Protein AF-0000000071593826 (afdb_homodimer)

Radius of gyration: 27.42 Å; Cα contacts (8 Å, |Δi|>4): 2070; chains: 2; bounding box: 69×74×79 Å

Nearest PDB structures (foldseek):
  1ogp-assembly3_E  TM=9.277E-01  e=3.379E-43  Arabidopsis thaliana
  2bpb-assembly1_A  TM=8.883E-01  e=8.482E-35  Ancylobacter novellus
  2c9x-assembly1_A  TM=8.687E-01  e=3.261E-35  Ancylobacter novellus
  2ca3-assembly1_A  TM=8.851E-01  e=1.124E-34  Ancylobacter novellus
  2bih-assembly1_A-2  TM=8.888E-01  e=3.099E-33  Ogataea angusta

Sequence (810 aa):
MHKTPEVYALLESYRVGNLHDDDVVDHSDEEMWVREPLRDRRLVVKTARPFNAEIPPKLQIQHLDTPNELFYVRQHMPVPELDPATHRVKVSVGGHDPRTFSLQQLDQFPRVTLRAALMCAGNRRSEMNKVKPVKGLDWAGGAISNATWTGVRLRDVLLQCGVDPTDTKGKHVILQGADIDATGVNFSTSIPLATALSEERTVLLVTHMNGAPLPPDHGAPLRAVVPGAPAVRSVKWLESITVSELESPSHWHQKDYRAFNPSKTWETADFSTAPPVYSLPVTSAICDPGEGEQVKVKNGHVEVKGYAYSGGGAKIMRVDISADRGATWVEAQHLISDDAPPNTHYGWTLWTARVPVGKGQSEMELWAKATDSNFNTQPEKFDDIWNIRGILSNAYHKIKIKLQHMHKTPEVYALLESYRVGNLHDDDVVDHSDEEMWVREPLRDRRLVVKTARPFNAEIPPKLQIQHLDTPNELFYVRQHMPVPELDPATHRVKVSVGGHDPRTFSLQQLDQFPRVTLRAALMCAGNRRSEMNKVKPVKGLDWAGGAISNATWTGVRLRDVLLQCGVDPTDTKGKHVILQGADIDATGVNFSTSIPLATALSEERTVLLVTHMNGAPLPPDHGAPLRAVVPGAPAVRSVKWLESITVSELESPSHWHQKDYRAFNPSKTWETADFSTAPPVYSLPVTSAICDPGEGEQVKVKNGHVEVKGYAYSGGGAKIMRVDISADRGATWVEAQHLISDDAPPNTHYGWTLWTARVPVGKGQSEMELWAKATDSNFNTQPEKFDDIWNIRGILSNAYHKIKIKLQH

InterPro domains:
  IPR000572 Oxidoreductase, molybdopterin-binding domain [PF00174] (76-252)
  IPR005066 Moybdenum cofactor oxidoreductase, dimerisation [PF03404] (277-402)

Secondary structure (DSSP, 8-state):
----HHHHHHHHHHHTS---TTS---GGGGGGGTTPPP--TTSEEEETTTTEEE--HHHHTS-SS--GGGS-EE-SSPPP---TTT-EEEEE-TTS--EEEETTGGGGSPEEEEEEEEE-TTTTHHHHHTTS---S----S-SEEEEEEEEEEHHHHHHHTT--TT--TT-EEEEEEEEE-TTSPEEEEEEEHHHHH-TTT--EEEEEETTEEPPGGGTTT-EEE-TTS-GGGS-SSEEEEEEESS---SHHHHSSSB---TT--TTT--GGGSPB--S---EEEEEESPTT-EEE-BTTEEEEEEEEE-TTSPPEEEEEEESSTTSS-EE-SEEE---PPTT---S-EEEEEEEE--TT--EEEEEEEEEETT--B--S-STTT--TT--S--SPEEEEEEEE-/----HHHHHHHHHHHTS---TTS---GGGGGGGTTPPP--TTSEEEETTTTEEE--HHHHTS-SS--GGGS-EE-SSPPP---TTT-EEEEE-TTS--EEEETTGGGGSPEEEEEEEEE-TTTTHHHHHTTS---S----S-SEEEEEEEEEEHHHHHHHTT--TT--TT-EEEEEEEEE-TTSPEEEEEEEHHHHH-TTT--EEEEEETTEEPPGGGTTT-EEE-TTSBGGGS-SSEEEEEEESS---SHHHHSSSB---TT--TTT--GGGSPB--S---EEEEEESPTT-EEE-BTTEEEEEEEEE-TTSPPEEEEEEESSTTSS-EE-SEEE---PPTT---S-EEEEEEEE--TT--EEEEEEEEEETT--B--S-STTT--TT--S--SPEEEEEEEE-

Foldseek 3Di:
DDPDPVVVVVVLLCVLDPDDPPPDPPVVLVVQAPPADDADPQWAFQDVVVTWTFAALVQQQPDLARDQRRQTFDDSFHQDDDDLQPAKEWEAEPPADIDIDRQVRQVVADKDKDKFKAAALQACLLQLCVVPHAGHGNHRNGRMGMWMFMAHFLLVVCVVRPDDLVPQPLKKKKWWAPGADPVRHTDIWIDGPNQSNDPQQGKGFTQDINRHGRDSSAAPRTWIDGFQFHNSNTGHRTHYIYIGSDIDPDCCHQVHQFADFLPDDPVRDDSNPTDHTGGAAKAKEWSPPDFAAEFEDDPQKGKIKIKIFGSQQWAWDWKWKDFPLPPDTFTFDDKDADDDDGRRRRGMIITMHIGGHDDPDFKTKMWMWIATPVRDIAAAGSNRRRDRNSGNPGHIYIHMYTYDD/DDPDPVVVVVVLLCVLDPDDPPPDPPVVQVVQAVPADDADPQWAFQDVVVTWTFAALVQQQPDLARDQRRQTFDDSFHQDDDDLVPAKEWEAEPPADIDIDRQVRQVVADKDKDKFKAAALQACLLQLCVVPHAGHGNHRRGRMGMWMFMAHFLLVVCVVRPDDLVPQPLKKKKWWAPGADPVRHTDIWIDGPNQSNDPQQGKGFTQDINRHGRDSSAAPRTWIDGFQFHNSNTGHRTHYIYIGSDIDPDCCHQVHQFADFLPDDPVRDDSNPTDHTGGAAKAKEWSPPDFAAEFEDDPQKGKIKIKIFGSQQWAWDWKWKDFPLPPDTFTFDDKDADDDDGRRRRGMIITMHIGGHDDPDFKTKMWMWIATPVRDIAAAGSSRRRDRNSGNPGHIYIHMYTYDD

Structure (mmCIF, N/CA/C/O backbone):
data_AF-0000000071593826-model_v1
#
loop_
_entity.id
_entity.type
_entity.pdbx_description
1 polymer 'Sulfite oxidase'
#
loop_
_atom_site.group_PDB
_atom_site.id
_atom_site.type_symbol
_atom_site.label_atom_id
_atom_site.label_alt_id
_atom_site.label_comp_id
_atom_site.label_asym_id
_atom_site.label_entity_id
_atom_site.label_seq_id
_atom_site.pdbx_PDB_ins_code
_atom_site.Cartn_x
_atom_site.Cartn_y
_atom_site.Cartn_z
_atom_site.occupancy
_atom_site.B_iso_or_equiv
_atom_site.auth_seq_id
_atom_site.auth_comp_id
_atom_site.auth_asym_id
_atom_site.auth_atom_id
_atom_site.pdbx_PDB_model_num
ATOM 1 N N . MET A 1 1 ? -2.711 21.188 42.5 1 27.64 1 MET A N 1
ATOM 2 C CA . MET A 1 1 ? -2.598 20.266 41.375 1 27.64 1 MET A CA 1
ATOM 3 C C . MET A 1 1 ? -1.303 20.516 40.594 1 27.64 1 MET A C 1
ATOM 5 O O . MET A 1 1 ? -1.053 21.625 40.125 1 27.64 1 MET A O 1
ATOM 9 N N . HIS A 1 2 ? -0.272 19.812 40.812 1 36.56 2 HIS A N 1
ATOM 10 C CA . HIS A 1 2 ? 1.106 20.016 40.375 1 36.56 2 HIS A CA 1
ATOM 11 C C . HIS A 1 2 ? 1.228 19.969 38.844 1 36.56 2 HIS A C 1
ATOM 13 O O . HIS A 1 2 ? 0.743 19.031 38.219 1 36.56 2 HIS A O 1
ATOM 19 N N . LYS A 1 3 ? 1.416 21.109 38.156 1 44.38 3 LYS A N 1
ATOM 20 C CA . LYS A 1 3 ? 1.709 21.453 36.781 1 44.38 3 LYS A CA 1
ATOM 21 C C . LYS A 1 3 ? 2.924 20.688 36.25 1 44.38 3 LYS A C 1
ATOM 23 O O . LYS A 1 3 ? 4.051 21.188 36.312 1 44.38 3 LYS A O 1
ATOM 28 N N . THR A 1 4 ? 2.85 19.344 36.312 1 45.25 4 THR A N 1
ATOM 29 C CA . THR A 1 4 ? 3.959 18.547 35.812 1 45.25 4 THR A CA 1
ATOM 30 C C . THR A 1 4 ? 3.92 18.5 34.281 1 45.25 4 THR A C 1
ATOM 32 O O . THR A 1 4 ? 2.855 18.656 33.656 1 45.25 4 THR A O 1
ATOM 35 N N . PRO A 1 5 ? 5.047 18.406 33.625 1 48.97 5 PRO A N 1
ATOM 36 C CA . PRO A 1 5 ? 5.141 18.297 32.156 1 48.97 5 PRO A CA 1
ATOM 37 C C . PRO A 1 5 ? 4.172 17.266 31.594 1 48.97 5 PRO A C 1
ATOM 39 O O . PRO A 1 5 ? 3.646 17.469 30.484 1 48.97 5 PRO A O 1
ATOM 42 N N . GLU A 1 6 ? 3.861 16.344 32.406 1 48.22 6 GLU A N 1
ATOM 43 C CA . GLU A 1 6 ? 2.932 15.305 31.969 1 48.22 6 GLU A CA 1
ATOM 44 C C . GLU A 1 6 ? 1.5 15.828 31.922 1 48.22 6 GLU A C 1
ATOM 46 O O . GLU A 1 6 ? 0.757 15.523 30.984 1 48.22 6 GLU A O 1
ATOM 51 N N . VAL A 1 7 ? 1.13 16.578 32.875 1 47.16 7 VAL A N 1
ATOM 52 C CA . VAL A 1 7 ? -0.217 17.125 32.969 1 47.16 7 VAL A CA 1
ATOM 53 C C . VAL A 1 7 ? -0.437 18.125 31.828 1 47.16 7 VAL A C 1
ATOM 55 O O . VAL A 1 7 ? -1.491 18.125 31.188 1 47.16 7 VAL A O 1
ATOM 58 N N . TYR A 1 8 ? 0.593 18.906 31.531 1 46.66 8 TYR A N 1
ATOM 59 C CA . TYR A 1 8 ? 0.468 19.875 30.438 1 46.66 8 TYR A CA 1
ATOM 60 C C . TYR A 1 8 ? 0.395 19.172 29.094 1 46.66 8 TYR A C 1
ATOM 62 O O . TYR A 1 8 ? -0.389 19.562 28.219 1 46.66 8 TYR A O 1
ATOM 70 N N . ALA A 1 9 ? 1.169 18.172 28.984 1 48.53 9 ALA A N 1
ATOM 71 C CA . ALA A 1 9 ? 1.104 17.406 27.75 1 48.53 9 ALA A CA 1
ATOM 72 C C . ALA A 1 9 ? -0.256 16.734 27.594 1 48.53 9 ALA A C 1
ATOM 74 O O . ALA A 1 9 ? -0.83 16.734 26.5 1 48.53 9 ALA A O 1
ATOM 75 N N . LEU A 1 10 ? -0.674 16.219 28.766 1 47.41 10 LEU A N 1
ATOM 76 C CA . LEU A 1 10 ? -2.02 15.664 28.828 1 47.41 10 LEU A CA 1
ATOM 77 C C . LEU A 1 10 ? -3.068 16.734 28.562 1 47.41 10 LEU A C 1
ATOM 79 O O . LEU A 1 10 ? -4.02 16.5 27.812 1 47.41 10 LEU A O 1
ATOM 83 N N . LEU A 1 11 ? -2.84 17.828 29.109 1 47.69 11 LEU A N 1
ATOM 84 C CA . LEU A 1 11 ? -3.77 18.938 28.922 1 47.69 11 LEU A CA 1
ATOM 85 C C . LEU A 1 11 ? -3.732 19.438 27.484 1 47.69 11 LEU A C 1
ATOM 87 O O . LEU A 1 11 ? -4.77 19.781 26.906 1 47.69 11 LEU A O 1
ATOM 91 N N . GLU A 1 12 ? -2.555 19.469 27.016 1 47.66 12 GLU A N 1
ATOM 92 C CA . GLU A 1 12 ? -2.406 19.859 25.625 1 47.66 12 GLU A CA 1
ATOM 93 C C . GLU A 1 12 ? -3.033 18.828 24.688 1 47.66 12 GLU A C 1
ATOM 95 O O . GLU A 1 12 ? -3.645 19.172 23.672 1 47.66 12 GLU A O 1
ATOM 100 N N . SER A 1 13 ? -2.818 17.578 25.047 1 48.09 13 SER A N 1
ATOM 101 C CA . SER A 1 13 ? -3.49 16.531 24.281 1 48.09 13 SER A CA 1
ATOM 102 C C . SER A 1 13 ? -5.004 16.625 24.422 1 48.09 13 SER A C 1
ATOM 104 O O . SER A 1 13 ? -5.746 16.281 23.5 1 48.09 13 SER A O 1
ATOM 106 N N . TYR A 1 14 ? -5.434 17 25.625 1 45.16 14 TYR A N 1
ATOM 107 C CA . TYR A 1 14 ? -6.848 17.25 25.906 1 45.16 14 TYR A CA 1
ATOM 108 C C . TYR A 1 14 ? -7.293 18.594 25.344 1 45.16 14 TYR A C 1
ATOM 110 O O . TYR A 1 14 ? -8.477 18.797 25.062 1 45.16 14 TYR A O 1
ATOM 118 N N . ARG A 1 15 ? -6.469 19.562 25.406 1 44.41 15 ARG A N 1
ATOM 119 C CA . ARG A 1 15 ? -6.828 20.875 24.875 1 44.41 15 ARG A CA 1
ATOM 120 C C . ARG A 1 15 ? -7.301 20.766 23.438 1 44.41 15 ARG A C 1
ATOM 122 O O . ARG A 1 15 ? -8.086 21.594 22.969 1 44.41 15 ARG A O 1
ATOM 129 N N . VAL A 1 16 ? -6.793 19.875 22.766 1 43.28 16 VAL A N 1
ATOM 130 C CA . VAL A 1 16 ? -7.289 19.719 21.391 1 43.28 16 VAL A CA 1
ATOM 131 C C . VAL A 1 16 ? -8.75 19.281 21.422 1 43.28 16 VAL A C 1
ATOM 133 O O . VAL A 1 16 ? -9.406 19.203 20.375 1 43.28 16 VAL A O 1
ATOM 136 N N . GLY A 1 17 ? -9.305 18.656 22.594 1 38.84 17 GLY A N 1
ATOM 137 C CA . GLY A 1 17 ? -10.734 18.422 22.719 1 38.84 17 GLY A CA 1
ATOM 138 C C . GLY A 1 17 ? -11.516 19.656 23.125 1 38.84 17 GLY A C 1
ATOM 139 O O . GLY A 1 17 ? -10.961 20.75 23.203 1 38.84 17 GLY A O 1
ATOM 140 N N . ASN A 1 18 ? -12.914 19.453 23.688 1 36.88 18 ASN A N 1
ATOM 141 C CA . ASN A 1 18 ? -13.969 20.438 23.953 1 36.88 18 ASN A CA 1
ATOM 142 C C . ASN A 1 18 ? -13.625 21.312 25.141 1 36.88 18 ASN A C 1
ATOM 144 O O . ASN A 1 18 ? -14.281 21.25 26.188 1 36.88 18 ASN A O 1
ATOM 148 N N . LEU A 1 19 ? -12.43 21.516 25.562 1 34.94 19 LEU A N 1
ATOM 149 C CA . LEU A 1 19 ? -12.445 22.422 26.703 1 34.94 19 LEU A CA 1
ATOM 150 C C . LEU A 1 19 ? -13.031 23.781 26.312 1 34.94 19 LEU A C 1
ATOM 152 O O . LEU A 1 19 ? -12.758 24.281 25.219 1 34.94 19 LEU A O 1
ATOM 156 N N . HIS A 1 20 ? -14.195 24.172 26.938 1 35.19 20 HIS A N 1
ATOM 157 C CA . HIS A 1 20 ? -14.805 25.5 26.891 1 35.19 20 HIS A CA 1
ATOM 158 C C . HIS A 1 20 ? -13.766 26.594 27.141 1 35.19 20 HIS A C 1
ATOM 160 O O . HIS A 1 20 ? -12.797 26.375 27.875 1 35.19 20 HIS A O 1
ATOM 166 N N . ASP A 1 21 ? -13.695 27.609 26.391 1 35.59 21 ASP A N 1
ATOM 167 C CA . ASP A 1 21 ? -12.883 28.812 26.359 1 35.59 21 ASP A CA 1
ATOM 168 C C . ASP A 1 21 ? -12.617 29.328 27.766 1 35.59 21 ASP A C 1
ATOM 170 O O . ASP A 1 21 ? -11.633 30.047 28 1 35.59 21 ASP A O 1
ATOM 174 N N . ASP A 1 22 ? -13.609 29.25 28.703 1 34.66 22 ASP A N 1
ATOM 175 C CA . ASP A 1 22 ? -13.57 30.094 29.891 1 34.66 22 ASP A CA 1
ATOM 176 C C . ASP A 1 22 ? -12.508 29.594 30.875 1 34.66 22 ASP A C 1
ATOM 178 O O . ASP A 1 22 ? -12.336 30.172 31.953 1 34.66 22 ASP A O 1
ATOM 182 N N . ASP A 1 23 ? -12.07 28.406 30.781 1 36.03 23 ASP A N 1
ATOM 183 C CA . ASP A 1 23 ? -11.328 28.047 32 1 36.03 23 ASP A CA 1
ATOM 184 C C . ASP A 1 23 ? -9.992 28.781 32.062 1 36.03 23 ASP A C 1
ATOM 186 O O . ASP A 1 23 ? -9.742 29.547 33 1 36.03 23 ASP A O 1
ATOM 190 N N . VAL A 1 24 ? -8.68 28.266 32.094 1 40.28 24 VAL A N 1
ATOM 191 C CA . VAL A 1 24 ? -7.473 28.812 32.719 1 40.28 24 VAL A CA 1
ATOM 192 C C . VAL A 1 24 ? -6.789 29.781 31.766 1 40.28 24 VAL A C 1
ATOM 194 O O . VAL A 1 24 ? -6.23 29.375 30.75 1 40.28 24 VAL A O 1
ATOM 197 N N . VAL A 1 25 ? -7.109 31.031 31.75 1 38.94 25 VAL A N 1
ATOM 198 C CA . VAL A 1 25 ? -6.402 32.156 31.172 1 38.94 25 VAL A CA 1
ATOM 199 C C . VAL A 1 25 ? -5.012 32.281 31.781 1 38.94 25 VAL A C 1
ATOM 201 O O . VAL A 1 25 ? -4.867 32.781 32.906 1 38.94 25 VAL A O 1
ATOM 204 N N . ASP A 1 26 ? -4.113 31.344 31.906 1 37.09 26 ASP A N 1
ATOM 205 C CA . ASP A 1 26 ? -2.748 31.672 32.312 1 37.09 26 ASP A CA 1
ATOM 206 C C . ASP A 1 26 ? -2.086 32.594 31.297 1 37.09 26 ASP A C 1
ATOM 208 O O . ASP A 1 26 ? -1.925 32.219 30.125 1 37.09 26 ASP A O 1
ATOM 212 N N . HIS A 1 27 ? -1.942 33.844 31.484 1 42 27 HIS A N 1
ATOM 213 C CA . HIS A 1 27 ? -1.427 35.031 30.797 1 42 27 HIS A CA 1
ATOM 214 C C . HIS A 1 27 ? 0.001 34.812 30.312 1 42 27 HIS A C 1
ATOM 216 O O . HIS A 1 27 ? 0.508 35.562 29.484 1 42 27 HIS A O 1
ATOM 222 N N . SER A 1 28 ? 0.882 34.188 31.109 1 45.25 28 SER A N 1
ATOM 223 C CA . SER A 1 28 ? 2.293 34 30.781 1 45.25 28 SER A CA 1
ATOM 224 C C . SER A 1 28 ? 2.463 33.344 29.422 1 45.25 28 SER A C 1
ATOM 226 O O . SER A 1 28 ? 3.449 33.594 28.734 1 45.25 28 SER A O 1
ATOM 228 N N . ASP A 1 29 ? 1.481 32.562 28.953 1 56.28 29 ASP A N 1
ATOM 229 C CA . ASP A 1 29 ? 1.394 31.75 27.75 1 56.28 29 ASP A CA 1
ATOM 230 C C . ASP A 1 29 ? 1.094 32.594 26.516 1 56.28 29 ASP A C 1
ATOM 232 O O . ASP A 1 29 ? 1.36 32.188 25.391 1 56.28 29 ASP A O 1
ATOM 236 N N . GLU A 1 30 ? 0.788 33.844 26.781 1 64.31 30 GLU A N 1
ATOM 237 C CA . GLU A 1 30 ? 0.382 34.719 25.688 1 64.31 30 GLU A CA 1
ATOM 238 C C . GLU A 1 30 ? 1.595 35.219 24.906 1 64.31 30 GLU A C 1
ATOM 240 O O . GLU A 1 30 ? 1.521 35.438 23.703 1 64.31 30 GLU A O 1
ATOM 245 N N . GLU A 1 31 ? 2.764 35.344 25.688 1 71.62 31 GLU A N 1
ATOM 246 C CA . GLU A 1 31 ? 3.957 35.906 25.062 1 71.62 31 GLU A CA 1
ATOM 247 C C . GLU A 1 31 ? 4.488 35 23.953 1 71.62 31 GLU A C 1
ATOM 249 O O . GLU A 1 31 ? 5.027 35.469 22.953 1 71.62 31 GLU A O 1
ATOM 254 N N . MET A 1 32 ? 4.258 33.781 24.125 1 77.38 32 MET A N 1
ATOM 255 C CA . MET A 1 32 ? 4.777 32.812 23.172 1 77.38 32 MET A CA 1
ATOM 256 C C . MET A 1 32 ? 4.035 32.938 21.844 1 77.38 32 MET A C 1
ATOM 258 O O . MET A 1 32 ? 4.559 32.531 20.797 1 77.38 32 MET A O 1
ATOM 262 N N . TRP A 1 33 ? 2.891 33.562 21.812 1 84.44 33 TRP A N 1
ATOM 263 C CA . TRP A 1 33 ? 2.021 33.5 20.641 1 84.44 33 TRP A CA 1
ATOM 264 C C . TRP A 1 33 ? 1.952 34.844 19.953 1 84.44 33 TRP A C 1
ATOM 266 O O . TRP A 1 33 ? 1.236 35.031 18.953 1 84.44 33 TRP A O 1
ATOM 276 N N . VAL A 1 34 ? 2.674 35.75 20.422 1 78.56 34 VAL A N 1
ATOM 277 C CA . VAL A 1 34 ? 2.559 37.156 19.984 1 78.56 34 VAL A CA 1
ATOM 278 C C . VAL A 1 34 ? 3.111 37.312 18.578 1 78.56 34 VAL A C 1
ATOM 280 O O . VAL A 1 34 ? 2.641 38.125 17.797 1 78.56 34 VAL A O 1
ATOM 283 N N . ARG A 1 35 ? 3.963 36.469 18.188 1 83.25 35 ARG A N 1
ATOM 284 C CA . ARG A 1 35 ? 4.672 36.656 16.922 1 83.25 35 ARG A CA 1
ATOM 285 C C . ARG A 1 35 ? 4.188 35.688 15.859 1 83.25 35 ARG A C 1
ATOM 287 O O . ARG A 1 35 ? 4.914 35.375 14.914 1 83.25 35 ARG A O 1
ATOM 294 N N . GLU A 1 36 ? 3.035 35.281 16.031 1 91.56 36 GLU A N 1
ATOM 295 C CA . GLU A 1 36 ? 2.477 34.375 15.039 1 91.56 36 GLU A CA 1
ATOM 296 C C . GLU A 1 36 ? 2.334 35.031 13.68 1 91.56 36 GLU A C 1
ATOM 298 O O . GLU A 1 36 ? 1.987 36.219 13.586 1 91.56 36 GLU A O 1
ATOM 303 N N . PRO A 1 37 ? 2.615 34.312 12.625 1 93.12 37 PRO A N 1
ATOM 304 C CA . PRO A 1 37 ? 2.484 34.906 11.289 1 93.12 37 PRO A CA 1
ATOM 305 C C . PRO A 1 37 ? 1.031 35.156 10.898 1 93.12 37 PRO A C 1
ATOM 307 O O . PRO A 1 37 ? 0.118 34.562 11.469 1 93.12 37 PRO A O 1
ATOM 310 N N . LEU A 1 38 ? 0.91 36.062 9.938 1 91.81 38 LEU A N 1
ATOM 311 C CA . LEU A 1 38 ? -0.406 36.281 9.336 1 91.81 38 LEU A CA 1
ATOM 312 C C . LEU A 1 38 ? -0.771 35.125 8.414 1 91.81 38 LEU A C 1
ATOM 314 O O . LEU A 1 38 ? 0.082 34.625 7.684 1 91.81 38 LEU A O 1
ATOM 318 N N . ARG A 1 39 ? -1.989 34.75 8.531 1 95.69 39 ARG A N 1
ATOM 319 C CA . ARG A 1 39 ? -2.459 33.656 7.719 1 95.69 39 ARG A CA 1
ATOM 320 C C . ARG A 1 39 ? -3.59 34.062 6.793 1 95.69 39 ARG A C 1
ATOM 322 O O . ARG A 1 39 ? -4.277 35.062 7.059 1 95.69 39 ARG A O 1
ATOM 329 N N . ASP A 1 40 ? -3.688 33.312 5.691 1 97.06 40 ASP A N 1
ATOM 330 C CA . ASP A 1 40 ? -4.738 33.594 4.711 1 97.06 40 ASP A CA 1
ATOM 331 C C . ASP A 1 40 ? -6.121 33.406 5.332 1 97.06 40 ASP A C 1
ATOM 333 O O . ASP A 1 40 ? -6.402 32.375 5.953 1 97.06 40 ASP A O 1
ATOM 337 N N . ARG A 1 41 ? -7.023 34.281 5.137 1 97.06 41 ARG A N 1
ATOM 338 C CA . ARG A 1 41 ? -8.344 34.281 5.758 1 97.06 41 ARG A CA 1
ATOM 339 C C . ARG A 1 41 ? -9.234 33.188 5.164 1 97.06 41 ARG A C 1
ATOM 341 O O . ARG A 1 41 ? -10.273 32.844 5.734 1 97.06 41 ARG A O 1
ATOM 348 N N . ARG A 1 42 ? -8.891 32.688 4.066 1 97.25 42 ARG A N 1
ATOM 349 C CA . ARG A 1 42 ? -9.703 31.672 3.412 1 97.25 42 ARG A CA 1
ATOM 350 C C . ARG A 1 42 ? -9.57 30.328 4.125 1 97.25 42 ARG A C 1
ATOM 352 O O . ARG A 1 42 ? -10.391 29.438 3.934 1 97.25 42 ARG A O 1
ATOM 359 N N . LEU A 1 43 ? -8.508 30.109 4.898 1 98.62 43 LEU A N 1
ATOM 360 C CA . LEU A 1 43 ? -8.312 28.859 5.621 1 98.62 43 LEU A CA 1
ATOM 361 C C . LEU A 1 43 ? -9.398 28.672 6.676 1 98.62 43 LEU A C 1
ATOM 363 O O . LEU A 1 43 ? -9.875 29.641 7.266 1 98.62 43 LEU A O 1
ATOM 367 N N . VAL A 1 44 ? -9.797 27.453 6.844 1 98.38 44 VAL A N 1
ATOM 368 C CA . VAL A 1 44 ? -10.781 27.125 7.867 1 98.38 44 VAL A CA 1
ATOM 369 C C . VAL A 1 44 ? -10.078 26.797 9.188 1 98.38 44 VAL A C 1
ATOM 371 O O . VAL A 1 44 ? -9.492 25.734 9.344 1 98.38 44 VAL A O 1
ATOM 374 N N . VAL A 1 45 ? -10.227 27.688 10.18 1 98 45 VAL A N 1
ATOM 375 C CA . VAL A 1 45 ? -9.484 27.594 11.43 1 98 45 VAL A CA 1
ATOM 376 C C . VAL A 1 45 ? -10.109 26.516 12.32 1 98 45 VAL A C 1
ATOM 378 O O . VAL A 1 45 ? -11.32 26.5 12.531 1 98 45 VAL A O 1
ATOM 381 N N . LYS A 1 46 ? -9.297 25.625 12.758 1 97.62 46 LYS A N 1
ATOM 382 C CA . LYS A 1 46 ? -9.711 24.609 13.719 1 97.62 46 LYS A CA 1
ATOM 383 C C . LYS A 1 46 ? -9.344 25.016 15.141 1 97.62 46 LYS A C 1
ATOM 385 O O . LYS A 1 46 ? -10.125 24.797 16.078 1 97.62 46 LYS A O 1
ATOM 390 N N . THR A 1 47 ? -8.086 25.562 15.305 1 96 47 THR A N 1
ATOM 391 C CA . THR A 1 47 ? -7.637 26.141 16.562 1 96 47 THR A CA 1
ATOM 392 C C . THR A 1 47 ? -6.777 27.375 16.297 1 96 47 THR A C 1
ATOM 394 O O . THR A 1 47 ? -6.035 27.422 15.312 1 96 47 THR A O 1
ATOM 397 N N . ALA A 1 48 ? -6.84 28.281 17.25 1 92.38 48 ALA A N 1
ATOM 398 C CA . ALA A 1 48 ? -6.074 29.516 17.094 1 92.38 48 ALA A CA 1
ATOM 399 C C . ALA A 1 48 ? -4.699 29.391 17.75 1 92.38 48 ALA A C 1
ATOM 401 O O . ALA A 1 48 ? -3.729 30 17.281 1 92.38 48 ALA A O 1
ATOM 402 N N . ARG A 1 49 ? -4.707 28.703 18.922 1 90.5 49 ARG A N 1
ATOM 403 C CA . ARG A 1 49 ? -3.469 28.484 19.656 1 90.5 49 ARG A CA 1
ATOM 404 C C . ARG A 1 49 ? -3.367 27.047 20.141 1 90.5 49 ARG A C 1
ATOM 406 O O . ARG A 1 49 ? -4.082 26.641 21.062 1 90.5 49 ARG A O 1
ATOM 413 N N . PRO A 1 50 ? -2.469 26.297 19.641 1 94.38 50 PRO A N 1
ATOM 414 C CA . PRO A 1 50 ? -1.672 26.531 18.422 1 94.38 50 PRO A CA 1
ATOM 415 C C . PRO A 1 50 ? -2.531 26.703 17.172 1 94.38 50 PRO A C 1
ATOM 417 O O . PRO A 1 50 ? -3.672 26.234 17.141 1 94.38 50 PRO A O 1
ATOM 420 N N . PHE A 1 51 ? -1.97 27.391 16.219 1 95.62 51 PHE A N 1
ATOM 421 C CA . PHE A 1 51 ? -2.756 27.656 15.016 1 95.62 51 PHE A CA 1
ATOM 422 C C . PHE A 1 51 ? -2.863 26.422 14.141 1 95.62 51 PHE A C 1
ATOM 424 O O . PHE A 1 51 ? -1.848 25.844 13.742 1 95.62 51 PHE A O 1
ATOM 431 N N . ASN A 1 52 ? -4.027 25.984 13.875 1 98.31 52 ASN A N 1
ATOM 432 C CA . ASN A 1 52 ? -4.355 24.875 12.977 1 98.31 52 ASN A CA 1
ATOM 433 C C . ASN A 1 52 ? -5.523 25.234 12.062 1 98.31 52 ASN A C 1
ATOM 435 O O . ASN A 1 52 ? -6.555 25.719 12.523 1 98.31 52 ASN A O 1
ATOM 439 N N . ALA A 1 53 ? -5.312 25.031 10.82 1 98.69 53 ALA A N 1
ATOM 440 C CA . ALA A 1 53 ? -6.344 25.375 9.844 1 98.69 53 ALA A CA 1
ATOM 441 C C . ALA A 1 53 ? -6.25 24.5 8.602 1 98.69 53 ALA A C 1
ATOM 443 O O . ALA A 1 53 ? -5.156 24.125 8.18 1 98.69 53 ALA A O 1
ATOM 444 N N . GLU A 1 54 ? -7.383 24.156 8.023 1 98.69 54 GLU A N 1
ATOM 445 C CA . GLU A 1 54 ? -7.391 23.344 6.801 1 98.69 54 GLU A CA 1
ATOM 446 C C . GLU A 1 54 ? -7.859 24.172 5.602 1 98.69 54 GLU A C 1
ATOM 448 O O . GLU A 1 54 ? -8.477 25.219 5.766 1 98.69 54 GLU A O 1
ATOM 453 N N . ILE A 1 55 ? -7.484 23.75 4.461 1 98.75 55 ILE A N 1
ATOM 454 C CA . ILE A 1 55 ? -7.883 24.391 3.215 1 98.75 55 ILE A CA 1
ATOM 455 C C . ILE A 1 55 ? -9.32 24.016 2.877 1 98.75 55 ILE A C 1
ATOM 457 O O . ILE A 1 55 ? -9.727 22.859 3.045 1 98.75 55 ILE A O 1
ATOM 461 N N . PRO A 1 56 ? -10.141 24.984 2.418 1 98.38 56 PRO A N 1
ATOM 462 C CA . PRO A 1 56 ? -11.492 24.625 1.981 1 98.38 56 PRO A CA 1
ATOM 463 C C . PRO A 1 56 ? -11.492 23.656 0.811 1 98.38 56 PRO A C 1
ATOM 465 O O . PRO A 1 56 ? -10.656 23.766 -0.092 1 98.38 56 PRO A O 1
ATOM 468 N N . PRO A 1 57 ? -12.453 22.766 0.78 1 98.31 57 PRO A N 1
ATOM 469 C CA . PRO A 1 57 ? -12.445 21.672 -0.196 1 98.31 57 PRO A CA 1
ATOM 470 C C . PRO A 1 57 ? -12.414 22.172 -1.639 1 98.31 57 PRO A C 1
ATOM 472 O O . PRO A 1 57 ? -11.641 21.656 -2.455 1 98.31 57 PRO A O 1
ATOM 475 N N . LYS A 1 58 ? -13.195 23.141 -2.01 1 98.19 58 LYS A N 1
ATOM 476 C CA . LYS A 1 58 ? -13.273 23.609 -3.393 1 98.19 58 LYS A CA 1
ATOM 477 C C . LYS A 1 58 ? -11.969 24.25 -3.836 1 98.19 58 LYS A C 1
ATOM 479 O O . LYS A 1 58 ? -11.641 24.25 -5.027 1 98.19 58 LYS A O 1
ATOM 484 N N . LEU A 1 59 ? -11.219 24.766 -2.867 1 98.38 59 LEU A N 1
ATOM 485 C CA . LEU A 1 59 ? -9.93 25.375 -3.184 1 98.38 59 LEU A CA 1
ATOM 486 C C . LEU A 1 59 ? -8.844 24.312 -3.307 1 98.38 59 LEU A C 1
ATOM 488 O O . LEU A 1 59 ? -7.836 24.531 -3.986 1 98.38 59 LEU A O 1
ATOM 492 N N . GLN A 1 60 ? -9.008 23.172 -2.682 1 97.38 60 GLN A N 1
ATOM 493 C CA . GLN A 1 60 ? -8.031 22.078 -2.688 1 97.38 60 GLN A CA 1
ATOM 494 C C . GLN A 1 60 ? -7.766 21.594 -4.105 1 97.38 60 GLN A C 1
ATOM 496 O O . GLN A 1 60 ? -6.652 21.172 -4.426 1 97.38 60 GLN A O 1
ATOM 501 N N . ILE A 1 61 ? -8.758 21.656 -4.93 1 97.69 61 ILE A N 1
ATOM 502 C CA . ILE A 1 61 ? -8.672 20.938 -6.199 1 97.69 61 ILE A CA 1
ATOM 503 C C . ILE A 1 61 ? -8.438 21.938 -7.332 1 97.69 61 ILE A C 1
ATOM 505 O O . ILE A 1 61 ? -8.594 21.594 -8.508 1 97.69 61 ILE A O 1
ATOM 509 N N . GLN A 1 62 ? -8.117 23.156 -7.023 1 97.94 62 GLN A N 1
ATOM 510 C CA . GLN A 1 62 ? -7.926 24.172 -8.047 1 97.94 62 GLN A CA 1
ATOM 511 C C . GLN A 1 62 ? -6.531 24.078 -8.656 1 97.94 62 GLN A C 1
ATOM 513 O O . GLN A 1 62 ? -6.324 24.469 -9.812 1 97.94 62 GLN A O 1
ATOM 518 N N . HIS A 1 63 ? -5.594 23.594 -7.812 1 97.94 63 HIS A N 1
ATOM 519 C CA . HIS A 1 63 ? -4.207 23.469 -8.25 1 97.94 63 HIS A CA 1
ATOM 520 C C . HIS A 1 63 ? -3.609 22.125 -7.84 1 97.94 63 HIS A C 1
ATOM 522 O O . HIS A 1 63 ? -3.9 21.625 -6.754 1 97.94 63 HIS A O 1
ATOM 528 N N . LEU A 1 64 ? -2.826 21.594 -8.773 1 98.38 64 LEU A N 1
ATOM 529 C CA . LEU A 1 64 ? -2.092 20.406 -8.359 1 98.38 64 LEU A CA 1
ATOM 530 C C . LEU A 1 64 ? -1.165 20.719 -7.191 1 98.38 64 LEU A C 1
ATOM 532 O O . LEU A 1 64 ? -1.133 19.984 -6.207 1 98.38 64 LEU A O 1
ATOM 536 N N . ASP A 1 65 ? -0.358 21.797 -7.391 1 98.75 65 ASP A N 1
ATOM 537 C CA . ASP A 1 65 ? 0.436 22.312 -6.277 1 98.75 65 ASP A CA 1
ATOM 538 C C . ASP A 1 65 ? -0.329 23.391 -5.508 1 98.75 65 ASP A C 1
ATOM 540 O O . ASP A 1 65 ? -0.606 24.469 -6.043 1 98.75 65 ASP A O 1
ATOM 544 N N . THR A 1 66 ? -0.662 23.109 -4.316 1 98.88 66 THR A N 1
ATOM 545 C CA . THR A 1 66 ? -1.407 24.047 -3.482 1 98.88 66 THR A CA 1
ATOM 546 C C . THR A 1 66 ? -0.614 25.328 -3.271 1 98.88 66 THR A C 1
ATOM 548 O O . THR A 1 66 ? 0.56 25.297 -2.898 1 98.88 66 THR A O 1
ATOM 551 N N . PRO A 1 67 ? -1.261 26.469 -3.494 1 98.69 67 PRO A N 1
ATOM 552 C CA . PRO A 1 67 ? -0.563 27.719 -3.176 1 98.69 67 PRO A CA 1
ATOM 553 C C . PRO A 1 67 ? -0.09 27.766 -1.726 1 98.69 67 PRO A C 1
ATOM 555 O O . PRO A 1 67 ? -0.792 27.312 -0.824 1 98.69 67 PRO A O 1
ATOM 558 N N . ASN A 1 68 ? 1.095 28.391 -1.513 1 98.62 68 ASN A N 1
ATOM 559 C CA . ASN A 1 68 ? 1.693 28.391 -0.183 1 98.62 68 ASN A CA 1
ATOM 560 C C . ASN A 1 68 ? 0.756 28.984 0.858 1 98.62 68 ASN A C 1
ATOM 562 O O . ASN A 1 68 ? 0.677 28.5 1.987 1 98.62 68 ASN A O 1
ATOM 566 N N . GLU A 1 69 ? 0.029 30.016 0.493 1 98.12 69 GLU A N 1
ATOM 567 C CA . GLU A 1 69 ? -0.816 30.734 1.438 1 98.12 69 GLU A CA 1
ATOM 568 C C . GLU A 1 69 ? -2.066 29.922 1.787 1 98.12 69 GLU A C 1
ATOM 570 O O . GLU A 1 69 ? -2.756 30.234 2.762 1 98.12 69 GLU A O 1
ATOM 575 N N . LEU A 1 70 ? -2.373 28.891 0.947 1 98.62 70 LEU A N 1
ATOM 576 C CA . LEU A 1 70 ? -3.566 28.078 1.175 1 98.62 70 LEU A CA 1
ATOM 577 C C . LEU A 1 70 ? -3.193 26.703 1.689 1 98.62 70 LEU A C 1
ATOM 579 O O . LEU A 1 70 ? -4.07 25.875 1.971 1 98.62 70 LEU A O 1
ATOM 583 N N . PHE A 1 71 ? -1.881 26.438 1.81 1 98.81 71 PHE A N 1
ATOM 584 C CA . PHE A 1 71 ? -1.432 25.172 2.359 1 98.81 71 PHE A CA 1
ATOM 585 C C . PHE A 1 71 ? -1.938 24.984 3.785 1 98.81 71 PHE A C 1
ATOM 587 O O . PHE A 1 71 ? -1.859 25.906 4.602 1 98.81 71 PHE A O 1
ATOM 594 N N . TYR A 1 72 ? -2.527 23.828 4.086 1 98.81 72 TYR A N 1
ATOM 595 C CA . TYR A 1 72 ? -3.062 23.656 5.434 1 98.81 72 TYR A CA 1
ATOM 596 C C . TYR A 1 72 ? -1.976 23.844 6.48 1 98.81 72 TYR A C 1
ATOM 598 O O . TYR A 1 72 ? -0.789 23.672 6.195 1 98.81 72 TYR A O 1
ATOM 606 N N . VAL A 1 73 ? -2.393 24.266 7.672 1 98.69 73 VAL A N 1
ATOM 607 C CA . VAL A 1 73 ? -1.434 24.562 8.727 1 98.69 73 VAL A CA 1
ATOM 608 C C . VAL A 1 73 ? -1.714 23.688 9.945 1 98.69 73 VAL A C 1
ATOM 610 O O . VAL A 1 73 ? -2.84 23.656 10.445 1 98.69 73 VAL A O 1
ATOM 613 N N . ARG A 1 74 ? -0.757 22.953 10.359 1 98.38 74 ARG A N 1
ATOM 614 C CA . ARG A 1 74 ? -0.797 22.156 11.578 1 98.38 74 ARG A CA 1
ATOM 615 C C . ARG A 1 74 ? 0.38 22.484 12.492 1 98.38 74 ARG A C 1
ATOM 617 O O . ARG A 1 74 ? 1.536 22.25 12.125 1 98.38 74 ARG A O 1
ATOM 624 N N . GLN A 1 75 ? 0.063 23.078 13.641 1 96.88 75 GLN A N 1
ATOM 625 C CA . GLN A 1 75 ? 1.085 23.406 14.633 1 96.88 75 GLN A CA 1
ATOM 626 C C . GLN A 1 75 ? 0.853 22.656 15.938 1 96.88 75 GLN A C 1
ATOM 628 O O . GLN A 1 75 ? -0.291 22.484 16.359 1 96.88 75 GLN A O 1
ATOM 633 N N . HIS A 1 76 ? 1.933 22.234 16.5 1 94.5 76 HIS A N 1
ATOM 634 C CA . HIS A 1 76 ? 1.89 21.703 17.859 1 94.5 76 HIS A CA 1
ATOM 635 C C . HIS A 1 76 ? 2.299 22.766 18.875 1 94.5 76 HIS A C 1
ATOM 637 O O . HIS A 1 76 ? 1.868 22.719 20.031 1 94.5 76 HIS A O 1
ATOM 643 N N . MET A 1 77 ? 3.107 23.656 18.5 1 94.88 77 MET A N 1
ATOM 644 C CA . MET A 1 77 ? 3.689 24.734 19.297 1 94.88 77 MET A CA 1
ATOM 645 C C . MET A 1 77 ? 3.691 26.047 18.531 1 94.88 77 MET A C 1
ATOM 647 O O . MET A 1 77 ? 3.297 26.094 17.359 1 94.88 77 MET A O 1
ATOM 651 N N . PRO A 1 78 ? 4.059 27.156 19.25 1 94.81 78 PRO A N 1
ATOM 652 C CA . PRO A 1 78 ? 4.156 28.422 18.531 1 94.81 78 PRO A CA 1
ATOM 653 C C . PRO A 1 78 ? 5.234 28.406 17.438 1 94.81 78 PRO A C 1
ATOM 655 O O . PRO A 1 78 ? 6.23 27.688 17.578 1 94.81 78 PRO A O 1
ATOM 658 N N . VAL A 1 79 ? 5 29.203 16.422 1 96.94 79 VAL A N 1
ATOM 659 C CA . VAL A 1 79 ? 5.973 29.344 15.344 1 96.94 79 VAL A CA 1
ATOM 660 C C . VAL A 1 79 ? 7.215 30.062 15.859 1 96.94 79 VAL A C 1
ATOM 662 O O . VAL A 1 79 ? 7.121 31.203 16.344 1 96.94 79 VAL A O 1
ATOM 665 N N . PRO A 1 80 ? 8.32 29.438 15.727 1 96.38 80 PRO A N 1
ATOM 666 C CA . PRO A 1 80 ? 9.531 30.141 16.188 1 96.38 80 PRO A CA 1
ATOM 667 C C . PRO A 1 80 ? 9.992 31.219 15.219 1 96.38 80 PRO A C 1
ATOM 669 O O . PRO A 1 80 ? 9.703 31.141 14.016 1 96.38 80 PRO A O 1
ATOM 672 N N . GLU A 1 81 ? 10.68 32.188 15.758 1 93.5 81 GLU A N 1
ATOM 673 C CA . GLU A 1 81 ? 11.336 33.219 14.945 1 93.5 81 GLU A CA 1
ATOM 674 C C . GLU A 1 81 ? 12.797 32.844 14.68 1 93.5 81 GLU A C 1
ATOM 676 O O . GLU A 1 81 ? 13.617 32.875 15.602 1 93.5 81 GLU A O 1
ATOM 681 N N . LEU A 1 82 ? 13.039 32.562 13.461 1 96.75 82 LEU A N 1
ATOM 682 C CA . LEU A 1 82 ? 14.391 32.125 13.109 1 96.75 82 LEU A CA 1
ATOM 683 C C . LEU A 1 82 ? 14.953 33 11.984 1 96.75 82 LEU A C 1
ATOM 685 O O . LEU A 1 82 ? 14.227 33.375 11.062 1 96.75 82 LEU A O 1
ATOM 689 N N . ASP A 1 83 ? 16.25 33.281 12.094 1 96.88 83 ASP A N 1
ATOM 690 C CA . ASP A 1 83 ? 16.984 34 11.055 1 96.88 83 ASP A CA 1
ATOM 691 C C . ASP A 1 83 ? 17.734 33.031 10.148 1 96.88 83 ASP A C 1
ATOM 693 O O . ASP A 1 83 ? 18.688 32.375 10.594 1 96.88 83 ASP A O 1
ATOM 697 N N . PRO A 1 84 ? 17.344 33 8.852 1 97.5 84 PRO A N 1
ATOM 698 C CA . PRO A 1 84 ? 18.016 32.062 7.938 1 97.5 84 PRO A CA 1
ATOM 699 C C . PRO A 1 84 ? 19.516 32.281 7.887 1 97.5 84 PRO A C 1
ATOM 701 O O . PRO A 1 84 ? 20.281 31.344 7.66 1 97.5 84 PRO A O 1
ATOM 704 N N . ALA A 1 85 ? 20 33.438 8.109 1 97 85 ALA A N 1
ATOM 705 C CA . ALA A 1 85 ? 21.406 33.75 8 1 97 85 ALA A CA 1
ATOM 706 C C . ALA A 1 85 ? 22.219 33.094 9.125 1 97 85 ALA A C 1
ATOM 708 O O . ALA A 1 85 ? 23.391 32.812 8.953 1 97 85 ALA A O 1
ATOM 709 N N . THR A 1 86 ? 21.594 32.906 10.25 1 97.69 86 THR A N 1
ATOM 710 C CA . THR A 1 86 ? 22.328 32.406 11.398 1 97.69 86 THR A CA 1
ATOM 711 C C . THR A 1 86 ? 21.875 30.984 11.75 1 97.69 86 THR A C 1
ATOM 713 O O . THR A 1 86 ? 22.484 30.328 12.602 1 97.69 86 THR A O 1
ATOM 716 N N . HIS A 1 87 ? 20.812 30.547 11.109 1 98.31 87 HIS A N 1
ATOM 717 C CA . HIS A 1 87 ? 20.281 29.234 11.422 1 98.31 87 HIS A CA 1
ATOM 718 C C . HIS A 1 87 ? 21.297 28.141 11.062 1 98.31 87 HIS A C 1
ATOM 720 O O . HIS A 1 87 ? 21.984 28.234 10.039 1 98.31 87 HIS A O 1
ATOM 726 N N . ARG A 1 88 ? 21.391 27.141 11.969 1 98.5 88 ARG A N 1
ATOM 727 C CA . ARG A 1 88 ? 22.234 25.969 11.758 1 98.5 88 ARG A CA 1
ATOM 728 C C . ARG A 1 88 ? 21.516 24.688 12.141 1 98.5 88 ARG A C 1
ATOM 730 O O . ARG A 1 88 ? 20.625 24.703 12.984 1 98.5 88 ARG A O 1
ATOM 737 N N . VAL A 1 89 ? 21.922 23.578 11.484 1 98.81 89 VAL A N 1
ATOM 738 C CA . VAL A 1 89 ? 21.422 22.266 11.859 1 98.81 89 VAL A CA 1
ATOM 739 C C . VAL A 1 89 ? 22.578 21.406 12.352 1 98.81 89 VAL A C 1
ATOM 741 O O . VAL A 1 89 ? 23.625 21.312 11.695 1 98.81 89 VAL A O 1
ATOM 744 N N . LYS A 1 90 ? 22.406 20.844 13.523 1 98.81 90 LYS A N 1
ATOM 745 C CA . LYS A 1 90 ? 23.406 19.969 14.125 1 98.81 90 LYS A CA 1
ATOM 746 C C . LYS A 1 90 ? 23.109 18.5 13.797 1 98.81 90 LYS A C 1
ATOM 748 O O . LYS A 1 90 ? 21.984 18.031 13.961 1 98.81 90 LYS A O 1
ATOM 753 N N . VAL A 1 91 ? 24.109 17.797 13.305 1 98.81 91 VAL A N 1
ATOM 754 C CA . VAL A 1 91 ? 23.984 16.375 12.969 1 98.81 91 VAL A CA 1
ATOM 755 C C . VAL A 1 91 ? 24.891 15.547 13.875 1 98.81 91 VAL A C 1
ATOM 757 O O . VAL A 1 91 ? 26.109 15.75 13.898 1 98.81 91 VAL A O 1
ATOM 760 N N . SER A 1 92 ? 24.266 14.617 14.609 1 98.69 92 SER A N 1
ATOM 761 C CA . SER A 1 92 ? 25 13.773 15.539 1 98.69 92 SER A CA 1
ATOM 762 C C . SER A 1 92 ? 24.922 12.305 15.141 1 98.69 92 SER A C 1
ATOM 764 O O . SER A 1 92 ? 23.828 11.742 15.047 1 98.69 92 SER A O 1
ATOM 766 N N . VAL A 1 93 ? 26.047 11.703 14.914 1 97.69 93 VAL A N 1
ATOM 767 C CA . VAL A 1 93 ? 26.172 10.289 14.602 1 97.69 93 VAL A CA 1
ATOM 768 C C . VAL A 1 93 ? 27.094 9.617 15.617 1 97.69 93 VAL A C 1
ATOM 770 O O . VAL A 1 93 ? 28.219 10.086 15.859 1 97.69 93 VAL A O 1
ATOM 773 N N . GLY A 1 94 ? 26.625 8.531 16.234 1 93.75 94 GLY A N 1
ATOM 774 C CA . GLY A 1 94 ? 27.422 7.84 17.234 1 93.75 94 GLY A CA 1
ATOM 775 C C . GLY A 1 94 ? 28.812 7.5 16.75 1 93.75 94 GLY A C 1
ATOM 776 O O . GLY A 1 94 ? 28.984 7.008 15.625 1 93.75 94 GLY A O 1
ATOM 777 N N . GLY A 1 95 ? 29.797 7.719 17.594 1 92.19 95 GLY A N 1
ATOM 778 C CA . GLY A 1 95 ? 31.172 7.395 17.266 1 92.19 95 GLY A CA 1
ATOM 779 C C . GLY A 1 95 ? 31.875 8.484 16.469 1 92.19 95 GLY A C 1
ATOM 780 O O . GLY A 1 95 ? 33.062 8.359 16.156 1 92.19 95 GLY A O 1
ATOM 781 N N . HIS A 1 96 ? 31.156 9.531 16.109 1 94.75 96 HIS A N 1
ATOM 782 C CA . HIS A 1 96 ? 31.719 10.648 15.359 1 94.75 96 HIS A CA 1
ATOM 783 C C . HIS A 1 96 ? 31.469 11.977 16.078 1 94.75 96 HIS A C 1
ATOM 785 O O . HIS A 1 96 ? 30.516 12.094 16.859 1 94.75 96 HIS A O 1
ATOM 791 N N . ASP A 1 97 ? 32.281 12.969 15.812 1 96 97 ASP A N 1
ATOM 792 C CA . ASP A 1 97 ? 32 14.32 16.312 1 96 97 ASP A CA 1
ATOM 793 C C . ASP A 1 97 ? 30.797 14.93 15.625 1 96 97 ASP A C 1
ATOM 795 O O . ASP A 1 97 ? 30.641 14.812 14.406 1 96 97 ASP A O 1
ATOM 799 N N . PRO A 1 98 ? 29.984 15.547 16.406 1 97.44 98 PRO A N 1
ATOM 800 C CA . PRO A 1 98 ? 28.844 16.219 15.781 1 97.44 98 PRO A CA 1
ATOM 801 C C . PRO A 1 98 ? 29.281 17.297 14.789 1 97.44 98 PRO A C 1
ATOM 803 O O . PRO A 1 98 ? 30.297 17.969 15 1 97.44 98 PRO A O 1
ATOM 806 N N . ARG A 1 99 ? 28.5 17.391 13.781 1 98.12 99 ARG A N 1
ATOM 807 C CA . ARG A 1 99 ? 28.75 18.422 12.773 1 98.12 99 ARG A CA 1
ATOM 808 C C . ARG A 1 99 ? 27.578 19.406 12.703 1 98.12 99 ARG A C 1
ATOM 810 O O . ARG A 1 99 ? 26.438 19.031 12.945 1 98.12 99 ARG A O 1
ATOM 817 N N . THR A 1 100 ? 27.922 20.625 12.359 1 98.31 100 THR A N 1
ATOM 818 C CA . THR A 1 100 ? 26.906 21.672 12.195 1 98.31 100 THR A CA 1
ATOM 819 C C . THR A 1 100 ? 26.969 22.266 10.789 1 98.31 100 THR A C 1
ATOM 821 O O . THR A 1 100 ? 28.062 22.5 10.258 1 98.31 100 THR A O 1
ATOM 824 N N . PHE A 1 101 ? 25.844 22.453 10.227 1 98.75 101 PHE A N 1
ATOM 825 C CA . PHE A 1 101 ? 25.75 23.031 8.891 1 98.75 101 PHE A CA 1
ATOM 826 C C . PHE A 1 101 ? 24.891 24.281 8.898 1 98.75 101 PHE A C 1
ATOM 828 O O . PHE A 1 101 ? 23.766 24.266 9.422 1 98.75 101 PHE A O 1
ATOM 835 N N . SER A 1 102 ? 25.422 25.375 8.336 1 98.56 102 SER A N 1
ATOM 836 C CA . SER A 1 102 ? 24.562 26.5 7.953 1 98.56 102 SER A CA 1
ATOM 837 C C . SER A 1 102 ? 23.75 26.172 6.699 1 98.56 102 SER A C 1
ATOM 839 O O . SER A 1 102 ? 24.016 25.172 6.031 1 98.56 102 SER A O 1
ATOM 841 N N . LEU A 1 103 ? 22.797 27.031 6.434 1 98.25 103 LEU A N 1
ATOM 842 C CA . LEU A 1 103 ? 22.031 26.828 5.207 1 98.25 103 LEU A CA 1
ATOM 843 C C . LEU A 1 103 ? 22.938 26.891 3.984 1 98.25 103 LEU A C 1
ATOM 845 O O . LEU A 1 103 ? 22.781 26.109 3.047 1 98.25 103 LEU A O 1
ATOM 849 N N . GLN A 1 104 ? 23.922 27.734 4.02 1 97.44 104 GLN A N 1
ATOM 850 C CA . GLN A 1 104 ? 24.875 27.859 2.924 1 97.44 104 GLN A CA 1
ATOM 851 C C . GLN A 1 104 ? 25.734 26.609 2.795 1 97.44 104 GLN A C 1
ATOM 853 O O . GLN A 1 104 ? 26.016 26.156 1.685 1 97.44 104 GLN A O 1
ATOM 858 N N . GLN A 1 105 ? 26.109 26.125 3.875 1 98.25 105 GLN A N 1
ATOM 859 C CA . GLN A 1 105 ? 26.953 24.938 3.854 1 98.25 105 GLN A CA 1
ATOM 860 C C . GLN A 1 105 ? 26.203 23.734 3.295 1 98.25 105 GLN A C 1
ATOM 862 O O . GLN A 1 105 ? 26.828 22.828 2.727 1 98.25 105 GLN A O 1
ATOM 867 N N . LEU A 1 106 ? 24.922 23.688 3.439 1 98.38 106 LEU A N 1
ATOM 868 C CA . LEU A 1 106 ? 24.141 22.594 2.877 1 98.38 106 LEU A CA 1
ATOM 869 C C . LEU A 1 106 ? 24.203 22.609 1.354 1 98.38 106 LEU A C 1
ATOM 871 O O . LEU A 1 106 ? 23.938 21.594 0.708 1 98.38 106 LEU A O 1
ATOM 875 N N . ASP A 1 107 ? 24.594 23.656 0.779 1 96.44 107 ASP A N 1
ATOM 876 C CA . ASP A 1 107 ? 24.656 23.797 -0.673 1 96.44 107 ASP A CA 1
ATOM 877 C C . ASP A 1 107 ? 25.797 22.969 -1.252 1 96.44 107 ASP A C 1
ATOM 879 O O . ASP A 1 107 ? 25.891 22.781 -2.467 1 96.44 107 ASP A O 1
ATOM 883 N N . GLN A 1 108 ? 26.641 22.5 -0.399 1 98 108 GLN A N 1
ATOM 884 C CA . GLN A 1 108 ? 27.688 21.625 -0.883 1 98 108 GLN A CA 1
ATOM 885 C C . GLN A 1 108 ? 27.109 20.312 -1.418 1 98 108 GLN A C 1
ATOM 887 O O . GLN A 1 108 ? 27.766 19.594 -2.178 1 98 108 GLN A O 1
ATOM 892 N N . PHE A 1 109 ? 25.938 20.016 -0.959 1 98.38 109 PHE A N 1
ATOM 893 C CA . PHE A 1 109 ? 25.266 18.812 -1.437 1 98.38 109 PHE A CA 1
ATOM 894 C C . PHE A 1 109 ? 24.406 19.125 -2.654 1 98.38 109 PHE A C 1
ATOM 896 O O . PHE A 1 109 ? 23.906 20.25 -2.805 1 98.38 109 PHE A O 1
ATOM 903 N N . PRO A 1 110 ? 24.188 18.125 -3.537 1 97.62 110 PRO A N 1
ATOM 904 C CA . PRO A 1 110 ? 23.312 18.359 -4.691 1 97.62 110 PRO A CA 1
ATOM 905 C C . PRO A 1 110 ? 21.875 18.672 -4.293 1 97.62 110 PRO A C 1
ATOM 907 O O . PRO A 1 110 ? 21.312 18.016 -3.42 1 97.62 110 PRO A O 1
ATOM 910 N N . ARG A 1 111 ? 21.328 19.719 -4.922 1 97.75 111 ARG A N 1
ATOM 911 C CA . ARG A 1 111 ? 19.922 20.062 -4.68 1 97.75 111 ARG A CA 1
ATOM 912 C C . ARG A 1 111 ? 18.984 19.188 -5.504 1 97.75 111 ARG A C 1
ATOM 914 O O . ARG A 1 111 ? 19.297 18.844 -6.648 1 97.75 111 ARG A O 1
ATOM 921 N N . VAL A 1 112 ? 17.922 18.875 -4.895 1 97.06 112 VAL A N 1
ATOM 922 C CA . VAL A 1 112 ? 16.906 18.047 -5.527 1 97.06 112 VAL A CA 1
ATOM 923 C C . VAL A 1 112 ? 15.523 18.656 -5.285 1 97.06 112 VAL A C 1
ATOM 925 O O . VAL A 1 112 ? 15.297 19.312 -4.27 1 97.06 112 VAL A O 1
ATOM 928 N N . THR A 1 113 ? 14.633 18.547 -6.246 1 97.62 113 THR A N 1
ATOM 929 C CA . THR A 1 113 ? 13.234 18.922 -6.105 1 97.62 113 THR A CA 1
ATOM 930 C C . THR A 1 113 ? 12.32 17.719 -6.246 1 97.62 113 THR A C 1
ATOM 932 O O . THR A 1 113 ? 12.531 16.875 -7.129 1 97.62 113 THR A O 1
ATOM 935 N N . LEU A 1 114 ? 11.391 17.562 -5.371 1 96.44 114 LEU A N 1
ATOM 936 C CA . LEU A 1 114 ? 10.383 16.516 -5.516 1 96.44 114 LEU A CA 1
ATOM 937 C C . LEU A 1 114 ? 8.992 17.047 -5.16 1 96.44 114 LEU A C 1
ATOM 939 O O . LEU A 1 114 ? 8.875 18.047 -4.457 1 96.44 114 LEU A O 1
ATOM 943 N N . ARG A 1 115 ? 8.008 16.469 -5.746 1 98 115 ARG A N 1
ATOM 944 C CA . ARG A 1 115 ? 6.617 16.766 -5.422 1 98 115 ARG A CA 1
ATOM 945 C C . ARG A 1 115 ? 6.062 15.781 -4.398 1 98 115 ARG A C 1
ATOM 947 O O . ARG A 1 115 ? 6.203 14.57 -4.562 1 98 115 ARG A O 1
ATOM 954 N N . ALA A 1 116 ? 5.5 16.312 -3.355 1 98.56 116 ALA A N 1
ATOM 955 C CA . ALA A 1 116 ? 4.922 15.445 -2.328 1 98.56 116 ALA A CA 1
ATOM 956 C C . ALA A 1 116 ? 3.762 16.141 -1.618 1 98.56 116 ALA A C 1
ATOM 958 O O . ALA A 1 116 ? 3.795 17.359 -1.4 1 98.56 116 ALA A O 1
ATOM 959 N N . ALA A 1 117 ? 2.754 15.336 -1.34 1 98.75 117 ALA A N 1
ATOM 960 C CA . ALA A 1 117 ? 1.678 15.789 -0.459 1 98.75 117 ALA A CA 1
ATOM 961 C C . ALA A 1 117 ? 2.055 15.594 1.008 1 98.75 117 ALA A C 1
ATOM 963 O O . ALA A 1 117 ? 2.672 14.586 1.37 1 98.75 117 ALA A O 1
ATOM 964 N N . LEU A 1 118 ? 1.758 16.531 1.84 1 98.81 118 LEU A N 1
ATOM 965 C CA . LEU A 1 118 ? 1.812 16.375 3.291 1 98.81 118 LEU A CA 1
ATOM 966 C C . LEU A 1 118 ? 0.407 16.312 3.883 1 98.81 118 LEU A C 1
ATOM 968 O O . LEU A 1 118 ? -0.404 17.219 3.678 1 98.81 118 LEU A O 1
ATOM 972 N N . MET A 1 119 ? 0.141 15.234 4.535 1 98.88 119 MET A N 1
ATOM 973 C CA . MET A 1 119 ? -1.171 15 5.133 1 98.88 119 MET A CA 1
ATOM 974 C C . MET A 1 119 ? -1.049 14.758 6.633 1 98.88 119 MET A C 1
ATOM 976 O O . MET A 1 119 ? -0.201 13.977 7.074 1 98.88 119 MET A O 1
ATOM 980 N N . CYS A 1 120 ? -1.877 15.508 7.383 1 98.69 120 CYS A N 1
ATOM 981 C CA . CYS A 1 120 ? -1.984 15.164 8.797 1 98.69 120 CYS A CA 1
ATOM 982 C C . CYS A 1 120 ? -2.512 13.742 8.969 1 98.69 120 CYS A C 1
ATOM 984 O O . CYS A 1 120 ? -3.414 13.32 8.25 1 98.69 120 CYS A O 1
ATOM 986 N N . ALA A 1 121 ? -1.955 13.008 9.938 1 98.25 121 ALA A N 1
ATOM 987 C CA . ALA A 1 121 ? -2.434 11.664 10.227 1 98.25 121 ALA A CA 1
ATOM 988 C C . ALA A 1 121 ? -3.922 11.664 10.562 1 98.25 121 ALA A C 1
ATOM 990 O O . ALA A 1 121 ? -4.609 10.664 10.375 1 98.25 121 ALA A O 1
ATOM 991 N N . GLY A 1 122 ? -4.422 12.797 11.023 1 98.5 122 GLY A N 1
ATOM 992 C CA . GLY A 1 122 ? -5.801 12.898 11.477 1 98.5 122 GLY A CA 1
ATOM 993 C C . GLY A 1 122 ? -6.738 13.438 10.406 1 98.5 122 GLY A C 1
ATOM 994 O O . GLY A 1 122 ? -7.891 13.766 10.695 1 98.5 122 GLY A O 1
ATOM 995 N N . ASN A 1 123 ? -6.262 13.656 9.164 1 98.81 123 ASN A N 1
ATOM 996 C CA . ASN A 1 123 ? -7.16 14.094 8.102 1 98.81 123 ASN A CA 1
ATOM 997 C C . ASN A 1 123 ? -8.43 13.242 8.055 1 98.81 123 ASN A C 1
ATOM 999 O O . ASN A 1 123 ? -8.359 12.016 8.148 1 98.81 123 ASN A O 1
ATOM 1003 N N . ARG A 1 124 ? -9.641 13.969 8.008 1 98.69 124 ARG A N 1
ATOM 1004 C CA . ARG A 1 124 ? -10.953 13.352 7.906 1 98.69 124 ARG A CA 1
ATOM 1005 C C . ARG A 1 124 ? -11.375 12.742 9.234 1 98.69 124 ARG A C 1
ATOM 1007 O O . ARG A 1 124 ? -12.266 11.891 9.281 1 98.69 124 ARG A O 1
ATOM 1014 N N . ARG A 1 125 ? -10.742 13.156 10.344 1 98.56 125 ARG A N 1
ATOM 1015 C CA . ARG A 1 125 ? -11.031 12.641 11.68 1 98.56 125 ARG A CA 1
ATOM 1016 C C . ARG A 1 125 ? -12.5 12.867 12.047 1 98.56 125 ARG A C 1
ATOM 1018 O O . ARG A 1 125 ? -13.109 12.039 12.719 1 98.56 125 ARG A O 1
ATOM 1025 N N . SER A 1 126 ? -13.07 13.984 11.617 1 98.31 126 SER A N 1
ATOM 1026 C CA . SER A 1 126 ? -14.445 14.32 11.945 1 98.31 126 SER A CA 1
ATOM 1027 C C . SER A 1 126 ? -15.406 13.234 11.492 1 98.31 126 SER A C 1
ATOM 1029 O O . SER A 1 126 ? -16.438 13 12.125 1 98.31 126 SER A O 1
ATOM 1031 N N . GLU A 1 127 ? -15.109 12.57 10.406 1 98.19 127 GLU A N 1
ATOM 1032 C CA . GLU A 1 127 ? -15.945 11.484 9.914 1 98.19 127 GLU A CA 1
ATOM 1033 C C . GLU A 1 127 ? -15.906 10.281 10.859 1 98.19 127 GLU A C 1
ATOM 1035 O O . GLU A 1 127 ? -16.938 9.695 11.164 1 98.19 127 GLU A O 1
ATOM 1040 N N . MET A 1 128 ? -14.703 9.906 11.258 1 97.94 128 MET A N 1
ATOM 1041 C CA . MET A 1 128 ? -14.555 8.797 12.195 1 97.94 128 MET A CA 1
ATOM 1042 C C . MET A 1 128 ? -15.227 9.109 13.531 1 97.94 128 MET A C 1
ATOM 1044 O O . MET A 1 128 ? -15.797 8.219 14.164 1 97.94 128 MET A O 1
ATOM 1048 N N . ASN A 1 129 ? -15.141 10.367 13.945 1 97.94 129 ASN A N 1
ATOM 1049 C CA . ASN A 1 129 ? -15.727 10.828 15.195 1 97.94 129 ASN A CA 1
ATOM 1050 C C . ASN A 1 129 ? -17.234 10.594 15.227 1 97.94 129 ASN A C 1
ATOM 1052 O O . ASN A 1 129 ? -17.828 10.477 16.297 1 97.94 129 ASN A O 1
ATOM 1056 N N . LYS A 1 130 ? -17.891 10.586 14.109 1 97 130 LYS A N 1
ATOM 1057 C CA . LYS A 1 130 ? -19.328 10.352 14.031 1 97 130 LYS A CA 1
ATOM 1058 C C . LYS A 1 130 ? -19.672 8.914 14.422 1 97 130 LYS A C 1
ATOM 1060 O O . LYS A 1 130 ? -20.797 8.633 14.836 1 97 130 LYS A O 1
ATOM 1065 N N . VAL A 1 131 ? -18.734 7.996 14.219 1 96.12 131 VAL A N 1
ATOM 1066 C CA . VAL A 1 131 ? -18.953 6.59 14.562 1 96.12 131 VAL A CA 1
ATOM 1067 C C . VAL A 1 131 ? -18.828 6.398 16.062 1 96.12 131 VAL A C 1
ATOM 1069 O O . VAL A 1 131 ? -19.719 5.832 16.703 1 96.12 131 VAL A O 1
ATOM 1072 N N . LYS A 1 132 ? -17.766 6.734 16.625 1 95.38 132 LYS A N 1
ATOM 1073 C CA . LYS A 1 132 ? -17.406 6.734 18.047 1 95.38 132 LYS A CA 1
ATOM 1074 C C . LYS A 1 132 ? -16.438 7.867 18.359 1 95.38 132 LYS A C 1
ATOM 1076 O O . LYS A 1 132 ? -15.516 8.148 17.578 1 95.38 132 LYS A O 1
ATOM 1081 N N . PRO A 1 133 ? -16.578 8.484 19.531 1 95.44 133 PRO A N 1
ATOM 1082 C CA . PRO A 1 133 ? -15.742 9.641 19.844 1 95.44 133 PRO A CA 1
ATOM 1083 C C . PRO A 1 133 ? -14.25 9.344 19.75 1 95.44 133 PRO A C 1
ATOM 1085 O O . PRO A 1 133 ? -13.812 8.266 20.156 1 95.44 133 PRO A O 1
ATOM 1088 N N . VAL A 1 134 ? -13.586 10.242 19.141 1 95.88 134 VAL A N 1
ATOM 1089 C CA . VAL A 1 134 ? -12.133 10.18 19.047 1 95.88 134 VAL A CA 1
ATOM 1090 C C . VAL A 1 134 ? -11.523 11.438 19.656 1 95.88 134 VAL A C 1
ATOM 1092 O O . VAL A 1 134 ? -12.234 12.414 19.922 1 95.88 134 VAL A O 1
ATOM 1095 N N . LYS A 1 135 ? -10.242 11.43 19.938 1 91.75 135 LYS A N 1
ATOM 1096 C CA . LYS A 1 135 ? -9.547 12.594 20.484 1 91.75 135 LYS A CA 1
ATOM 1097 C C . LYS A 1 135 ? -8.562 13.172 19.469 1 91.75 135 LYS A C 1
ATOM 1099 O O . LYS A 1 135 ? -7.668 12.469 19 1 91.75 135 LYS A O 1
ATOM 1104 N N . GLY A 1 136 ? -8.688 14.414 19.109 1 93.25 136 GLY A N 1
ATOM 1105 C CA . GLY A 1 136 ? -7.832 15.125 18.172 1 93.25 136 GLY A CA 1
ATOM 1106 C C . GLY A 1 136 ? -8.531 16.281 17.469 1 93.25 136 GLY A C 1
ATOM 1107 O O . GLY A 1 136 ? -9.734 16.484 17.672 1 93.25 136 GLY A O 1
ATOM 1108 N N . LEU A 1 137 ? -7.781 17.016 16.656 1 95.94 137 LEU A N 1
ATOM 1109 C CA . LEU A 1 137 ? -8.352 18.141 15.914 1 95.94 137 LEU A CA 1
ATOM 1110 C C . LEU A 1 137 ? -9.461 17.656 14.992 1 95.94 137 LEU A C 1
ATOM 1112 O O . LEU A 1 137 ? -9.344 16.609 14.359 1 95.94 137 LEU A O 1
ATOM 1116 N N . ASP A 1 138 ? -10.477 18.359 14.938 1 97.19 138 ASP A N 1
ATOM 1117 C CA . ASP A 1 138 ? -11.656 17.984 14.164 1 97.19 138 ASP A CA 1
ATOM 1118 C C . ASP A 1 138 ? -11.477 18.312 12.688 1 97.19 138 ASP A C 1
ATOM 1120 O O . ASP A 1 138 ? -12.242 19.094 12.117 1 97.19 138 ASP A O 1
ATOM 1124 N N . TRP A 1 139 ? -10.602 17.656 12.125 1 98.5 139 TRP A N 1
ATOM 1125 C CA . TRP A 1 139 ? -10.312 17.859 10.703 1 98.5 139 TRP A CA 1
ATOM 1126 C C . TRP A 1 139 ? -11.445 17.328 9.836 1 98.5 139 TRP A C 1
ATOM 1128 O O . TRP A 1 139 ? -11.953 16.234 10.062 1 98.5 139 TRP A O 1
ATOM 1138 N N . ALA A 1 140 ? -11.805 18.141 8.883 1 97.94 140 ALA A N 1
ATOM 1139 C CA . ALA A 1 140 ? -12.523 17.578 7.742 1 97.94 140 ALA A CA 1
ATOM 1140 C C . ALA A 1 140 ? -11.562 16.953 6.73 1 97.94 140 ALA A C 1
ATOM 1142 O O . ALA A 1 140 ? -10.562 16.344 7.109 1 97.94 140 ALA A O 1
ATOM 1143 N N . GLY A 1 141 ? -11.75 17.172 5.512 1 98.38 141 GLY A N 1
ATOM 1144 C CA . GLY A 1 141 ? -10.898 16.547 4.508 1 98.38 141 GLY A CA 1
ATOM 1145 C C . GLY A 1 141 ? -9.805 17.469 3.996 1 98.38 141 GLY A C 1
ATOM 1146 O O . GLY A 1 141 ? -9.148 17.172 2.996 1 98.38 141 GLY A O 1
ATOM 1147 N N . GLY A 1 142 ? -9.531 18.531 4.711 1 98.75 142 GLY A N 1
ATOM 1148 C CA . GLY A 1 142 ? -8.672 19.578 4.145 1 98.75 142 GLY A CA 1
ATOM 1149 C C . GLY A 1 142 ? -7.289 19.594 4.762 1 98.75 142 GLY A C 1
ATOM 1150 O O . GLY A 1 142 ? -6.492 20.5 4.469 1 98.75 142 GLY A O 1
ATOM 1151 N N . ALA A 1 143 ? -6.941 18.672 5.664 1 98.81 143 ALA A N 1
ATOM 1152 C CA . ALA A 1 143 ? -5.629 18.625 6.297 1 98.81 143 ALA A CA 1
ATOM 1153 C C . ALA A 1 143 ? -4.629 17.859 5.434 1 98.81 143 ALA A C 1
ATOM 1155 O O . ALA A 1 143 ? -3.926 16.984 5.926 1 98.81 143 ALA A O 1
ATOM 1156 N N . ILE A 1 144 ? -4.613 18.141 4.207 1 98.88 144 ILE A N 1
ATOM 1157 C CA . ILE A 1 144 ? -3.664 17.641 3.215 1 98.88 144 ILE A CA 1
ATOM 1158 C C . ILE A 1 144 ? -3.439 18.703 2.139 1 98.88 144 ILE A C 1
ATOM 1160 O O . ILE A 1 144 ? -4.379 19.391 1.733 1 98.88 144 ILE A O 1
ATOM 1164 N N . SER A 1 145 ? -2.242 18.891 1.707 1 98.88 145 SER A N 1
ATOM 1165 C CA . SER A 1 145 ? -1.842 19.781 0.624 1 98.88 145 SER A CA 1
ATOM 1166 C C . SER A 1 145 ? -0.623 19.234 -0.116 1 98.88 145 SER A C 1
ATOM 1168 O O . SER A 1 145 ? 0.109 18.406 0.413 1 98.88 145 SER A O 1
ATOM 1170 N N . ASN A 1 146 ? -0.5 19.625 -1.322 1 98.81 146 ASN A N 1
ATOM 1171 C CA . ASN A 1 146 ? 0.555 19.156 -2.209 1 98.81 146 ASN A CA 1
ATOM 1172 C C . ASN A 1 146 ? 1.463 20.281 -2.666 1 98.81 146 ASN A C 1
ATOM 1174 O O . ASN A 1 146 ? 0.989 21.391 -2.953 1 98.81 146 ASN A O 1
ATOM 1178 N N . ALA A 1 147 ? 2.781 20.047 -2.701 1 98.88 147 ALA A N 1
ATOM 1179 C CA . ALA A 1 147 ? 3.729 21.078 -3.127 1 98.88 147 ALA A CA 1
ATOM 1180 C C . ALA A 1 147 ? 4.992 20.453 -3.713 1 98.88 147 ALA A C 1
ATOM 1182 O O . ALA A 1 147 ? 5.211 19.234 -3.586 1 98.88 147 ALA A O 1
ATOM 1183 N N . THR A 1 148 ? 5.75 21.281 -4.41 1 98.75 148 THR A N 1
ATOM 1184 C CA . THR A 1 148 ? 7.129 20.938 -4.734 1 98.75 148 THR A CA 1
ATOM 1185 C C . THR A 1 148 ? 8.078 21.406 -3.639 1 98.75 148 THR A C 1
ATOM 1187 O O . THR A 1 148 ? 7.922 22.516 -3.109 1 98.75 148 THR A O 1
ATOM 1190 N N . TRP A 1 149 ? 9.008 20.516 -3.301 1 98.81 149 TRP A N 1
ATOM 1191 C CA . TRP A 1 149 ? 9.984 20.766 -2.242 1 98.81 149 TRP A CA 1
ATOM 1192 C C . TRP A 1 149 ? 11.406 20.703 -2.785 1 98.81 149 TRP A C 1
ATOM 1194 O O . TRP A 1 149 ? 11.766 19.75 -3.471 1 98.81 149 TRP A O 1
ATOM 1204 N N . THR A 1 150 ? 12.156 21.719 -2.473 1 98.81 150 THR A N 1
ATOM 1205 C CA . THR A 1 150 ? 13.523 21.75 -2.961 1 98.81 150 THR A CA 1
ATOM 1206 C C . THR A 1 150 ? 14.508 21.844 -1.8 1 98.81 150 THR A C 1
ATOM 1208 O O . THR A 1 150 ? 14.344 22.688 -0.912 1 98.81 150 THR A O 1
ATOM 1211 N N . GLY A 1 151 ? 15.484 21.016 -1.797 1 98.75 151 GLY A N 1
ATOM 1212 C CA . GLY A 1 151 ? 16.547 20.984 -0.804 1 98.75 151 GLY A CA 1
ATOM 1213 C C . GLY A 1 151 ? 17.609 19.938 -1.108 1 98.75 151 GLY A C 1
ATOM 1214 O O . GLY A 1 151 ? 17.953 19.719 -2.271 1 98.75 151 GLY A O 1
ATOM 1215 N N . VAL A 1 152 ? 18.219 19.469 -0.04 1 98.81 152 VAL A N 1
ATOM 1216 C CA . VAL A 1 152 ? 19.281 18.484 -0.206 1 98.81 152 VAL A CA 1
ATOM 1217 C C . VAL A 1 152 ? 18.844 17.156 0.415 1 98.81 152 VAL A C 1
ATOM 1219 O O . VAL A 1 152 ? 18 17.125 1.314 1 98.81 152 VAL A O 1
ATOM 1222 N N . ARG A 1 153 ? 19.406 16.078 -0.058 1 98.69 153 ARG A N 1
ATOM 1223 C CA . ARG A 1 153 ? 19.047 14.758 0.467 1 98.69 153 ARG A CA 1
ATOM 1224 C C . ARG A 1 153 ? 19.609 14.555 1.868 1 98.69 153 ARG A C 1
ATOM 1226 O O . ARG A 1 153 ? 20.797 14.758 2.1 1 98.69 153 ARG A O 1
ATOM 1233 N N . LEU A 1 154 ? 18.734 14.125 2.75 1 98.88 154 LEU A N 1
ATOM 1234 C CA . LEU A 1 154 ? 19.203 13.766 4.086 1 98.88 154 LEU A CA 1
ATOM 1235 C C . LEU A 1 154 ? 20.25 12.664 4.016 1 98.88 154 LEU A C 1
ATOM 1237 O O . LEU A 1 154 ? 21.219 12.68 4.773 1 98.88 154 LEU A O 1
ATOM 1241 N N . ARG A 1 155 ? 20.047 11.734 3.125 1 98.31 155 ARG A N 1
ATOM 1242 C CA . ARG A 1 155 ? 20.984 10.633 2.922 1 98.31 155 ARG A CA 1
ATOM 1243 C C . ARG A 1 155 ? 22.406 11.141 2.717 1 98.31 155 ARG A C 1
ATOM 1245 O O . ARG A 1 155 ? 23.344 10.648 3.354 1 98.31 155 ARG A O 1
ATOM 1252 N N . ASP A 1 156 ? 22.578 12.102 1.84 1 98.5 156 ASP A N 1
ATOM 1253 C CA . ASP A 1 156 ? 23.906 12.633 1.522 1 98.5 156 ASP A CA 1
ATOM 1254 C C . ASP A 1 156 ? 24.547 13.273 2.75 1 98.5 156 ASP A C 1
ATOM 1256 O O . ASP A 1 156 ? 25.75 13.094 2.994 1 98.5 156 ASP A O 1
ATOM 1260 N N . VAL A 1 157 ? 23.781 13.969 3.479 1 98.81 157 VAL A N 1
ATOM 1261 C CA . VAL A 1 157 ? 24.281 14.633 4.684 1 98.81 157 VAL A CA 1
ATOM 1262 C C . VAL A 1 157 ? 24.719 13.586 5.703 1 98.81 157 VAL A C 1
ATOM 1264 O O . VAL A 1 157 ? 25.797 13.688 6.281 1 98.81 157 VAL A O 1
ATOM 1267 N N . LEU A 1 158 ? 23.891 12.555 5.898 1 98.69 158 LEU A N 1
ATOM 1268 C CA . LEU A 1 158 ? 24.188 11.516 6.883 1 98.69 158 LEU A CA 1
ATOM 1269 C C . LEU A 1 158 ? 25.438 10.742 6.504 1 98.69 158 LEU A C 1
ATOM 1271 O O . LEU A 1 158 ? 26.281 10.445 7.359 1 98.69 158 LEU A O 1
ATOM 1275 N N . LEU A 1 159 ? 25.531 10.422 5.242 1 98.19 159 LEU A N 1
ATOM 1276 C CA . LEU A 1 159 ? 26.703 9.695 4.777 1 98.19 159 LEU A CA 1
ATOM 1277 C C . LEU A 1 159 ? 27.984 10.516 5 1 98.19 159 LEU A C 1
ATOM 1279 O O . LEU A 1 159 ? 29 9.984 5.453 1 98.19 159 LEU A O 1
ATOM 1283 N N . GLN A 1 160 ? 27.938 11.773 4.707 1 97.81 160 GLN A N 1
ATOM 1284 C CA . GLN A 1 160 ? 29.078 12.641 4.922 1 97.81 160 GLN A CA 1
ATOM 1285 C C . GLN A 1 160 ? 29.453 12.719 6.402 1 97.81 160 GLN A C 1
ATOM 1287 O O . GLN A 1 160 ? 30.625 12.867 6.75 1 97.81 160 GLN A O 1
ATOM 1292 N N . CYS A 1 161 ? 28.453 12.625 7.211 1 98.19 161 CYS A N 1
ATOM 1293 C CA . CYS A 1 161 ? 28.688 12.742 8.648 1 98.19 161 CYS A CA 1
ATOM 1294 C C . CYS A 1 161 ? 29.141 11.414 9.234 1 98.19 161 CYS A C 1
ATOM 1296 O O . CYS A 1 161 ? 29.344 11.297 10.445 1 98.19 161 CYS A O 1
ATOM 1298 N N . GLY A 1 162 ? 29.156 10.305 8.445 1 97.44 162 GLY A N 1
ATOM 1299 C CA . GLY A 1 162 ? 29.812 9.094 8.891 1 97.44 162 GLY A CA 1
ATOM 1300 C C . GLY A 1 162 ? 28.859 7.934 9.094 1 97.44 162 GLY A C 1
ATOM 1301 O O . GLY A 1 162 ? 29.25 6.879 9.602 1 97.44 162 GLY A O 1
ATOM 1302 N N . VAL A 1 163 ? 27.641 8.094 8.695 1 98.12 163 VAL A N 1
ATOM 1303 C CA . VAL A 1 163 ? 26.688 6.992 8.844 1 98.12 163 VAL A CA 1
ATOM 1304 C C . VAL A 1 163 ? 27.094 5.84 7.926 1 98.12 163 VAL A C 1
ATOM 1306 O O . VAL A 1 163 ? 27.453 6.055 6.77 1 98.12 163 VAL A O 1
ATOM 1309 N N . ASP A 1 164 ? 27.031 4.648 8.469 1 96.38 164 ASP A N 1
ATOM 1310 C CA . ASP A 1 164 ? 27.25 3.43 7.691 1 96.38 164 ASP A CA 1
ATOM 1311 C C . ASP A 1 164 ? 25.938 2.932 7.094 1 96.38 164 ASP A C 1
ATOM 1313 O O . ASP A 1 164 ? 25.062 2.441 7.812 1 96.38 164 ASP A O 1
ATOM 1317 N N . PRO A 1 165 ? 25.812 3.01 5.809 1 94.25 165 PRO A N 1
ATOM 1318 C CA . PRO A 1 165 ? 24.547 2.643 5.191 1 94.25 165 PRO A CA 1
ATOM 1319 C C . PRO A 1 165 ? 24.25 1.147 5.281 1 94.25 165 PRO A C 1
ATOM 1321 O O . PRO A 1 165 ? 23.125 0.715 4.992 1 94.25 165 PRO A O 1
ATOM 1324 N N . THR A 1 166 ? 25.125 0.334 5.664 1 91.62 166 THR A N 1
ATOM 1325 C CA . THR A 1 166 ? 24.938 -1.108 5.762 1 91.62 166 THR A CA 1
ATOM 1326 C C . THR A 1 166 ? 24.484 -1.5 7.168 1 91.62 166 THR A C 1
ATOM 1328 O O . THR A 1 166 ? 24.078 -2.637 7.398 1 91.62 166 THR A O 1
ATOM 1331 N N . ASP A 1 167 ? 24.547 -0.595 8.07 1 93.5 167 ASP A N 1
ATOM 1332 C CA . ASP A 1 167 ? 24.172 -0.837 9.461 1 93.5 167 ASP A CA 1
ATOM 1333 C C . ASP A 1 167 ? 22.969 0.022 9.859 1 93.5 167 ASP A C 1
ATOM 1335 O O . ASP A 1 167 ? 23.125 0.998 10.594 1 93.5 167 ASP A O 1
ATOM 1339 N N . THR A 1 168 ? 21.844 -0.388 9.438 1 94.38 168 THR A N 1
ATOM 1340 C CA . THR A 1 168 ? 20.672 0.45 9.664 1 94.38 168 THR A CA 1
ATOM 1341 C C . THR A 1 168 ? 19.656 -0.27 10.539 1 94.38 168 THR A C 1
ATOM 1343 O O . THR A 1 168 ? 18.719 0.351 11.047 1 94.38 168 THR A O 1
ATOM 1346 N N . LYS A 1 169 ? 19.766 -1.552 10.742 1 92.19 169 LYS A N 1
ATOM 1347 C CA . LYS A 1 169 ? 18.766 -2.359 11.43 1 92.19 169 LYS A CA 1
ATOM 1348 C C . LYS A 1 169 ? 18.516 -1.843 12.844 1 92.19 169 LYS A C 1
ATOM 1350 O O . LYS A 1 169 ? 19.469 -1.687 13.625 1 92.19 169 LYS A O 1
ATOM 1355 N N . GLY A 1 170 ? 17.266 -1.551 13.117 1 92.5 170 GLY A N 1
ATOM 1356 C CA . GLY A 1 170 ? 16.859 -1.162 14.453 1 92.5 170 GLY A CA 1
ATOM 1357 C C . GLY A 1 170 ? 17.219 0.268 14.805 1 92.5 170 GLY A C 1
ATOM 1358 O O . GLY A 1 170 ? 16.922 0.742 15.898 1 92.5 170 GLY A O 1
ATOM 1359 N N . LYS A 1 171 ? 17.797 0.994 13.914 1 97.12 171 LYS A N 1
ATOM 1360 C CA . LYS A 1 171 ? 18.234 2.354 14.195 1 97.12 171 LYS A CA 1
ATOM 1361 C C . LYS A 1 171 ? 17.234 3.385 13.68 1 97.12 171 LYS A C 1
ATOM 1363 O O . LYS A 1 171 ? 16.422 3.08 12.805 1 97.12 171 LYS A O 1
ATOM 1368 N N . HIS A 1 172 ? 17.359 4.582 14.281 1 97.94 172 HIS A N 1
ATOM 1369 C CA . HIS A 1 172 ? 16.453 5.68 13.969 1 97.94 172 HIS A CA 1
ATOM 1370 C C . HIS A 1 172 ? 17.219 6.973 13.727 1 97.94 172 HIS A C 1
ATOM 1372 O O . HIS A 1 172 ? 18.375 7.094 14.109 1 97.94 172 HIS A O 1
ATOM 1378 N N . VAL A 1 173 ? 16.578 7.828 13.047 1 98.75 173 VAL A N 1
ATOM 1379 C CA . VAL A 1 173 ? 17 9.227 12.945 1 98.75 173 VAL A CA 1
ATOM 1380 C C . VAL A 1 173 ? 15.992 10.117 13.664 1 98.75 173 VAL A C 1
ATOM 1382 O O . VAL A 1 173 ? 14.812 10.164 13.289 1 98.75 173 VAL A O 1
ATOM 1385 N N . ILE A 1 174 ? 16.453 10.773 14.664 1 98.88 174 ILE A N 1
ATOM 1386 C CA . ILE A 1 174 ? 15.609 11.703 15.398 1 98.88 174 ILE A CA 1
ATOM 1387 C C . ILE A 1 174 ? 15.719 13.094 14.773 1 98.88 174 ILE A C 1
ATOM 1389 O O . ILE A 1 174 ? 16.812 13.617 14.578 1 98.88 174 ILE A O 1
ATOM 1393 N N . LEU A 1 175 ? 14.648 13.68 14.391 1 98.94 175 LEU A N 1
ATOM 1394 C CA . LEU A 1 175 ? 14.516 15.039 13.875 1 98.94 175 LEU A CA 1
ATOM 1395 C C . LEU A 1 175 ? 13.883 15.953 14.914 1 98.94 175 LEU A C 1
ATOM 1397 O O . LEU A 1 175 ? 12.805 15.664 15.422 1 98.94 175 LEU A O 1
ATOM 1401 N N . GLN A 1 176 ? 14.578 17.031 15.172 1 98.81 176 GLN A N 1
ATOM 1402 C CA . GLN A 1 176 ? 14.109 17.953 16.203 1 98.81 176 GLN A CA 1
ATOM 1403 C C . GLN A 1 176 ? 13.977 19.375 15.672 1 98.81 176 GLN A C 1
ATOM 1405 O O . GLN A 1 176 ? 14.906 19.891 15.047 1 98.81 176 GLN A O 1
ATOM 1410 N N . GLY A 1 177 ? 12.797 19.938 15.914 1 98.69 177 GLY A N 1
ATOM 1411 C CA . GLY A 1 177 ? 12.555 21.312 15.508 1 98.69 177 GLY A CA 1
ATOM 1412 C C . GLY A 1 177 ? 12.852 22.328 16.594 1 98.69 177 GLY A C 1
ATOM 1413 O O . GLY A 1 177 ? 13.125 21.953 17.734 1 98.69 177 GLY A O 1
ATOM 1414 N N . ALA A 1 178 ? 12.812 23.609 16.25 1 98.19 178 ALA A N 1
ATOM 1415 C CA . ALA A 1 178 ? 13.133 24.703 17.156 1 98.19 178 ALA A CA 1
ATOM 1416 C C . ALA A 1 178 ? 11.914 25.109 17.969 1 98.19 178 ALA A C 1
ATOM 1418 O O . ALA A 1 178 ? 12.031 25.875 18.938 1 98.19 178 ALA A O 1
ATOM 1419 N N . ASP A 1 179 ? 10.734 24.688 17.562 1 96.12 179 ASP A N 1
ATOM 1420 C CA . ASP A 1 179 ? 9.523 25 18.328 1 96.12 179 ASP A CA 1
ATOM 1421 C C . ASP A 1 179 ? 9.531 24.312 19.688 1 96.12 179 ASP A C 1
ATOM 1423 O O . ASP A 1 179 ? 9.984 23.172 19.797 1 96.12 179 ASP A O 1
ATOM 1427 N N . ILE A 1 180 ? 9.055 25.016 20.688 1 94.06 180 ILE A N 1
ATOM 1428 C CA . ILE A 1 180 ? 9.086 24.516 22.047 1 94.06 180 ILE A CA 1
ATOM 1429 C C . ILE A 1 180 ? 7.711 24.672 22.703 1 94.06 180 ILE A C 1
ATOM 1431 O O . ILE A 1 180 ? 6.938 25.547 22.312 1 94.06 180 ILE A O 1
ATOM 1435 N N . ASP A 1 181 ? 7.516 23.828 23.594 1 90 181 ASP A N 1
ATOM 1436 C CA . ASP A 1 181 ? 6.301 24 24.375 1 90 181 ASP A CA 1
ATOM 1437 C C . ASP A 1 181 ? 6.551 24.891 25.594 1 90 181 ASP A C 1
ATOM 1439 O O . ASP A 1 181 ? 7.617 25.5 25.703 1 90 181 ASP A O 1
ATOM 1443 N N . ALA A 1 182 ? 5.52 25.016 26.406 1 85.31 182 ALA A N 1
ATOM 1444 C CA . ALA A 1 182 ? 5.57 25.938 27.547 1 85.31 182 ALA A CA 1
ATOM 1445 C C . ALA A 1 182 ? 6.637 25.516 28.547 1 85.31 182 ALA A C 1
ATOM 1447 O O . ALA A 1 182 ? 7.109 26.328 29.344 1 85.31 182 ALA A O 1
ATOM 1448 N N . THR A 1 183 ? 7.07 24.25 28.516 1 89 183 THR A N 1
ATOM 1449 C CA . THR A 1 183 ? 8.07 23.75 29.453 1 89 183 THR A CA 1
ATOM 1450 C C . THR A 1 183 ? 9.469 23.844 28.844 1 89 183 THR A C 1
ATOM 1452 O O . THR A 1 183 ? 10.453 23.453 29.484 1 89 183 THR A O 1
ATOM 1455 N N . GLY A 1 184 ? 9.516 24.219 27.672 1 91.25 184 GLY A N 1
ATOM 1456 C CA . GLY A 1 184 ? 10.812 24.391 27.047 1 91.25 184 GLY A CA 1
ATOM 1457 C C . GLY A 1 184 ? 11.281 23.156 26.297 1 91.25 184 GLY A C 1
ATOM 1458 O O . GLY A 1 184 ? 12.445 23.078 25.891 1 91.25 184 GLY A O 1
ATOM 1459 N N . VAL A 1 185 ? 10.422 22.266 26.125 1 93.44 185 VAL A N 1
ATOM 1460 C CA . VAL A 1 185 ? 10.781 21.031 25.438 1 93.44 185 VAL A CA 1
ATOM 1461 C C . VAL A 1 185 ? 10.508 21.172 23.938 1 93.44 185 VAL A C 1
ATOM 1463 O O . VAL A 1 185 ? 9.422 21.609 23.547 1 93.44 185 VAL A O 1
ATOM 1466 N N . ASN A 1 186 ? 11.469 20.781 23.156 1 96.81 186 ASN A N 1
ATOM 1467 C CA . ASN A 1 186 ? 11.359 20.875 21.703 1 96.81 186 ASN A CA 1
ATOM 1468 C C . ASN A 1 186 ? 10.453 19.766 21.156 1 96.81 186 ASN A C 1
ATOM 1470 O O . ASN A 1 186 ? 10.344 18.688 21.734 1 96.81 186 ASN A O 1
ATOM 1474 N N . PHE A 1 187 ? 9.875 20.156 20.031 1 97.62 187 PHE A N 1
ATOM 1475 C CA . PHE A 1 187 ? 9.227 19.125 19.234 1 97.62 187 PHE A CA 1
ATOM 1476 C C . PHE A 1 187 ? 10.266 18.172 18.641 1 97.62 187 PHE A C 1
ATOM 1478 O O . PHE A 1 187 ? 11.312 18.625 18.156 1 97.62 187 PHE A O 1
ATOM 1485 N N . SER A 1 188 ? 9.977 16.859 18.672 1 98.19 188 SER A N 1
ATOM 1486 C CA . SER A 1 188 ? 10.82 15.906 17.969 1 98.19 188 SER A CA 1
ATOM 1487 C C . SER A 1 188 ? 10.055 14.641 17.625 1 98.19 188 SER A C 1
ATOM 1489 O O . SER A 1 188 ? 9.031 14.336 18.25 1 98.19 188 SER A O 1
ATOM 1491 N N . THR A 1 189 ? 10.445 14.031 16.609 1 98.62 189 THR A N 1
ATOM 1492 C CA . THR A 1 189 ? 10 12.703 16.188 1 98.62 189 THR A CA 1
ATOM 1493 C C . THR A 1 189 ? 11.141 11.945 15.523 1 98.62 189 THR A C 1
ATOM 1495 O O . THR A 1 189 ? 12.289 12.406 15.516 1 98.62 189 THR A O 1
ATOM 1498 N N . SER A 1 190 ? 10.906 10.719 15.094 1 98.44 190 SER A N 1
ATOM 1499 C CA . SER A 1 190 ? 11.969 9.977 14.43 1 98.44 190 SER A CA 1
ATOM 1500 C C . SER A 1 190 ? 11.406 9.086 13.32 1 98.44 190 SER A C 1
ATOM 1502 O O . SER A 1 190 ? 10.195 8.883 13.234 1 98.44 190 SER A O 1
ATOM 1504 N N . ILE A 1 191 ? 12.234 8.711 12.438 1 98 191 ILE A N 1
ATOM 1505 C CA . ILE A 1 191 ? 11.992 7.734 11.383 1 98 191 ILE A CA 1
ATOM 1506 C C . ILE A 1 191 ? 13.094 6.68 11.398 1 98 191 ILE A C 1
ATOM 1508 O O . ILE A 1 191 ? 14.172 6.906 11.953 1 98 191 ILE A O 1
ATOM 1512 N N . PRO A 1 192 ? 12.781 5.5 10.812 1 96.88 192 PRO A N 1
ATOM 1513 C CA . PRO A 1 192 ? 13.859 4.516 10.703 1 96.88 192 PRO A CA 1
ATOM 1514 C C . PRO A 1 192 ? 15.055 5.039 9.906 1 96.88 192 PRO A C 1
ATOM 1516 O O . PRO A 1 192 ? 14.875 5.746 8.906 1 96.88 192 PRO A O 1
ATOM 1519 N N . LEU A 1 193 ? 16.25 4.652 10.352 1 97.88 193 LEU A N 1
ATOM 1520 C CA . LEU A 1 193 ? 17.453 5.062 9.641 1 97.88 193 LEU A CA 1
ATOM 1521 C C . LEU A 1 193 ? 17.422 4.582 8.195 1 97.88 193 LEU A C 1
ATOM 1523 O O . LEU A 1 193 ? 17.844 5.301 7.285 1 97.88 193 LEU A O 1
ATOM 1527 N N . ALA A 1 194 ? 16.938 3.393 7.98 1 94.88 194 ALA A N 1
ATOM 1528 C CA . ALA A 1 194 ? 16.828 2.85 6.629 1 94.88 194 ALA A CA 1
ATOM 1529 C C . ALA A 1 194 ? 15.992 3.76 5.738 1 94.88 194 ALA A C 1
ATOM 1531 O O . ALA A 1 194 ? 16.312 3.955 4.562 1 94.88 194 ALA A O 1
ATOM 1532 N N . THR A 1 195 ? 14.953 4.293 6.297 1 95.06 195 THR A N 1
ATOM 1533 C CA . THR A 1 195 ? 14.102 5.219 5.562 1 95.06 195 THR A CA 1
ATOM 1534 C C . THR A 1 195 ? 14.859 6.5 5.227 1 95.06 195 THR A C 1
ATOM 1536 O O . THR A 1 195 ? 14.789 6.988 4.094 1 95.06 195 THR A O 1
ATOM 1539 N N . ALA A 1 196 ? 15.578 6.977 6.145 1 97.75 196 ALA A N 1
ATOM 1540 C CA . ALA A 1 196 ? 16.328 8.211 5.957 1 97.75 196 ALA A CA 1
ATOM 1541 C C . ALA A 1 196 ? 17.391 8.047 4.859 1 97.75 196 ALA A C 1
ATOM 1543 O O . ALA A 1 196 ? 17.719 9.016 4.172 1 97.75 196 ALA A O 1
ATOM 1544 N N . LEU A 1 197 ? 17.828 6.848 4.703 1 96.44 197 LEU A N 1
ATOM 1545 C CA . LEU A 1 197 ? 18.922 6.59 3.766 1 96.44 197 LEU A CA 1
ATOM 1546 C C . LEU A 1 197 ? 18.375 6.105 2.424 1 96.44 197 LEU A C 1
ATOM 1548 O O . LEU A 1 197 ? 19.141 5.906 1.478 1 96.44 197 LEU A O 1
ATOM 1552 N N . SER A 1 198 ? 17.125 5.949 2.354 1 92.5 198 SER A N 1
ATOM 1553 C CA . SER A 1 198 ? 16.531 5.395 1.141 1 92.5 198 SER A CA 1
ATOM 1554 C C . SER A 1 198 ? 16.734 6.32 -0.052 1 92.5 198 SER A C 1
ATOM 1556 O O . SER A 1 198 ? 16.484 7.523 0.035 1 92.5 198 SER A O 1
ATOM 1558 N N . GLU A 1 199 ? 17.125 5.699 -1.163 1 88.12 199 GLU A N 1
ATOM 1559 C CA . GLU A 1 199 ? 17.281 6.473 -2.391 1 88.12 199 GLU A CA 1
ATOM 1560 C C . GLU A 1 199 ? 15.93 6.684 -3.078 1 88.12 199 GLU A C 1
ATOM 1562 O O . GLU A 1 199 ? 15.711 7.703 -3.736 1 88.12 199 GLU A O 1
ATOM 1567 N N . GLU A 1 200 ? 15.07 5.781 -2.912 1 85.19 200 GLU A N 1
ATOM 1568 C CA . GLU A 1 200 ? 13.766 5.852 -3.557 1 85.19 200 GLU A CA 1
ATOM 1569 C C . GLU A 1 200 ? 12.836 6.809 -2.812 1 85.19 200 GLU A C 1
ATOM 1571 O O . GLU A 1 200 ? 12.18 7.648 -3.432 1 85.19 200 GLU A O 1
ATOM 1576 N N . ARG A 1 201 ? 12.633 6.723 -1.483 1 88.5 201 ARG A N 1
ATOM 1577 C CA . ARG A 1 201 ? 11.75 7.598 -0.722 1 88.5 201 ARG A CA 1
ATOM 1578 C C . ARG A 1 201 ? 12.336 9 -0.603 1 88.5 201 ARG A C 1
ATOM 1580 O O . ARG A 1 201 ? 11.602 9.984 -0.521 1 88.5 201 ARG A O 1
ATOM 1587 N N . THR A 1 202 ? 13.539 9.289 -0.762 1 92.69 202 THR A N 1
ATOM 1588 C CA . THR A 1 202 ? 14.32 10.516 -0.81 1 92.69 202 THR A CA 1
ATOM 1589 C C . THR A 1 202 ? 13.859 11.5 0.264 1 92.69 202 THR A C 1
ATOM 1591 O O . THR A 1 202 ? 13.07 12.406 -0.015 1 92.69 202 THR A O 1
ATOM 1594 N N . VAL A 1 203 ? 14.312 11.414 1.43 1 98.31 203 VAL A N 1
ATOM 1595 C CA . VAL A 1 203 ? 14.047 12.383 2.49 1 98.31 203 VAL A CA 1
ATOM 1596 C C . VAL A 1 203 ? 14.891 13.633 2.266 1 98.31 203 VAL A C 1
ATOM 1598 O O . VAL A 1 203 ? 16.094 13.539 1.985 1 98.31 203 VAL A O 1
ATOM 1601 N N . LEU A 1 204 ? 14.227 14.852 2.428 1 98.81 204 LEU A N 1
ATOM 1602 C CA . LEU A 1 204 ? 14.922 16.094 2.076 1 98.81 204 LEU A CA 1
ATOM 1603 C C . LEU A 1 204 ? 15.039 17.016 3.285 1 98.81 204 LEU A C 1
ATOM 1605 O O . LEU A 1 204 ? 14.156 17.031 4.148 1 98.81 204 LEU A O 1
ATOM 1609 N N . LEU A 1 205 ? 16.125 17.672 3.305 1 98.94 205 LEU A N 1
ATOM 1610 C CA . LEU A 1 205 ? 16.25 18.938 4.039 1 98.94 205 LEU A CA 1
ATOM 1611 C C . LEU A 1 205 ? 15.922 20.125 3.137 1 98.94 205 LEU A C 1
ATOM 1613 O O . LEU A 1 205 ? 16.734 20.5 2.289 1 98.94 205 LEU A O 1
ATOM 1617 N N . VAL A 1 206 ? 14.812 20.734 3.396 1 98.88 206 VAL A N 1
ATOM 1618 C CA . VAL A 1 206 ? 14.188 21.609 2.406 1 98.88 206 VAL A CA 1
ATOM 1619 C C . VAL A 1 206 ? 14.312 23.062 2.84 1 98.88 206 VAL A C 1
ATOM 1621 O O . VAL A 1 206 ? 14.102 23.391 4.008 1 98.88 206 VAL A O 1
ATOM 1624 N N . THR A 1 207 ? 14.617 23.953 1.847 1 98.81 207 THR A N 1
ATOM 1625 C CA . THR A 1 207 ? 14.664 25.391 2.08 1 98.81 207 THR A CA 1
ATOM 1626 C C . THR A 1 207 ? 13.617 26.109 1.229 1 98.81 207 THR A C 1
ATOM 1628 O O . THR A 1 207 ? 13.32 27.281 1.463 1 98.81 207 THR A O 1
ATOM 1631 N N . HIS A 1 208 ? 13.109 25.438 0.206 1 98.81 208 HIS A N 1
ATOM 1632 C CA . HIS A 1 208 ? 12.188 26.094 -0.711 1 98.81 208 HIS A CA 1
ATOM 1633 C C . HIS A 1 208 ? 10.93 25.25 -0.921 1 98.81 208 HIS A C 1
ATOM 1635 O O . HIS A 1 208 ? 11 24.016 -0.942 1 98.81 208 HIS A O 1
ATOM 1641 N N . MET A 1 209 ? 9.828 25.906 -1.052 1 98.81 209 MET A N 1
ATOM 1642 C CA . MET A 1 209 ? 8.484 25.391 -1.312 1 98.81 209 MET A CA 1
ATOM 1643 C C . MET A 1 209 ? 7.848 26.094 -2.504 1 98.81 209 MET A C 1
ATOM 1645 O O . MET A 1 209 ? 7.75 27.312 -2.525 1 98.81 209 MET A O 1
ATOM 1649 N N . ASN A 1 210 ? 7.434 25.234 -3.479 1 98.75 210 ASN A N 1
ATOM 1650 C CA . ASN A 1 210 ? 6.848 25.781 -4.699 1 98.75 210 ASN A CA 1
ATOM 1651 C C . ASN A 1 210 ? 7.738 26.859 -5.32 1 98.75 210 ASN A C 1
ATOM 1653 O O . ASN A 1 210 ? 7.254 27.906 -5.742 1 98.75 210 ASN A O 1
ATOM 1657 N N . GLY A 1 211 ? 8.969 26.625 -5.25 1 98.44 211 GLY A N 1
ATOM 1658 C CA . GLY A 1 211 ? 9.93 27.5 -5.922 1 98.44 211 GLY A CA 1
ATOM 1659 C C . GLY A 1 211 ? 10.305 28.719 -5.109 1 98.44 211 GLY A C 1
ATOM 1660 O O . GLY A 1 211 ? 11.156 29.5 -5.52 1 98.44 211 GLY A O 1
ATOM 1661 N N . ALA A 1 212 ? 9.734 28.938 -3.969 1 98.62 212 ALA A N 1
ATOM 1662 C CA . ALA A 1 212 ? 10.008 30.078 -3.09 1 98.62 212 ALA A CA 1
ATOM 1663 C C . ALA A 1 212 ? 10.57 29.609 -1.749 1 98.62 212 ALA A C 1
ATOM 1665 O O . ALA A 1 212 ? 10.406 28.453 -1.371 1 98.62 212 ALA A O 1
ATOM 1666 N N . PRO A 1 213 ? 11.281 30.562 -1.049 1 98.44 213 PRO A N 1
ATOM 1667 C CA . PRO A 1 213 ? 11.703 30.188 0.306 1 98.44 213 PRO A CA 1
ATOM 1668 C C . PRO A 1 213 ? 10.531 29.75 1.187 1 98.44 213 PRO A C 1
ATOM 1670 O O . PRO A 1 213 ? 9.422 30.281 1.047 1 98.44 213 PRO A O 1
ATOM 1673 N N . LEU A 1 214 ? 10.812 28.844 2.043 1 98.69 214 LEU A N 1
ATOM 1674 C CA . LEU A 1 214 ? 9.773 28.344 2.945 1 98.69 214 LEU A CA 1
ATOM 1675 C C . LEU A 1 214 ? 9.094 29.5 3.678 1 98.69 214 LEU A C 1
ATOM 1677 O O . LEU A 1 214 ? 9.766 30.422 4.148 1 98.69 214 LEU A O 1
ATOM 1681 N N . PRO A 1 215 ? 7.754 29.453 3.793 1 98.12 215 PRO A N 1
ATOM 1682 C CA . PRO A 1 215 ? 7.078 30.375 4.703 1 98.12 215 PRO A CA 1
ATOM 1683 C C . PRO A 1 215 ? 7.293 30.031 6.172 1 98.12 215 PRO A C 1
ATOM 1685 O O . PRO A 1 215 ? 7.562 28.859 6.5 1 98.12 215 PRO A O 1
ATOM 1688 N N . PRO A 1 216 ? 7.07 30.969 7.062 1 97.44 216 PRO A N 1
ATOM 1689 C CA . PRO A 1 216 ? 7.27 30.703 8.492 1 97.44 216 PRO A CA 1
ATOM 1690 C C . PRO A 1 216 ? 6.402 29.562 9 1 97.44 216 PRO A C 1
ATOM 1692 O O . PRO A 1 216 ? 6.895 28.688 9.719 1 97.44 216 PRO A O 1
ATOM 1695 N N . ASP A 1 217 ? 5.184 29.438 8.547 1 97.81 217 ASP A N 1
ATOM 1696 C CA . ASP A 1 217 ? 4.273 28.391 9.016 1 97.81 217 ASP A CA 1
ATOM 1697 C C . ASP A 1 217 ? 4.738 27.016 8.547 1 97.81 217 ASP A C 1
ATOM 1699 O O . ASP A 1 217 ? 4.348 26 9.125 1 97.81 217 ASP A O 1
ATOM 1703 N N . HIS A 1 218 ? 5.516 27.031 7.555 1 98.62 218 HIS A N 1
ATOM 1704 C CA . HIS A 1 218 ? 5.828 25.75 6.934 1 98.62 218 HIS A CA 1
ATOM 1705 C C . HIS A 1 218 ? 7.301 25.391 7.125 1 98.62 218 HIS A C 1
ATOM 1707 O O . HIS A 1 218 ? 7.859 24.609 6.348 1 98.62 218 HIS A O 1
ATOM 1713 N N . GLY A 1 219 ? 7.902 26 8.078 1 98.62 219 GLY A N 1
ATOM 1714 C CA . GLY A 1 219 ? 9.141 25.438 8.586 1 98.62 219 GLY A CA 1
ATOM 1715 C C . GLY A 1 219 ? 10.367 26.25 8.195 1 98.62 219 GLY A C 1
ATOM 1716 O O . GLY A 1 219 ? 11.492 25.766 8.273 1 98.62 219 GLY A O 1
ATOM 1717 N N . ALA A 1 220 ? 10.195 27.453 7.742 1 98.5 220 ALA A N 1
ATOM 1718 C CA . ALA A 1 220 ? 11.352 28.297 7.441 1 98.5 220 ALA A CA 1
ATOM 1719 C C . ALA A 1 220 ? 12.289 28.391 8.641 1 98.5 220 ALA A C 1
ATOM 1721 O O . ALA A 1 220 ? 11.844 28.547 9.781 1 98.5 220 ALA A O 1
ATOM 1722 N N . PRO A 1 221 ? 13.609 28.391 8.445 1 98.69 221 PRO A N 1
ATOM 1723 C CA . PRO A 1 221 ? 14.25 28.375 7.129 1 98.69 221 PRO A CA 1
ATOM 1724 C C . PRO A 1 221 ? 14.594 26.969 6.652 1 98.69 221 PRO A C 1
ATOM 1726 O O . PRO A 1 221 ? 14.992 26.781 5.5 1 98.69 221 PRO A O 1
ATOM 1729 N N . LEU A 1 222 ? 14.438 25.969 7.531 1 98.94 222 LEU A N 1
ATOM 1730 C CA . LEU A 1 222 ? 14.805 24.594 7.18 1 98.94 222 LEU A CA 1
ATOM 1731 C C . LEU A 1 222 ? 13.773 23.609 7.699 1 98.94 222 LEU A C 1
ATOM 1733 O O . LEU A 1 222 ? 13.367 23.672 8.859 1 98.94 222 LEU A O 1
ATOM 1737 N N . ARG A 1 223 ? 13.367 22.734 6.824 1 98.94 223 ARG A N 1
ATOM 1738 C CA . ARG A 1 223 ? 12.375 21.719 7.156 1 98.94 223 ARG A CA 1
ATOM 1739 C C . ARG A 1 223 ? 12.797 20.344 6.648 1 98.94 223 ARG A C 1
ATOM 1741 O O . ARG A 1 223 ? 13.359 20.219 5.555 1 98.94 223 ARG A O 1
ATOM 1748 N N . ALA A 1 224 ? 12.617 19.344 7.441 1 98.94 224 ALA A N 1
ATOM 1749 C CA . ALA A 1 224 ? 12.695 17.984 6.91 1 98.94 224 ALA A CA 1
ATOM 1750 C C . ALA A 1 224 ? 11.391 17.578 6.223 1 98.94 224 ALA A C 1
ATOM 1752 O O . ALA A 1 224 ? 10.305 17.844 6.742 1 98.94 224 ALA A O 1
ATOM 1753 N N . VAL A 1 225 ? 11.484 17.016 5.086 1 98.88 225 VAL A N 1
ATOM 1754 C CA . VAL A 1 225 ? 10.32 16.469 4.395 1 98.88 225 VAL A CA 1
ATOM 1755 C C . VAL A 1 225 ? 10.492 14.977 4.184 1 98.88 225 VAL A C 1
ATOM 1757 O O . VAL A 1 225 ? 11.445 14.539 3.521 1 98.88 225 VAL A O 1
ATOM 1760 N N . VAL A 1 226 ? 9.641 14.219 4.777 1 98.62 226 VAL A N 1
ATOM 1761 C CA . VAL A 1 226 ? 9.617 12.766 4.66 1 98.62 226 VAL A CA 1
ATOM 1762 C C . VAL A 1 226 ? 8.438 12.336 3.787 1 98.62 226 VAL A C 1
ATOM 1764 O O . VAL A 1 226 ? 7.344 12.086 4.293 1 98.62 226 VAL A O 1
ATOM 1767 N N . PRO A 1 227 ? 8.656 12.141 2.52 1 97.75 227 PRO A N 1
ATOM 1768 C CA . PRO A 1 227 ? 7.543 11.82 1.62 1 97.75 227 PRO A CA 1
ATOM 1769 C C . PRO A 1 227 ? 6.805 10.547 2.031 1 97.75 227 PRO A C 1
ATOM 1771 O O . PRO A 1 227 ? 7.434 9.562 2.42 1 97.75 227 PRO A O 1
ATOM 1774 N N . GLY A 1 228 ? 5.492 10.633 1.964 1 96.56 228 GLY A N 1
ATOM 1775 C CA . GLY A 1 228 ? 4.672 9.453 2.203 1 96.56 228 GLY A CA 1
ATOM 1776 C C . GLY A 1 228 ? 4.285 9.281 3.66 1 96.56 228 GLY A C 1
ATOM 1777 O O . GLY A 1 228 ? 3.322 8.578 3.975 1 96.56 228 GLY A O 1
ATOM 1778 N N . ALA A 1 229 ? 5.035 9.812 4.574 1 97.88 229 ALA A N 1
ATOM 1779 C CA . ALA A 1 229 ? 4.75 9.734 6.004 1 97.88 229 ALA A CA 1
ATOM 1780 C C . ALA A 1 229 ? 3.729 10.789 6.418 1 97.88 229 ALA A C 1
ATOM 1782 O O . ALA A 1 229 ? 3.492 11.75 5.691 1 97.88 229 ALA A O 1
ATOM 1783 N N . PRO A 1 230 ? 3.086 10.484 7.582 1 98.44 230 PRO A N 1
ATOM 1784 C CA . PRO A 1 230 ? 2.311 11.609 8.117 1 98.44 230 PRO A CA 1
ATOM 1785 C C . PRO A 1 230 ? 3.139 12.883 8.266 1 98.44 230 PRO A C 1
ATOM 1787 O O . PRO A 1 230 ? 4.32 12.82 8.617 1 98.44 230 PRO A O 1
ATOM 1790 N N . ALA A 1 231 ? 2.477 13.984 8.07 1 98.69 231 ALA A N 1
ATOM 1791 C CA . ALA A 1 231 ? 3.18 15.258 8 1 98.69 231 ALA A CA 1
ATOM 1792 C C . ALA A 1 231 ? 3.961 15.523 9.289 1 98.69 231 ALA A C 1
ATOM 1794 O O . ALA A 1 231 ? 4.961 16.25 9.273 1 98.69 231 ALA A O 1
ATOM 1795 N N . VAL A 1 232 ? 3.537 14.891 10.367 1 98.56 232 VAL A N 1
ATOM 1796 C CA . VAL A 1 232 ? 4.195 15.086 11.656 1 98.56 232 VAL A CA 1
ATOM 1797 C C . VAL A 1 232 ? 5.645 14.625 11.578 1 98.56 232 VAL A C 1
ATOM 1799 O O . VAL A 1 232 ? 6.5 15.094 12.328 1 98.56 232 VAL A O 1
ATOM 1802 N N . ARG A 1 233 ? 5.973 13.734 10.672 1 98.62 233 ARG A N 1
ATOM 1803 C CA . ARG A 1 233 ? 7.336 13.227 10.531 1 98.62 233 ARG A CA 1
ATOM 1804 C C . ARG A 1 233 ? 8.203 14.211 9.75 1 98.62 233 ARG A C 1
ATOM 1806 O O . ARG A 1 233 ? 9.422 14.07 9.703 1 98.62 233 ARG A O 1
ATOM 1813 N N . SER A 1 234 ? 7.617 15.133 9.094 1 98.81 234 SER A N 1
ATOM 1814 C CA . SER A 1 234 ? 8.312 16.188 8.359 1 98.81 234 SER A CA 1
ATOM 1815 C C . SER A 1 234 ? 8.555 17.406 9.242 1 98.81 234 SER A C 1
ATOM 1817 O O . SER A 1 234 ? 7.867 18.422 9.102 1 98.81 234 SER A O 1
ATOM 1819 N N . VAL A 1 235 ? 9.523 17.312 9.984 1 98.88 235 VAL A N 1
ATOM 1820 C CA . VAL A 1 235 ? 9.75 18.234 11.086 1 98.88 235 VAL A CA 1
ATOM 1821 C C . VAL A 1 235 ? 10.078 19.625 10.539 1 98.88 235 VAL A C 1
ATOM 1823 O O . VAL A 1 235 ? 10.969 19.781 9.703 1 98.88 235 VAL A O 1
ATOM 1826 N N . LYS A 1 236 ? 9.352 20.594 11.008 1 98.81 236 LYS A N 1
ATOM 1827 C CA . LYS A 1 236 ? 9.547 22 10.664 1 98.81 236 LYS A CA 1
ATOM 1828 C C . LYS A 1 236 ? 10.625 22.641 11.539 1 98.81 236 LYS A C 1
ATOM 1830 O O . LYS A 1 236 ? 10.898 22.156 12.641 1 98.81 236 LYS A O 1
ATOM 1835 N N . TRP A 1 237 ? 11.234 23.766 10.992 1 98.81 237 TRP A N 1
ATOM 1836 C CA . TRP A 1 237 ? 12.234 24.547 11.719 1 98.81 237 TRP A CA 1
ATOM 1837 C C . TRP A 1 237 ? 13.336 23.656 12.266 1 98.81 237 TRP A C 1
ATOM 1839 O O . TRP A 1 237 ? 13.68 23.734 13.453 1 98.81 237 TRP A O 1
ATOM 1849 N N . LEU A 1 238 ? 13.82 22.781 11.469 1 98.94 238 LEU A N 1
ATOM 1850 C CA . LEU A 1 238 ? 14.75 21.719 11.844 1 98.94 238 LEU A CA 1
ATOM 1851 C C . LEU A 1 238 ? 16.031 22.297 12.445 1 98.94 238 LEU A C 1
ATOM 1853 O O . LEU A 1 238 ? 16.672 23.141 11.828 1 98.94 238 LEU A O 1
ATOM 1857 N N . GLU A 1 239 ? 16.406 21.766 13.625 1 98.44 239 GLU A N 1
ATOM 1858 C CA . GLU A 1 239 ? 17.594 22.297 14.312 1 98.44 239 GLU A CA 1
ATOM 1859 C C . GLU A 1 239 ? 18.594 21.188 14.602 1 98.44 239 GLU A C 1
ATOM 1861 O O . GLU A 1 239 ? 19.781 21.438 14.758 1 98.44 239 GLU A O 1
ATOM 1866 N N . SER A 1 240 ? 18.094 19.969 14.703 1 98.56 240 SER A N 1
ATOM 1867 C CA . SER A 1 240 ? 19.016 18.891 15.023 1 98.56 240 SER A CA 1
ATOM 1868 C C . SER A 1 240 ? 18.594 17.578 14.383 1 98.56 240 SER A C 1
ATOM 1870 O O . SER A 1 240 ? 17.391 17.312 14.227 1 98.56 240 SER A O 1
ATOM 1872 N N . ILE A 1 241 ? 19.578 16.781 13.984 1 98.88 241 ILE A N 1
ATOM 1873 C CA . ILE A 1 241 ? 19.453 15.43 13.445 1 98.88 241 ILE A CA 1
ATOM 1874 C C . ILE A 1 241 ? 20.359 14.477 14.219 1 98.88 241 ILE A C 1
ATOM 1876 O O . ILE A 1 241 ? 21.562 14.68 14.281 1 98.88 241 ILE A O 1
ATOM 1880 N N . THR A 1 242 ? 19.766 13.43 14.805 1 98.81 242 THR A N 1
ATOM 1881 C CA . THR A 1 242 ? 20.562 12.508 15.609 1 98.81 242 THR A CA 1
ATOM 1882 C C . THR A 1 242 ? 20.297 11.062 15.195 1 98.81 242 THR A C 1
ATOM 1884 O O . THR A 1 242 ? 19.156 10.594 15.227 1 98.81 242 THR A O 1
ATOM 1887 N N . VAL A 1 243 ? 21.328 10.352 14.789 1 98.69 243 VAL A N 1
ATOM 1888 C CA . VAL A 1 243 ? 21.219 8.914 14.594 1 98.69 243 VAL A CA 1
ATOM 1889 C C . VAL A 1 243 ? 21.203 8.203 15.945 1 98.69 243 VAL A C 1
ATOM 1891 O O . VAL A 1 243 ? 22.078 8.438 16.781 1 98.69 243 VAL A O 1
ATOM 1894 N N . SER A 1 244 ? 20.156 7.398 16.141 1 98.06 244 SER A N 1
ATOM 1895 C CA . SER A 1 244 ? 19.922 6.832 17.453 1 98.06 244 SER A CA 1
ATOM 1896 C C . SER A 1 244 ? 19.516 5.367 17.359 1 98.06 244 SER A C 1
ATOM 1898 O O . SER A 1 244 ? 18.984 4.926 16.344 1 98.06 244 SER A O 1
ATOM 1900 N N . GLU A 1 245 ? 19.781 4.574 18.422 1 96.94 245 GLU A N 1
ATOM 1901 C CA . GLU A 1 245 ? 19.297 3.199 18.531 1 96.94 245 GLU A CA 1
ATOM 1902 C C . GLU A 1 245 ? 17.875 3.145 19.062 1 96.94 245 GLU A C 1
ATOM 1904 O O . GLU A 1 245 ? 17.25 2.082 19.078 1 96.94 245 GLU A O 1
ATOM 1909 N N . LEU A 1 246 ? 17.438 4.262 19.469 1 96.88 246 LEU A N 1
ATOM 1910 C CA . LEU A 1 246 ? 16.078 4.359 20.016 1 96.88 246 LEU A CA 1
ATOM 1911 C C . LEU A 1 246 ? 15.258 5.387 19.25 1 96.88 246 LEU A C 1
ATOM 1913 O O . LEU A 1 246 ? 15.805 6.309 18.641 1 96.88 246 LEU A O 1
ATOM 1917 N N . GLU A 1 247 ? 13.961 5.246 19.297 1 97.62 247 GLU A N 1
ATOM 1918 C CA . GLU A 1 247 ? 13.047 6.254 18.781 1 97.62 247 GLU A CA 1
ATOM 1919 C C . GLU A 1 247 ? 13.141 7.547 19.578 1 97.62 247 GLU A C 1
ATOM 1921 O O . GLU A 1 247 ? 13.633 7.551 20.703 1 97.62 247 GLU A O 1
ATOM 1926 N N . SER A 1 248 ? 12.68 8.625 18.984 1 98.31 248 SER A N 1
ATOM 1927 C CA . SER A 1 248 ? 12.578 9.867 19.734 1 98.31 248 SER A CA 1
ATOM 1928 C C . SER A 1 248 ? 11.836 9.656 21.047 1 98.31 248 SER A C 1
ATOM 1930 O O . SER A 1 248 ? 10.789 9.008 21.078 1 98.31 248 SER A O 1
ATOM 1932 N N . PRO A 1 249 ? 12.359 10.156 22.125 1 96.31 249 PRO A N 1
ATOM 1933 C CA . PRO A 1 249 ? 11.68 10.008 23.422 1 96.31 249 PRO A CA 1
ATOM 1934 C C . PRO A 1 249 ? 10.516 10.984 23.594 1 96.31 249 PRO A C 1
ATOM 1936 O O . PRO A 1 249 ? 9.812 10.938 24.594 1 96.31 249 PRO A O 1
ATOM 1939 N N . SER A 1 250 ? 10.344 11.867 22.641 1 95.56 250 SER A N 1
ATOM 1940 C CA . SER A 1 250 ? 9.32 12.898 22.719 1 95.56 250 SER A CA 1
ATOM 1941 C C . SER A 1 250 ? 7.93 12.281 22.875 1 95.56 250 SER A C 1
ATOM 1943 O O . SER A 1 250 ? 7.668 11.195 22.375 1 95.56 250 SER A O 1
ATOM 1945 N N . HIS A 1 251 ? 7.078 13.023 23.547 1 92.44 251 HIS A N 1
ATOM 1946 C CA . HIS A 1 251 ? 5.672 12.648 23.672 1 92.44 251 HIS A CA 1
ATOM 1947 C C . HIS A 1 251 ? 5.035 12.391 22.312 1 92.44 251 HIS A C 1
ATOM 1949 O O . HIS A 1 251 ? 4.293 11.414 22.156 1 92.44 251 HIS A O 1
ATOM 1955 N N . TRP A 1 252 ? 5.352 13.188 21.359 1 93.31 252 TRP A N 1
ATOM 1956 C CA . TRP A 1 252 ? 4.727 13.188 20.047 1 93.31 252 TRP A CA 1
ATOM 1957 C C . TRP A 1 252 ? 5.137 11.953 19.25 1 93.31 252 TRP A C 1
ATOM 1959 O O . TRP A 1 252 ? 4.527 11.641 18.219 1 93.31 252 TRP A O 1
ATOM 1969 N N . HIS A 1 253 ? 6.102 11.273 19.719 1 97.19 253 HIS A N 1
ATOM 1970 C CA . HIS A 1 253 ? 6.508 10.031 19.062 1 97.19 253 HIS A CA 1
ATOM 1971 C C . HIS A 1 253 ? 6.07 8.82 19.875 1 97.19 253 HIS A C 1
ATOM 1973 O O . HIS A 1 253 ? 5.625 7.816 19.312 1 97.19 253 HIS A O 1
ATOM 1979 N N . GLN A 1 254 ? 6.121 8.922 21.188 1 95.88 254 GLN A N 1
ATOM 1980 C CA . GLN A 1 254 ? 5.945 7.762 22.062 1 95.88 254 GLN A CA 1
ATOM 1981 C C . GLN A 1 254 ? 4.477 7.578 22.438 1 95.88 254 GLN A C 1
ATOM 1983 O O . GLN A 1 254 ? 4.035 6.461 22.719 1 95.88 254 GLN A O 1
ATOM 1988 N N . LYS A 1 255 ? 3.742 8.633 22.406 1 94.12 255 LYS A N 1
ATOM 1989 C CA . LYS A 1 255 ? 2.393 8.555 22.953 1 94.12 255 LYS A CA 1
ATOM 1990 C C . LYS A 1 255 ? 1.358 9.07 21.953 1 94.12 255 LYS A C 1
ATOM 1992 O O . LYS A 1 255 ? 0.187 9.242 22.297 1 94.12 255 LYS A O 1
ATOM 1997 N N . ASP A 1 256 ? 1.817 9.391 20.812 1 93.38 256 ASP A N 1
ATOM 1998 C CA . ASP A 1 256 ? 0.932 9.828 19.734 1 93.38 256 ASP A CA 1
ATOM 1999 C C . ASP A 1 256 ? 1.39 9.273 18.391 1 93.38 256 ASP A C 1
ATOM 2001 O O . ASP A 1 256 ? 2.521 8.805 18.25 1 93.38 256 ASP A O 1
ATOM 2005 N N . TYR A 1 257 ? 0.445 9.258 17.484 1 96.31 257 TYR A N 1
ATOM 2006 C CA . TYR A 1 257 ? 0.715 8.82 16.125 1 96.31 257 TYR A CA 1
ATOM 2007 C C . TYR A 1 257 ? 1.141 7.355 16.094 1 96.31 257 TYR A C 1
ATOM 2009 O O . TYR A 1 257 ? 2.109 7 15.414 1 96.31 257 TYR A O 1
ATOM 2017 N N . ARG A 1 258 ? 0.532 6.637 16.859 1 96 258 ARG A N 1
ATOM 2018 C CA . ARG A 1 258 ? 0.64 5.18 16.891 1 96 258 ARG A CA 1
ATOM 2019 C C . ARG A 1 258 ? -0.712 4.527 16.625 1 96 258 ARG A C 1
ATOM 2021 O O . ARG A 1 258 ? -1.756 5.078 16.969 1 96 258 ARG A O 1
ATOM 2028 N N . ALA A 1 259 ? -0.671 3.389 15.969 1 92.94 259 ALA A N 1
ATOM 2029 C CA . ALA A 1 259 ? -1.896 2.805 15.43 1 92.94 259 ALA A CA 1
ATOM 2030 C C . ALA A 1 259 ? -2.416 1.688 16.328 1 92.94 259 ALA A C 1
ATOM 2032 O O . ALA A 1 259 ? -1.708 0.714 16.594 1 92.94 259 ALA A O 1
ATOM 2033 N N . PHE A 1 260 ? -3.68 1.755 16.734 1 94.12 260 PHE A N 1
ATOM 2034 C CA . PHE A 1 260 ? -4.371 0.754 17.547 1 94.12 260 PHE A CA 1
ATOM 2035 C C . PHE A 1 260 ? -5.477 0.08 16.734 1 94.12 260 PHE A C 1
ATOM 2037 O O . PHE A 1 260 ? -5.957 0.638 15.75 1 94.12 260 PHE A O 1
ATOM 2044 N N . ASN A 1 261 ? -5.797 -1.16 17.078 1 94 261 ASN A N 1
ATOM 2045 C CA . ASN A 1 261 ? -6.98 -1.776 16.484 1 94 261 ASN A CA 1
ATOM 2046 C C . ASN A 1 261 ? -8.266 -1.145 17.016 1 94 261 ASN A C 1
ATOM 2048 O O . ASN A 1 261 ? -8.242 -0.427 18.016 1 94 261 ASN A O 1
ATOM 2052 N N . PRO A 1 262 ? -9.383 -1.431 16.391 1 95.69 262 PRO A N 1
ATOM 2053 C CA . PRO A 1 262 ? -10.609 -0.679 16.656 1 95.69 262 PRO A CA 1
ATOM 2054 C C . PRO A 1 262 ? -11.211 -0.979 18.031 1 95.69 262 PRO A C 1
ATOM 2056 O O . PRO A 1 262 ? -12.133 -0.29 18.469 1 95.69 262 PRO A O 1
ATOM 2059 N N . SER A 1 263 ? -10.672 -1.912 18.75 1 96.12 263 SER A N 1
ATOM 2060 C CA . SER A 1 263 ? -11.273 -2.291 20.016 1 96.12 263 SER A CA 1
ATOM 2061 C C . SER A 1 263 ? -10.453 -1.78 21.188 1 96.12 263 SER A C 1
ATOM 2063 O O . SER A 1 263 ? -10.828 -1.979 22.359 1 96.12 263 SER A O 1
ATOM 2065 N N . LYS A 1 264 ? -9.367 -1.166 20.922 1 94.94 264 LYS A N 1
ATOM 2066 C CA . LYS A 1 264 ? -8.57 -0.567 21.984 1 94.94 264 LYS A CA 1
ATOM 2067 C C . LYS A 1 264 ? -9.219 0.719 22.5 1 94.94 264 LYS A C 1
ATOM 2069 O O . LYS A 1 264 ? -9.734 1.517 21.703 1 94.94 264 LYS A O 1
ATOM 2074 N N . THR A 1 265 ? -9.258 0.872 23.828 1 93 265 THR A N 1
ATOM 2075 C CA . THR A 1 265 ? -9.781 2.064 24.484 1 93 265 THR A CA 1
ATOM 2076 C C . THR A 1 265 ? -8.672 2.824 25.203 1 93 265 THR A C 1
ATOM 2078 O O . THR A 1 265 ? -7.535 2.354 25.266 1 93 265 THR A O 1
ATOM 2081 N N . TRP A 1 266 ? -8.984 3.996 25.641 1 91.56 266 TRP A N 1
ATOM 2082 C CA . TRP A 1 266 ? -8 4.77 26.391 1 91.56 266 TRP A CA 1
ATOM 2083 C C . TRP A 1 266 ? -7.551 4.023 27.641 1 91.56 266 TRP A C 1
ATOM 2085 O O . TRP A 1 266 ? -6.395 4.137 28.062 1 91.56 266 TRP A O 1
ATOM 2095 N N . GLU A 1 267 ? -8.453 3.227 28.219 1 93.25 267 GLU A N 1
ATOM 2096 C CA . GLU A 1 267 ? -8.172 2.473 29.438 1 93.25 267 GLU A CA 1
ATOM 2097 C C . GLU A 1 267 ? -7.238 1.299 29.156 1 93.25 267 GLU A C 1
ATOM 2099 O O . GLU A 1 267 ? -6.434 0.916 30.016 1 93.25 267 GLU A O 1
ATOM 2104 N N . THR A 1 268 ? -7.32 0.819 27.969 1 93.56 268 THR A N 1
ATOM 2105 C CA . THR A 1 268 ? -6.602 -0.42 27.688 1 93.56 268 THR A CA 1
ATOM 2106 C C . THR A 1 268 ? -5.418 -0.163 26.75 1 93.56 268 THR A C 1
ATOM 2108 O O . THR A 1 268 ? -4.578 -1.042 26.562 1 93.56 268 THR A O 1
ATOM 2111 N N . ALA A 1 269 ? -5.332 1.034 26.312 1 92.62 269 ALA A N 1
ATOM 2112 C CA . ALA A 1 269 ? -4.285 1.354 25.344 1 92.62 269 ALA A CA 1
ATOM 2113 C C . ALA A 1 269 ? -2.916 1.399 26.016 1 92.62 269 ALA A C 1
ATOM 2115 O O . ALA A 1 269 ? -2.74 2.066 27.031 1 92.62 269 ALA A O 1
ATOM 2116 N N . ASP A 1 270 ? -1.982 0.597 25.438 1 93.94 270 ASP A N 1
ATOM 2117 C CA . ASP A 1 270 ? -0.56 0.679 25.75 1 93.94 270 ASP A CA 1
ATOM 2118 C C . ASP A 1 270 ? 0.243 1.161 24.547 1 93.94 270 ASP A C 1
ATOM 2120 O O . ASP A 1 270 ? 0.592 0.369 23.672 1 93.94 270 ASP A O 1
ATOM 2124 N N . PHE A 1 271 ? 0.617 2.406 24.531 1 93.12 271 PHE A N 1
ATOM 2125 C CA . PHE A 1 271 ? 1.256 3.049 23.391 1 93.12 271 PHE A CA 1
ATOM 2126 C C . PHE A 1 271 ? 2.604 2.404 23.094 1 93.12 271 PHE A C 1
ATOM 2128 O O . PHE A 1 271 ? 3.062 2.416 21.953 1 93.12 271 PHE A O 1
ATOM 2135 N N . SER A 1 272 ? 3.207 1.854 24.062 1 92.62 272 SER A N 1
ATOM 2136 C CA . SER A 1 272 ? 4.52 1.248 23.859 1 92.62 272 SER A CA 1
ATOM 2137 C C . SER A 1 272 ? 4.422 0.003 22.969 1 92.62 272 SER A C 1
ATOM 2139 O O . SER A 1 272 ? 5.418 -0.441 22.406 1 92.62 272 SER A O 1
ATOM 2141 N N . THR A 1 273 ? 3.199 -0.535 22.828 1 91.56 273 THR A N 1
ATOM 2142 C CA . THR A 1 273 ? 3.02 -1.761 22.062 1 91.56 273 THR A CA 1
ATOM 2143 C C . THR A 1 273 ? 2.492 -1.448 20.672 1 91.56 273 THR A C 1
ATOM 2145 O O . THR A 1 273 ? 2.48 -2.318 19.797 1 91.56 273 THR A O 1
ATOM 2148 N N . ALA A 1 274 ? 2.016 -0.274 20.469 1 94.44 274 ALA A N 1
ATOM 2149 C CA . ALA A 1 274 ? 1.427 0.105 19.188 1 94.44 274 ALA A CA 1
ATOM 2150 C C . ALA A 1 274 ? 2.498 0.591 18.203 1 94.44 274 ALA A C 1
ATOM 2152 O O . ALA A 1 274 ? 3.404 1.334 18.594 1 94.44 274 ALA A O 1
ATOM 2153 N N . PRO A 1 275 ? 2.387 0.137 17.031 1 94.44 275 PRO A N 1
ATOM 2154 C CA . PRO A 1 275 ? 3.402 0.58 16.078 1 94.44 275 PRO A CA 1
ATOM 2155 C C . PRO A 1 275 ? 3.271 2.059 15.719 1 94.44 275 PRO A C 1
ATOM 2157 O O . PRO A 1 275 ? 2.156 2.566 15.578 1 94.44 275 PRO A O 1
ATOM 2160 N N . PRO A 1 276 ? 4.473 2.746 15.562 1 96.69 276 PRO A N 1
ATOM 2161 C CA . PRO A 1 276 ? 4.418 4.117 15.062 1 96.69 276 PRO A CA 1
ATOM 2162 C C . PRO A 1 276 ? 3.934 4.195 13.617 1 96.69 276 PRO A C 1
ATOM 2164 O O . PRO A 1 276 ? 4.18 3.279 12.828 1 96.69 276 PRO A O 1
ATOM 2167 N N . VAL A 1 277 ? 3.318 5.277 13.242 1 97.56 277 VAL A N 1
ATOM 2168 C CA . VAL A 1 277 ? 2.822 5.469 11.883 1 97.56 277 VAL A CA 1
ATOM 2169 C C . VAL A 1 277 ? 3.895 6.148 11.031 1 97.56 277 VAL A C 1
ATOM 2171 O O . VAL A 1 277 ? 4.207 7.324 11.234 1 97.56 277 VAL A O 1
ATOM 2174 N N . TYR A 1 278 ? 4.441 5.422 10.047 1 96.94 278 TYR A N 1
ATOM 2175 C CA . TYR A 1 278 ? 5.512 5.949 9.211 1 96.94 278 TYR A CA 1
ATOM 2176 C C . TYR A 1 278 ? 5.047 6.094 7.766 1 96.94 278 TYR A C 1
ATOM 2178 O O . TYR A 1 278 ? 5.816 6.516 6.898 1 96.94 278 TYR A O 1
ATOM 2186 N N . SER A 1 279 ? 3.867 5.711 7.488 1 96.75 279 SER A N 1
ATOM 2187 C CA . SER A 1 279 ? 3.268 5.832 6.164 1 96.75 279 SER A CA 1
ATOM 2188 C C . SER A 1 279 ? 1.753 5.98 6.254 1 96.75 279 SER A C 1
ATOM 2190 O O . SER A 1 279 ? 1.162 5.746 7.309 1 96.75 279 SER A O 1
ATOM 2192 N N . LEU A 1 280 ? 1.172 6.457 5.172 1 98.25 280 LEU A N 1
ATOM 2193 C CA . LEU A 1 280 ? -0.267 6.699 5.152 1 98.25 280 LEU A CA 1
ATOM 2194 C C . LEU A 1 280 ? -0.954 5.801 4.129 1 98.25 280 LEU A C 1
ATOM 2196 O O . LEU A 1 280 ? -0.417 5.562 3.043 1 98.25 280 LEU A O 1
ATOM 2200 N N . PRO A 1 281 ? -2.15 5.371 4.43 1 98.38 281 PRO A N 1
ATOM 2201 C CA . PRO A 1 281 ? -2.887 4.496 3.512 1 98.38 281 PRO A CA 1
ATOM 2202 C C . PRO A 1 281 ? -3.529 5.258 2.355 1 98.38 281 PRO A C 1
ATOM 2204 O O . PRO A 1 281 ? -3.58 6.492 2.379 1 98.38 281 PRO A O 1
ATOM 2207 N N . VAL A 1 282 ? -3.992 4.492 1.338 1 98.75 282 VAL A N 1
ATOM 2208 C CA . VAL A 1 282 ? -4.746 5.074 0.233 1 98.75 282 VAL A CA 1
ATOM 2209 C C . VAL A 1 282 ? -6.023 5.719 0.761 1 98.75 282 VAL A C 1
ATOM 2211 O O . VAL A 1 282 ? -6.699 5.156 1.627 1 98.75 282 VAL A O 1
ATOM 2214 N N . THR A 1 283 ? -6.277 6.922 0.331 1 98.81 283 THR A N 1
ATOM 2215 C CA . THR A 1 283 ? -7.457 7.68 0.742 1 98.81 283 THR A CA 1
ATOM 2216 C C . THR A 1 283 ? -7.965 8.555 -0.402 1 98.81 283 THR A C 1
ATOM 2218 O O . THR A 1 283 ? -7.316 8.656 -1.445 1 98.81 283 THR A O 1
ATOM 2221 N N . SER A 1 284 ? -9.203 9.055 -0.255 1 98.88 284 SER A N 1
ATOM 2222 C CA . SER A 1 284 ? -9.805 9.992 -1.196 1 98.88 284 SER A CA 1
ATOM 2223 C C . SER A 1 284 ? -10.883 10.828 -0.524 1 98.88 284 SER A C 1
ATOM 2225 O O . SER A 1 284 ? -11.336 10.508 0.578 1 98.88 284 SER A O 1
ATOM 2227 N N . ALA A 1 285 ? -11.195 11.891 -1.166 1 98.88 285 ALA A N 1
ATOM 2228 C CA . ALA A 1 285 ? -12.297 12.727 -0.699 1 98.88 285 ALA A CA 1
ATOM 2229 C C . ALA A 1 285 ? -12.93 13.492 -1.855 1 98.88 285 ALA A C 1
ATOM 2231 O O . ALA A 1 285 ? -12.25 13.859 -2.812 1 98.88 285 ALA A O 1
ATOM 2232 N N . ILE A 1 286 ? -14.242 13.625 -1.755 1 98.88 286 ILE A N 1
ATOM 2233 C CA . ILE A 1 286 ? -14.992 14.508 -2.645 1 98.88 286 ILE A CA 1
ATOM 2234 C C . ILE A 1 286 ? -14.875 15.945 -2.162 1 98.88 286 ILE A C 1
ATOM 2236 O O . ILE A 1 286 ? -15.133 16.234 -0.992 1 98.88 286 ILE A O 1
ATOM 2240 N N . CYS A 1 287 ? -14.469 16.797 -3.031 1 98.88 287 CYS A N 1
ATOM 2241 C CA . CYS A 1 287 ? -14.281 18.188 -2.664 1 98.88 287 CYS A CA 1
ATOM 2242 C C . CYS A 1 287 ? -15.375 19.062 -3.262 1 98.88 287 CYS A C 1
ATOM 2244 O O . CYS A 1 287 ? -15.719 20.109 -2.701 1 98.88 287 CYS A O 1
ATOM 2246 N N . ASP A 1 288 ? -15.828 18.688 -4.383 1 98.62 288 ASP A N 1
ATOM 2247 C CA . ASP A 1 288 ? -16.891 19.391 -5.098 1 98.62 288 ASP A CA 1
ATOM 2248 C C . ASP A 1 288 ? -17.797 18.406 -5.82 1 98.62 288 ASP A C 1
ATOM 2250 O O . ASP A 1 288 ? -17.375 17.703 -6.742 1 98.62 288 ASP A O 1
ATOM 2254 N N . PRO A 1 289 ? -19.141 18.375 -5.527 1 98.44 289 PRO A N 1
ATOM 2255 C CA . PRO A 1 289 ? -19.922 19.203 -4.605 1 98.44 289 PRO A CA 1
ATOM 2256 C C . PRO A 1 289 ? -19.656 18.875 -3.139 1 98.44 289 PRO A C 1
ATOM 2258 O O . PRO A 1 289 ? -19 17.875 -2.842 1 98.44 289 PRO A O 1
ATOM 2261 N N . GLY A 1 290 ? -20.156 19.781 -2.264 1 97.94 290 GLY A N 1
ATOM 2262 C CA . GLY A 1 290 ? -20.062 19.562 -0.83 1 97.94 290 GLY A CA 1
ATOM 2263 C C . GLY A 1 290 ? -21.297 18.891 -0.259 1 97.94 290 GLY A C 1
ATOM 2264 O O . GLY A 1 290 ? -22.328 18.766 -0.941 1 97.94 290 GLY A O 1
ATOM 2265 N N . GLU A 1 291 ? -21.125 18.438 0.954 1 97.38 291 GLU A N 1
ATOM 2266 C CA . GLU A 1 291 ? -22.234 17.812 1.677 1 97.38 291 GLU A CA 1
ATOM 2267 C C . GLU A 1 291 ? -23.469 18.719 1.686 1 97.38 291 GLU A C 1
ATOM 2269 O O . GLU A 1 291 ? -23.375 19.891 2.053 1 97.38 291 GLU A O 1
ATOM 2274 N N . GLY A 1 292 ? -24.578 18.266 1.247 1 97.31 292 GLY A N 1
ATOM 2275 C CA . GLY A 1 292 ? -25.844 18.969 1.311 1 97.31 292 GLY A CA 1
ATOM 2276 C C . GLY A 1 292 ? -26.016 19.984 0.201 1 97.31 292 GLY A C 1
ATOM 2277 O O . GLY A 1 292 ? -27.078 20.625 0.084 1 97.31 292 GLY A O 1
ATOM 2278 N N . GLU A 1 293 ? -25.125 20.109 -0.625 1 97.88 293 GLU A N 1
ATOM 2279 C CA . GLU A 1 293 ? -25.141 21.141 -1.653 1 97.88 293 GLU A CA 1
ATOM 2280 C C . GLU A 1 293 ? -26.188 20.844 -2.723 1 97.88 293 GLU A C 1
ATOM 2282 O O . GLU A 1 293 ? -26.453 19.688 -3.029 1 97.88 293 GLU A O 1
ATOM 2287 N N . GLN A 1 294 ? -26.797 21.891 -3.295 1 98 294 GLN A N 1
ATOM 2288 C CA . GLN A 1 294 ? -27.641 21.781 -4.477 1 98 294 GLN A CA 1
ATOM 2289 C C . GLN A 1 294 ? -26.828 21.891 -5.758 1 98 294 GLN A C 1
ATOM 2291 O O . GLN A 1 294 ? -26.109 22.859 -5.973 1 98 294 GLN A O 1
ATOM 2296 N N . VAL A 1 295 ? -26.984 20.875 -6.598 1 98 295 VAL A N 1
ATOM 2297 C CA . VAL A 1 295 ? -26.141 20.781 -7.785 1 98 295 VAL A CA 1
ATOM 2298 C C . VAL A 1 295 ? -27.016 20.719 -9.031 1 98 295 VAL A C 1
ATOM 2300 O O . VAL A 1 295 ? -28 19.984 -9.078 1 98 295 VAL A O 1
ATOM 2303 N N . LYS A 1 296 ? -26.656 21.453 -10.016 1 96.75 296 LYS A N 1
ATOM 2304 C CA . LYS A 1 296 ? -27.391 21.453 -11.281 1 96.75 296 LYS A CA 1
ATOM 2305 C C . LYS A 1 296 ? -27.016 20.25 -12.133 1 96.75 296 LYS A C 1
ATOM 2307 O O . LYS A 1 296 ? -25.844 19.953 -12.328 1 96.75 296 LYS A O 1
ATOM 2312 N N . VAL A 1 297 ? -28.062 19.562 -12.625 1 97.38 297 VAL A N 1
ATOM 2313 C CA . VAL A 1 297 ? -27.859 18.453 -13.547 1 97.38 297 VAL A CA 1
ATOM 2314 C C . VAL A 1 297 ? -27.625 18.984 -14.961 1 97.38 297 VAL A C 1
ATOM 2316 O O . VAL A 1 297 ? -28.391 19.812 -15.453 1 97.38 297 VAL A O 1
ATOM 2319 N N . LYS A 1 298 ? -26.547 18.609 -15.531 1 96.06 298 LYS A N 1
ATOM 2320 C CA . LYS A 1 298 ? -26.234 18.984 -16.906 1 96.06 298 LYS A CA 1
ATOM 2321 C C . LYS A 1 298 ? -26.203 17.766 -17.812 1 96.06 298 LYS A C 1
ATOM 2323 O O . LYS A 1 298 ? -25.359 16.891 -17.641 1 96.06 298 LYS A O 1
ATOM 2328 N N . ASN A 1 299 ? -27.078 17.719 -18.812 1 95.44 299 ASN A N 1
ATOM 2329 C CA . ASN A 1 299 ? -27.141 16.625 -19.781 1 95.44 299 ASN A CA 1
ATOM 2330 C C . ASN A 1 299 ? -27.234 15.273 -19.078 1 95.44 299 ASN A C 1
ATOM 2332 O O . ASN A 1 299 ? -26.484 14.352 -19.406 1 95.44 299 ASN A O 1
ATOM 2336 N N . GLY A 1 300 ? -28 15.211 -18 1 96.12 300 GLY A N 1
ATOM 2337 C CA . GLY A 1 300 ? -28.281 13.961 -17.297 1 96.12 300 GLY A CA 1
ATOM 2338 C C . GLY A 1 300 ? -27.141 13.516 -16.406 1 96.12 300 GLY A C 1
ATOM 2339 O O . GLY A 1 300 ? -27.094 12.359 -15.977 1 96.12 300 GLY A O 1
ATOM 2340 N N . HIS A 1 301 ? -26.156 14.43 -16.141 1 97.81 301 HIS A N 1
ATOM 2341 C CA . HIS A 1 301 ? -25 14.078 -15.32 1 97.81 301 HIS A CA 1
ATOM 2342 C C . HIS A 1 301 ? -24.688 15.18 -14.312 1 97.81 301 HIS A C 1
ATOM 2344 O O . HIS A 1 301 ? -25.141 16.312 -14.461 1 97.81 301 HIS A O 1
ATOM 2350 N N . VAL A 1 302 ? -24 14.805 -13.281 1 98.06 302 VAL A N 1
ATOM 2351 C CA . VAL A 1 302 ? -23.328 15.766 -12.406 1 98.06 302 VAL A CA 1
ATOM 2352 C C . VAL A 1 302 ? -21.828 15.5 -12.391 1 98.06 302 VAL A C 1
ATOM 2354 O O . VAL A 1 302 ? -21.391 14.344 -12.492 1 98.06 302 VAL A O 1
ATOM 2357 N N . GLU A 1 303 ? -21.141 16.516 -12.266 1 98.12 303 GLU A N 1
ATOM 2358 C CA . GLU A 1 303 ? -19.688 16.422 -12.156 1 98.12 303 GLU A CA 1
ATOM 2359 C C . GLU A 1 303 ? -19.25 16.391 -10.703 1 98.12 303 GLU A C 1
ATOM 2361 O O . GLU A 1 303 ? -19.703 17.188 -9.891 1 98.12 303 GLU A O 1
ATOM 2366 N N . VAL A 1 304 ? -18.453 15.461 -10.367 1 98.69 304 VAL A N 1
ATOM 2367 C CA . VAL A 1 304 ? -17.906 15.289 -9.023 1 98.69 304 VAL A CA 1
ATOM 2368 C C . VAL A 1 304 ? -16.391 15.359 -9.07 1 98.69 304 VAL A C 1
ATOM 2370 O O . VAL A 1 304 ? -15.75 14.719 -9.922 1 98.69 304 VAL A O 1
ATOM 2373 N N . LYS A 1 305 ? -15.758 16.172 -8.203 1 98.81 305 LYS A N 1
ATOM 2374 C CA . LYS A 1 305 ? -14.312 16.375 -8.18 1 98.81 305 LYS A CA 1
ATOM 2375 C C . LYS A 1 305 ? -13.75 16.156 -6.777 1 98.81 305 LYS A C 1
ATOM 2377 O O . LYS A 1 305 ? -14.43 16.406 -5.781 1 98.81 305 LYS A O 1
ATOM 2382 N N . GLY A 1 306 ? -12.523 15.695 -6.734 1 98.88 306 GLY A N 1
ATOM 2383 C CA . GLY A 1 306 ? -11.867 15.492 -5.453 1 98.88 306 GLY A CA 1
ATOM 2384 C C . GLY A 1 306 ? -10.391 15.148 -5.586 1 98.88 306 GLY A C 1
ATOM 2385 O O . GLY A 1 306 ? -9.773 15.43 -6.617 1 98.88 306 GLY A O 1
ATOM 2386 N N . TYR A 1 307 ? -9.805 14.688 -4.461 1 98.94 307 TYR A N 1
ATOM 2387 C CA . TYR A 1 307 ? -8.422 14.234 -4.453 1 98.94 307 TYR A CA 1
ATOM 2388 C C . TYR A 1 307 ? -8.328 12.789 -3.979 1 98.94 307 TYR A C 1
ATOM 2390 O O . TYR A 1 307 ? -9.258 12.266 -3.355 1 98.94 307 TYR A O 1
ATOM 2398 N N . ALA A 1 308 ? -7.273 12.133 -4.348 1 98.88 308 ALA A N 1
ATOM 2399 C CA . ALA A 1 308 ? -6.848 10.844 -3.818 1 98.88 308 ALA A CA 1
ATOM 2400 C C . ALA A 1 308 ? -5.352 10.836 -3.535 1 98.88 308 ALA A C 1
ATOM 2402 O O . ALA A 1 308 ? -4.59 11.586 -4.148 1 98.88 308 ALA A O 1
ATOM 2403 N N . TYR A 1 309 ? -5.012 10.062 -2.545 1 98.75 309 TYR A N 1
ATOM 2404 C CA . TYR A 1 309 ? -3.625 10.055 -2.09 1 98.75 309 TYR A CA 1
ATOM 2405 C C . TYR A 1 309 ? -3.262 8.703 -1.482 1 98.75 309 TYR A C 1
ATOM 2407 O O . TYR A 1 309 ? -4.086 8.07 -0.818 1 98.75 309 TYR A O 1
ATOM 2415 N N . SER A 1 310 ? -2.057 8.227 -1.772 1 97.56 310 SER A N 1
ATOM 2416 C CA . SER A 1 310 ? -1.485 7.031 -1.155 1 97.56 310 SER A CA 1
ATOM 2417 C C . SER A 1 310 ? -0.052 7.277 -0.698 1 97.56 310 SER A C 1
ATOM 2419 O O . SER A 1 310 ? 0.843 7.477 -1.523 1 97.56 310 SER A O 1
ATOM 2421 N N . GLY A 1 311 ? 0.29 7.215 0.557 1 89.56 311 GLY A N 1
ATOM 2422 C CA . GLY A 1 311 ? 1.565 7.605 1.136 1 89.56 311 GLY A CA 1
ATOM 2423 C C . GLY A 1 311 ? 2.699 6.668 0.766 1 89.56 311 GLY A C 1
ATOM 2424 O O . GLY A 1 311 ? 3.865 7.07 0.753 1 89.56 311 GLY A O 1
ATOM 2425 N N . GLY A 1 312 ? 2.557 5.426 0.595 1 83.88 312 GLY A N 1
ATOM 2426 C CA . GLY A 1 312 ? 3.592 4.43 0.374 1 83.88 312 GLY A CA 1
ATOM 2427 C C . GLY A 1 312 ? 4.281 4.574 -0.971 1 83.88 312 GLY A C 1
ATOM 2428 O O . GLY A 1 312 ? 5.004 3.674 -1.401 1 83.88 312 GLY A O 1
ATOM 2429 N N . GLY A 1 313 ? 4.051 5.727 -1.662 1 92.62 313 GLY A N 1
ATOM 2430 C CA . GLY A 1 313 ? 4.68 5.926 -2.957 1 92.62 313 GLY A CA 1
ATOM 2431 C C . GLY A 1 313 ? 3.92 5.27 -4.098 1 92.62 313 GLY A C 1
ATOM 2432 O O . GLY A 1 313 ? 4.379 5.273 -5.242 1 92.62 313 GLY A O 1
ATOM 2433 N N . ALA A 1 314 ? 2.801 4.73 -3.783 1 95.19 314 ALA A N 1
ATOM 2434 C CA . ALA A 1 314 ? 1.975 4.098 -4.809 1 95.19 314 ALA A CA 1
ATOM 2435 C C . ALA A 1 314 ? 1.157 5.137 -5.57 1 95.19 314 ALA A C 1
ATOM 2437 O O . ALA A 1 314 ? 0.659 6.098 -4.98 1 95.19 314 ALA A O 1
ATOM 2438 N N . LYS A 1 315 ? 1.062 4.891 -6.828 1 96.31 315 LYS A N 1
ATOM 2439 C CA . LYS A 1 315 ? 0.264 5.77 -7.68 1 96.31 315 LYS A CA 1
ATOM 2440 C C . LYS A 1 315 ? -1.226 5.469 -7.531 1 96.31 315 LYS A C 1
ATOM 2442 O O . LYS A 1 315 ? -1.618 4.316 -7.355 1 96.31 315 LYS A O 1
ATOM 2447 N N . ILE A 1 316 ? -2.039 6.512 -7.598 1 98.12 316 ILE A N 1
ATOM 2448 C CA . ILE A 1 316 ? -3.479 6.285 -7.684 1 98.12 316 ILE A CA 1
ATOM 2449 C C . ILE A 1 316 ? -3.836 5.766 -9.07 1 98.12 316 ILE A C 1
ATOM 2451 O O . ILE A 1 316 ? -3.613 6.449 -10.078 1 98.12 316 ILE A O 1
ATOM 2455 N N . MET A 1 317 ? -4.41 4.602 -9.109 1 96.5 317 MET A N 1
ATOM 2456 C CA . MET A 1 317 ? -4.719 3.971 -10.391 1 96.5 317 MET A CA 1
ATOM 2457 C C . MET A 1 317 ? -6.148 4.289 -10.82 1 96.5 317 MET A C 1
ATOM 2459 O O . MET A 1 317 ? -6.426 4.406 -12.016 1 96.5 317 MET A O 1
ATOM 2463 N N . ARG A 1 318 ? -6.953 4.375 -9.82 1 97.75 318 ARG A N 1
ATOM 2464 C CA . ARG A 1 318 ? -8.367 4.562 -10.125 1 97.75 318 ARG A CA 1
ATOM 2465 C C . ARG A 1 318 ? -9.109 5.168 -8.945 1 97.75 318 ARG A C 1
ATOM 2467 O O . ARG A 1 318 ? -8.742 4.945 -7.789 1 97.75 318 ARG A O 1
ATOM 2474 N N . VAL A 1 319 ? -10.078 5.941 -9.266 1 98.75 319 VAL A N 1
ATOM 2475 C CA . VAL A 1 319 ? -11.078 6.41 -8.312 1 98.75 319 VAL A CA 1
ATOM 2476 C C . VAL A 1 319 ? -12.477 6.047 -8.812 1 98.75 319 VAL A C 1
ATOM 2478 O O . VAL A 1 319 ? -12.836 6.352 -9.953 1 98.75 319 VAL A O 1
ATOM 2481 N N . ASP A 1 320 ? -13.234 5.395 -7.98 1 98.62 320 ASP A N 1
ATOM 2482 C CA . ASP A 1 320 ? -14.586 4.938 -8.312 1 98.62 320 ASP A CA 1
ATOM 2483 C C . ASP A 1 320 ? -15.633 5.68 -7.492 1 98.62 320 ASP A C 1
ATOM 2485 O O . ASP A 1 320 ? -15.484 5.832 -6.277 1 98.62 320 ASP A O 1
ATOM 2489 N N . ILE A 1 321 ? -16.672 6.117 -8.172 1 98.81 321 ILE A N 1
ATOM 2490 C CA . ILE A 1 321 ? -17.766 6.828 -7.52 1 98.81 321 ILE A CA 1
ATOM 2491 C C . ILE A 1 321 ? -19.062 6.012 -7.637 1 98.81 321 ILE A C 1
ATOM 2493 O O . ILE A 1 321 ? -19.391 5.516 -8.719 1 98.81 321 ILE A O 1
ATOM 2497 N N . SER A 1 322 ? -19.75 5.84 -6.574 1 98.56 322 SER A N 1
ATOM 2498 C CA . SER A 1 322 ? -21.062 5.199 -6.578 1 98.56 322 SER A CA 1
ATOM 2499 C C . SER A 1 322 ? -22.156 6.18 -6.176 1 98.56 322 SER A C 1
ATOM 2501 O O . SER A 1 322 ? -21.969 6.98 -5.262 1 98.56 322 SER A O 1
ATOM 2503 N N . ALA A 1 323 ? -23.234 6.09 -6.848 1 98 323 ALA A N 1
ATOM 2504 C CA . ALA A 1 323 ? -24.406 6.895 -6.52 1 98 323 ALA A CA 1
ATOM 2505 C C . ALA A 1 323 ? -25.562 6.023 -6.012 1 98 323 ALA A C 1
ATOM 2507 O O . ALA A 1 323 ? -26.703 6.473 -5.926 1 98 323 ALA A O 1
ATOM 2508 N N . ASP A 1 324 ? -25.297 4.809 -5.797 1 96.75 324 ASP A N 1
ATOM 2509 C CA . ASP A 1 324 ? -26.312 3.861 -5.363 1 96.75 324 ASP A CA 1
ATOM 2510 C C . ASP A 1 324 ? -25.766 2.92 -4.289 1 96.75 324 ASP A C 1
ATOM 2512 O O . ASP A 1 324 ? -26.031 1.718 -4.32 1 96.75 324 ASP A O 1
ATOM 2516 N N . ARG A 1 325 ? -24.875 3.469 -3.475 1 96.88 325 ARG A N 1
ATOM 2517 C CA . ARG A 1 325 ? -24.375 2.816 -2.27 1 96.88 325 ARG A CA 1
ATOM 2518 C C . ARG A 1 325 ? -23.609 1.543 -2.615 1 96.88 325 ARG A C 1
ATOM 2520 O O . ARG A 1 325 ? -23.781 0.516 -1.954 1 96.88 325 ARG A O 1
ATOM 2527 N N . GLY A 1 326 ? -22.891 1.525 -3.74 1 96.75 326 GLY A N 1
ATOM 2528 C CA . GLY A 1 326 ? -21.953 0.453 -4.066 1 96.75 326 GLY A CA 1
ATOM 2529 C C . GLY A 1 326 ? -22.531 -0.552 -5.047 1 96.75 326 GLY A C 1
ATOM 2530 O O . GLY A 1 326 ? -21.844 -1.478 -5.477 1 96.75 326 GLY A O 1
ATOM 2531 N N . ALA A 1 327 ? -23.766 -0.418 -5.445 1 96.62 327 ALA A N 1
ATOM 2532 C CA . ALA A 1 327 ? -24.344 -1.345 -6.418 1 96.62 327 ALA A CA 1
ATOM 2533 C C . ALA A 1 327 ? -23.641 -1.223 -7.77 1 96.62 327 ALA A C 1
ATOM 2535 O O . ALA A 1 327 ? -23.422 -2.223 -8.461 1 96.62 327 ALA A O 1
ATOM 2536 N N . THR A 1 328 ? -23.375 0.004 -8.148 1 96.75 328 THR A N 1
ATOM 2537 C CA . THR A 1 328 ? -22.594 0.265 -9.352 1 96.75 328 THR A CA 1
ATOM 2538 C C . THR A 1 328 ? -21.531 1.331 -9.086 1 96.75 328 THR A C 1
ATOM 2540 O O . THR A 1 328 ? -21.672 2.143 -8.172 1 96.75 328 THR A O 1
ATOM 2543 N N . TRP A 1 329 ? -20.531 1.272 -9.898 1 97.88 329 TRP A N 1
ATOM 2544 C CA . TRP A 1 329 ? -19.406 2.189 -9.742 1 97.88 329 TRP A CA 1
ATOM 2545 C C . TRP A 1 329 ? -19.031 2.814 -11.086 1 97.88 329 TRP A C 1
ATOM 2547 O O . TRP A 1 329 ? -18.938 2.119 -12.094 1 97.88 329 TRP A O 1
ATOM 2557 N N . VAL A 1 330 ? -18.844 4.133 -11 1 97.25 330 VAL A N 1
ATOM 2558 C CA . VAL A 1 330 ? -18.359 4.895 -12.148 1 97.25 330 VAL A CA 1
ATOM 2559 C C . VAL A 1 330 ? -16.891 5.289 -11.922 1 97.25 330 VAL A C 1
ATOM 2561 O O . VAL A 1 330 ? -16.547 5.863 -10.883 1 97.25 330 VAL A O 1
ATOM 2564 N N . GLU A 1 331 ? -16.094 4.941 -12.906 1 97.19 331 GLU A N 1
ATOM 2565 C CA . GLU A 1 331 ? -14.68 5.301 -12.828 1 97.19 331 GLU A CA 1
ATOM 2566 C C . GLU A 1 331 ? -14.461 6.766 -13.195 1 97.19 331 GLU A C 1
ATOM 2568 O O . GLU A 1 331 ? -15.039 7.262 -14.164 1 97.19 331 GLU A O 1
ATOM 2573 N N . ALA A 1 332 ? -13.664 7.484 -12.359 1 98.25 332 ALA A N 1
ATOM 2574 C CA . ALA A 1 332 ? -13.289 8.852 -12.711 1 98.25 332 ALA A CA 1
ATOM 2575 C C . ALA A 1 332 ? -12.555 8.883 -14.047 1 98.25 332 ALA A C 1
ATOM 2577 O O . ALA A 1 332 ? -11.695 8.039 -14.312 1 98.25 332 ALA A O 1
ATOM 2578 N N . GLN A 1 333 ? -12.805 9.805 -14.859 1 95.06 333 GLN A N 1
ATOM 2579 C CA . GLN A 1 333 ? -12.289 9.867 -16.219 1 95.06 333 GLN A CA 1
ATOM 2580 C C . GLN A 1 333 ? -11 10.68 -16.297 1 95.06 333 GLN A C 1
ATOM 2582 O O . GLN A 1 333 ? -10.195 10.5 -17.203 1 95.06 333 GLN A O 1
ATOM 2587 N N . HIS A 1 334 ? -10.883 11.562 -15.414 1 96.19 334 HIS A N 1
ATOM 2588 C CA . HIS A 1 334 ? -9.711 12.43 -15.445 1 96.19 334 HIS A CA 1
ATOM 2589 C C . HIS A 1 334 ? -8.922 12.336 -14.141 1 96.19 334 HIS A C 1
ATOM 2591 O O . HIS A 1 334 ? -9.453 12.633 -13.07 1 96.19 334 HIS A O 1
ATOM 2597 N N . LEU A 1 335 ? -7.777 11.938 -14.289 1 97.25 335 LEU A N 1
ATOM 2598 C CA . LEU A 1 335 ? -6.816 11.93 -13.188 1 97.25 335 LEU A CA 1
ATOM 2599 C C . LEU A 1 335 ? -5.625 12.828 -13.508 1 97.25 335 LEU A C 1
ATOM 2601 O O . LEU A 1 335 ? -5.059 12.758 -14.602 1 97.25 335 LEU A O 1
ATOM 2605 N N . ILE A 1 336 ? -5.32 13.727 -12.602 1 98.12 336 ILE A N 1
ATOM 2606 C CA . ILE A 1 336 ? -4.172 14.617 -12.742 1 98.12 336 ILE A CA 1
ATOM 2607 C C . ILE A 1 336 ? -3.154 14.32 -11.648 1 98.12 336 ILE A C 1
ATOM 2609 O O . ILE A 1 336 ? -3.463 14.438 -10.453 1 98.12 336 ILE A O 1
ATOM 2613 N N . SER A 1 337 ? -2.051 13.883 -11.945 1 97.12 337 SER A N 1
ATOM 2614 C CA . SER A 1 337 ? -0.939 13.602 -11.047 1 97.12 337 SER A CA 1
ATOM 2615 C C . SER A 1 337 ? 0.402 13.859 -11.719 1 97.12 337 SER A C 1
ATOM 2617 O O . SER A 1 337 ? 0.45 14.203 -12.906 1 97.12 337 SER A O 1
ATOM 2619 N N . ASP A 1 338 ? 1.483 13.82 -10.969 1 94.12 338 ASP A N 1
ATOM 2620 C CA . ASP A 1 338 ? 2.799 14.008 -11.57 1 94.12 338 ASP A CA 1
ATOM 2621 C C . ASP A 1 338 ? 3.283 12.734 -12.25 1 94.12 338 ASP A C 1
ATOM 2623 O O . ASP A 1 338 ? 2.574 11.727 -12.273 1 94.12 338 ASP A O 1
ATOM 2627 N N . ASP A 1 339 ? 4.406 12.844 -12.891 1 90.19 339 ASP A N 1
ATOM 2628 C CA . ASP A 1 339 ? 4.953 11.727 -13.648 1 90.19 339 ASP A CA 1
ATOM 2629 C C . ASP A 1 339 ? 6.137 11.086 -12.922 1 90.19 339 ASP A C 1
ATOM 2631 O O . ASP A 1 339 ? 7.145 10.75 -13.539 1 90.19 339 ASP A O 1
ATOM 2635 N N . ALA A 1 340 ? 5.984 10.984 -11.648 1 91.12 340 ALA A N 1
ATOM 2636 C CA . ALA A 1 340 ? 7.059 10.375 -10.859 1 91.12 340 ALA A CA 1
ATOM 2637 C C . ALA A 1 340 ? 7.27 8.914 -11.25 1 91.12 340 ALA A C 1
ATOM 2639 O O . ALA A 1 340 ? 6.348 8.258 -11.734 1 91.12 340 ALA A O 1
ATOM 2640 N N . PRO A 1 341 ? 8.508 8.398 -11.086 1 86.94 341 PRO A N 1
ATOM 2641 C CA . PRO A 1 341 ? 8.75 6.98 -11.344 1 86.94 341 PRO A CA 1
ATOM 2642 C C . PRO A 1 341 ? 7.953 6.066 -10.422 1 86.94 341 PRO A C 1
ATOM 2644 O O . PRO A 1 341 ? 7.445 6.516 -9.391 1 86.94 341 PRO A O 1
ATOM 2647 N N . PRO A 1 342 ? 7.867 4.781 -10.828 1 86.94 342 PRO A N 1
ATOM 2648 C CA . PRO A 1 342 ? 7.137 3.832 -9.984 1 86.94 342 PRO A CA 1
ATOM 2649 C C . PRO A 1 342 ? 7.648 3.809 -8.539 1 86.94 342 PRO A C 1
ATOM 2651 O O . PRO A 1 342 ? 8.852 3.908 -8.312 1 86.94 342 PRO A O 1
ATOM 2654 N N . ASN A 1 343 ? 6.688 3.74 -7.621 1 88.56 343 ASN A N 1
ATOM 2655 C CA . ASN A 1 343 ? 6.918 3.604 -6.188 1 88.56 343 ASN A CA 1
ATOM 2656 C C . ASN A 1 343 ? 7.418 4.906 -5.574 1 88.56 343 ASN A C 1
ATOM 2658 O O . ASN A 1 343 ? 7.938 4.91 -4.457 1 88.56 343 ASN A O 1
ATOM 2662 N N . THR A 1 344 ? 7.375 5.988 -6.352 1 92.12 344 THR A N 1
ATOM 2663 C CA . THR A 1 344 ? 7.789 7.285 -5.82 1 92.12 344 THR A CA 1
ATOM 2664 C C . THR A 1 344 ? 6.711 8.336 -6.059 1 92.12 344 THR A C 1
ATOM 2666 O O . THR A 1 344 ? 7.02 9.508 -6.289 1 92.12 344 THR A O 1
ATOM 2669 N N . HIS A 1 345 ? 5.535 7.844 -6.152 1 95.69 345 HIS A N 1
ATOM 2670 C CA . HIS A 1 345 ? 4.402 8.75 -6.32 1 95.69 345 HIS A CA 1
ATOM 2671 C C . HIS A 1 345 ? 3.955 9.328 -4.984 1 95.69 345 HIS A C 1
ATOM 2673 O O . HIS A 1 345 ? 2.971 8.867 -4.402 1 95.69 345 HIS A O 1
ATOM 2679 N N . TYR A 1 346 ? 4.602 10.438 -4.594 1 97.81 346 TYR A N 1
ATOM 2680 C CA . TYR A 1 346 ? 4.344 10.984 -3.266 1 97.81 346 TYR A CA 1
ATOM 2681 C C . TYR A 1 346 ? 3.416 12.195 -3.344 1 97.81 346 TYR A C 1
ATOM 2683 O O . TYR A 1 346 ? 3.008 12.734 -2.316 1 97.81 346 TYR A O 1
ATOM 2691 N N . GLY A 1 347 ? 3.061 12.641 -4.484 1 98.31 347 GLY A N 1
ATOM 2692 C CA . GLY A 1 347 ? 2.037 13.656 -4.672 1 98.31 347 GLY A CA 1
ATOM 2693 C C . GLY A 1 347 ? 0.633 13.086 -4.723 1 98.31 347 GLY A C 1
ATOM 2694 O O . GLY A 1 347 ? 0.451 11.898 -4.984 1 98.31 347 GLY A O 1
ATOM 2695 N N . TRP A 1 348 ? -0.352 13.914 -4.5 1 98.69 348 TRP A N 1
ATOM 2696 C CA . TRP A 1 348 ? -1.735 13.461 -4.594 1 98.69 348 TRP A CA 1
ATOM 2697 C C . TRP A 1 348 ? -2.223 13.484 -6.035 1 98.69 348 TRP A C 1
ATOM 2699 O O . TRP A 1 348 ? -1.473 13.852 -6.945 1 98.69 348 TRP A O 1
ATOM 2709 N N . THR A 1 349 ? -3.357 12.93 -6.289 1 98.75 349 THR A N 1
ATOM 2710 C CA . THR A 1 349 ? -4.047 12.906 -7.574 1 98.75 349 THR A CA 1
ATOM 2711 C C . THR A 1 349 ? -5.375 13.648 -7.492 1 98.75 349 THR A C 1
ATOM 2713 O O . THR A 1 349 ? -6.168 13.414 -6.578 1 98.75 349 THR A O 1
ATOM 2716 N N . LEU A 1 350 ? -5.527 14.586 -8.359 1 98.88 350 LEU A N 1
ATOM 2717 C CA . LEU A 1 350 ? -6.844 15.195 -8.508 1 98.88 350 LEU A CA 1
ATOM 2718 C C . LEU A 1 350 ? -7.688 14.43 -9.523 1 98.88 350 LEU A C 1
ATOM 2720 O O . LEU A 1 350 ? -7.168 13.953 -10.531 1 98.88 350 LEU A O 1
ATOM 2724 N N . TRP A 1 351 ? -8.977 14.289 -9.258 1 98.88 351 TRP A N 1
ATOM 2725 C CA . TRP A 1 351 ? -9.797 13.477 -10.148 1 98.88 351 TRP A CA 1
ATOM 2726 C C . TRP A 1 351 ? -11.133 14.164 -10.43 1 98.88 351 TRP A C 1
ATOM 2728 O O . TRP A 1 351 ? -11.586 15 -9.641 1 98.88 351 TRP A O 1
ATOM 2738 N N . THR A 1 352 ? -11.703 13.875 -11.539 1 98.75 352 THR A N 1
ATOM 2739 C CA . THR A 1 352 ? -13.031 14.305 -11.961 1 98.75 352 THR A CA 1
ATOM 2740 C C . THR A 1 352 ? -13.828 13.133 -12.508 1 98.75 352 THR A C 1
ATOM 2742 O O . THR A 1 352 ? -13.32 12.344 -13.305 1 98.75 352 THR A O 1
ATOM 2745 N N . ALA A 1 353 ? -15.016 13.055 -12.086 1 98.5 353 ALA A N 1
ATOM 2746 C CA . ALA A 1 353 ? -15.938 12.023 -12.562 1 98.5 353 ALA A CA 1
ATOM 2747 C C . ALA A 1 353 ? -17.266 12.641 -13.008 1 98.5 353 ALA A C 1
ATOM 2749 O O . ALA A 1 353 ? -17.703 13.656 -12.461 1 98.5 353 ALA A O 1
ATOM 2750 N N . ARG A 1 354 ? -17.859 12.055 -14 1 98.06 354 ARG A N 1
ATOM 2751 C CA . ARG A 1 354 ? -19.219 12.367 -14.43 1 98.06 354 ARG A CA 1
ATOM 2752 C C . ARG A 1 354 ? -20.188 11.258 -14.039 1 98.06 354 ARG A C 1
ATOM 2754 O O . ARG A 1 354 ? -20.094 10.141 -14.547 1 98.06 354 ARG A O 1
ATOM 2761 N N . VAL A 1 355 ? -21.078 11.594 -13.195 1 98.19 355 VAL A N 1
ATOM 2762 C CA . VAL A 1 355 ? -21.969 10.594 -12.625 1 98.19 355 VAL A CA 1
ATO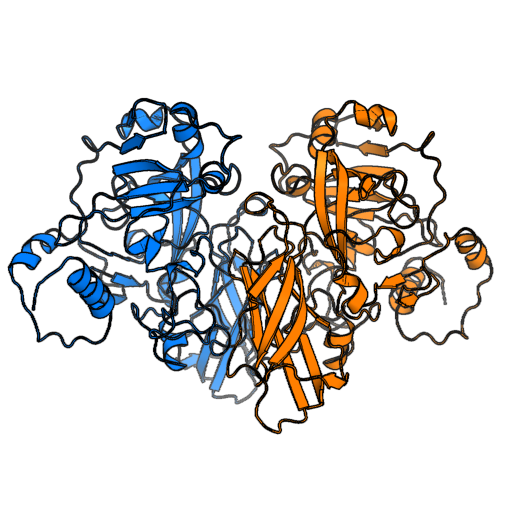M 2763 C C . VAL A 1 355 ? -23.375 10.758 -13.227 1 98.19 355 VAL A C 1
ATOM 2765 O O . VAL A 1 355 ? -23.938 11.844 -13.203 1 98.19 355 VAL A O 1
ATOM 2768 N N . PRO A 1 356 ? -23.953 9.688 -13.773 1 97.69 356 PRO A N 1
ATOM 2769 C CA . PRO A 1 356 ? -25.297 9.781 -14.344 1 97.69 356 PRO A CA 1
ATOM 2770 C C . PRO A 1 356 ? -26.375 10.016 -13.289 1 97.69 356 PRO A C 1
ATOM 2772 O O . PRO A 1 356 ? -26.266 9.516 -12.164 1 97.69 356 PRO A O 1
ATOM 2775 N N . VAL A 1 357 ? -27.359 10.766 -13.695 1 97.06 357 VAL A N 1
ATOM 2776 C CA . VAL A 1 357 ? -28.5 11.078 -12.828 1 97.06 357 VAL A CA 1
ATOM 2777 C C . VAL A 1 357 ? -29.766 10.477 -13.414 1 97.06 357 VAL A C 1
ATOM 2779 O O . VAL A 1 357 ? -30.031 10.594 -14.617 1 97.06 357 VAL A O 1
ATOM 2782 N N . GLY A 1 358 ? -30.469 9.805 -12.539 1 94.06 358 GLY A N 1
ATOM 2783 C CA . GLY A 1 358 ? -31.75 9.273 -12.992 1 94.06 358 GLY A CA 1
ATOM 2784 C C . GLY A 1 358 ? -32.781 10.359 -13.281 1 94.06 358 GLY A C 1
ATOM 2785 O O . GLY A 1 358 ? -32.75 11.422 -12.648 1 94.06 358 GLY A O 1
ATOM 2786 N N . LYS A 1 359 ? -33.688 9.93 -14.148 1 90.94 359 LYS A N 1
ATOM 2787 C CA . LYS A 1 359 ? -34.75 10.875 -14.453 1 90.94 359 LYS A CA 1
ATOM 2788 C C . LYS A 1 359 ? -35.594 11.172 -13.219 1 90.94 359 LYS A C 1
ATOM 2790 O O . LYS A 1 359 ? -36.031 10.258 -12.523 1 90.94 359 LYS A O 1
ATOM 2795 N N . GLY A 1 360 ? -35.75 12.461 -12.852 1 90.12 360 GLY A N 1
ATOM 2796 C CA . GLY A 1 360 ? -36.594 12.898 -11.75 1 90.12 360 GLY A CA 1
ATOM 2797 C C . GLY A 1 360 ? -35.938 12.719 -10.391 1 90.12 360 GLY A C 1
ATOM 2798 O O . GLY A 1 360 ? -36.562 13.016 -9.367 1 90.12 360 GLY A O 1
ATOM 2799 N N . GLN A 1 361 ? -34.781 12.219 -10.43 1 94.44 361 GLN A N 1
ATOM 2800 C CA . GLN A 1 361 ? -34.094 12.047 -9.164 1 94.44 361 GLN A CA 1
ATOM 2801 C C . GLN A 1 361 ? -33.812 13.398 -8.5 1 94.44 361 GLN A C 1
ATOM 2803 O O . GLN A 1 361 ? -33.344 14.328 -9.156 1 94.44 361 GLN A O 1
ATOM 2808 N N . SER A 1 362 ? -34.125 13.562 -7.156 1 96.38 362 SER A N 1
ATOM 2809 C CA . SER A 1 362 ? -34 14.859 -6.496 1 96.38 362 SER A CA 1
ATOM 2810 C C . SER A 1 362 ? -32.812 14.883 -5.539 1 96.38 362 SER A C 1
ATOM 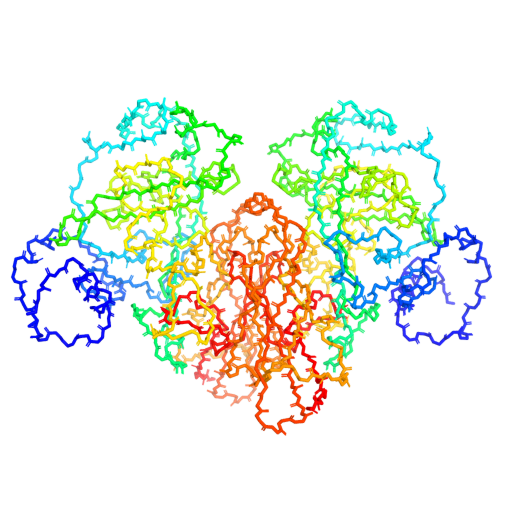2812 O O . SER A 1 362 ? -32.375 15.953 -5.102 1 96.38 362 SER A O 1
ATOM 2814 N N . GLU A 1 363 ? -32.375 13.688 -5.09 1 97.56 363 GLU A N 1
ATOM 2815 C CA . GLU A 1 363 ? -31.25 13.57 -4.191 1 97.56 363 GLU A CA 1
ATOM 2816 C C . GLU A 1 363 ? -30.344 12.391 -4.582 1 97.56 363 GLU A C 1
ATOM 2818 O O . GLU A 1 363 ? -30.766 11.516 -5.344 1 97.56 363 GLU A O 1
ATOM 2823 N N . MET A 1 364 ? -29.109 12.531 -4.082 1 96.56 364 MET A N 1
ATOM 2824 C CA . MET A 1 364 ? -28.141 11.5 -4.43 1 96.56 364 MET A CA 1
ATOM 2825 C C . MET A 1 364 ? -27.094 11.352 -3.33 1 96.56 364 MET A C 1
ATOM 2827 O O . MET A 1 364 ? -26.625 12.344 -2.773 1 96.56 364 MET A O 1
ATOM 2831 N N . GLU A 1 365 ? -26.828 10.117 -2.926 1 98.31 365 GLU A N 1
ATOM 2832 C CA . GLU A 1 365 ? -25.703 9.828 -2.051 1 98.31 365 GLU A CA 1
ATOM 2833 C C . GLU A 1 365 ? -24.484 9.352 -2.852 1 98.31 365 GLU A C 1
ATOM 2835 O O . GLU A 1 365 ? -24.578 8.367 -3.586 1 98.31 365 GLU A O 1
ATOM 2840 N N . LEU A 1 366 ? -23.406 10.07 -2.719 1 98.75 366 LEU A N 1
ATOM 2841 C CA . LEU A 1 366 ? -22.172 9.766 -3.455 1 98.75 366 LEU A CA 1
ATOM 2842 C C . LEU A 1 366 ? -21.141 9.102 -2.549 1 98.75 366 LEU A C 1
ATOM 2844 O O . LEU A 1 366 ? -20.906 9.562 -1.43 1 98.75 366 LEU A O 1
ATOM 2848 N N . TRP A 1 36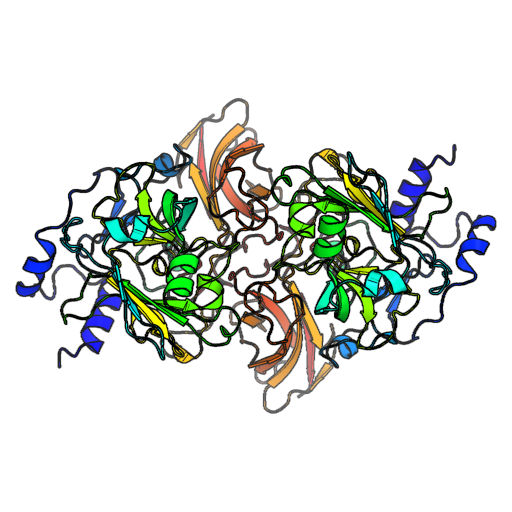7 ? -20.609 7.949 -2.982 1 98.81 367 TRP A N 1
ATOM 2849 C CA . TRP A 1 367 ? -19.469 7.281 -2.365 1 98.81 367 TRP A CA 1
ATOM 2850 C C . TRP A 1 367 ? -18.234 7.379 -3.256 1 98.81 367 TRP A C 1
ATOM 2852 O O . TRP A 1 367 ? -18.312 7.18 -4.469 1 98.81 367 TRP A O 1
ATOM 2862 N N . ALA A 1 368 ? -17.109 7.723 -2.68 1 98.88 368 ALA A N 1
ATOM 2863 C CA . ALA A 1 368 ? -15.859 7.727 -3.428 1 98.88 368 ALA A CA 1
ATOM 2864 C C . ALA A 1 368 ? -14.828 6.801 -2.783 1 98.88 368 ALA A C 1
ATOM 2866 O O . ALA A 1 368 ? -14.656 6.809 -1.562 1 98.88 368 ALA A O 1
ATOM 2867 N N . LYS A 1 369 ? -14.148 5.992 -3.586 1 98.81 369 LYS A N 1
ATOM 2868 C CA . LYS A 1 369 ? -13.016 5.184 -3.143 1 98.81 369 LYS A CA 1
ATOM 2869 C C . LYS A 1 369 ? -11.883 5.211 -4.172 1 98.81 369 LYS A C 1
ATOM 2871 O O . LYS A 1 369 ? -12.133 5.27 -5.375 1 98.81 369 LYS A O 1
ATOM 2876 N N . ALA A 1 370 ? -10.695 5.164 -3.662 1 98.81 370 ALA A N 1
ATOM 2877 C CA . ALA A 1 370 ? -9.508 5.133 -4.512 1 98.81 370 ALA A CA 1
ATOM 2878 C C . ALA A 1 370 ? -8.797 3.789 -4.41 1 98.81 370 ALA A C 1
ATOM 2880 O O . ALA A 1 370 ? -8.859 3.119 -3.379 1 98.81 370 ALA A O 1
ATOM 2881 N N . THR A 1 371 ? -8.195 3.377 -5.469 1 98.31 371 THR A N 1
ATOM 2882 C CA . THR A 1 371 ? -7.312 2.219 -5.559 1 98.31 371 THR A CA 1
ATOM 2883 C C . THR A 1 371 ? -5.926 2.633 -6.043 1 98.31 371 THR A C 1
ATOM 2885 O O . THR A 1 371 ? -5.797 3.361 -7.031 1 98.31 371 THR A O 1
ATOM 2888 N N . ASP A 1 372 ? -4.926 2.203 -5.332 1 97.81 372 ASP A N 1
ATOM 2889 C CA . ASP A 1 372 ? -3.578 2.611 -5.719 1 97.81 372 ASP A CA 1
ATOM 2890 C C . ASP A 1 372 ? -2.891 1.528 -6.547 1 97.81 372 ASP A C 1
ATOM 2892 O O . ASP A 1 372 ? -3.525 0.55 -6.949 1 97.81 372 ASP A O 1
ATOM 2896 N N . SER A 1 373 ? -1.594 1.681 -6.836 1 96.5 373 SER A N 1
ATOM 2897 C CA . SER A 1 373 ? -0.893 0.823 -7.785 1 96.5 373 SER A CA 1
ATOM 2898 C C . SER A 1 373 ? -0.503 -0.506 -7.148 1 96.5 373 SER A C 1
ATOM 2900 O O . SER A 1 373 ? -0.095 -1.439 -7.844 1 96.5 373 SER A O 1
ATOM 2902 N N . ASN A 1 374 ? -0.623 -0.623 -5.848 1 96.62 374 ASN A N 1
ATOM 2903 C CA . ASN A 1 374 ? -0.524 -1.923 -5.191 1 96.62 374 ASN A CA 1
ATOM 2904 C C . ASN A 1 374 ? -1.882 -2.617 -5.113 1 96.62 374 ASN A C 1
ATOM 2906 O O . ASN A 1 374 ? -1.992 -3.713 -4.566 1 96.62 374 ASN A O 1
ATOM 2910 N N . PHE A 1 375 ? -2.877 -1.889 -5.586 1 97.56 375 PHE A N 1
ATOM 2911 C CA . PHE A 1 375 ? -4.266 -2.326 -5.688 1 97.56 375 PHE A CA 1
ATOM 2912 C C . PHE A 1 375 ? -4.891 -2.469 -4.305 1 97.56 375 PHE A C 1
ATOM 2914 O O . PHE A 1 375 ? -5.742 -3.336 -4.09 1 97.56 375 PHE A O 1
ATOM 2921 N N . ASN A 1 376 ? -4.336 -1.776 -3.4 1 98.31 376 ASN A N 1
ATOM 2922 C CA . ASN A 1 376 ? -5.086 -1.515 -2.176 1 98.31 376 ASN A CA 1
ATOM 2923 C C . ASN A 1 376 ? -6.223 -0.524 -2.414 1 98.31 376 ASN A C 1
ATOM 2925 O O . ASN A 1 376 ? -6.055 0.457 -3.141 1 98.31 376 ASN A O 1
ATOM 2929 N N . THR A 1 377 ? -7.355 -0.874 -1.886 1 98.38 377 THR A N 1
ATOM 2930 C CA . THR A 1 377 ? -8.523 -0.007 -1.985 1 98.38 377 THR A CA 1
ATOM 2931 C C . THR A 1 377 ? -9 0.426 -0.601 1 98.38 377 THR A C 1
ATOM 2933 O O . THR A 1 377 ? -8.828 -0.306 0.376 1 98.38 377 THR A O 1
ATOM 2936 N N . GLN A 1 378 ? -9.57 1.593 -0.523 1 98.75 378 GLN A N 1
ATOM 2937 C CA . GLN A 1 378 ? -10.094 2.1 0.74 1 98.75 378 GLN A CA 1
ATOM 2938 C C . GLN A 1 378 ? -11.125 1.146 1.329 1 98.75 378 GLN A C 1
ATOM 2940 O O . GLN A 1 378 ? -11.922 0.551 0.596 1 98.75 378 GLN A O 1
ATOM 2945 N N . PRO A 1 379 ? -11.133 1.022 2.666 1 98.44 379 PRO A N 1
ATOM 2946 C CA . PRO A 1 379 ? -12.203 0.252 3.303 1 98.44 379 PRO A CA 1
ATOM 2947 C C . PRO A 1 379 ? -13.555 0.969 3.26 1 98.44 379 PRO A C 1
ATOM 2949 O O . PRO A 1 379 ? -13.602 2.184 3.045 1 98.44 379 PRO A O 1
ATOM 2952 N N . GLU A 1 380 ? -14.625 0.326 3.57 1 98.06 380 GLU A N 1
ATOM 2953 C CA . GLU A 1 380 ? -15.977 0.805 3.314 1 98.06 380 GLU A CA 1
ATOM 2954 C C . GLU A 1 380 ? -16.438 1.775 4.402 1 98.06 380 GLU A C 1
ATOM 2956 O O . GLU A 1 380 ? -17.125 2.756 4.113 1 98.06 380 GLU A O 1
ATOM 2961 N N . LYS A 1 381 ? -16.062 1.427 5.617 1 97.69 381 LYS A N 1
ATOM 2962 C CA . LYS A 1 381 ? -16.609 2.201 6.727 1 97.69 381 LYS A CA 1
ATOM 2963 C C . LYS A 1 381 ? -15.586 2.344 7.852 1 97.69 381 LYS A C 1
ATOM 2965 O O . LYS A 1 381 ? -14.609 1.589 7.914 1 97.69 381 LYS A O 1
ATOM 2970 N N . PHE A 1 382 ? -15.828 3.268 8.719 1 97.94 382 PHE A N 1
ATOM 2971 C CA . PHE A 1 382 ? -14.883 3.586 9.781 1 97.94 382 PHE A CA 1
ATOM 2972 C C . PHE A 1 382 ? -15.039 2.625 10.953 1 97.94 382 PHE A C 1
ATOM 2974 O O . PHE A 1 382 ? -14.109 2.443 11.742 1 97.94 382 PHE A O 1
ATOM 2981 N N . ASP A 1 383 ? -16.172 1.949 11.094 1 97.19 383 ASP A N 1
ATOM 2982 C CA . ASP A 1 383 ? -16.469 1.083 12.234 1 97.19 383 ASP A CA 1
ATOM 2983 C C . ASP A 1 383 ? -15.344 0.06 12.438 1 97.19 383 ASP A C 1
ATOM 2985 O O . ASP A 1 383 ? -14.945 -0.21 13.57 1 97.19 383 ASP A O 1
ATOM 2989 N N . ASP A 1 384 ? -14.844 -0.431 11.352 1 96.88 384 ASP A N 1
ATOM 2990 C CA . ASP A 1 384 ? -13.922 -1.561 11.422 1 96.88 384 ASP A CA 1
ATOM 2991 C C . ASP A 1 384 ? -12.477 -1.085 11.5 1 96.88 384 ASP A C 1
ATOM 2993 O O . ASP A 1 384 ? -11.562 -1.887 11.711 1 96.88 384 ASP A O 1
ATOM 2997 N N . ILE A 1 385 ? -12.242 0.228 11.328 1 97.5 385 ILE A N 1
ATOM 2998 C CA . ILE A 1 385 ? -10.875 0.729 11.344 1 97.5 385 ILE A CA 1
ATOM 2999 C C . ILE A 1 385 ? -10.75 1.861 12.359 1 97.5 385 ILE A C 1
ATOM 3001 O O . ILE A 1 385 ? -9.734 2.57 12.391 1 97.5 385 ILE A O 1
ATOM 3005 N N . TRP A 1 386 ? -11.773 2.055 13.18 1 97.62 386 TRP A N 1
ATOM 3006 C CA . TRP A 1 386 ? -11.766 3.08 14.219 1 97.62 386 TRP A CA 1
ATOM 3007 C C . TRP A 1 386 ? -10.562 2.922 15.141 1 97.62 386 TRP A C 1
ATOM 3009 O O . TRP A 1 386 ? -10.086 1.807 15.367 1 97.62 386 TRP A O 1
ATOM 3019 N N . ASN A 1 387 ? -10.008 3.969 15.703 1 96.94 387 ASN A N 1
ATOM 3020 C CA . ASN A 1 387 ? -9.008 3.959 16.766 1 96.94 387 ASN A CA 1
ATOM 3021 C C . ASN A 1 387 ? -9.133 5.184 17.672 1 96.94 387 ASN A C 1
ATOM 3023 O O . ASN A 1 387 ? -9.75 6.184 17.281 1 96.94 387 ASN A O 1
ATOM 3027 N N . ILE A 1 388 ? -8.578 5.195 18.766 1 95 388 ILE A N 1
ATOM 3028 C CA . ILE A 1 388 ? -8.852 6.129 19.859 1 95 388 ILE A CA 1
ATOM 3029 C C . ILE A 1 388 ? -8.414 7.535 19.453 1 95 388 ILE A C 1
ATOM 3031 O O . ILE A 1 388 ? -8.969 8.523 19.922 1 95 388 ILE A O 1
ATOM 3035 N N . ARG A 1 389 ? -7.461 7.656 18.516 1 95.69 389 ARG A N 1
ATOM 3036 C CA . ARG A 1 389 ? -6.941 8.969 18.141 1 95.69 389 ARG A CA 1
ATOM 3037 C C . ARG A 1 389 ? -7.574 9.461 16.844 1 95.69 389 ARG A C 1
ATOM 3039 O O . ARG A 1 389 ? -7.363 10.602 16.438 1 95.69 389 ARG A O 1
ATOM 3046 N N . GLY A 1 390 ? -8.352 8.625 16.188 1 97.31 390 GLY A N 1
ATOM 3047 C CA . GLY A 1 390 ? -8.992 9 14.938 1 97.31 390 GLY A CA 1
ATOM 3048 C C . GLY A 1 390 ? -8 9.273 13.82 1 97.31 390 GLY A C 1
ATOM 3049 O O . GLY A 1 390 ? -8.266 10.094 12.938 1 97.31 390 GLY A O 1
ATOM 3050 N N . ILE A 1 391 ? -6.832 8.703 13.898 1 97.88 391 ILE A N 1
ATOM 3051 C CA . ILE A 1 391 ? -5.855 8.859 12.828 1 97.88 391 ILE A CA 1
ATOM 3052 C C . ILE A 1 391 ? -6.078 7.781 11.766 1 97.88 391 ILE A C 1
ATOM 3054 O O . ILE A 1 391 ? -6.801 6.809 12 1 97.88 391 ILE A O 1
ATOM 3058 N N . LEU A 1 392 ? -5.531 8 10.539 1 98.06 392 LEU A N 1
ATOM 3059 C CA . LEU A 1 392 ? -5.625 7.031 9.453 1 98.06 392 LEU A CA 1
ATOM 3060 C C . LEU A 1 392 ? -7.078 6.836 9.023 1 98.06 392 LEU A C 1
ATOM 3062 O O . LEU A 1 392 ? -7.527 5.707 8.828 1 98.06 392 LEU A O 1
ATOM 3066 N N . SER A 1 393 ? -7.844 7.961 8.977 1 98.31 393 SER A N 1
ATOM 3067 C CA . SER A 1 393 ? -9.234 7.934 8.547 1 98.31 393 SER A CA 1
ATOM 3068 C C . SER A 1 393 ? -9.344 7.832 7.027 1 98.31 393 SER A C 1
ATOM 3070 O O . SER A 1 393 ? -9.438 8.852 6.34 1 98.31 393 SER A O 1
ATOM 3072 N N . ASN A 1 394 ? -9.484 6.559 6.559 1 98.62 394 ASN A N 1
ATOM 3073 C CA . ASN A 1 394 ? -9.391 6.398 5.113 1 98.62 394 ASN A CA 1
ATOM 3074 C C . ASN A 1 394 ? -10.555 5.582 4.559 1 98.62 394 ASN A C 1
ATOM 3076 O O . ASN A 1 394 ? -10.438 4.973 3.494 1 98.62 394 ASN A O 1
ATOM 3080 N N . ALA A 1 395 ? -11.703 5.512 5.246 1 98.75 395 ALA A N 1
ATOM 3081 C CA . ALA A 1 395 ? -12.875 4.848 4.688 1 98.75 395 ALA A CA 1
ATOM 3082 C C . ALA A 1 395 ? -13.445 5.637 3.508 1 98.75 395 ALA A C 1
ATOM 3084 O O . ALA A 1 395 ? -13.016 6.766 3.25 1 98.75 395 ALA A O 1
ATOM 3085 N N . TYR A 1 396 ? -14.383 4.988 2.791 1 98.88 396 TYR A N 1
ATOM 3086 C CA . TYR A 1 396 ? -15.047 5.684 1.692 1 98.88 396 TYR A CA 1
ATOM 3087 C C . TYR A 1 396 ? -15.508 7.07 2.125 1 98.88 396 TYR A C 1
ATOM 3089 O O . TYR A 1 396 ? -15.992 7.25 3.244 1 98.88 396 TYR A O 1
ATOM 3097 N N . HIS A 1 397 ? -15.289 8.07 1.293 1 98.88 397 HIS A N 1
ATOM 3098 C CA . HIS A 1 397 ? -15.93 9.359 1.547 1 98.88 397 HIS A CA 1
ATOM 3099 C C . HIS A 1 397 ? -17.359 9.375 1.033 1 98.88 397 HIS A C 1
ATOM 3101 O O . HIS A 1 397 ? -17.625 9.023 -0.122 1 98.88 397 HIS A O 1
ATOM 3107 N N . LYS A 1 398 ? -18.281 9.719 1.836 1 98.69 398 LYS A N 1
ATOM 3108 C CA . LYS A 1 398 ? -19.703 9.68 1.516 1 98.69 398 LYS A CA 1
ATOM 3109 C C . LYS A 1 398 ? -20.359 11.039 1.765 1 98.69 398 LYS A C 1
ATOM 3111 O O . LYS A 1 398 ? -20.203 11.617 2.844 1 98.69 398 LYS A O 1
ATOM 3116 N N . ILE A 1 399 ? -21.047 11.477 0.782 1 98.62 399 ILE A N 1
ATOM 3117 C CA . ILE A 1 399 ? -21.781 12.727 0.954 1 98.62 399 ILE A CA 1
ATOM 3118 C C . ILE A 1 399 ? -23.172 12.609 0.326 1 98.62 399 ILE A C 1
ATOM 3120 O O . ILE A 1 399 ? -23.391 11.758 -0.537 1 98.62 399 ILE A O 1
ATOM 3124 N N . LYS A 1 400 ? -24.062 13.438 0.761 1 98.44 400 LYS A N 1
ATOM 3125 C CA . LYS A 1 400 ? -25.391 13.586 0.173 1 98.44 400 LYS A CA 1
ATOM 3126 C C . LYS A 1 400 ? -25.547 14.953 -0.48 1 98.44 400 LYS A C 1
ATOM 3128 O O . LYS A 1 400 ? -25.125 15.969 0.081 1 98.44 400 LYS A O 1
ATOM 3133 N N . ILE A 1 401 ? -26.109 14.938 -1.685 1 98.5 401 ILE A N 1
ATOM 3134 C CA . ILE A 1 401 ? -26.328 16.188 -2.391 1 98.5 401 ILE A CA 1
ATOM 3135 C C . ILE A 1 401 ? -27.766 16.266 -2.889 1 98.5 401 ILE A C 1
ATOM 3137 O O . ILE A 1 401 ? -28.453 15.25 -2.975 1 98.5 401 ILE A O 1
ATOM 3141 N N . LYS A 1 402 ? -28.188 17.484 -3.125 1 98.31 402 LYS A N 1
ATOM 3142 C CA . LYS A 1 402 ? -29.484 17.734 -3.76 1 98.31 402 LYS A CA 1
ATOM 3143 C C . LYS A 1 402 ? -29.312 18.062 -5.238 1 98.31 402 LYS A C 1
ATOM 3145 O O . LYS A 1 402 ? -28.297 18.641 -5.637 1 98.31 402 LYS A O 1
ATOM 3150 N N . LEU A 1 403 ? -30.312 17.641 -6.027 1 97.94 403 LEU A N 1
ATOM 3151 C CA . LEU A 1 403 ? -30.203 17.812 -7.473 1 97.94 403 LEU A CA 1
ATOM 3152 C C . LEU A 1 403 ? -31.234 18.812 -7.969 1 97.94 403 LEU A C 1
ATOM 3154 O O . LEU A 1 403 ? -32.375 18.844 -7.492 1 97.94 403 LEU A O 1
ATOM 3158 N N . GLN A 1 404 ? -30.828 19.641 -8.844 1 95.56 404 GLN A N 1
ATOM 3159 C CA . GLN A 1 404 ? -31.688 20.594 -9.531 1 95.56 404 GLN A CA 1
ATOM 3160 C C . GLN A 1 404 ? -31.703 20.344 -11.039 1 95.56 404 GLN A C 1
ATOM 3162 O O . GLN A 1 404 ? -30.656 20.406 -11.695 1 95.56 404 GLN A O 1
ATOM 3167 N N . HIS A 1 405 ? -32.875 20.094 -11.5 1 92.69 405 HIS A N 1
ATOM 3168 C CA . HIS A 1 405 ? -33.031 19.766 -12.914 1 92.69 405 HIS A CA 1
ATOM 3169 C C . HIS A 1 405 ? -33.375 21.016 -13.727 1 92.69 405 HIS A C 1
ATOM 3171 O O . HIS A 1 405 ? -34.031 21.922 -13.219 1 92.69 405 HIS A O 1
ATOM 3177 N N . MET B 1 1 ? -16.109 -23.938 -37.844 1 28.56 1 MET B N 1
ATOM 3178 C CA . MET B 1 1 ? -15.695 -22.969 -36.844 1 28.56 1 MET B CA 1
ATOM 3179 C C . MET B 1 1 ? -14.172 -22.844 -36.812 1 28.56 1 MET B C 1
ATOM 3181 O O . MET B 1 1 ? -13.477 -23.844 -36.594 1 28.56 1 MET B O 1
ATOM 3185 N N . HIS B 1 2 ? -13.555 -21.906 -37.438 1 37.19 2 HIS B N 1
ATOM 3186 C CA . HIS B 1 2 ? -12.133 -21.75 -37.719 1 37.19 2 HIS B CA 1
ATOM 3187 C C . HIS B 1 2 ? -11.32 -21.625 -36.438 1 37.19 2 HIS B C 1
ATOM 3189 O O . HIS B 1 2 ? -11.641 -20.828 -35.562 1 37.19 2 HIS B O 1
ATOM 3195 N N . LYS B 1 3 ? -10.539 -22.672 -36.062 1 44.78 3 LYS B N 1
ATOM 3196 C CA . LYS B 1 3 ? -9.555 -22.875 -35 1 44.78 3 LYS B CA 1
ATOM 3197 C C . LYS B 1 3 ? -8.461 -21.797 -35.062 1 44.78 3 LYS B C 1
ATOM 3199 O O . LYS B 1 3 ? -7.414 -22.016 -35.656 1 44.78 3 LYS B O 1
ATOM 3204 N N . THR B 1 4 ? -8.875 -20.531 -34.969 1 45.41 4 THR B N 1
ATOM 3205 C CA . THR B 1 4 ? -7.875 -19.469 -34.938 1 45.41 4 THR B CA 1
ATOM 3206 C C . THR B 1 4 ? -7.199 -19.375 -33.594 1 45.41 4 THR B C 1
ATOM 3208 O O . THR B 1 4 ? -7.789 -19.75 -32.562 1 45.41 4 THR B O 1
ATOM 3211 N N . PRO B 1 5 ? -5.961 -18.953 -33.531 1 49.19 5 PRO B N 1
ATOM 3212 C CA . PRO B 1 5 ? -5.219 -18.766 -32.281 1 49.19 5 PRO B CA 1
ATOM 3213 C C . PRO B 1 5 ? -6.016 -18 -31.234 1 49.19 5 PRO B C 1
ATOM 3215 O O . PRO B 1 5 ? -5.891 -18.266 -30.047 1 49.19 5 PRO B O 1
ATOM 3218 N N . GLU B 1 6 ? -6.887 -17.203 -31.703 1 48.47 6 GLU B N 1
ATOM 3219 C CA . GLU B 1 6 ? -7.73 -16.422 -30.812 1 48.47 6 GLU B CA 1
ATOM 3220 C C . GLU B 1 6 ? -8.789 -17.281 -30.141 1 48.47 6 GLU B C 1
ATOM 3222 O O . GLU B 1 6 ? -9.055 -17.141 -28.953 1 48.47 6 GLU B O 1
ATOM 3227 N N . VAL B 1 7 ? -9.359 -18.156 -30.891 1 47.09 7 VAL B N 1
ATOM 3228 C CA . VAL B 1 7 ? -10.406 -19.031 -30.391 1 47.09 7 VAL B CA 1
ATOM 3229 C C . VAL B 1 7 ? -9.812 -19.984 -29.359 1 47.09 7 VAL B C 1
ATOM 3231 O O . VAL B 1 7 ? -10.406 -20.219 -28.297 1 47.09 7 VAL B O 1
ATOM 3234 N N . TYR B 1 8 ? -8.617 -20.484 -29.625 1 47.16 8 TYR B N 1
ATOM 3235 C CA . TYR B 1 8 ? -7.98 -21.406 -28.688 1 47.16 8 TYR B CA 1
ATOM 3236 C C . TYR B 1 8 ? -7.582 -20.688 -27.406 1 47.16 8 TYR B C 1
ATOM 3238 O O . TYR B 1 8 ? -7.754 -21.219 -26.312 1 47.16 8 TYR B O 1
ATOM 3246 N N . ALA B 1 9 ? -7.113 -19.516 -27.594 1 48.5 9 ALA B N 1
ATOM 3247 C CA . ALA B 1 9 ? -6.773 -18.734 -26.406 1 48.5 9 ALA B CA 1
ATOM 3248 C C . ALA B 1 9 ? -8.023 -18.406 -25.594 1 48.5 9 ALA B C 1
ATOM 3250 O O . ALA B 1 9 ? -8 -18.5 -24.359 1 48.5 9 ALA B O 1
ATOM 3251 N N . LEU B 1 10 ? -9.047 -18.078 -26.391 1 47.56 10 LEU B N 1
ATOM 3252 C CA . LEU B 1 10 ? -10.352 -17.891 -25.781 1 47.56 10 LEU B CA 1
ATOM 3253 C C . LEU B 1 10 ? -10.859 -19.172 -25.141 1 47.56 10 LEU B C 1
ATOM 3255 O O . LEU B 1 10 ? -11.375 -19.156 -24.031 1 47.56 10 LEU B O 1
ATOM 3259 N N . LEU B 1 11 ? -10.664 -20.188 -25.828 1 47.69 11 LEU B N 1
ATOM 3260 C CA . LEU B 1 11 ? -11.086 -21.484 -25.312 1 47.69 11 LEU B CA 1
ATOM 3261 C C . LEU B 1 11 ? -10.258 -21.891 -24.094 1 47.69 11 LEU B C 1
ATOM 3263 O O . LEU B 1 11 ? -10.789 -22.469 -23.141 1 47.69 11 LEU B O 1
ATOM 3267 N N . GLU B 1 12 ? -9.039 -21.609 -24.25 1 47.94 12 GLU B N 1
ATOM 3268 C CA . GLU B 1 12 ? -8.156 -21.875 -23.109 1 47.94 12 GLU B CA 1
ATOM 3269 C C . GLU B 1 12 ? -8.516 -20.984 -21.922 1 47.94 12 GLU B C 1
ATOM 3271 O O . GLU B 1 12 ? -8.477 -21.453 -20.766 1 47.94 12 GLU B O 1
ATOM 3276 N N . SER B 1 13 ? -8.805 -19.75 -22.234 1 48.34 13 SER B N 1
ATOM 3277 C CA . SER B 1 13 ? -9.273 -18.875 -21.172 1 48.34 13 SER B CA 1
ATOM 3278 C C . SER B 1 13 ? -10.609 -19.359 -20.609 1 48.34 13 SER B C 1
ATOM 3280 O O . SER B 1 13 ? -10.906 -19.156 -19.438 1 48.34 13 SER B O 1
ATOM 3282 N N . TYR B 1 14 ? -11.453 -19.891 -21.516 1 45.5 14 TYR B N 1
ATOM 3283 C CA . TYR B 1 14 ? -12.719 -20.484 -21.125 1 45.5 14 TYR B CA 1
ATOM 3284 C C . TYR B 1 14 ? -12.508 -21.875 -20.531 1 45.5 14 TYR B C 1
ATOM 3286 O O . TYR B 1 14 ? -13.344 -22.375 -19.781 1 45.5 14 TYR B O 1
ATOM 3294 N N . ARG B 1 15 ? -11.602 -22.609 -21.047 1 44.75 15 ARG B N 1
ATOM 3295 C CA . ARG B 1 15 ? -11.328 -23.938 -20.5 1 44.75 15 ARG B CA 1
ATOM 3296 C C . ARG B 1 15 ? -11.102 -23.891 -19 1 44.75 15 ARG B C 1
ATOM 3298 O O . ARG B 1 15 ? -11.352 -24.859 -18.297 1 44.75 15 ARG B O 1
ATOM 3305 N N . VAL B 1 16 ? -10.57 -22.859 -18.562 1 43.66 16 VAL B N 1
ATOM 3306 C CA . VAL B 1 16 ? -10.414 -22.766 -17.125 1 43.66 16 VAL B CA 1
ATOM 3307 C C . VAL B 1 16 ? -11.789 -22.719 -16.453 1 43.66 16 VAL B C 1
ATOM 3309 O O . VAL B 1 16 ? -11.891 -22.766 -15.227 1 43.66 16 VAL B O 1
ATOM 3312 N N . GLY B 1 17 ? -12.953 -22.344 -17.203 1 39.19 17 GLY B N 1
ATOM 3313 C CA . GLY B 1 17 ? -14.297 -22.484 -16.656 1 39.19 17 GLY B CA 1
ATOM 3314 C C . GLY B 1 17 ? -14.836 -23.906 -16.766 1 39.19 17 GLY B C 1
ATOM 3315 O O . GLY B 1 17 ? -14.109 -24.828 -17.141 1 39.19 17 GLY B O 1
ATOM 3316 N N . ASN B 1 18 ? -16.344 -24.094 -16.656 1 36.81 18 ASN B N 1
ATOM 3317 C CA . ASN B 1 18 ? -17.109 -25.328 -16.5 1 36.81 18 ASN B CA 1
ATOM 3318 C C . ASN B 1 18 ? -17.109 -26.156 -17.781 1 36.81 18 ASN B C 1
ATOM 3320 O O . ASN B 1 18 ? -18.125 -26.297 -18.438 1 36.81 18 ASN B O 1
ATOM 3324 N N . LEU B 1 19 ? -16.188 -26.078 -18.672 1 35.03 19 LEU B N 1
ATOM 3325 C CA . LEU B 1 19 ? -16.453 -27.031 -19.75 1 35.03 19 LEU B CA 1
ATOM 3326 C C . LEU B 1 19 ? -16.453 -28.453 -19.219 1 35.03 19 LEU B C 1
ATOM 3328 O O . LEU B 1 19 ? -15.625 -28.812 -18.391 1 35.03 19 LEU B O 1
ATOM 3332 N N . HIS B 1 20 ? -17.641 -29.172 -19.312 1 35.12 20 HIS B N 1
ATOM 3333 C CA . HIS B 1 20 ? -17.797 -30.594 -19.078 1 35.12 20 HIS B CA 1
ATOM 3334 C C . HIS B 1 20 ? -16.734 -31.391 -19.828 1 35.12 20 HIS B C 1
ATOM 3336 O O . HIS B 1 20 ? -16.281 -30.984 -20.906 1 35.12 20 HIS B O 1
ATOM 3342 N N . ASP B 1 21 ? -16.078 -32.312 -19.266 1 35.59 21 ASP B N 1
ATOM 3343 C CA . ASP B 1 21 ? -15.039 -33.25 -19.672 1 35.59 21 ASP B CA 1
ATOM 3344 C C . ASP B 1 21 ? -15.297 -33.75 -21.078 1 35.59 21 ASP B C 1
ATOM 3346 O O . ASP B 1 21 ? -14.375 -34.188 -21.781 1 35.59 21 ASP B O 1
ATOM 3350 N N . ASP B 1 22 ? -16.578 -34 -21.453 1 34.53 22 ASP B N 1
ATOM 3351 C CA . ASP B 1 22 ? -16.875 -34.875 -22.594 1 34.53 22 ASP B CA 1
ATOM 3352 C C . ASP B 1 22 ? -16.531 -34.188 -23.922 1 34.53 22 ASP B C 1
ATOM 3354 O O . ASP B 1 22 ? -16.703 -34.781 -24.984 1 34.53 22 ASP B O 1
ATOM 3358 N N . ASP B 1 23 ? -16.438 -32.938 -23.969 1 36 23 ASP B N 1
ATOM 3359 C CA . ASP B 1 23 ? -16.469 -32.469 -25.359 1 36 23 ASP B CA 1
ATOM 3360 C C . ASP B 1 23 ? -15.164 -32.781 -26.078 1 36 23 ASP B C 1
ATOM 3362 O O . ASP B 1 23 ? -15.164 -33.375 -27.156 1 36 23 ASP B O 1
ATOM 3366 N N . VAL B 1 24 ? -14.117 -31.953 -26.531 1 40.22 24 VAL B N 1
ATOM 3367 C CA . VAL B 1 24 ? -13.211 -32.125 -27.656 1 40.22 24 VAL B CA 1
ATOM 3368 C C . VAL B 1 24 ? -11.977 -32.906 -27.188 1 40.22 24 VAL B C 1
ATOM 3370 O O . VAL B 1 24 ? -11.141 -32.375 -26.453 1 40.22 24 VAL B O 1
ATOM 3373 N N . VAL B 1 25 ? -11.969 -34.188 -27.203 1 39 25 VAL B N 1
ATOM 3374 C CA . VAL B 1 25 ? -10.836 -35.094 -27.109 1 39 25 VAL B CA 1
ATOM 3375 C C . VAL B 1 25 ? -9.875 -34.875 -28.266 1 39 25 VAL B C 1
ATOM 3377 O O . VAL B 1 25 ? -10.117 -35.344 -29.391 1 39 25 VAL B O 1
ATOM 3380 N N . ASP B 1 26 ? -9.391 -33.719 -28.688 1 37.09 26 ASP B N 1
ATOM 3381 C CA . ASP B 1 26 ? -8.312 -33.688 -29.672 1 37.09 26 ASP B CA 1
ATOM 3382 C C . ASP B 1 26 ? -7.051 -34.344 -29.109 1 37.09 26 ASP B C 1
ATOM 3384 O O . ASP B 1 26 ? -6.496 -33.906 -28.109 1 37.09 26 ASP B O 1
ATOM 3388 N N . HIS B 1 27 ? -6.672 -35.531 -29.438 1 42.12 27 HIS B N 1
ATOM 3389 C CA . HIS B 1 27 ? -5.621 -36.5 -29.125 1 42.12 27 HIS B CA 1
ATOM 3390 C C . HIS B 1 27 ? -4.238 -35.875 -29.281 1 42.12 27 HIS B C 1
ATOM 3392 O O . HIS B 1 27 ? -3.246 -36.438 -28.812 1 42.12 27 HIS B O 1
ATOM 3398 N N . SER B 1 28 ? -3.984 -35.094 -30.359 1 45.31 28 SER B N 1
ATOM 3399 C CA . SER B 1 28 ? -2.68 -34.5 -30.656 1 45.31 28 SER B CA 1
ATOM 3400 C C . SER B 1 28 ? -2.121 -33.75 -29.453 1 45.31 28 SER B C 1
ATOM 3402 O O . SER B 1 28 ? -0.904 -33.688 -29.266 1 45.31 28 SER B O 1
ATOM 3404 N N . ASP B 1 29 ? -2.973 -33.281 -28.562 1 56.47 29 ASP B N 1
ATOM 3405 C CA . ASP B 1 29 ? -2.766 -32.438 -27.375 1 56.47 29 ASP B CA 1
ATOM 3406 C C . ASP B 1 29 ? -2.256 -33.25 -26.203 1 56.47 29 ASP B C 1
ATOM 3408 O O . ASP B 1 29 ? -1.58 -32.719 -25.312 1 56.47 29 ASP B O 1
ATOM 3412 N N . GLU B 1 30 ? -2.312 -34.562 -26.391 1 64.5 30 GLU B N 1
ATOM 3413 C CA . GLU B 1 30 ? -1.94 -35.438 -25.281 1 64.5 30 GLU B CA 1
ATOM 3414 C C . GLU B 1 30 ? -0.425 -35.562 -25.156 1 64.5 30 GLU B C 1
ATOM 3416 O O . GLU B 1 30 ? 0.107 -35.719 -24.062 1 64.5 30 GLU B O 1
ATOM 3421 N N . GLU B 1 31 ? 0.26 -35.406 -26.391 1 71.69 31 GLU B N 1
ATOM 3422 C CA . GLU B 1 31 ? 1.707 -35.594 -26.406 1 71.69 31 GLU B CA 1
ATOM 3423 C C . GLU B 1 31 ? 2.416 -34.5 -25.594 1 71.69 31 GLU B C 1
ATOM 3425 O O . GLU B 1 31 ? 3.449 -34.781 -24.969 1 71.69 31 GLU B O 1
ATOM 3430 N N . MET B 1 32 ? 1.823 -33.406 -25.594 1 77.19 32 MET B N 1
ATOM 3431 C CA . MET B 1 32 ? 2.443 -32.281 -24.906 1 77.19 32 MET B CA 1
ATOM 3432 C C . MET B 1 32 ? 2.432 -32.5 -23.391 1 77.19 32 MET B C 1
ATOM 3434 O O . MET B 1 32 ? 3.244 -31.922 -22.672 1 77.19 32 MET B O 1
ATOM 3438 N N . TRP B 1 33 ? 1.627 -33.406 -22.906 1 84.5 33 TRP B N 1
ATOM 3439 C CA . TRP B 1 33 ? 1.393 -33.5 -21.469 1 84.5 33 TRP B CA 1
ATOM 3440 C C . TRP B 1 33 ? 2.002 -34.812 -20.906 1 84.5 33 TRP B C 1
ATOM 3442 O O . TRP B 1 33 ? 1.882 -35.094 -19.703 1 84.5 33 TRP B O 1
ATOM 3452 N N . VAL B 1 34 ? 2.648 -35.531 -21.703 1 78.69 34 VAL B N 1
ATOM 3453 C CA . VAL B 1 34 ? 3.107 -36.844 -21.359 1 78.69 34 VAL B CA 1
ATOM 3454 C C . VAL B 1 34 ? 4.254 -36.75 -20.359 1 78.69 34 VAL B C 1
ATOM 3456 O O . VAL B 1 34 ? 4.414 -37.656 -19.5 1 78.69 34 VAL B O 1
ATOM 3459 N N . ARG B 1 35 ? 4.926 -35.719 -20.328 1 83.31 35 ARG B N 1
ATOM 3460 C CA . ARG B 1 35 ? 6.148 -35.656 -19.531 1 83.31 35 ARG B CA 1
ATOM 3461 C C . ARG B 1 35 ? 5.953 -34.75 -18.312 1 83.31 35 ARG B C 1
ATOM 3463 O O . ARG B 1 35 ? 6.918 -34.219 -17.766 1 83.31 35 ARG B O 1
ATOM 3470 N N . GLU B 1 36 ? 4.797 -34.688 -17.906 1 91.62 36 GLU B N 1
ATOM 3471 C CA . GLU B 1 36 ? 4.516 -33.875 -16.734 1 91.62 36 GLU B CA 1
ATOM 3472 C C . GLU B 1 36 ? 5.184 -34.469 -15.484 1 91.62 36 GLU B C 1
ATOM 3474 O O . GLU B 1 36 ? 5.238 -35.688 -15.328 1 91.62 36 GLU B O 1
ATOM 3479 N N . PRO B 1 37 ? 5.703 -33.625 -14.625 1 93.25 37 PRO B N 1
ATOM 3480 C CA . PRO B 1 37 ? 6.344 -34.156 -13.406 1 93.25 37 PRO B CA 1
ATOM 3481 C C . PRO B 1 37 ? 5.344 -34.75 -12.43 1 93.25 37 PRO B C 1
ATOM 3483 O O . PRO B 1 37 ? 4.148 -34.469 -12.492 1 93.25 37 PRO B O 1
ATOM 3486 N N . LEU B 1 38 ? 5.91 -35.625 -11.578 1 91.88 38 LEU B N 1
ATOM 3487 C CA . LEU B 1 38 ? 5.109 -36.125 -10.469 1 91.88 38 LEU B CA 1
ATOM 3488 C C . LEU B 1 38 ? 4.902 -35.062 -9.406 1 91.88 38 LEU B C 1
ATOM 3490 O O . LEU B 1 38 ? 5.824 -34.281 -9.109 1 91.88 38 LEU B O 1
ATOM 3494 N N . ARG B 1 39 ? 3.721 -35.031 -8.945 1 95.62 39 ARG B N 1
ATOM 3495 C CA . ARG B 1 39 ? 3.385 -34.031 -7.941 1 95.62 39 ARG B CA 1
ATOM 3496 C C . ARG B 1 39 ? 2.947 -34.688 -6.637 1 95.62 39 ARG B C 1
ATOM 3498 O O . ARG B 1 39 ? 2.498 -35.844 -6.629 1 95.62 39 ARG B O 1
ATOM 3505 N N . ASP B 1 40 ? 3.168 -33.906 -5.555 1 97 40 ASP B N 1
ATOM 3506 C CA . ASP B 1 40 ? 2.771 -34.375 -4.227 1 97 40 ASP B CA 1
ATOM 3507 C C . ASP B 1 40 ? 1.265 -34.594 -4.152 1 97 40 ASP B C 1
ATOM 3509 O O . ASP B 1 40 ? 0.478 -33.719 -4.516 1 97 40 ASP B O 1
ATOM 3513 N N . ARG B 1 41 ? 0.799 -35.656 -3.637 1 97.06 41 ARG B N 1
ATOM 3514 C CA . ARG B 1 41 ? -0.608 -36.062 -3.607 1 97.06 41 ARG B CA 1
ATOM 3515 C C . ARG B 1 41 ? -1.389 -35.188 -2.611 1 97.06 41 ARG B C 1
ATOM 3517 O O . ARG B 1 41 ? -2.621 -35.188 -2.637 1 97.06 41 ARG B O 1
ATOM 3524 N N . ARG B 1 42 ? -0.735 -34.562 -1.741 1 97.25 42 ARG B N 1
ATOM 3525 C CA . ARG B 1 42 ? -1.408 -33.75 -0.732 1 97.25 42 ARG B CA 1
ATOM 3526 C C . ARG B 1 42 ? -1.965 -32.469 -1.345 1 97.25 42 ARG B C 1
ATOM 3528 O O . ARG B 1 42 ? -2.82 -31.812 -0.749 1 97.25 42 ARG B O 1
ATOM 3535 N N . LEU B 1 43 ? -1.461 -32.031 -2.5 1 98.62 43 LEU B N 1
ATOM 3536 C CA . LEU B 1 43 ? -1.95 -30.828 -3.154 1 98.62 43 LEU B CA 1
ATOM 3537 C C . LEU B 1 43 ? -3.4 -31 -3.596 1 98.62 43 LEU B C 1
ATOM 3539 O O . LEU B 1 43 ? -3.812 -32.094 -3.979 1 98.62 43 LEU B O 1
ATOM 3543 N N . VAL B 1 44 ? -4.137 -29.938 -3.49 1 98.38 44 VAL B N 1
ATOM 3544 C CA . VAL B 1 44 ? -5.527 -29.938 -3.941 1 98.38 44 VAL B CA 1
ATOM 3545 C C . VAL B 1 44 ? -5.594 -29.531 -5.41 1 98.38 44 VAL B C 1
ATOM 3547 O O . VAL B 1 44 ? -5.449 -28.359 -5.746 1 98.38 44 VAL B O 1
ATOM 3550 N N . VAL B 1 45 ? -5.938 -30.484 -6.285 1 98 45 VAL B N 1
ATOM 3551 C CA . VAL B 1 45 ? -5.883 -30.281 -7.73 1 98 45 VAL B CA 1
ATOM 3552 C C . VAL B 1 45 ? -7.098 -29.469 -8.18 1 98 45 VAL B C 1
ATOM 3554 O O . VAL B 1 45 ? -8.234 -29.781 -7.816 1 98 45 VAL B O 1
ATOM 3557 N N . LYS B 1 46 ? -6.832 -28.422 -8.867 1 97.69 46 LYS B N 1
ATOM 3558 C CA . LYS B 1 46 ? -7.883 -27.609 -9.477 1 97.69 46 LYS B CA 1
ATOM 3559 C C . LYS B 1 46 ? -8.102 -28 -10.938 1 97.69 46 LYS B C 1
ATOM 3561 O O . LYS B 1 46 ? -9.242 -28.047 -11.406 1 97.69 46 LYS B O 1
ATOM 3566 N N . THR B 1 47 ? -6.961 -28.188 -11.688 1 95.94 47 THR B N 1
ATOM 3567 C CA . THR B 1 47 ? -6.984 -28.719 -13.047 1 95.94 47 THR B CA 1
ATOM 3568 C C . THR B 1 47 ? -5.805 -29.656 -13.281 1 95.94 47 THR B C 1
ATOM 3570 O O . THR B 1 47 ? -4.719 -29.453 -12.742 1 95.94 47 THR B O 1
ATOM 3573 N N . ALA B 1 48 ? -6.047 -30.625 -14.141 1 92.5 48 ALA B N 1
ATOM 3574 C CA . ALA B 1 48 ? -5.004 -31.594 -14.43 1 92.5 48 ALA B CA 1
ATOM 3575 C C . ALA B 1 48 ? -4.152 -31.156 -15.617 1 92.5 48 ALA B C 1
ATOM 3577 O O . ALA B 1 48 ? -2.957 -31.453 -15.68 1 92.5 48 ALA B O 1
ATOM 3578 N N . ARG B 1 49 ? -4.859 -30.562 -16.609 1 90.56 49 ARG B N 1
ATOM 3579 C CA . ARG B 1 49 ? -4.188 -30.078 -17.812 1 90.56 49 ARG B CA 1
ATOM 3580 C C . ARG B 1 49 ? -4.699 -28.688 -18.203 1 90.56 49 ARG B C 1
ATOM 3582 O O . ARG B 1 49 ? -5.828 -28.562 -18.672 1 90.56 49 ARG B O 1
ATOM 3589 N N . PRO B 1 50 ? -3.895 -27.719 -18.094 1 94.38 50 PRO B N 1
ATOM 3590 C CA . PRO B 1 50 ? -2.611 -27.656 -17.391 1 94.38 50 PRO B CA 1
ATOM 3591 C C . PRO B 1 50 ? -2.74 -27.953 -15.906 1 94.38 50 PRO B C 1
ATOM 3593 O O . PRO B 1 50 ? -3.822 -27.781 -15.328 1 94.38 50 PRO B O 1
ATOM 3596 N N . PHE B 1 51 ? -1.653 -28.406 -15.352 1 95.56 51 PHE B N 1
ATOM 3597 C CA . PHE B 1 51 ? -1.718 -28.797 -13.945 1 95.56 51 PHE B CA 1
ATOM 3598 C C . PHE B 1 51 ? -1.746 -27.578 -13.039 1 95.56 51 PHE B C 1
ATOM 3600 O O . PHE B 1 51 ? -0.848 -26.734 -13.102 1 95.56 51 PHE B O 1
ATOM 3607 N N . ASN B 1 52 ? -2.742 -27.438 -12.25 1 98.31 52 ASN B N 1
ATOM 3608 C CA . ASN B 1 52 ? -2.908 -26.406 -11.234 1 98.31 52 ASN B CA 1
ATOM 3609 C C . ASN B 1 52 ? -3.408 -27 -9.922 1 98.31 52 ASN B C 1
ATOM 3611 O O . ASN B 1 52 ? -4.367 -27.766 -9.898 1 98.31 52 ASN B O 1
ATOM 3615 N N . ALA B 1 53 ? -2.719 -26.672 -8.891 1 98.69 53 ALA B N 1
ATOM 3616 C CA . ALA B 1 53 ? -3.072 -27.219 -7.586 1 98.69 53 ALA B CA 1
ATOM 3617 C C . ALA B 1 53 ? -2.67 -26.266 -6.465 1 98.69 53 ALA B C 1
ATOM 3619 O O . ALA B 1 53 ? -1.642 -25.594 -6.551 1 98.69 53 ALA B O 1
ATOM 3620 N N . GLU B 1 54 ? -3.457 -26.219 -5.414 1 98.69 54 GLU B N 1
ATOM 3621 C CA . GLU B 1 54 ? -3.131 -25.375 -4.273 1 98.69 54 GLU B CA 1
ATOM 3622 C C . GLU B 1 54 ? -2.785 -26.203 -3.043 1 98.69 54 GLU B C 1
ATOM 3624 O O . GLU B 1 54 ? -3.113 -27.391 -2.979 1 98.69 54 GLU B O 1
ATOM 3629 N N . ILE B 1 55 ? -2.07 -25.625 -2.162 1 98.75 55 ILE B N 1
ATOM 3630 C CA . ILE B 1 55 ? -1.685 -26.266 -0.912 1 98.75 55 ILE B CA 1
ATOM 3631 C C . ILE B 1 55 ? -2.865 -26.266 0.057 1 98.75 55 ILE B C 1
ATOM 3633 O O . ILE B 1 55 ? -3.588 -25.266 0.159 1 98.75 55 ILE B O 1
ATOM 3637 N N . PRO B 1 56 ? -3.102 -27.375 0.763 1 98.31 56 PRO B N 1
ATOM 3638 C CA . PRO B 1 56 ? -4.156 -27.359 1.779 1 98.31 56 PRO B CA 1
ATOM 3639 C C . PRO B 1 56 ? -3.895 -26.344 2.887 1 98.31 56 PRO B C 1
ATOM 3641 O O . PRO B 1 56 ? -2.75 -26.172 3.312 1 98.31 56 PRO B O 1
ATOM 3644 N N . PRO B 1 57 ? -4.93 -25.734 3.393 1 98.31 57 PRO B N 1
ATOM 3645 C CA . PRO B 1 57 ? -4.773 -24.625 4.328 1 98.31 57 PRO B CA 1
ATOM 3646 C C . PRO B 1 57 ? -3.971 -25 5.57 1 98.31 57 PRO B C 1
ATOM 3648 O O . PRO B 1 57 ? -3.076 -24.25 5.984 1 98.31 57 PRO B O 1
ATOM 3651 N N . LYS B 1 58 ? -4.215 -26.109 6.199 1 98.19 58 LYS B N 1
ATOM 3652 C CA . LYS B 1 58 ? -3.547 -26.484 7.441 1 98.19 58 LYS B CA 1
ATOM 3653 C C . LYS B 1 58 ? -2.059 -26.734 7.211 1 98.19 58 LYS B C 1
ATOM 3655 O O . LYS B 1 58 ? -1.25 -26.578 8.133 1 98.19 58 LYS B O 1
ATOM 3660 N N . LEU B 1 59 ? -1.718 -27.109 5.977 1 98.38 59 LEU B N 1
ATOM 3661 C CA . LEU B 1 59 ? -0.315 -27.328 5.645 1 98.38 59 LEU B CA 1
ATOM 3662 C C . LEU B 1 59 ? 0.392 -26.016 5.336 1 98.38 59 LEU B C 1
ATOM 3664 O O . LEU B 1 59 ? 1.613 -25.922 5.469 1 98.38 59 LEU B O 1
ATOM 3668 N N . GLN B 1 60 ? -0.329 -25 4.922 1 97.44 60 GLN B N 1
ATOM 3669 C CA . GLN B 1 60 ? 0.221 -23.688 4.562 1 97.44 60 GLN B CA 1
ATOM 3670 C C . GLN B 1 60 ? 0.955 -23.062 5.742 1 97.44 60 GLN B C 1
ATOM 3672 O O . GLN B 1 60 ? 1.946 -22.359 5.555 1 97.44 60 GLN B O 1
ATOM 3677 N N . ILE B 1 61 ? 0.489 -23.328 6.918 1 97.69 61 ILE B N 1
ATOM 3678 C CA . ILE B 1 61 ? 0.945 -22.547 8.055 1 97.69 61 ILE B CA 1
ATOM 3679 C C . ILE B 1 61 ? 1.917 -23.359 8.898 1 97.69 61 ILE B C 1
ATOM 3681 O O . ILE B 1 61 ? 2.215 -23.016 10.039 1 97.69 61 ILE B O 1
ATOM 3685 N N . GLN B 1 62 ? 2.365 -24.469 8.398 1 97.94 62 GLN B N 1
ATOM 3686 C CA . GLN B 1 62 ? 3.258 -25.328 9.164 1 97.94 62 GLN B CA 1
ATOM 3687 C C . GLN B 1 62 ? 4.699 -24.828 9.086 1 97.94 62 GLN B C 1
ATOM 3689 O O . GLN B 1 62 ? 5.492 -25.078 10 1 97.94 62 GLN B O 1
ATOM 3694 N N . HIS B 1 63 ? 4.996 -24.172 7.949 1 97.94 63 HIS B N 1
ATOM 3695 C CA . HIS B 1 63 ? 6.348 -23.656 7.73 1 97.94 63 HIS B CA 1
ATOM 3696 C C . HIS B 1 63 ? 6.324 -22.234 7.18 1 97.94 63 HIS B C 1
ATOM 3698 O O . HIS B 1 63 ? 5.457 -21.891 6.375 1 97.94 63 HIS B O 1
ATOM 3704 N N . LEU B 1 64 ? 7.273 -21.469 7.703 1 98.38 64 LEU B N 1
ATOM 3705 C CA . LEU B 1 64 ? 7.402 -20.156 7.082 1 98.38 64 LEU B CA 1
ATOM 3706 C C . LEU B 1 64 ? 7.75 -20.281 5.602 1 98.38 64 LEU B C 1
ATOM 3708 O O . LEU B 1 64 ? 7.145 -19.625 4.758 1 98.38 64 LEU B O 1
ATOM 3712 N N . ASP B 1 65 ? 8.812 -21.109 5.348 1 98.75 65 ASP B N 1
ATOM 3713 C CA . ASP B 1 65 ? 9.125 -21.453 3.969 1 98.75 65 ASP B CA 1
ATOM 3714 C C . ASP B 1 65 ? 8.414 -22.75 3.557 1 98.75 65 ASP B C 1
ATOM 3716 O O . ASP B 1 65 ? 8.703 -23.812 4.086 1 98.75 65 ASP B O 1
ATOM 3720 N N . THR B 1 66 ? 7.516 -22.625 2.656 1 98.88 66 THR B N 1
ATOM 3721 C CA . THR B 1 66 ? 6.75 -23.781 2.186 1 98.88 66 THR B CA 1
ATOM 3722 C C . THR B 1 66 ? 7.672 -24.828 1.562 1 98.88 66 THR B C 1
ATOM 3724 O O . THR B 1 66 ? 8.5 -24.5 0.705 1 98.88 66 THR B O 1
ATOM 3727 N N . PRO B 1 67 ? 7.527 -26.078 1.979 1 98.69 67 PRO B N 1
ATOM 3728 C CA . PRO B 1 67 ? 8.305 -27.109 1.304 1 98.69 67 PRO B CA 1
ATOM 3729 C C . PRO B 1 67 ? 8.078 -27.125 -0.206 1 98.69 67 PRO B C 1
ATOM 3731 O O . PRO B 1 67 ? 6.953 -26.922 -0.666 1 98.69 67 PRO B O 1
ATOM 3734 N N . ASN B 1 68 ? 9.164 -27.438 -0.964 1 98.62 68 ASN B N 1
ATOM 3735 C CA . ASN B 1 68 ? 9.078 -27.359 -2.418 1 98.62 68 ASN B CA 1
ATOM 3736 C C . ASN B 1 68 ? 7.969 -28.25 -2.965 1 98.62 68 ASN B C 1
ATOM 3738 O O . ASN B 1 68 ? 7.266 -27.875 -3.904 1 98.62 68 ASN B O 1
ATOM 3742 N N . GLU B 1 69 ? 7.777 -29.406 -2.383 1 98.12 69 GLU B N 1
ATOM 3743 C CA . GLU B 1 69 ? 6.82 -30.375 -2.893 1 98.12 69 GLU B CA 1
ATOM 3744 C C . GLU B 1 69 ? 5.383 -29.953 -2.592 1 98.12 69 GLU B C 1
ATOM 3746 O O . GLU B 1 69 ? 4.438 -30.5 -3.172 1 98.12 69 GLU B O 1
ATOM 3751 N N . LEU B 1 70 ? 5.234 -29 -1.642 1 98.62 70 LEU B N 1
ATOM 3752 C CA . LEU B 1 70 ? 3.898 -28.547 -1.258 1 98.62 70 LEU B CA 1
ATOM 3753 C C . LEU B 1 70 ? 3.621 -27.141 -1.796 1 98.62 70 LEU B C 1
ATOM 3755 O O . LEU B 1 70 ? 2.529 -26.609 -1.598 1 98.62 70 LEU B O 1
ATOM 3759 N N . PHE B 1 71 ? 4.617 -26.562 -2.477 1 98.81 71 PHE B N 1
ATOM 3760 C CA . PHE B 1 71 ? 4.418 -25.25 -3.088 1 98.81 71 PHE B CA 1
ATOM 3761 C C . PHE B 1 71 ? 3.301 -25.297 -4.121 1 98.81 71 PHE B C 1
ATOM 3763 O O . PHE B 1 71 ? 3.25 -26.219 -4.945 1 98.81 71 PHE B O 1
ATOM 3770 N N . TYR B 1 72 ? 2.355 -24.359 -4.055 1 98.81 72 TYR B N 1
ATOM 3771 C CA . TYR B 1 72 ? 1.251 -24.422 -5.004 1 98.81 72 TYR B CA 1
ATOM 3772 C C . TYR B 1 72 ? 1.764 -24.391 -6.441 1 98.81 72 TYR B C 1
ATOM 3774 O O . TYR B 1 72 ? 2.857 -23.875 -6.703 1 98.81 72 TYR B O 1
ATOM 3782 N N . VAL B 1 73 ? 0.983 -24.969 -7.34 1 98.69 73 VAL B N 1
ATOM 3783 C CA . VAL B 1 73 ? 1.411 -25.062 -8.734 1 98.69 73 VAL B CA 1
ATOM 3784 C C . VAL B 1 73 ? 0.397 -24.375 -9.633 1 98.69 73 VAL B C 1
ATOM 3786 O O . VAL B 1 73 ? -0.799 -24.672 -9.578 1 98.69 73 VAL B O 1
ATOM 3789 N N . ARG B 1 74 ? 0.829 -23.453 -10.383 1 98.38 74 ARG B N 1
ATOM 3790 C CA . ARG B 1 74 ? 0.039 -22.766 -11.406 1 98.38 74 ARG B CA 1
ATOM 3791 C C . ARG B 1 74 ? 0.725 -22.828 -12.766 1 98.38 74 ARG B C 1
ATOM 3793 O O . ARG B 1 74 ? 1.819 -22.297 -12.945 1 98.38 74 ARG B O 1
ATOM 3800 N N . GLN B 1 75 ? 0.093 -23.547 -13.688 1 96.88 75 GLN B N 1
ATOM 3801 C CA . GLN B 1 75 ? 0.611 -23.672 -15.047 1 96.88 75 GLN B CA 1
ATOM 3802 C C . GLN B 1 75 ? -0.372 -23.094 -16.062 1 96.88 75 GLN B C 1
ATOM 3804 O O . GLN B 1 75 ? -1.587 -23.25 -15.914 1 96.88 75 GLN B O 1
ATOM 3809 N N . HIS B 1 76 ? 0.188 -22.438 -17.031 1 94.44 76 HIS B N 1
ATOM 3810 C CA . HIS B 1 76 ? -0.596 -22.031 -18.188 1 94.44 76 HIS B CA 1
ATOM 3811 C C . HIS B 1 76 ? -0.421 -23 -19.344 1 94.44 76 HIS B C 1
ATOM 3813 O O . HIS B 1 76 ? -1.316 -23.156 -20.188 1 94.44 76 HIS B O 1
ATOM 3819 N N . MET B 1 77 ? 0.673 -23.625 -19.422 1 94.88 77 MET B N 1
ATOM 3820 C CA . MET B 1 77 ? 1.093 -24.562 -20.469 1 94.88 77 MET B CA 1
ATOM 3821 C C . MET B 1 77 ? 1.785 -25.781 -19.859 1 94.88 77 MET B C 1
ATOM 3823 O O . MET B 1 77 ? 1.983 -25.844 -18.641 1 94.88 77 MET B O 1
ATOM 3827 N N . PRO B 1 78 ? 2.064 -26.781 -20.734 1 94.81 78 PRO B N 1
ATOM 3828 C CA . PRO B 1 78 ? 2.809 -27.938 -20.219 1 94.81 78 PRO B CA 1
ATOM 3829 C C . PRO B 1 78 ? 4.207 -27.562 -19.734 1 94.81 78 PRO B C 1
ATOM 3831 O O . PRO B 1 78 ? 4.809 -26.609 -20.25 1 94.81 78 PRO B O 1
ATOM 3834 N N . VAL B 1 79 ? 4.672 -28.328 -18.766 1 96.94 79 VAL B N 1
ATOM 3835 C CA . VAL B 1 79 ? 6.023 -28.141 -18.25 1 96.94 79 VAL B CA 1
ATOM 3836 C C . VAL B 1 79 ? 7.047 -28.547 -19.297 1 96.94 79 VAL B C 1
ATOM 3838 O O . VAL B 1 79 ? 7.051 -29.688 -19.766 1 96.94 79 VAL B O 1
ATOM 3841 N N . PRO B 1 80 ? 7.898 -27.641 -19.641 1 96.31 80 PRO B N 1
ATOM 3842 C CA . PRO B 1 80 ? 8.906 -28.016 -20.641 1 96.31 80 PRO B CA 1
ATOM 3843 C C . PRO B 1 80 ? 10.023 -28.875 -20.047 1 96.31 80 PRO B C 1
ATOM 3845 O O . PRO B 1 80 ? 10.289 -28.812 -18.844 1 96.31 80 PRO B O 1
ATOM 3848 N N . GLU B 1 81 ? 10.617 -29.656 -20.891 1 93.44 81 GLU B N 1
ATOM 3849 C CA . GLU B 1 81 ? 11.812 -30.422 -20.516 1 93.44 81 GLU B CA 1
ATOM 3850 C C . GLU B 1 81 ? 13.078 -29.672 -20.922 1 93.44 81 GLU B C 1
ATOM 3852 O O . GLU B 1 81 ? 13.383 -29.547 -22.109 1 93.44 81 GLU B O 1
ATOM 3857 N N . LEU B 1 82 ? 13.766 -29.25 -19.938 1 96.75 82 LEU B N 1
ATOM 3858 C CA . LEU B 1 82 ? 14.961 -28.453 -20.203 1 96.75 82 LEU B CA 1
ATOM 3859 C C . LEU B 1 82 ? 16.172 -29.062 -19.5 1 96.75 82 LEU B C 1
ATOM 3861 O O . LEU B 1 82 ? 16.062 -29.547 -18.375 1 96.75 82 LEU B O 1
ATOM 3865 N N . ASP B 1 83 ? 17.297 -29 -20.203 1 96.81 83 ASP B N 1
ATOM 3866 C CA . ASP B 1 83 ? 18.578 -29.438 -19.656 1 96.81 83 ASP B CA 1
ATOM 3867 C C . ASP B 1 83 ? 19.375 -28.25 -19.125 1 96.81 83 ASP B C 1
ATOM 3869 O O . ASP B 1 83 ? 19.812 -27.391 -19.891 1 96.81 83 ASP B O 1
ATOM 3873 N N . PRO B 1 84 ? 19.609 -28.25 -17.781 1 97.5 84 PRO B N 1
ATOM 3874 C CA . PRO B 1 84 ? 20.359 -27.125 -17.203 1 97.5 84 PRO B CA 1
ATOM 3875 C C . PRO B 1 84 ? 21.719 -26.938 -17.844 1 97.5 84 PRO B C 1
ATOM 3877 O O . PRO B 1 84 ? 22.219 -25.812 -17.922 1 97.5 84 PRO B O 1
ATOM 3880 N N . ALA B 1 85 ? 22.328 -27.906 -18.328 1 96.94 85 ALA B N 1
ATOM 3881 C CA . ALA B 1 85 ? 23.672 -27.844 -18.891 1 96.94 85 ALA B CA 1
ATOM 3882 C C . ALA B 1 85 ? 23.688 -27.078 -20.203 1 96.94 85 ALA B C 1
ATOM 3884 O O . ALA B 1 85 ? 24.703 -26.469 -20.562 1 96.94 85 ALA B O 1
ATOM 3885 N N . THR B 1 86 ? 22.609 -27.125 -20.922 1 97.62 86 THR B N 1
ATOM 3886 C CA . THR B 1 86 ? 22.594 -26.516 -22.25 1 97.62 86 THR B CA 1
ATOM 3887 C C . THR B 1 86 ? 21.672 -25.297 -22.266 1 97.62 86 THR B C 1
ATOM 3889 O O . THR B 1 86 ? 21.641 -24.562 -23.25 1 97.62 86 THR B O 1
ATOM 3892 N N . HIS B 1 87 ? 20.922 -25.125 -21.188 1 98.25 87 HIS B N 1
ATOM 3893 C CA . HIS B 1 87 ? 19.984 -24 -21.141 1 98.25 87 HIS B CA 1
ATOM 3894 C C . HIS B 1 87 ? 20.719 -22.672 -21.203 1 98.25 87 HIS B C 1
ATOM 3896 O O . HIS B 1 87 ? 21.781 -22.516 -20.609 1 98.25 87 HIS B O 1
ATOM 3902 N N . ARG B 1 88 ? 20.125 -21.734 -22 1 98.44 88 ARG B N 1
ATOM 3903 C CA . ARG B 1 88 ? 20.656 -20.391 -22.125 1 98.44 88 ARG B CA 1
ATOM 3904 C C . ARG B 1 88 ? 19.531 -19.359 -22.062 1 98.44 88 ARG B C 1
ATOM 3906 O O . ARG B 1 88 ? 18.375 -19.656 -22.406 1 98.44 88 ARG B O 1
ATOM 3913 N N . VAL B 1 89 ? 19.859 -18.156 -21.562 1 98.81 89 VAL B N 1
ATOM 3914 C CA . VAL B 1 89 ? 18.922 -17.031 -21.594 1 98.81 89 VAL B CA 1
ATOM 3915 C C . VAL B 1 89 ? 19.469 -15.93 -22.5 1 98.81 89 VAL B C 1
ATOM 3917 O O . VAL B 1 89 ? 20.625 -15.523 -22.375 1 98.81 89 VAL B O 1
ATOM 3920 N N . LYS B 1 90 ? 18.641 -15.516 -23.438 1 98.81 90 LYS B N 1
ATOM 3921 C CA . LYS B 1 90 ? 19 -14.438 -24.359 1 98.81 90 LYS B CA 1
ATOM 3922 C C . LYS B 1 90 ? 18.516 -13.086 -23.844 1 98.81 90 LYS B C 1
ATOM 3924 O O . LYS B 1 90 ? 17.344 -12.938 -23.469 1 98.81 90 LYS B O 1
ATOM 3929 N N . VAL B 1 91 ? 19.406 -12.109 -23.797 1 98.81 91 VAL B N 1
ATOM 3930 C CA . VAL B 1 91 ? 19.078 -10.766 -23.359 1 98.81 91 VAL B CA 1
ATOM 3931 C C . VAL B 1 91 ? 19.234 -9.781 -24.516 1 98.81 91 VAL B C 1
ATOM 3933 O O . VAL B 1 91 ? 20.312 -9.664 -25.094 1 98.81 91 VAL B O 1
ATOM 3936 N N . SER B 1 92 ? 18.125 -9.102 -24.844 1 98.62 92 SER B N 1
ATOM 3937 C CA . SER B 1 92 ? 18.109 -8.148 -25.938 1 98.62 92 SER B CA 1
ATOM 3938 C C . SER B 1 92 ? 17.828 -6.73 -25.453 1 98.62 92 SER B C 1
ATOM 3940 O O . SER B 1 92 ? 16.781 -6.477 -24.844 1 98.62 92 SER B O 1
ATOM 3942 N N . VAL B 1 93 ? 18.734 -5.848 -25.719 1 97.62 93 VAL B N 1
ATOM 3943 C CA . VAL B 1 93 ? 18.625 -4.426 -25.406 1 97.62 93 VAL B CA 1
ATOM 3944 C C . VAL B 1 93 ? 18.766 -3.6 -26.672 1 97.62 93 VAL B C 1
ATOM 3946 O O . VAL B 1 93 ? 19.734 -3.775 -27.422 1 97.62 93 VAL B O 1
ATOM 3949 N N . GLY B 1 94 ? 17.781 -2.721 -26.938 1 93.62 94 GLY B N 1
ATOM 3950 C CA . GLY B 1 94 ? 17.844 -1.907 -28.141 1 93.62 94 GLY B CA 1
ATOM 3951 C C . GLY B 1 94 ? 19.172 -1.186 -28.312 1 93.62 94 GLY B C 1
ATOM 3952 O O . GLY B 1 94 ? 19.688 -0.601 -27.359 1 93.62 94 GLY B O 1
ATOM 3953 N N . GLY B 1 95 ? 19.688 -1.195 -29.516 1 92 95 GLY B N 1
ATOM 3954 C CA . GLY B 1 95 ? 20.922 -0.5 -29.828 1 92 95 GLY B CA 1
ATOM 3955 C C . GLY B 1 95 ? 22.156 -1.318 -29.516 1 92 95 GLY B C 1
ATOM 3956 O O . GLY B 1 95 ? 23.281 -0.87 -29.75 1 92 95 GLY B O 1
ATOM 3957 N N . HIS B 1 96 ? 22 -2.492 -28.938 1 94.62 96 HIS B N 1
ATOM 3958 C CA . HIS B 1 96 ? 23.109 -3.373 -28.594 1 94.62 96 HIS B CA 1
ATOM 3959 C C . HIS B 1 96 ? 22.922 -4.762 -29.203 1 94.62 96 HIS B C 1
ATOM 3961 O O . HIS B 1 96 ? 21.781 -5.168 -29.484 1 94.62 96 HIS B O 1
ATOM 3967 N N . ASP B 1 97 ? 23.984 -5.492 -29.391 1 95.88 97 ASP B N 1
ATOM 3968 C CA . ASP B 1 97 ? 23.875 -6.887 -29.797 1 95.88 97 ASP B CA 1
ATOM 3969 C C . ASP B 1 97 ? 23.312 -7.758 -28.688 1 95.88 97 ASP B C 1
ATOM 3971 O O . ASP B 1 97 ? 23.703 -7.605 -27.516 1 95.88 97 ASP B O 1
ATOM 3975 N N . PRO B 1 98 ? 22.422 -8.602 -29.062 1 97.44 98 PRO B N 1
ATOM 3976 C CA . PRO B 1 98 ? 21.922 -9.516 -28.031 1 97.44 98 PRO B CA 1
ATOM 3977 C C . PRO B 1 98 ? 23.016 -10.375 -27.406 1 97.44 98 PRO B C 1
ATOM 3979 O O . PRO B 1 98 ? 23.969 -10.758 -28.094 1 97.44 98 PRO B O 1
ATOM 3982 N N . ARG B 1 99 ? 22.844 -10.602 -26.172 1 98.12 99 ARG B N 1
ATOM 3983 C CA . ARG B 1 99 ? 23.766 -11.461 -25.438 1 98.12 99 ARG B CA 1
ATOM 3984 C C . ARG B 1 99 ? 23.078 -12.711 -24.922 1 98.12 99 ARG B C 1
ATOM 3986 O O . ARG B 1 99 ? 21.891 -12.672 -24.594 1 98.12 99 ARG B O 1
ATOM 3993 N N . THR B 1 100 ? 23.828 -13.773 -24.859 1 98.31 100 THR B N 1
ATOM 3994 C CA . THR B 1 100 ? 23.312 -15.031 -24.328 1 98.31 100 THR B CA 1
ATOM 3995 C C . THR B 1 100 ? 24.156 -15.492 -23.141 1 98.31 100 THR B C 1
ATOM 3997 O O . THR B 1 100 ? 25.375 -15.391 -23.156 1 98.31 100 THR B O 1
ATOM 4000 N N . PHE B 1 101 ? 23.484 -15.938 -22.141 1 98.75 101 PHE B N 1
ATOM 4001 C CA . PHE B 1 101 ? 24.156 -16.438 -20.938 1 98.75 101 PHE B CA 1
ATOM 4002 C C . PHE B 1 101 ? 23.75 -17.875 -20.641 1 98.75 101 PHE B C 1
ATOM 4004 O O . PHE B 1 101 ? 22.547 -18.188 -20.609 1 98.75 101 PHE B O 1
ATOM 4011 N N . SER B 1 102 ? 24.734 -18.75 -20.438 1 98.5 102 SER B N 1
ATOM 4012 C CA . SER B 1 102 ? 24.469 -20.016 -19.781 1 98.5 102 SER B CA 1
ATOM 4013 C C . SER B 1 102 ? 24.266 -19.844 -18.281 1 98.5 102 SER B C 1
ATOM 4015 O O . SER B 1 102 ? 24.516 -18.766 -17.75 1 98.5 102 SER B O 1
ATOM 4017 N N . LEU B 1 103 ? 23.797 -20.922 -17.688 1 98.25 103 LEU B N 1
ATOM 4018 C CA . LEU B 1 103 ? 23.641 -20.844 -16.234 1 98.25 103 LEU B CA 1
ATOM 4019 C C . LEU B 1 103 ? 24.969 -20.578 -15.555 1 98.25 103 LEU B C 1
ATOM 4021 O O . LEU B 1 103 ? 25.047 -19.812 -14.594 1 98.25 103 LEU B O 1
ATOM 4025 N N . GLN B 1 104 ? 26 -21.141 -16.062 1 97.38 104 GLN B N 1
ATOM 4026 C CA . GLN B 1 104 ? 27.344 -20.938 -15.516 1 97.38 104 GLN B CA 1
ATOM 4027 C C . GLN B 1 104 ? 27.812 -19.5 -15.711 1 97.38 104 GLN B C 1
ATOM 4029 O O . GLN B 1 104 ? 28.422 -18.922 -14.82 1 97.38 104 GLN B O 1
ATOM 4034 N N . GLN B 1 105 ? 27.516 -19 -16.812 1 98.19 105 GLN B N 1
ATOM 4035 C CA . GLN B 1 105 ? 27.953 -17.625 -17.109 1 98.19 105 GLN B CA 1
ATOM 4036 C C . GLN B 1 105 ? 27.234 -16.625 -16.188 1 98.19 105 GLN B C 1
ATOM 4038 O O . GLN B 1 105 ? 27.766 -15.562 -15.906 1 98.19 105 GLN B O 1
ATOM 4043 N N . LEU B 1 106 ? 26.062 -16.953 -15.75 1 98.31 106 LEU B N 1
ATOM 4044 C CA . LEU B 1 106 ? 25.359 -16.078 -14.828 1 98.31 106 LEU B CA 1
ATOM 4045 C C . LEU B 1 106 ? 26.094 -15.969 -13.492 1 98.31 106 LEU B C 1
ATOM 4047 O O . LEU B 1 106 ? 25.875 -15.023 -12.734 1 98.31 106 LEU B O 1
ATOM 4051 N N . ASP B 1 107 ? 26.969 -16.828 -13.227 1 96.38 107 ASP B N 1
ATOM 4052 C CA . ASP B 1 107 ? 27.703 -16.859 -11.969 1 96.38 107 ASP B CA 1
ATOM 4053 C C . ASP B 1 107 ? 28.719 -15.719 -11.914 1 96.38 107 ASP B C 1
ATOM 4055 O O . ASP B 1 107 ? 29.281 -15.438 -10.852 1 96.38 107 ASP B O 1
ATOM 4059 N N . GLN B 1 108 ? 28.938 -15.109 -13.016 1 98 108 GLN B N 1
ATOM 4060 C CA . GLN B 1 108 ? 29.812 -13.945 -13 1 98 108 GLN B CA 1
ATOM 4061 C C . GLN B 1 108 ? 29.219 -12.812 -12.172 1 98 108 GLN B C 1
ATOM 4063 O O . GLN B 1 108 ? 29.922 -11.906 -11.742 1 98 108 GLN B O 1
ATOM 4068 N N . PHE B 1 109 ? 27.922 -12.859 -12.039 1 98.38 109 PHE B N 1
ATOM 4069 C CA . PHE B 1 109 ? 27.25 -11.852 -11.234 1 98.38 109 PHE B CA 1
ATOM 4070 C C . PHE B 1 109 ? 27.141 -12.305 -9.781 1 98.38 109 PHE B C 1
ATOM 4072 O O . PHE B 1 109 ? 27.078 -13.5 -9.5 1 98.38 109 PHE B O 1
ATOM 4079 N N . PRO B 1 110 ? 27.094 -11.336 -8.844 1 97.56 110 PRO B N 1
ATOM 4080 C CA . PRO B 1 110 ? 26.922 -11.711 -7.438 1 97.56 110 PRO B CA 1
ATOM 4081 C C . PRO B 1 110 ? 25.594 -12.422 -7.168 1 97.56 110 PRO B C 1
ATOM 4083 O O . PRO B 1 110 ? 24.547 -11.992 -7.656 1 97.56 110 PRO B O 1
ATOM 4086 N N . ARG B 1 111 ? 25.672 -13.531 -6.414 1 97.69 111 ARG B N 1
ATOM 4087 C CA . ARG B 1 111 ? 24.469 -14.258 -6.031 1 97.69 111 ARG B CA 1
ATOM 4088 C C . ARG B 1 111 ? 23.797 -13.609 -4.82 1 97.69 111 ARG B C 1
ATOM 4090 O O . ARG B 1 111 ? 24.484 -13.125 -3.914 1 97.69 111 ARG B O 1
ATOM 4097 N N . VAL B 1 112 ? 22.547 -13.617 -4.871 1 97 112 VAL B N 1
ATOM 4098 C CA . VAL B 1 112 ? 21.734 -13.055 -3.801 1 97 112 VAL B CA 1
ATOM 4099 C C . VAL B 1 112 ? 20.609 -14.016 -3.439 1 97 112 VAL B C 1
ATOM 4101 O O . VAL B 1 112 ? 20.141 -14.781 -4.289 1 97 112 VAL B O 1
ATOM 4104 N N . THR B 1 113 ? 20.25 -14.086 -2.176 1 97.56 113 THR B N 1
ATOM 4105 C CA . THR B 1 113 ? 19.094 -14.836 -1.7 1 97.56 113 THR B CA 1
ATOM 4106 C C . THR B 1 113 ? 18.047 -13.898 -1.088 1 97.56 113 THR B C 1
ATOM 4108 O O . THR B 1 113 ? 18.391 -12.977 -0.343 1 97.56 113 THR B O 1
ATOM 4111 N N . LEU B 1 114 ? 16.828 -14.055 -1.44 1 96.44 114 LEU B N 1
ATOM 4112 C CA . LEU B 1 114 ? 15.75 -13.305 -0.797 1 96.44 114 LEU B CA 1
ATOM 4113 C C . LEU B 1 114 ? 14.547 -14.203 -0.524 1 96.44 114 LEU B C 1
ATOM 4115 O O . LEU B 1 114 ? 14.391 -15.242 -1.158 1 96.44 114 LEU B O 1
ATOM 4119 N N . ARG B 1 115 ? 13.82 -13.867 0.479 1 98 115 ARG B N 1
ATOM 4120 C CA . ARG B 1 115 ? 12.57 -14.547 0.793 1 98 115 ARG B CA 1
ATOM 4121 C C . ARG B 1 115 ? 11.375 -13.812 0.191 1 98 115 ARG B C 1
ATOM 4123 O O . ARG B 1 115 ? 11.25 -12.594 0.351 1 98 115 ARG B O 1
ATOM 4130 N N . ALA B 1 116 ? 10.57 -14.531 -0.522 1 98.56 116 ALA B N 1
ATOM 4131 C CA . ALA B 1 116 ? 9.383 -13.922 -1.125 1 98.56 116 ALA B CA 1
ATOM 4132 C C . ALA B 1 116 ? 8.258 -14.938 -1.286 1 98.56 116 ALA B C 1
ATOM 4134 O O . ALA B 1 116 ? 8.516 -16.109 -1.578 1 98.56 116 ALA B O 1
ATOM 4135 N N . ALA B 1 117 ? 7.062 -14.438 -1.035 1 98.75 117 ALA B N 1
ATOM 4136 C CA . ALA B 1 117 ? 5.867 -15.211 -1.367 1 98.75 117 ALA B CA 1
ATOM 4137 C C . ALA B 1 117 ? 5.484 -15.023 -2.832 1 98.75 117 ALA B C 1
ATOM 4139 O O . ALA B 1 117 ? 5.578 -13.922 -3.367 1 98.75 117 ALA B O 1
ATOM 4140 N N . LEU B 1 118 ? 5.098 -16.047 -3.496 1 98.81 118 LEU B N 1
ATOM 4141 C CA . LEU B 1 118 ? 4.457 -15.992 -4.805 1 98.81 118 LEU B CA 1
ATOM 4142 C C . LEU B 1 118 ? 2.975 -16.328 -4.699 1 98.81 118 LEU B C 1
ATOM 4144 O O . LEU B 1 118 ? 2.613 -17.406 -4.215 1 98.81 118 LEU B O 1
ATOM 4148 N N . MET B 1 119 ? 2.174 -15.406 -5.094 1 98.88 119 MET B N 1
ATOM 4149 C CA . MET B 1 119 ? 0.723 -15.57 -5.031 1 98.88 119 MET B CA 1
ATOM 4150 C C . MET B 1 119 ? 0.094 -15.398 -6.406 1 98.88 119 MET B C 1
ATOM 4152 O O . MET B 1 119 ? 0.417 -14.461 -7.133 1 98.88 119 MET B O 1
ATOM 4156 N N . CYS B 1 120 ? -0.754 -16.391 -6.754 1 98.69 120 CYS B N 1
ATOM 4157 C CA . CYS B 1 120 ? -1.568 -16.172 -7.945 1 98.69 120 CYS B CA 1
ATOM 4158 C C . CYS B 1 120 ? -2.473 -14.961 -7.773 1 98.69 120 CYS B C 1
ATOM 4160 O O . CYS B 1 120 ? -3.031 -14.742 -6.699 1 98.69 120 CYS B O 1
ATOM 4162 N N . ALA B 1 121 ? -2.621 -14.164 -8.844 1 98.25 121 ALA B N 1
ATOM 4163 C CA . ALA B 1 121 ? -3.514 -13.016 -8.805 1 98.25 121 ALA B CA 1
ATOM 4164 C C . ALA B 1 121 ? -4.934 -13.43 -8.438 1 98.25 121 ALA B C 1
ATOM 4166 O O . ALA B 1 121 ? -5.703 -12.633 -7.895 1 98.25 121 ALA B O 1
ATOM 4167 N N . GLY B 1 122 ? -5.266 -14.68 -8.695 1 98.56 122 GLY B N 1
ATOM 4168 C CA . GLY B 1 122 ? -6.621 -15.164 -8.484 1 98.56 122 GLY B CA 1
ATOM 4169 C C . GLY B 1 122 ? -6.801 -15.859 -7.145 1 98.56 122 GLY B C 1
ATOM 4170 O O . GLY B 1 122 ? -7.832 -16.5 -6.906 1 98.56 122 GLY B O 1
ATOM 4171 N N . ASN B 1 123 ? -5.781 -15.875 -6.266 1 98.81 123 ASN B N 1
ATOM 4172 C CA . ASN B 1 123 ? -5.957 -16.469 -4.945 1 98.81 123 ASN B CA 1
ATOM 4173 C C . ASN B 1 123 ? -7.242 -15.977 -4.281 1 98.81 123 ASN B C 1
ATOM 4175 O O . ASN B 1 123 ? -7.551 -14.789 -4.32 1 98.81 123 ASN B O 1
ATOM 4179 N N . ARG B 1 124 ? -8.062 -17 -3.74 1 98.69 124 ARG B N 1
ATOM 4180 C CA . ARG B 1 124 ? -9.305 -16.734 -3.023 1 98.69 124 ARG B CA 1
ATOM 4181 C C . ARG B 1 124 ? -10.422 -16.344 -3.984 1 98.69 124 ARG B C 1
ATOM 4183 O O . ARG B 1 124 ? -11.422 -15.75 -3.572 1 98.69 124 ARG B O 1
ATOM 4190 N N . ARG B 1 125 ? -10.266 -16.641 -5.277 1 98.56 125 ARG B N 1
ATOM 4191 C CA . ARG B 1 125 ? -11.25 -16.312 -6.309 1 98.56 125 ARG B CA 1
ATOM 4192 C C . ARG B 1 125 ? -12.602 -16.938 -5.996 1 98.56 125 ARG B C 1
ATOM 4194 O O . ARG B 1 125 ? -13.648 -16.344 -6.27 1 98.56 125 ARG B O 1
ATOM 4201 N N . SER B 1 126 ? -12.60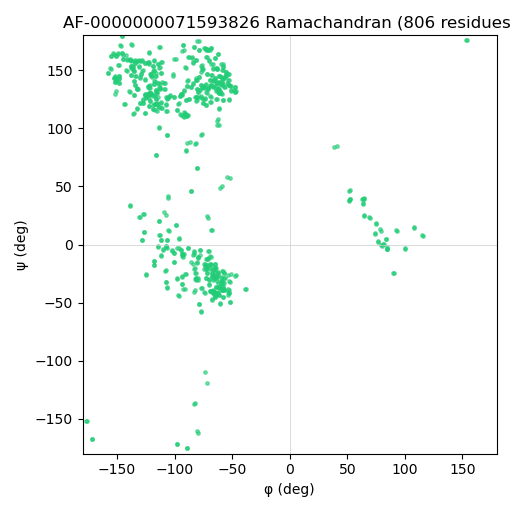9 -18.141 -5.422 1 98.38 126 SER B N 1
ATOM 4202 C CA . SER B 1 126 ? -13.852 -18.844 -5.121 1 98.38 126 SER B CA 1
ATOM 4203 C C . SER B 1 126 ? -14.75 -18.016 -4.211 1 98.38 126 SER B C 1
ATOM 4205 O O . SER B 1 126 ? -15.977 -18.109 -4.301 1 98.38 126 SER B O 1
ATOM 4207 N N . GLU B 1 127 ? -14.18 -17.234 -3.342 1 98.25 127 GLU B N 1
ATOM 4208 C CA . GLU B 1 127 ? -14.961 -16.375 -2.459 1 98.25 127 GLU B CA 1
ATOM 4209 C C . GLU B 1 127 ? -15.664 -15.273 -3.244 1 98.25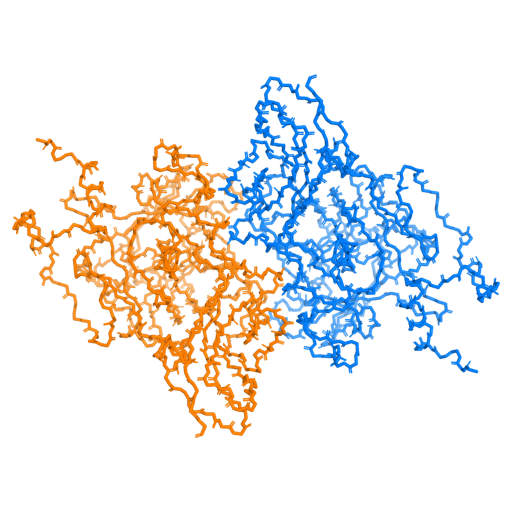 127 GLU B C 1
ATOM 4211 O O . GLU B 1 127 ? -16.844 -14.992 -3.018 1 98.25 127 GLU B O 1
ATOM 4216 N N . MET B 1 128 ? -14.914 -14.617 -4.109 1 97.94 128 MET B N 1
ATOM 4217 C CA . MET B 1 128 ? -15.5 -13.57 -4.941 1 97.94 128 MET B CA 1
ATOM 4218 C C . MET B 1 128 ? -16.594 -14.133 -5.848 1 97.94 128 MET B C 1
ATOM 4220 O O . MET B 1 128 ? -17.594 -13.469 -6.102 1 97.94 128 MET B O 1
ATOM 4224 N N . ASN B 1 129 ? -16.375 -15.344 -6.34 1 97.94 129 ASN B N 1
ATOM 4225 C CA . ASN B 1 129 ? -17.312 -16.016 -7.223 1 97.94 129 ASN B CA 1
ATOM 4226 C C . ASN B 1 129 ? -18.672 -16.203 -6.559 1 97.94 129 ASN B C 1
ATOM 4228 O O . ASN B 1 129 ? -19.688 -16.312 -7.242 1 97.94 129 ASN B O 1
ATOM 4232 N N . LYS B 1 130 ? -18.719 -16.297 -5.273 1 97.06 130 LYS B N 1
ATOM 4233 C CA . LYS B 1 130 ? -19.984 -16.438 -4.543 1 97.06 130 LYS B CA 1
ATOM 4234 C C . LYS B 1 130 ? -20.828 -15.18 -4.645 1 97.06 130 LYS B C 1
ATOM 4236 O O . LYS B 1 130 ? -22.047 -15.234 -4.496 1 97.06 130 LYS B O 1
ATOM 4241 N N . VAL B 1 131 ? -20.188 -14.031 -4.832 1 96.19 131 VAL B N 1
ATOM 4242 C CA . VAL B 1 131 ? -20.891 -12.758 -4.945 1 96.19 131 VAL B CA 1
ATOM 4243 C C . VAL B 1 131 ? -21.516 -12.641 -6.332 1 96.19 131 VAL B C 1
ATOM 4245 O O . VAL B 1 131 ? -22.719 -12.367 -6.461 1 96.19 131 VAL B O 1
ATOM 4248 N N . LYS B 1 132 ? -20.766 -12.719 -7.32 1 95.5 132 LYS B N 1
ATOM 4249 C CA . LYS B 1 132 ? -21.094 -12.711 -8.742 1 95.5 132 LYS B CA 1
ATOM 4250 C C . LYS B 1 132 ? -20.109 -13.562 -9.539 1 95.5 132 LYS B C 1
ATOM 4252 O O . LYS B 1 132 ? -18.906 -13.539 -9.273 1 95.5 132 LYS B O 1
ATOM 4257 N N . PRO B 1 133 ? -20.594 -14.266 -10.555 1 95.5 133 PRO B N 1
ATOM 4258 C CA . PRO B 1 133 ? -19.719 -15.188 -11.281 1 95.5 133 PRO B CA 1
ATOM 4259 C C . PRO B 1 133 ? -18.484 -14.492 -11.852 1 95.5 133 PRO B C 1
ATOM 4261 O O . PRO B 1 133 ? -18.578 -13.367 -12.344 1 95.5 133 PRO B O 1
ATOM 4264 N N . VAL B 1 134 ? -17.406 -15.141 -11.664 1 96 134 VAL B N 1
ATOM 4265 C CA . VAL B 1 134 ? -16.141 -14.688 -12.242 1 96 134 VAL B CA 1
ATOM 4266 C C . VAL B 1 134 ? -15.562 -15.781 -13.133 1 96 134 VAL B C 1
ATOM 4268 O O . VAL B 1 134 ? -16.031 -16.922 -13.117 1 96 134 VAL B O 1
ATOM 4271 N N . LYS B 1 135 ? -14.602 -15.453 -13.953 1 91.81 135 LYS B N 1
ATOM 4272 C CA . LYS B 1 135 ? -13.945 -16.422 -14.828 1 91.81 135 LYS B CA 1
ATOM 4273 C C . LYS B 1 135 ? -12.5 -16.656 -14.406 1 91.81 135 LYS B C 1
ATOM 4275 O O . LYS B 1 135 ? -11.703 -15.719 -14.344 1 91.81 135 LYS B O 1
ATOM 4280 N N . GLY B 1 136 ? -12.109 -17.859 -14.102 1 93.31 136 GLY B N 1
ATOM 4281 C CA . GLY B 1 136 ? -10.773 -18.266 -13.695 1 93.31 136 GLY B CA 1
ATOM 4282 C C . GLY B 1 136 ? -10.766 -19.516 -12.828 1 93.31 136 GLY B C 1
ATOM 4283 O O . GLY B 1 136 ? -11.82 -20.047 -12.492 1 93.31 136 GLY B O 1
ATOM 4284 N N . LEU B 1 137 ? -9.555 -19.984 -12.492 1 96 137 LEU B N 1
ATOM 4285 C CA . LEU B 1 137 ? -9.422 -21.156 -11.641 1 96 137 LEU B CA 1
ATOM 4286 C C . LEU B 1 137 ? -10.086 -20.938 -10.289 1 96 137 LEU B C 1
ATOM 4288 O O . LEU B 1 137 ? -9.977 -19.844 -9.711 1 96 137 LEU B O 1
ATOM 4292 N N . ASP B 1 138 ? -10.742 -21.875 -9.836 1 97.19 138 ASP B N 1
ATOM 4293 C CA . ASP B 1 138 ? -11.508 -21.781 -8.594 1 97.19 138 ASP B CA 1
ATOM 4294 C C . ASP B 1 138 ? -10.602 -21.953 -7.379 1 97.19 138 ASP B C 1
ATOM 4296 O O . ASP B 1 138 ? -10.805 -22.875 -6.574 1 97.19 138 ASP B O 1
ATOM 4300 N N . TRP B 1 139 ? -9.773 -21.062 -7.223 1 98.56 139 TRP B N 1
ATOM 4301 C CA . TRP B 1 139 ? -8.836 -21.094 -6.105 1 98.56 139 TRP B CA 1
ATOM 4302 C C . TRP B 1 139 ? -9.555 -20.828 -4.785 1 98.56 139 TRP B C 1
ATOM 4304 O O . TRP B 1 139 ? -10.375 -19.922 -4.688 1 98.56 139 TRP B O 1
ATOM 4314 N N . ALA B 1 140 ? -9.211 -21.641 -3.816 1 98 140 ALA B N 1
ATOM 4315 C CA . ALA B 1 140 ? -9.469 -21.203 -2.441 1 98 140 ALA B CA 1
ATOM 4316 C C . ALA B 1 140 ? -8.344 -20.297 -1.938 1 98 140 ALA B C 1
ATOM 4318 O O . ALA B 1 140 ? -7.832 -19.469 -2.684 1 98 140 ALA B O 1
ATOM 4319 N N . GLY B 1 141 ? -7.914 -20.469 -0.778 1 98.38 141 GLY B N 1
ATOM 4320 C CA . GLY B 1 141 ? -6.902 -19.578 -0.229 1 98.38 141 GLY B CA 1
ATOM 4321 C C . GLY B 1 141 ? -5.496 -20.141 -0.317 1 98.38 141 GLY B C 1
ATOM 4322 O O . GLY B 1 141 ? -4.57 -19.625 0.306 1 98.38 141 GLY B O 1
ATOM 4323 N N . GLY B 1 142 ? -5.301 -21.141 -1.141 1 98.75 142 GLY B N 1
ATOM 4324 C CA . GLY B 1 142 ? -4.051 -21.875 -1.084 1 98.75 142 GLY B CA 1
ATOM 4325 C C . GLY B 1 142 ? -3.131 -21.578 -2.256 1 98.75 142 GLY B C 1
ATOM 4326 O O . GLY B 1 142 ? -2.082 -22.219 -2.402 1 98.75 142 GLY B O 1
ATOM 4327 N N . ALA B 1 143 ? -3.48 -20.656 -3.15 1 98.81 143 ALA B N 1
ATOM 4328 C CA . ALA B 1 143 ? -2.648 -20.312 -4.301 1 98.81 143 ALA B CA 1
ATOM 4329 C C . ALA B 1 143 ? -1.61 -19.25 -3.93 1 98.81 143 ALA B C 1
ATOM 4331 O O . ALA B 1 143 ? -1.462 -18.25 -4.629 1 98.81 143 ALA B O 1
ATOM 4332 N N . ILE B 1 144 ? -0.979 -19.438 -2.857 1 98.88 144 ILE B N 1
ATOM 4333 C CA . ILE B 1 144 ? 0.145 -18.641 -2.367 1 98.88 144 ILE B CA 1
ATOM 4334 C C . ILE B 1 144 ? 1.097 -19.531 -1.574 1 98.88 144 ILE B C 1
ATOM 4336 O O . ILE B 1 144 ? 0.659 -20.422 -0.835 1 98.88 144 ILE B O 1
ATOM 4340 N N . SER B 1 145 ? 2.361 -19.359 -1.738 1 98.88 145 SER B N 1
ATOM 4341 C CA . SER B 1 145 ? 3.424 -20.047 -1.008 1 98.88 145 SER B CA 1
ATOM 4342 C C . SER B 1 145 ? 4.652 -19.156 -0.857 1 98.88 145 SER B C 1
ATOM 4344 O O . SER B 1 145 ? 4.82 -18.188 -1.604 1 98.88 145 SER B O 1
ATOM 4346 N N . ASN B 1 146 ? 5.398 -19.422 0.136 1 98.81 146 ASN B N 1
ATOM 4347 C CA . ASN B 1 146 ? 6.57 -18.641 0.487 1 98.81 146 ASN B CA 1
ATOM 4348 C C . ASN B 1 146 ? 7.852 -19.469 0.414 1 98.81 146 ASN B C 1
ATOM 4350 O O . ASN B 1 146 ? 7.863 -20.625 0.811 1 98.81 146 ASN B O 1
ATOM 4354 N N . ALA B 1 147 ? 8.93 -18.891 -0.124 1 98.81 147 ALA B N 1
ATOM 4355 C CA . ALA B 1 147 ? 10.195 -19.594 -0.235 1 98.81 147 ALA B CA 1
ATOM 4356 C C . ALA B 1 147 ? 11.375 -18.625 -0.238 1 98.81 147 ALA B C 1
ATOM 4358 O O . ALA B 1 147 ? 11.188 -17.406 -0.376 1 98.81 147 ALA B O 1
ATOM 4359 N N . THR B 1 148 ? 12.562 -19.188 -0.015 1 98.75 148 THR B N 1
ATOM 4360 C CA . THR B 1 148 ? 13.789 -18.469 -0.323 1 98.75 148 THR B CA 1
ATOM 4361 C C . THR B 1 148 ? 14.234 -18.734 -1.757 1 98.75 148 THR B C 1
ATOM 4363 O O . THR B 1 148 ? 14.156 -19.875 -2.232 1 98.75 148 THR B O 1
ATOM 4366 N N . TRP B 1 149 ? 14.648 -17.656 -2.418 1 98.81 149 TRP B N 1
ATOM 4367 C CA . TRP B 1 149 ? 15.07 -17.719 -3.812 1 98.81 149 TRP B CA 1
ATOM 4368 C C . TRP B 1 149 ? 16.516 -17.234 -3.963 1 98.81 149 TRP B C 1
ATOM 4370 O O . TRP B 1 149 ? 16.875 -16.172 -3.449 1 98.81 149 TRP B O 1
ATOM 4380 N N . THR B 1 150 ? 17.281 -18.031 -4.637 1 98.81 150 THR B N 1
ATOM 4381 C CA . THR B 1 150 ? 18.688 -17.672 -4.816 1 98.81 150 THR B CA 1
ATOM 4382 C C . THR B 1 150 ? 19.031 -17.578 -6.297 1 98.81 150 THR B C 1
ATOM 4384 O O . THR B 1 150 ? 18.719 -18.484 -7.066 1 98.81 150 THR B O 1
ATOM 4387 N N . GLY B 1 151 ? 19.641 -16.531 -6.68 1 98.69 151 GLY B N 1
ATOM 4388 C CA . GLY B 1 151 ? 20.094 -16.281 -8.039 1 98.69 151 GLY B CA 1
ATOM 4389 C C . GLY B 1 151 ? 20.875 -14.977 -8.18 1 98.69 151 GLY B C 1
ATOM 4390 O O . GLY B 1 151 ? 21.625 -14.602 -7.281 1 98.69 151 GLY B O 1
ATOM 4391 N N . VAL B 1 152 ? 20.797 -14.438 -9.383 1 98.81 152 VAL B N 1
ATOM 4392 C CA . VAL B 1 152 ? 21.5 -13.188 -9.641 1 98.81 152 VAL B CA 1
ATOM 4393 C C . VAL B 1 152 ? 20.5 -12.07 -9.914 1 98.81 152 VAL B C 1
ATOM 4395 O O . VAL B 1 152 ? 19.375 -12.328 -10.336 1 98.81 152 VAL B O 1
ATOM 4398 N N . ARG B 1 153 ? 20.922 -10.852 -9.672 1 98.69 153 ARG B N 1
AT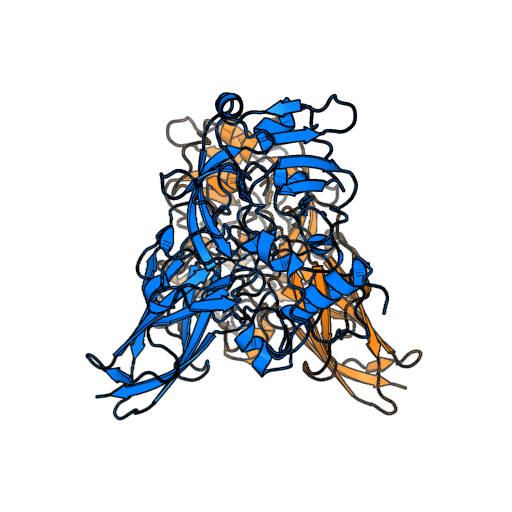OM 4399 C CA . ARG B 1 153 ? 20.016 -9.719 -9.891 1 98.69 153 ARG B CA 1
ATOM 4400 C C . ARG B 1 153 ? 19.812 -9.461 -11.383 1 98.69 153 ARG B C 1
ATOM 4402 O O . ARG B 1 153 ? 20.781 -9.359 -12.141 1 98.69 153 ARG B O 1
ATOM 4409 N N . LEU B 1 154 ? 18.562 -9.336 -11.758 1 98.88 154 LEU B N 1
ATOM 4410 C CA . LEU B 1 154 ? 18.266 -8.945 -13.133 1 98.88 154 LEU B CA 1
ATOM 4411 C C . LEU B 1 154 ? 18.906 -7.605 -13.477 1 98.88 154 LEU B C 1
ATOM 4413 O O . LEU B 1 154 ? 19.406 -7.414 -14.586 1 98.88 154 LEU B O 1
ATOM 4417 N N . ARG B 1 155 ? 18.891 -6.711 -12.523 1 98.31 155 ARG B N 1
ATOM 4418 C CA . ARG B 1 155 ? 19.484 -5.387 -12.688 1 98.31 155 ARG B CA 1
ATOM 4419 C C . ARG B 1 155 ? 20.922 -5.488 -13.18 1 98.31 155 ARG B C 1
ATOM 4421 O O . ARG B 1 155 ? 21.312 -4.816 -14.133 1 98.31 155 ARG B O 1
ATOM 4428 N N . ASP B 1 156 ? 21.719 -6.312 -12.531 1 98.5 156 ASP B N 1
ATOM 4429 C CA . ASP B 1 156 ? 23.141 -6.457 -12.875 1 98.5 156 ASP B CA 1
ATOM 4430 C C . ASP B 1 156 ? 23.297 -6.984 -14.297 1 98.5 156 ASP B C 1
ATOM 4432 O O . ASP B 1 156 ? 24.172 -6.512 -15.047 1 98.5 156 ASP B O 1
ATOM 4436 N N . VAL B 1 157 ? 22.5 -7.906 -14.648 1 98.81 157 VAL B N 1
ATOM 4437 C CA . VAL B 1 157 ? 22.562 -8.492 -15.984 1 98.81 157 VAL B CA 1
ATOM 4438 C C . VAL B 1 157 ? 22.203 -7.43 -17.031 1 98.81 157 VAL B C 1
ATOM 4440 O O . VAL B 1 157 ? 22.906 -7.285 -18.031 1 98.81 157 VAL B O 1
ATOM 4443 N N . LEU B 1 158 ? 21.141 -6.664 -16.766 1 98.69 158 LEU B N 1
ATOM 4444 C CA . LEU B 1 158 ? 20.672 -5.652 -17.719 1 98.69 158 LEU B CA 1
ATOM 4445 C C . LEU B 1 158 ? 21.719 -4.551 -17.891 1 98.69 158 LEU B C 1
ATOM 4447 O O . LEU B 1 158 ? 21.969 -4.102 -19.016 1 98.69 158 LEU B O 1
ATOM 4451 N N . LEU B 1 159 ? 22.281 -4.137 -16.781 1 98.19 159 LEU B N 1
ATOM 4452 C CA . LEU B 1 159 ? 23.297 -3.098 -16.844 1 98.19 159 LEU B CA 1
ATOM 4453 C C . LEU B 1 159 ? 24.5 -3.566 -17.672 1 98.19 159 LEU B C 1
ATOM 4455 O O . LEU B 1 159 ? 25.031 -2.818 -18.5 1 98.19 159 LEU B O 1
ATOM 4459 N N . GLN B 1 160 ? 24.922 -4.766 -17.469 1 97.81 160 GLN B N 1
ATOM 4460 C CA . GLN B 1 160 ? 26.047 -5.312 -18.234 1 97.81 160 GLN B CA 1
ATOM 4461 C C . GLN B 1 160 ? 25.719 -5.387 -19.719 1 97.81 160 GLN B C 1
ATOM 4463 O O . GLN B 1 160 ? 26.594 -5.242 -20.562 1 97.81 160 GLN B O 1
ATOM 4468 N N . CYS B 1 161 ? 24.484 -5.602 -19.984 1 98.19 161 CYS B N 1
ATOM 4469 C CA . CYS B 1 161 ? 24.062 -5.75 -21.375 1 98.19 161 CYS B CA 1
ATOM 4470 C C . CYS B 1 161 ? 23.844 -4.387 -22.031 1 98.19 161 CYS B C 1
ATOM 4472 O O . CYS B 1 161 ? 23.438 -4.309 -23.188 1 98.19 161 CYS B O 1
ATOM 4474 N N . GLY B 1 162 ? 23.922 -3.268 -21.25 1 97.38 162 GLY B N 1
ATOM 4475 C CA . GLY B 1 162 ? 23.953 -1.955 -21.875 1 97.38 162 GLY B CA 1
ATOM 4476 C C . GLY B 1 162 ? 22.75 -1.101 -21.547 1 97.38 162 GLY B C 1
ATOM 4477 O O . GLY B 1 162 ? 22.578 -0.017 -22.109 1 97.38 162 GLY B O 1
ATOM 4478 N N . VAL B 1 163 ? 21.922 -1.554 -20.656 1 98.12 163 VAL B N 1
ATOM 4479 C CA . VAL B 1 163 ? 20.766 -0.757 -20.297 1 98.12 163 VAL B CA 1
ATOM 4480 C C . VAL B 1 163 ? 21.203 0.517 -19.578 1 98.12 163 VAL B C 1
ATOM 4482 O O . VAL B 1 163 ? 22.094 0.477 -18.734 1 98.12 163 VAL B O 1
ATOM 4485 N N . ASP B 1 164 ? 20.609 1.617 -19.969 1 96.31 164 ASP B N 1
ATOM 4486 C CA . ASP B 1 164 ? 20.812 2.891 -19.281 1 96.31 164 ASP B CA 1
ATOM 4487 C C . ASP B 1 164 ? 19.828 3.061 -18.141 1 96.31 164 ASP B C 1
ATOM 4489 O O . ASP B 1 164 ? 18.625 3.256 -18.359 1 96.31 164 ASP B O 1
ATOM 4493 N N . PRO B 1 165 ? 20.328 3.037 -16.938 1 94.25 165 PRO B N 1
ATOM 4494 C CA . PRO B 1 165 ? 19.422 3.092 -15.789 1 94.25 165 PRO B CA 1
ATOM 4495 C C . PRO B 1 165 ? 18.734 4.449 -15.641 1 94.25 165 PRO B C 1
ATOM 4497 O O . PRO B 1 165 ? 17.797 4.586 -14.859 1 94.25 165 PRO B O 1
ATOM 4500 N N . THR B 1 166 ? 19.094 5.438 -16.328 1 91.56 166 THR B N 1
ATOM 4501 C CA . THR B 1 166 ? 18.5 6.77 -16.234 1 91.56 166 THR B CA 1
ATOM 4502 C C . THR B 1 166 ? 17.391 6.945 -17.266 1 91.56 166 THR B C 1
ATOM 4504 O O . THR B 1 166 ? 16.641 7.922 -17.219 1 91.56 166 THR B O 1
ATOM 4507 N N . ASP B 1 167 ? 17.281 6.031 -18.156 1 93.44 167 ASP B N 1
ATOM 4508 C CA . ASP B 1 167 ? 16.266 6.078 -19.219 1 93.44 167 ASP B CA 1
ATOM 4509 C C . ASP B 1 167 ? 15.289 4.914 -19.094 1 93.44 167 ASP B C 1
ATOM 4511 O O . ASP B 1 167 ? 15.344 3.961 -19.875 1 93.44 167 ASP B O 1
ATOM 4515 N N . THR B 1 168 ? 14.406 5.035 -18.188 1 94.38 168 THR B N 1
ATOM 4516 C CA . THR B 1 168 ? 13.523 3.906 -17.922 1 94.38 168 THR B CA 1
ATOM 4517 C C . THR B 1 168 ? 12.07 4.273 -18.203 1 94.38 168 THR B C 1
ATOM 4519 O O . THR B 1 168 ? 11.203 3.398 -18.281 1 94.38 168 THR B O 1
ATOM 4522 N N . LYS B 1 169 ? 11.742 5.527 -18.344 1 92.12 169 LYS B N 1
ATOM 4523 C CA . LYS B 1 169 ? 10.367 5.996 -18.453 1 92.12 169 LYS B CA 1
ATOM 4524 C C . LYS B 1 169 ? 9.656 5.34 -19.641 1 92.12 169 LYS B C 1
ATOM 4526 O O . LYS B 1 169 ? 10.156 5.391 -20.766 1 92.12 169 LYS B O 1
ATOM 4531 N N . GLY B 1 170 ? 8.539 4.703 -19.359 1 92.56 170 GLY B N 1
ATOM 4532 C CA . GLY B 1 170 ? 7.691 4.133 -20.391 1 92.56 170 GLY B CA 1
ATOM 4533 C C . GLY B 1 170 ? 8.234 2.828 -20.953 1 92.56 170 GLY B C 1
ATOM 4534 O O . GLY B 1 170 ? 7.613 2.219 -21.828 1 92.56 170 GLY B O 1
ATOM 4535 N N . LYS B 1 171 ? 9.305 2.348 -20.453 1 97.12 171 LYS B N 1
ATOM 4536 C CA . LYS B 1 171 ? 9.922 1.139 -21 1 97.12 171 LYS B CA 1
ATOM 4537 C C . LYS B 1 171 ? 9.57 -0.082 -20.141 1 97.12 171 LYS B C 1
ATOM 4539 O O . LYS B 1 171 ? 9.18 0.054 -18.984 1 97.12 171 LYS B O 1
ATOM 4544 N N . HIS B 1 172 ? 9.719 -1.24 -20.812 1 97.94 172 HIS B N 1
ATOM 4545 C CA . HIS B 1 172 ? 9.375 -2.516 -20.203 1 97.94 172 HIS B CA 1
ATOM 4546 C C . HIS B 1 172 ? 10.477 -3.545 -20.406 1 97.94 172 HIS B C 1
ATOM 4548 O O . HIS B 1 172 ? 11.336 -3.377 -21.281 1 97.94 172 HIS B O 1
ATOM 4554 N N . VAL B 1 173 ? 10.461 -4.492 -19.562 1 98.75 173 VAL B N 1
ATOM 4555 C CA . VAL B 1 173 ? 11.227 -5.719 -19.75 1 98.75 173 VAL B CA 1
ATOM 4556 C C . VAL B 1 173 ? 10.281 -6.891 -20 1 98.75 173 VAL B C 1
ATOM 4558 O O . VAL B 1 173 ? 9.453 -7.219 -19.141 1 98.75 173 VAL B O 1
ATOM 4561 N N . ILE B 1 174 ? 10.406 -7.457 -21.141 1 98.88 174 ILE B N 1
ATOM 4562 C CA . ILE B 1 174 ? 9.602 -8.625 -21.484 1 98.88 174 ILE B CA 1
ATOM 4563 C C . ILE B 1 174 ? 10.336 -9.898 -21.062 1 98.88 174 ILE B C 1
ATOM 4565 O O . ILE B 1 174 ? 11.5 -10.094 -21.406 1 98.88 174 ILE B O 1
ATOM 4569 N N . LEU B 1 175 ? 9.742 -10.719 -20.281 1 98.94 175 LEU B N 1
ATOM 4570 C CA . LEU B 1 175 ? 10.227 -12.023 -19.844 1 98.94 175 LEU B CA 1
ATOM 4571 C C . LEU B 1 175 ? 9.461 -13.141 -20.547 1 98.94 175 LEU B C 1
ATOM 4573 O O . LEU B 1 175 ? 8.227 -13.18 -20.5 1 98.94 175 LEU B O 1
ATOM 4577 N N . GLN B 1 176 ? 10.227 -14.008 -21.172 1 98.81 176 GLN B N 1
ATOM 4578 C CA . GLN B 1 176 ? 9.594 -15.078 -21.938 1 98.81 176 GLN B CA 1
ATOM 4579 C C . GLN B 1 176 ? 10.102 -16.453 -21.484 1 98.81 176 GLN B C 1
ATOM 4581 O O . GLN B 1 176 ? 11.305 -16.672 -21.375 1 98.81 176 GLN B O 1
ATOM 4586 N N . GLY B 1 177 ? 9.133 -17.328 -21.203 1 98.69 177 GLY B N 1
ATOM 4587 C CA . GLY B 1 177 ? 9.469 -18.688 -20.828 1 98.69 177 GLY B CA 1
ATOM 4588 C C . GLY B 1 177 ? 9.5 -19.656 -21.984 1 98.69 177 GLY B C 1
ATOM 4589 O O . GLY B 1 177 ? 9.125 -19.281 -23.109 1 98.69 177 GLY B O 1
ATOM 4590 N N . ALA B 1 178 ? 9.961 -20.859 -21.75 1 98.12 178 ALA B N 1
ATOM 4591 C CA . ALA B 1 178 ? 10.117 -21.906 -22.766 1 98.12 178 ALA B CA 1
ATOM 4592 C C . ALA B 1 178 ? 8.812 -22.656 -22.984 1 98.12 178 ALA B C 1
ATOM 4594 O O . ALA B 1 178 ? 8.688 -23.422 -23.953 1 98.12 178 ALA B O 1
ATOM 4595 N N . ASP B 1 179 ? 7.871 -22.531 -22.062 1 96.06 179 ASP B N 1
ATOM 4596 C CA . ASP B 1 179 ? 6.586 -23.203 -22.219 1 96.06 179 ASP B CA 1
ATOM 4597 C C . ASP B 1 179 ? 5.797 -22.625 -23.391 1 96.06 179 ASP B C 1
ATOM 4599 O O . ASP B 1 179 ? 5.836 -21.406 -23.625 1 96.06 179 ASP B O 1
ATOM 4603 N N . ILE B 1 180 ? 5.137 -23.5 -24.109 1 94 180 ILE B N 1
ATOM 4604 C CA . ILE B 1 180 ? 4.418 -23.078 -25.312 1 94 180 ILE B CA 1
ATOM 4605 C C . ILE B 1 180 ? 2.998 -23.641 -25.281 1 94 180 ILE B C 1
ATOM 4607 O O . ILE B 1 180 ? 2.74 -24.672 -24.641 1 94 180 ILE B O 1
ATOM 4611 N N . ASP B 1 181 ? 2.205 -22.938 -25.938 1 89.94 181 ASP B N 1
ATOM 4612 C CA . ASP B 1 181 ? 0.856 -23.469 -26.109 1 89.94 181 ASP B CA 1
ATOM 4613 C C . ASP B 1 181 ? 0.766 -24.344 -27.359 1 89.94 181 ASP B C 1
ATOM 4615 O O . ASP B 1 181 ? 1.784 -24.656 -27.984 1 89.94 181 ASP B O 1
ATOM 4619 N N . ALA B 1 182 ? -0.463 -24.781 -27.641 1 85.19 182 ALA B N 1
ATOM 4620 C CA . ALA B 1 182 ? -0.682 -25.719 -28.734 1 85.19 182 ALA B CA 1
ATOM 4621 C C . ALA B 1 182 ? -0.335 -25.094 -30.078 1 85.19 182 ALA B C 1
ATOM 4623 O O . ALA B 1 182 ? -0.073 -25.797 -31.047 1 85.19 182 ALA B O 1
ATOM 4624 N N . THR B 1 183 ? -0.278 -23.766 -30.156 1 88.81 183 THR B N 1
ATOM 4625 C CA . THR B 1 183 ? 0.022 -23.078 -31.406 1 88.81 183 THR B CA 1
ATOM 4626 C C . THR B 1 183 ? 1.512 -22.766 -31.5 1 88.81 183 THR B C 1
ATOM 4628 O O . THR B 1 183 ? 1.963 -22.172 -32.5 1 88.81 183 THR B O 1
ATOM 4631 N N . GLY B 1 184 ? 2.186 -23.047 -30.5 1 91.19 184 GLY B N 1
ATOM 4632 C CA . GLY B 1 184 ? 3.625 -22.844 -30.531 1 91.19 184 GLY B CA 1
ATOM 4633 C C . GLY B 1 184 ? 4.039 -21.484 -30 1 91.19 184 GLY B C 1
ATOM 4634 O O . GLY B 1 184 ? 5.191 -21.078 -30.156 1 91.19 184 GLY B O 1
ATOM 4635 N N . VAL B 1 185 ? 3.146 -20.844 -29.406 1 93.31 185 VAL B N 1
ATOM 4636 C CA . VAL B 1 185 ? 3.443 -19.516 -28.875 1 93.31 185 VAL B CA 1
ATOM 4637 C C . VAL B 1 185 ? 3.912 -19.625 -27.422 1 93.31 185 VAL B C 1
ATOM 4639 O O . VAL B 1 185 ? 3.277 -20.312 -26.609 1 93.31 185 VAL B O 1
ATOM 4642 N N . ASN B 1 186 ? 4.988 -18.953 -27.125 1 96.75 186 ASN B N 1
ATOM 4643 C CA . ASN B 1 186 ? 5.562 -18.969 -25.797 1 96.75 186 ASN B CA 1
ATOM 4644 C C . ASN B 1 186 ? 4.75 -18.125 -24.828 1 96.75 186 ASN B C 1
ATOM 4646 O O . ASN B 1 186 ? 4.109 -17.141 -25.219 1 96.75 186 ASN B O 1
ATOM 4650 N N . PHE B 1 187 ? 4.852 -18.578 -23.594 1 97.56 187 PHE B N 1
ATOM 4651 C CA . PHE B 1 187 ? 4.383 -17.703 -22.531 1 97.56 187 PHE B CA 1
ATOM 4652 C C . PHE B 1 187 ? 5.285 -16.469 -22.391 1 97.56 187 PHE B C 1
ATOM 4654 O O . PHE B 1 187 ? 6.508 -16.594 -22.484 1 97.56 187 PHE B O 1
ATOM 4661 N N . SER B 1 188 ? 4.684 -15.281 -22.219 1 98.19 188 SER B N 1
ATOM 4662 C CA . SER B 1 188 ? 5.469 -14.094 -21.906 1 98.19 188 SER B CA 1
ATOM 4663 C C . SER B 1 188 ? 4.633 -13.055 -21.172 1 98.19 188 SER B C 1
ATOM 4665 O O . SER B 1 188 ? 3.404 -13.062 -21.25 1 98.19 188 SER B O 1
ATOM 4667 N N . THR B 1 189 ? 5.258 -12.312 -20.406 1 98.56 189 THR B N 1
ATOM 4668 C CA . THR B 1 189 ? 4.719 -11.125 -19.75 1 98.56 189 THR B CA 1
ATOM 4669 C C . THR B 1 189 ? 5.793 -10.047 -19.609 1 98.56 189 THR B C 1
ATOM 4671 O O . THR B 1 189 ? 6.895 -10.188 -20.156 1 98.56 189 THR B O 1
ATOM 4674 N N . SER B 1 190 ? 5.457 -8.906 -19.047 1 98.44 190 SER B N 1
ATOM 4675 C CA . SER B 1 190 ? 6.465 -7.863 -18.875 1 98.44 190 SER B CA 1
ATOM 4676 C C . SER B 1 190 ? 6.25 -7.086 -17.578 1 98.44 190 SER B C 1
ATOM 4678 O O . SER B 1 190 ? 5.199 -7.203 -16.953 1 98.44 190 SER B O 1
ATOM 4680 N N . ILE B 1 191 ? 7.254 -6.457 -17.141 1 98.06 191 ILE B N 1
ATOM 4681 C CA . ILE B 1 191 ? 7.258 -5.512 -16.031 1 98.06 191 ILE B CA 1
ATOM 4682 C C . ILE B 1 191 ? 7.922 -4.207 -16.469 1 98.06 191 ILE B C 1
ATOM 4684 O O . ILE B 1 191 ? 8.656 -4.176 -17.453 1 98.06 191 ILE B O 1
ATOM 4688 N N . PRO B 1 192 ? 7.605 -3.115 -15.742 1 96.88 192 PRO B N 1
ATOM 4689 C CA . PRO B 1 192 ? 8.32 -1.877 -16.062 1 96.88 192 PRO B CA 1
ATOM 4690 C C . PRO B 1 192 ? 9.836 -2.014 -15.914 1 96.88 192 PRO B C 1
ATOM 4692 O O . PRO B 1 192 ? 10.305 -2.678 -14.984 1 96.88 192 PRO B O 1
ATOM 4695 N N . LEU B 1 193 ? 10.555 -1.356 -16.812 1 97.88 193 LEU B N 1
ATOM 4696 C CA . LEU B 1 193 ? 12.008 -1.388 -16.75 1 97.88 193 LEU B CA 1
ATOM 4697 C C . LEU B 1 193 ? 12.5 -0.838 -15.414 1 97.88 193 LEU B C 1
ATOM 4699 O O . LEU B 1 193 ? 13.461 -1.363 -14.836 1 97.88 193 LEU B O 1
ATOM 4703 N N . ALA B 1 194 ? 11.867 0.191 -14.93 1 94.94 194 ALA B N 1
ATOM 4704 C CA . ALA B 1 194 ? 12.234 0.772 -13.641 1 94.94 194 ALA B CA 1
ATOM 4705 C C . ALA B 1 194 ? 12.156 -0.268 -12.531 1 94.94 194 ALA B C 1
ATOM 4707 O O . ALA B 1 194 ? 13.008 -0.296 -11.633 1 94.94 194 ALA B O 1
ATOM 4708 N N . THR B 1 195 ? 11.164 -1.086 -12.602 1 95.06 195 THR B N 1
ATOM 4709 C CA . THR B 1 195 ? 11.008 -2.156 -11.625 1 95.06 195 THR B CA 1
ATOM 4710 C C . THR B 1 195 ? 12.141 -3.168 -11.742 1 95.06 195 THR B C 1
ATOM 4712 O O . THR B 1 195 ? 12.719 -3.582 -10.734 1 95.06 195 THR B O 1
ATOM 4715 N N . ALA B 1 196 ? 12.469 -3.492 -12.914 1 97.81 196 ALA B N 1
ATOM 4716 C CA . ALA B 1 196 ? 13.523 -4.469 -13.164 1 97.81 196 ALA B CA 1
ATOM 4717 C C . ALA B 1 196 ? 14.867 -3.969 -12.641 1 97.81 196 ALA B C 1
ATOM 4719 O O . ALA B 1 196 ? 15.719 -4.766 -12.242 1 97.81 196 ALA B O 1
ATOM 4720 N N . LEU B 1 197 ? 15.016 -2.684 -12.633 1 96.44 197 LEU B N 1
ATOM 4721 C CA . LEU B 1 197 ? 16.297 -2.088 -12.266 1 96.44 197 LEU B CA 1
ATOM 4722 C C . LEU B 1 197 ? 16.312 -1.68 -10.797 1 96.44 197 LEU B C 1
ATOM 4724 O O . LEU B 1 197 ? 17.328 -1.228 -10.281 1 96.44 197 LEU B O 1
ATOM 4728 N N . SER B 1 198 ? 15.219 -1.86 -10.148 1 92.56 198 SER B N 1
ATOM 4729 C CA . SER B 1 198 ? 15.109 -1.403 -8.766 1 92.56 198 SER B CA 1
ATOM 4730 C C . SER B 1 198 ? 16.078 -2.156 -7.859 1 92.56 198 SER B C 1
ATOM 4732 O O . SER B 1 198 ? 16.141 -3.387 -7.902 1 92.56 198 SER B O 1
ATOM 4734 N N . GLU B 1 199 ? 16.719 -1.376 -6.996 1 88.06 199 GLU B N 1
ATOM 4735 C CA . GLU B 1 199 ? 17.609 -1.999 -6.016 1 88.06 199 GLU B CA 1
ATOM 4736 C C . GLU B 1 199 ? 16.828 -2.523 -4.816 1 88.06 199 GLU B C 1
ATOM 4738 O O . GLU B 1 199 ? 17.203 -3.516 -4.199 1 88.06 199 GLU B O 1
ATOM 4743 N N . GLU B 1 200 ? 15.766 -1.898 -4.531 1 85.25 200 GLU B N 1
ATOM 4744 C CA . GLU B 1 200 ? 14.953 -2.277 -3.381 1 85.25 200 GLU B CA 1
ATOM 4745 C C . GLU B 1 200 ? 14.086 -3.492 -3.693 1 85.25 200 GLU B C 1
ATOM 4747 O O . GLU B 1 200 ? 14.016 -4.434 -2.902 1 85.25 200 GLU B O 1
ATOM 4752 N N . ARG B 1 201 ? 13.289 -3.541 -4.793 1 88.56 201 ARG B N 1
ATOM 4753 C CA . ARG B 1 201 ? 12.43 -4.664 -5.141 1 88.56 201 ARG B CA 1
ATOM 4754 C C . ARG B 1 201 ? 13.242 -5.859 -5.609 1 88.56 201 ARG B C 1
ATOM 4756 O O . ARG B 1 201 ? 12.828 -7.008 -5.445 1 88.56 201 ARG B O 1
ATOM 4763 N N . THR B 1 202 ? 14.43 -5.832 -5.984 1 92.62 202 THR B N 1
ATOM 4764 C CA . THR B 1 202 ? 15.445 -6.801 -6.375 1 92.62 202 THR B CA 1
ATOM 4765 C C . THR B 1 202 ? 14.836 -7.938 -7.188 1 92.62 202 THR B C 1
ATOM 4767 O O . THR B 1 202 ? 14.539 -9.008 -6.645 1 92.62 202 THR B O 1
ATOM 4770 N N . VAL B 1 203 ? 14.664 -7.797 -8.414 1 98.31 203 VAL B N 1
ATOM 4771 C CA . VAL B 1 203 ? 14.219 -8.859 -9.312 1 98.31 203 VAL B CA 1
ATOM 4772 C C . VAL B 1 203 ? 15.375 -9.828 -9.57 1 98.31 203 VAL B C 1
ATOM 4774 O O . VAL B 1 203 ? 16.5 -9.406 -9.844 1 98.31 203 VAL B O 1
ATOM 4777 N N . LEU B 1 204 ? 15.055 -11.188 -9.5 1 98.81 204 LEU B N 1
ATOM 4778 C CA . LEU B 1 204 ? 16.125 -12.172 -9.578 1 98.81 204 LEU B CA 1
ATOM 4779 C C . LEU B 1 204 ? 15.93 -13.102 -10.766 1 98.81 204 LEU B C 1
ATOM 4781 O O . LEU B 1 204 ? 14.789 -13.406 -11.141 1 98.81 204 LEU B O 1
ATOM 4785 N N . LEU B 1 205 ? 17.031 -13.469 -11.312 1 98.94 205 LEU B N 1
ATOM 4786 C CA . LEU B 1 205 ? 17.125 -14.695 -12.094 1 98.94 205 LEU B CA 1
ATOM 4787 C C . LEU B 1 205 ? 17.578 -15.867 -11.219 1 98.94 205 LEU B C 1
ATOM 4789 O O . LEU B 1 205 ? 18.75 -15.961 -10.852 1 98.94 205 LEU B O 1
ATOM 4793 N N . VAL B 1 206 ? 16.672 -16.766 -11 1 98.88 206 VAL B N 1
ATOM 4794 C CA . VAL B 1 206 ? 16.797 -17.703 -9.891 1 98.88 206 VAL B CA 1
ATOM 4795 C C . VAL B 1 206 ? 17.109 -19.094 -10.43 1 98.88 206 VAL B C 1
ATOM 4797 O O . VAL B 1 206 ? 16.469 -19.547 -11.391 1 98.88 206 VAL B O 1
ATOM 4800 N N . THR B 1 207 ? 18.047 -19.812 -9.727 1 98.81 207 THR B N 1
ATOM 4801 C CA . THR B 1 207 ? 18.359 -21.188 -10.047 1 98.81 207 THR B CA 1
ATOM 4802 C C . THR B 1 207 ? 18.031 -22.109 -8.867 1 98.81 207 THR B C 1
ATOM 4804 O O . THR B 1 207 ? 17.984 -23.328 -9.016 1 98.81 207 THR B O 1
ATOM 4807 N N . HIS B 1 208 ? 17.875 -21.531 -7.684 1 98.81 208 HIS B N 1
ATOM 4808 C CA . HIS B 1 208 ? 17.672 -22.344 -6.492 1 98.81 208 HIS B CA 1
ATOM 4809 C C . HIS B 1 208 ? 16.469 -21.859 -5.691 1 98.81 208 HIS B C 1
ATOM 4811 O O . HIS B 1 208 ? 16.219 -20.656 -5.625 1 98.81 208 HIS B O 1
ATOM 4817 N N . MET B 1 209 ? 15.766 -22.781 -5.129 1 98.81 209 MET B N 1
ATOM 4818 C CA . MET B 1 209 ? 14.602 -22.609 -4.266 1 98.81 209 MET B CA 1
ATOM 4819 C C . MET B 1 209 ? 14.773 -23.375 -2.959 1 98.81 209 MET B C 1
ATOM 4821 O O . MET B 1 209 ? 15.016 -24.578 -2.975 1 98.81 209 MET B O 1
ATOM 4825 N N . ASN B 1 210 ? 14.625 -22.594 -1.85 1 98.75 210 ASN B N 1
ATOM 4826 C CA . ASN B 1 210 ? 14.812 -23.203 -0.534 1 98.75 210 ASN B CA 1
ATOM 4827 C C . ASN B 1 210 ? 16.125 -23.953 -0.446 1 98.75 210 ASN B C 1
ATOM 4829 O O . ASN B 1 210 ? 16.172 -25.062 0.081 1 98.75 210 ASN B O 1
ATOM 4833 N N . GLY B 1 211 ? 17.094 -23.422 -1.042 1 98.44 211 GLY B N 1
ATOM 4834 C CA . GLY B 1 211 ? 18.438 -23.953 -0.926 1 98.44 211 GLY B CA 1
ATOM 4835 C C . GLY B 1 211 ? 18.719 -25.094 -1.894 1 98.44 211 GLY B C 1
ATOM 4836 O O . GLY B 1 211 ? 19.844 -25.609 -1.951 1 98.44 211 GLY B O 1
ATOM 4837 N N . ALA B 1 212 ? 17.797 -25.531 -2.68 1 98.62 212 ALA B N 1
ATOM 4838 C CA . ALA B 1 212 ? 17.922 -26.594 -3.656 1 98.62 212 ALA B CA 1
ATOM 4839 C C . ALA B 1 212 ? 17.688 -26.094 -5.074 1 98.62 212 ALA B C 1
ATOM 4841 O O . ALA B 1 212 ? 17.062 -25.047 -5.266 1 98.62 212 ALA B O 1
ATOM 4842 N N . PRO B 1 213 ? 18.234 -26.859 -6.078 1 98.38 213 PRO B N 1
ATOM 4843 C CA . PRO B 1 213 ? 17.891 -26.484 -7.449 1 98.38 213 PRO B CA 1
ATOM 4844 C C . PRO B 1 213 ? 16.375 -26.438 -7.684 1 98.38 213 PRO B C 1
ATOM 4846 O O . PRO B 1 213 ? 15.633 -27.219 -7.094 1 98.38 213 PRO B O 1
ATOM 4849 N N . LEU B 1 214 ? 16 -25.531 -8.516 1 98.62 214 LEU B N 1
ATOM 4850 C CA . LEU B 1 214 ? 14.578 -25.391 -8.82 1 98.62 214 LEU B CA 1
ATOM 4851 C C . LEU B 1 214 ? 13.977 -26.719 -9.242 1 98.62 214 LEU B C 1
ATOM 4853 O O . LEU B 1 214 ? 14.578 -27.469 -10.016 1 98.62 214 LEU B O 1
ATOM 4857 N N . PRO B 1 215 ? 12.758 -27.031 -8.742 1 98.12 215 PRO B N 1
ATOM 4858 C CA . PRO B 1 215 ? 12.016 -28.156 -9.312 1 98.12 215 PRO B CA 1
ATOM 4859 C C . PRO B 1 215 ? 11.453 -27.859 -10.695 1 98.12 215 PRO B C 1
ATOM 4861 O O . PRO B 1 215 ? 11.234 -26.688 -11.039 1 98.12 215 PRO B O 1
ATOM 4864 N N . PRO B 1 216 ? 11.109 -28.891 -11.453 1 97.44 216 PRO B N 1
ATOM 4865 C CA . PRO B 1 216 ? 10.57 -28.672 -12.797 1 97.44 216 PRO B CA 1
ATOM 4866 C C . PRO B 1 216 ? 9.297 -27.828 -12.789 1 97.44 216 PRO B C 1
ATOM 4868 O O . PRO B 1 216 ? 9.172 -26.906 -13.594 1 97.44 216 PRO B O 1
ATOM 4871 N N . ASP B 1 217 ? 8.422 -28.016 -11.836 1 97.81 217 ASP B N 1
ATOM 4872 C CA . ASP B 1 217 ? 7.168 -27.266 -11.773 1 97.81 217 ASP B CA 1
ATOM 4873 C C . ASP B 1 217 ? 7.41 -25.797 -11.484 1 97.81 217 ASP B C 1
ATOM 4875 O O . ASP B 1 217 ? 6.551 -24.953 -11.758 1 97.81 217 ASP B O 1
ATOM 4879 N N . HIS B 1 218 ? 8.523 -25.531 -10.938 1 98.62 218 HIS B N 1
ATOM 4880 C CA . HIS B 1 218 ? 8.734 -24.172 -10.445 1 98.62 218 HIS B CA 1
ATOM 4881 C C . HIS B 1 218 ? 9.812 -23.469 -11.25 1 98.62 218 HIS B C 1
ATOM 4883 O O . HIS B 1 218 ? 10.438 -22.516 -10.766 1 98.62 218 HIS B O 1
ATOM 4889 N N . GLY B 1 219 ? 10.055 -23.953 -12.414 1 98.56 219 GLY B N 1
ATOM 4890 C CA . GLY B 1 219 ? 10.742 -23.125 -13.391 1 98.56 219 GLY B CA 1
ATOM 4891 C C . GLY B 1 219 ? 12.172 -23.562 -13.641 1 98.56 219 GLY B C 1
ATOM 4892 O O . GLY B 1 219 ? 12.969 -22.797 -14.195 1 98.56 219 GLY B O 1
ATOM 4893 N N . ALA B 1 220 ? 12.555 -24.734 -13.227 1 98.5 220 ALA B N 1
ATOM 4894 C CA . ALA B 1 220 ? 13.898 -25.219 -13.531 1 98.5 220 ALA B CA 1
ATOM 4895 C C . ALA B 1 220 ? 14.188 -25.125 -15.023 1 98.5 220 ALA B C 1
ATOM 4897 O O . ALA B 1 220 ? 13.336 -25.469 -15.852 1 98.5 220 ALA B O 1
ATOM 4898 N N . PRO B 1 221 ? 15.398 -24.766 -15.453 1 98.69 221 PRO B N 1
ATOM 4899 C CA . PRO B 1 221 ? 16.531 -24.5 -14.57 1 98.69 221 PRO B CA 1
ATOM 4900 C C . PRO B 1 221 ? 16.672 -23.031 -14.203 1 98.69 221 PRO B C 1
ATOM 4902 O O . PRO B 1 221 ? 17.484 -22.672 -13.344 1 98.69 221 PRO B O 1
ATOM 4905 N N . LEU B 1 222 ? 15.875 -22.156 -14.852 1 98.94 222 LEU B N 1
ATOM 4906 C CA . LEU B 1 222 ? 15.992 -20.719 -14.617 1 98.94 222 LEU B CA 1
ATOM 4907 C C . LEU B 1 222 ? 14.617 -20.078 -14.555 1 98.94 222 LEU B C 1
ATOM 4909 O O . LEU B 1 222 ? 13.766 -20.312 -15.414 1 98.94 222 LEU B O 1
ATOM 4913 N N . ARG B 1 223 ? 14.43 -19.281 -13.539 1 98.94 223 ARG B N 1
ATOM 4914 C CA . ARG B 1 223 ? 13.156 -18.578 -13.32 1 98.94 223 ARG B CA 1
ATOM 4915 C C . ARG B 1 223 ? 13.391 -17.125 -12.969 1 98.94 223 ARG B C 1
ATOM 4917 O O . ARG B 1 223 ? 14.32 -16.781 -12.234 1 98.94 223 ARG B O 1
ATOM 4924 N N . ALA B 1 224 ? 12.609 -16.25 -13.539 1 98.94 224 ALA B N 1
ATOM 4925 C CA . ALA B 1 224 ? 12.555 -14.883 -13.016 1 98.94 224 ALA B CA 1
ATOM 4926 C C . ALA B 1 224 ? 11.648 -14.805 -11.797 1 98.94 224 ALA B C 1
ATOM 4928 O O . ALA B 1 224 ? 10.555 -15.375 -11.789 1 98.94 224 ALA B O 1
ATOM 4929 N N . VAL B 1 225 ? 12.086 -14.172 -10.781 1 98.88 225 VAL B N 1
ATOM 4930 C CA . VAL B 1 225 ? 11.258 -13.914 -9.609 1 98.88 225 VAL B CA 1
ATOM 4931 C C . VAL B 1 225 ? 11.109 -12.406 -9.398 1 98.88 225 VAL B C 1
ATOM 4933 O O . VAL B 1 225 ? 12.102 -11.703 -9.211 1 98.88 225 VAL B O 1
ATOM 4936 N N . VAL B 1 226 ? 9.914 -11.945 -9.5 1 98.62 226 VAL B N 1
ATOM 4937 C CA . VAL B 1 226 ? 9.562 -10.539 -9.297 1 98.62 226 VAL B CA 1
ATOM 4938 C C . VAL B 1 226 ? 8.836 -10.383 -7.961 1 98.62 226 VAL B C 1
ATOM 4940 O O . VAL B 1 226 ? 7.605 -10.477 -7.902 1 98.62 226 VAL B O 1
ATOM 4943 N N . PRO B 1 227 ? 9.531 -10.062 -6.914 1 97.75 227 PRO B N 1
ATOM 4944 C CA . PRO B 1 227 ? 8.906 -9.984 -5.594 1 97.75 227 PRO B CA 1
ATOM 4945 C C . PRO B 1 227 ? 7.75 -8.984 -5.547 1 97.75 227 PRO B C 1
ATOM 4947 O O . PRO B 1 227 ? 7.848 -7.895 -6.117 1 97.75 227 PRO B O 1
ATOM 4950 N N . GLY B 1 228 ? 6.68 -9.398 -4.898 1 96.62 228 GLY B N 1
ATOM 4951 C CA . GLY B 1 228 ? 5.559 -8.5 -4.672 1 96.62 228 GLY B CA 1
ATOM 4952 C C . GLY B 1 228 ? 4.531 -8.531 -5.789 1 96.62 228 GLY B C 1
ATOM 4953 O O . GLY B 1 228 ? 3.383 -8.133 -5.594 1 96.62 228 GLY B O 1
ATOM 4954 N N . ALA B 1 229 ? 4.91 -8.906 -6.969 1 97.94 229 ALA B N 1
ATOM 4955 C CA . ALA B 1 229 ? 4.008 -9 -8.109 1 97.94 229 ALA B CA 1
ATOM 4956 C C . ALA B 1 229 ? 3.223 -10.305 -8.094 1 97.94 229 ALA B C 1
ATOM 4958 O O . ALA B 1 229 ? 3.6 -11.25 -7.398 1 97.94 229 ALA B O 1
ATOM 4959 N N . PRO B 1 230 ? 2.078 -10.266 -8.828 1 98.44 230 PRO B N 1
ATOM 4960 C CA . PRO B 1 230 ? 1.47 -11.578 -9.031 1 98.44 230 PRO B CA 1
ATOM 4961 C C . PRO B 1 230 ? 2.447 -12.594 -9.617 1 98.44 230 PRO B C 1
ATOM 4963 O O . PRO B 1 230 ? 3.283 -12.242 -10.453 1 98.44 230 PRO B O 1
ATOM 4966 N N . ALA B 1 231 ? 2.258 -13.82 -9.211 1 98.69 231 ALA B N 1
ATOM 4967 C CA . ALA B 1 231 ? 3.223 -14.859 -9.547 1 98.69 231 ALA B CA 1
ATOM 4968 C C . ALA B 1 231 ? 3.385 -14.984 -11.062 1 98.69 231 ALA B C 1
ATOM 4970 O O . ALA B 1 231 ? 4.434 -15.422 -11.547 1 98.69 231 ALA B O 1
ATOM 4971 N N . VAL B 1 232 ? 2.373 -14.547 -11.805 1 98.56 232 VAL B N 1
ATOM 4972 C CA . VAL B 1 232 ? 2.41 -14.648 -13.258 1 98.56 232 VAL B CA 1
ATOM 4973 C C . VAL B 1 232 ? 3.566 -13.812 -13.805 1 98.56 232 VAL B C 1
ATOM 4975 O O . VAL B 1 232 ? 4.086 -14.094 -14.883 1 98.56 232 VAL B O 1
ATOM 4978 N N . ARG B 1 233 ? 4.008 -12.82 -13.086 1 98.62 233 ARG B N 1
ATOM 4979 C CA . ARG B 1 233 ? 5.105 -11.969 -13.539 1 98.62 233 ARG B CA 1
ATOM 4980 C C . ARG B 1 233 ? 6.453 -12.641 -13.289 1 98.62 233 ARG B C 1
ATOM 4982 O O . ARG B 1 233 ? 7.484 -12.172 -13.781 1 98.62 233 ARG B O 1
ATOM 4989 N N . SER B 1 234 ? 6.492 -13.633 -12.492 1 98.81 234 SER B N 1
ATOM 4990 C CA . SER B 1 234 ? 7.691 -14.414 -12.219 1 98.81 234 SER B CA 1
ATOM 4991 C C . SER B 1 234 ? 7.824 -15.586 -13.188 1 98.81 234 SER B C 1
ATOM 4993 O O . SER B 1 234 ? 7.566 -16.734 -12.82 1 98.81 234 SER B O 1
ATOM 4995 N N . VAL B 1 235 ? 8.305 -15.289 -14.281 1 98.88 235 VAL B N 1
ATOM 4996 C CA . VAL B 1 235 ? 8.242 -16.203 -15.43 1 98.88 235 VAL B CA 1
ATOM 4997 C C . VAL B 1 235 ? 9.133 -17.406 -15.18 1 98.88 235 VAL B C 1
ATOM 4999 O O . VAL B 1 235 ? 10.305 -17.266 -14.836 1 98.88 235 VAL B O 1
ATOM 5002 N N . LYS B 1 236 ? 8.555 -18.547 -15.336 1 98.75 236 LYS B N 1
ATOM 5003 C CA . LYS B 1 236 ? 9.242 -19.828 -15.203 1 98.75 236 LYS B CA 1
ATOM 5004 C C . LYS B 1 236 ? 9.945 -20.219 -16.5 1 98.75 236 LYS B C 1
ATOM 5006 O O . LYS B 1 236 ? 9.562 -19.75 -17.578 1 98.75 236 LYS B O 1
ATOM 5011 N N . TRP B 1 237 ? 11.008 -21.094 -16.375 1 98.81 237 TRP B N 1
ATOM 5012 C CA . TRP B 1 237 ? 11.742 -21.641 -17.516 1 98.81 237 TRP B CA 1
ATOM 5013 C C . TRP B 1 237 ? 12.203 -20.516 -18.438 1 98.81 237 TRP B C 1
ATOM 5015 O O . TRP B 1 237 ? 11.992 -20.578 -19.656 1 98.81 237 TRP B O 1
ATOM 5025 N N . LEU B 1 238 ? 12.75 -19.516 -17.875 1 98.94 238 LEU B N 1
ATOM 5026 C CA . LEU B 1 238 ? 13.094 -18.266 -18.562 1 98.94 238 LEU B CA 1
ATOM 5027 C C . LEU B 1 238 ? 14.07 -18.531 -19.703 1 98.94 238 LEU B C 1
ATOM 5029 O O . LEU B 1 238 ? 15.125 -19.125 -19.5 1 98.94 238 LEU B O 1
ATOM 5033 N N . GLU B 1 239 ? 13.727 -17.984 -20.891 1 98.44 239 GLU B N 1
ATOM 5034 C CA . GLU B 1 239 ? 14.562 -18.219 -22.078 1 98.44 239 GLU B CA 1
ATOM 5035 C C . GLU B 1 239 ? 15 -16.906 -22.719 1 98.44 239 GLU B C 1
ATOM 5037 O O . GLU B 1 239 ? 16.016 -16.859 -23.406 1 98.44 239 GLU B O 1
ATOM 5042 N N . SER B 1 240 ? 14.195 -15.883 -22.5 1 98.56 240 SER B N 1
ATOM 5043 C CA . SER B 1 240 ? 14.562 -14.617 -23.125 1 98.56 240 SER B CA 1
ATOM 5044 C C . SER B 1 240 ? 14.133 -13.43 -22.281 1 98.56 240 SER B C 1
ATOM 5046 O O . SER B 1 240 ? 13.117 -13.484 -21.594 1 98.56 240 SER B O 1
ATOM 5048 N N . ILE B 1 241 ? 14.953 -12.375 -22.312 1 98.88 241 ILE B N 1
ATOM 5049 C CA . ILE B 1 241 ? 14.734 -11.078 -21.688 1 98.88 241 ILE B CA 1
ATOM 5050 C C . ILE B 1 241 ? 14.914 -9.969 -22.719 1 98.88 241 ILE B C 1
ATOM 5052 O O . ILE B 1 241 ? 15.977 -9.844 -23.328 1 98.88 241 ILE B O 1
ATOM 5056 N N . THR B 1 242 ? 13.867 -9.148 -22.922 1 98.81 242 THR B N 1
ATOM 5057 C CA . THR B 1 242 ? 13.938 -8.109 -23.938 1 98.81 242 THR B CA 1
ATOM 5058 C C . THR B 1 242 ? 13.523 -6.758 -23.359 1 98.81 242 THR B C 1
ATOM 5060 O O . THR B 1 242 ? 12.414 -6.613 -22.844 1 98.81 242 THR B O 1
ATOM 5063 N N . VAL B 1 243 ? 14.406 -5.781 -23.422 1 98.62 243 VAL B N 1
ATOM 5064 C CA . VAL B 1 243 ? 14.016 -4.41 -23.094 1 98.62 243 VAL B CA 1
ATOM 5065 C C . VAL B 1 243 ? 13.211 -3.818 -24.25 1 98.62 243 VAL B C 1
ATOM 5067 O O . VAL B 1 243 ? 13.641 -3.869 -25.406 1 98.62 243 VAL B O 1
ATOM 5070 N N . SER B 1 244 ? 12.023 -3.332 -23.906 1 98 244 SER B N 1
ATOM 5071 C CA . SER B 1 244 ? 11.078 -2.932 -24.938 1 98 244 SER B CA 1
ATOM 5072 C C . SER B 1 244 ? 10.383 -1.623 -24.578 1 98 244 SER B C 1
ATOM 5074 O O . SER B 1 244 ? 10.273 -1.276 -23.406 1 98 244 SER B O 1
ATOM 5076 N N . GLU B 1 245 ? 9.93 -0.862 -25.578 1 96.94 245 GLU B N 1
ATOM 5077 C CA . GLU B 1 245 ? 9.117 0.332 -25.375 1 96.94 245 GLU B CA 1
ATOM 5078 C C . GLU B 1 245 ? 7.641 -0.027 -25.219 1 96.94 245 GLU B C 1
ATOM 5080 O O . GLU B 1 245 ? 6.816 0.831 -24.891 1 96.94 245 GLU B O 1
ATOM 5085 N N . LEU B 1 246 ? 7.375 -1.238 -25.469 1 96.81 246 LEU B N 1
ATOM 5086 C CA . LEU B 1 246 ? 6.004 -1.724 -25.359 1 96.81 246 LEU B CA 1
ATOM 5087 C C . LEU B 1 246 ? 5.91 -2.879 -24.375 1 96.81 246 LEU B C 1
ATOM 5089 O O . LEU B 1 246 ? 6.895 -3.582 -24.141 1 96.81 246 LEU B O 1
ATOM 5093 N N . GLU B 1 247 ? 4.746 -3.09 -23.812 1 97.56 247 GLU B N 1
ATOM 5094 C CA . GLU B 1 247 ? 4.461 -4.27 -23 1 97.56 247 GLU B CA 1
ATOM 5095 C C . GLU B 1 247 ? 4.523 -5.543 -23.844 1 97.56 247 GLU B C 1
ATOM 5097 O O . GLU B 1 247 ? 4.441 -5.488 -25.078 1 97.56 247 GLU B O 1
ATOM 5102 N N . SER B 1 248 ? 4.68 -6.652 -23.172 1 98.25 248 SER B N 1
ATOM 5103 C CA . SER B 1 248 ? 4.582 -7.926 -23.875 1 98.25 248 SER B CA 1
ATOM 5104 C C . SER B 1 248 ? 3.307 -8 -24.703 1 98.25 248 SER B C 1
ATOM 5106 O O . SER B 1 248 ? 2.225 -7.652 -24.219 1 98.25 248 SER B O 1
ATOM 5108 N N . PRO B 1 249 ? 3.404 -8.414 -25.953 1 96.19 249 PRO B N 1
ATOM 5109 C CA . PRO B 1 249 ? 2.209 -8.539 -26.781 1 96.19 249 PRO B CA 1
ATOM 5110 C C . PRO B 1 249 ? 1.396 -9.797 -26.469 1 96.19 249 PRO B C 1
ATOM 5112 O O . PRO B 1 249 ? 0.33 -10 -27.062 1 96.19 249 PRO B O 1
ATOM 5115 N N . SER B 1 250 ? 1.915 -10.633 -25.594 1 95.44 250 SER B N 1
ATOM 5116 C CA . SER B 1 250 ? 1.268 -11.898 -25.281 1 95.44 250 SER B CA 1
ATOM 5117 C C . SER B 1 250 ? -0.149 -11.68 -24.75 1 95.44 250 SER B C 1
ATOM 5119 O O . SER B 1 250 ? -0.431 -10.664 -24.125 1 95.44 250 SER B O 1
ATOM 5121 N N . HIS B 1 251 ? -0.981 -12.648 -25.016 1 92.31 251 HIS B N 1
ATOM 5122 C CA . HIS B 1 251 ? -2.34 -12.672 -24.484 1 92.31 251 HIS B CA 1
ATOM 5123 C C . HIS B 1 251 ? -2.344 -12.5 -22.969 1 92.31 251 HIS B C 1
ATOM 5125 O O . HIS B 1 251 ? -3.162 -11.75 -22.422 1 92.31 251 HIS B O 1
ATOM 5131 N N . TRP B 1 252 ? -1.438 -13.133 -22.312 1 93.31 252 TRP B N 1
ATOM 5132 C CA . TRP B 1 252 ? -1.383 -13.219 -20.859 1 93.31 252 TRP B CA 1
ATOM 5133 C C . TRP B 1 252 ? -0.997 -11.875 -20.25 1 93.31 252 TRP B C 1
ATOM 5135 O O . TRP B 1 252 ? -1.146 -11.664 -19.047 1 93.31 252 TRP B O 1
ATOM 5145 N N . HIS B 1 253 ? -0.562 -10.992 -21.062 1 97.12 253 HIS B N 1
ATOM 5146 C CA . HIS B 1 253 ? -0.251 -9.648 -20.578 1 97.12 253 HIS B CA 1
ATOM 5147 C C . HIS B 1 253 ? -1.31 -8.648 -21.031 1 97.12 253 HIS B C 1
ATOM 5149 O O . HIS B 1 253 ? -1.704 -7.77 -20.25 1 97.12 253 HIS B O 1
ATOM 5155 N N . GLN B 1 254 ? -1.827 -8.805 -22.234 1 95.88 254 GLN B N 1
ATOM 5156 C CA . GLN B 1 254 ? -2.676 -7.801 -22.859 1 95.88 254 GLN B CA 1
ATOM 5157 C C . GLN B 1 254 ? -4.145 -8.031 -22.516 1 95.88 254 GLN B C 1
ATOM 5159 O O . GLN B 1 254 ? -4.941 -7.09 -22.5 1 95.88 254 GLN B O 1
ATOM 5164 N N . LYS B 1 255 ? -4.473 -9.242 -22.219 1 94.12 255 LYS B N 1
ATOM 5165 C CA . LYS B 1 255 ? -5.895 -9.555 -22.109 1 94.12 255 LYS B CA 1
ATOM 5166 C C . LYS B 1 255 ? -6.199 -10.258 -20.781 1 94.12 255 LYS B C 1
ATOM 5168 O O . LYS B 1 255 ? -7.312 -10.75 -20.578 1 94.12 255 LYS B O 1
ATOM 5173 N N . ASP B 1 256 ? -5.211 -10.375 -20 1 93.44 256 ASP B N 1
ATOM 5174 C CA . ASP B 1 256 ? -5.371 -10.969 -18.672 1 93.44 256 ASP B CA 1
ATOM 5175 C C . ASP B 1 256 ? -4.52 -10.227 -17.641 1 93.44 256 ASP B C 1
ATOM 5177 O O . ASP B 1 256 ? -3.617 -9.469 -18 1 93.44 256 ASP B O 1
ATOM 5181 N N . TYR B 1 257 ? -4.922 -10.398 -16.406 1 96.38 257 TYR B N 1
ATOM 5182 C CA . TYR B 1 257 ? -4.195 -9.82 -15.289 1 96.38 257 TYR B CA 1
ATOM 5183 C C . TYR B 1 257 ? -4.207 -8.297 -15.352 1 96.38 257 TYR B C 1
ATOM 5185 O O . TYR B 1 257 ? -3.172 -7.656 -15.164 1 96.38 257 TYR B O 1
ATOM 5193 N N . ARG B 1 258 ? -5.277 -7.812 -15.719 1 96.06 258 ARG B N 1
ATOM 5194 C CA . ARG B 1 258 ? -5.574 -6.387 -15.695 1 96.06 258 ARG B CA 1
ATOM 5195 C C . ARG B 1 258 ? -6.781 -6.094 -14.812 1 96.06 258 ARG B C 1
ATOM 5197 O O . ARG B 1 258 ? -7.688 -6.926 -14.695 1 96.06 258 ARG B O 1
ATOM 5204 N N . ALA B 1 259 ? -6.758 -4.945 -14.18 1 93.25 259 ALA B N 1
ATOM 5205 C CA . ALA B 1 259 ? -7.715 -4.668 -13.117 1 93.25 259 ALA B CA 1
ATOM 5206 C C . ALA B 1 259 ? -8.859 -3.793 -13.617 1 93.25 259 ALA B C 1
ATOM 5208 O O . ALA B 1 259 ? -8.633 -2.68 -14.102 1 93.25 259 ALA B O 1
ATOM 5209 N N . PHE B 1 260 ? -10.102 -4.219 -13.414 1 94.44 260 PHE B N 1
ATOM 5210 C CA . PHE B 1 260 ? -11.32 -3.49 -13.758 1 94.44 260 PHE B CA 1
ATOM 5211 C C . PHE B 1 260 ? -12.078 -3.08 -12.5 1 94.44 260 PHE B C 1
ATOM 5213 O O . PHE B 1 260 ? -11.898 -3.682 -11.438 1 94.44 260 PHE B O 1
ATOM 5220 N N . ASN B 1 261 ? -12.836 -1.994 -12.594 1 94.25 261 ASN B N 1
ATOM 5221 C CA . ASN B 1 261 ? -13.742 -1.675 -11.5 1 94.25 261 ASN B CA 1
ATOM 5222 C C . ASN B 1 261 ? -14.914 -2.658 -11.43 1 94.25 261 ASN B C 1
ATOM 5224 O O . ASN B 1 261 ? -15.156 -3.406 -12.375 1 94.25 261 ASN B O 1
ATOM 5228 N N . PRO B 1 262 ? -15.648 -2.639 -10.344 1 96 262 PRO B N 1
ATOM 5229 C CA . PRO B 1 262 ? -16.625 -3.699 -10.078 1 96 262 PRO B CA 1
ATOM 5230 C C . PRO B 1 262 ? -17.828 -3.65 -11.008 1 96 262 PRO B C 1
ATOM 5232 O O . PRO B 1 262 ? -18.641 -4.578 -11.023 1 96 262 PRO B O 1
ATOM 5235 N N . SER B 1 263 ? -17.938 -2.656 -11.844 1 96.31 263 SER B N 1
ATOM 5236 C CA . SER B 1 263 ? -19.125 -2.529 -12.68 1 96.31 263 SER B CA 1
ATOM 5237 C C . SER B 1 263 ? -18.812 -2.863 -14.141 1 96.31 263 SER B C 1
ATOM 5239 O O . SER B 1 263 ? -19.688 -2.816 -14.992 1 96.31 263 SER B O 1
ATOM 5241 N N . LYS B 1 264 ? -17.594 -3.164 -14.414 1 95.19 264 LYS B N 1
ATOM 5242 C CA . LYS B 1 264 ? -17.234 -3.598 -15.766 1 95.19 264 LYS B CA 1
ATOM 5243 C C . LYS B 1 264 ? -17.688 -5.035 -16.016 1 95.19 264 LYS B C 1
ATOM 5245 O O . LYS B 1 264 ? -17.562 -5.891 -15.141 1 95.19 264 LYS B O 1
ATOM 5250 N N . THR B 1 265 ? -18.281 -5.273 -17.188 1 93.19 265 THR B N 1
ATOM 5251 C CA . THR B 1 265 ? -18.703 -6.598 -17.609 1 93.19 265 THR B CA 1
ATOM 5252 C C . THR B 1 265 ? -17.875 -7.078 -18.797 1 93.19 265 THR B C 1
ATOM 5254 O O . THR B 1 265 ? -17.062 -6.328 -19.344 1 93.19 265 THR B O 1
ATOM 5257 N N . TRP B 1 266 ? -18.031 -8.32 -19.125 1 91.75 266 TRP B N 1
ATOM 5258 C CA . TRP B 1 266 ? -17.312 -8.852 -20.281 1 91.75 266 TRP B CA 1
ATOM 5259 C C . TRP B 1 266 ? -17.688 -8.086 -21.547 1 91.75 266 TRP B C 1
ATOM 5261 O O . TRP B 1 266 ? -16.844 -7.91 -22.438 1 91.75 266 TRP B O 1
ATOM 5271 N N . GLU B 1 267 ? -18.938 -7.594 -21.625 1 93.44 267 GLU B N 1
ATOM 5272 C CA . GLU B 1 267 ? -19.422 -6.867 -22.781 1 93.44 267 GLU B CA 1
ATOM 5273 C C . GLU B 1 267 ? -18.812 -5.473 -22.875 1 93.44 267 GLU B C 1
ATOM 5275 O O . GLU B 1 267 ? -18.609 -4.941 -23.969 1 93.44 267 GLU B O 1
ATOM 5280 N N . THR B 1 268 ? -18.484 -4.961 -21.734 1 93.75 268 THR B N 1
ATOM 5281 C CA . THR B 1 268 ? -18.062 -3.562 -21.734 1 93.75 268 THR B CA 1
ATOM 5282 C C . THR B 1 268 ? -16.578 -3.441 -21.438 1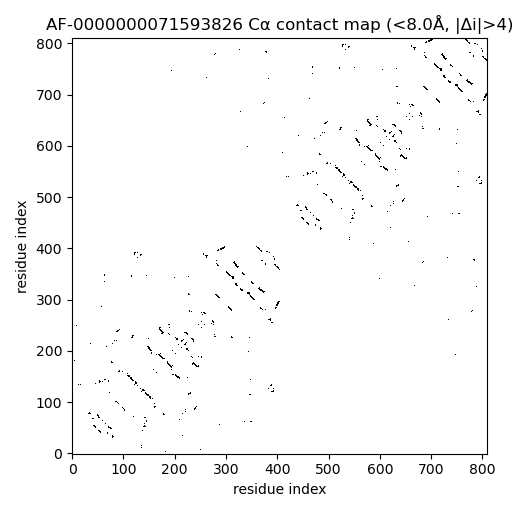 93.75 268 THR B C 1
ATOM 5284 O O . THR B 1 268 ? -15.992 -2.361 -21.578 1 93.75 268 THR B O 1
ATOM 5287 N N . ALA B 1 269 ? -15.992 -4.551 -21.172 1 92.75 269 ALA B N 1
ATOM 5288 C CA . ALA B 1 269 ? -14.578 -4.527 -20.797 1 92.75 269 ALA B CA 1
ATOM 5289 C C . ALA B 1 269 ? -13.695 -4.25 -22.016 1 92.75 269 ALA B C 1
ATOM 5291 O O . ALA B 1 269 ? -13.828 -4.914 -23.047 1 92.75 269 ALA B O 1
ATOM 5292 N N . ASP B 1 270 ? -12.859 -3.191 -21.859 1 94.06 270 ASP B N 1
ATOM 5293 C CA . ASP B 1 270 ? -11.766 -2.918 -22.781 1 94.06 270 ASP B CA 1
ATOM 5294 C C . ASP B 1 270 ? -10.414 -3.098 -22.109 1 94.06 270 ASP B C 1
ATOM 5296 O O . ASP B 1 270 ? -9.93 -2.189 -21.422 1 94.06 270 ASP B O 1
ATOM 5300 N N . PHE B 1 271 ? -9.758 -4.211 -22.328 1 93.19 271 PHE B N 1
ATOM 5301 C CA . PHE B 1 271 ? -8.531 -4.59 -21.641 1 93.19 271 PHE B CA 1
ATOM 5302 C C . PHE B 1 271 ? -7.414 -3.6 -21.938 1 93.19 271 PHE B C 1
ATOM 5304 O O . PHE B 1 271 ? -6.512 -3.416 -21.109 1 93.19 271 PHE B O 1
ATOM 5311 N N . SER B 1 272 ? -7.469 -2.965 -23.031 1 92.69 272 SER B N 1
ATOM 5312 C CA . SER B 1 272 ? -6.414 -2.023 -23.391 1 92.69 272 SER B CA 1
ATOM 5313 C C . SER B 1 272 ? -6.434 -0.796 -22.484 1 92.69 272 SER B C 1
ATOM 5315 O O . SER B 1 272 ? -5.441 -0.07 -22.391 1 92.69 272 SER B O 1
ATOM 5317 N N . THR B 1 273 ? -7.559 -0.589 -21.781 1 91.69 273 THR B N 1
ATOM 5318 C CA . THR B 1 273 ? -7.691 0.593 -20.938 1 91.69 273 THR B CA 1
ATOM 5319 C C . THR B 1 273 ? -7.434 0.244 -19.484 1 91.69 273 THR B C 1
ATOM 5321 O O . THR B 1 273 ? -7.273 1.134 -18.641 1 91.69 273 THR B O 1
ATOM 5324 N N . ALA B 1 274 ? -7.441 -1.002 -19.156 1 94.56 274 ALA B N 1
ATOM 5325 C CA . ALA B 1 274 ? -7.27 -1.438 -17.781 1 94.56 274 ALA B CA 1
ATOM 5326 C C . ALA B 1 274 ? -5.789 -1.562 -17.422 1 94.56 274 ALA B C 1
ATOM 5328 O O . ALA B 1 274 ? -4.992 -2.061 -18.219 1 94.56 274 ALA B O 1
ATOM 5329 N N . PRO B 1 275 ? -5.477 -1.084 -16.297 1 94.5 275 PRO B N 1
ATOM 5330 C CA . PRO B 1 275 ? -4.062 -1.18 -15.922 1 94.5 275 PRO B CA 1
ATOM 5331 C C . PRO B 1 275 ? -3.621 -2.613 -15.633 1 94.5 275 PRO B C 1
ATOM 5333 O O . PRO B 1 275 ? -4.379 -3.389 -15.039 1 94.5 275 PRO B O 1
ATOM 5336 N N . PRO B 1 276 ? -2.35 -2.951 -16.078 1 96.69 276 PRO B N 1
ATOM 5337 C CA . PRO B 1 276 ? -1.807 -4.254 -15.695 1 96.69 276 PRO B CA 1
ATOM 5338 C C . PRO B 1 276 ? -1.553 -4.367 -14.195 1 96.69 276 PRO B C 1
ATOM 5340 O O . PRO B 1 276 ? -1.236 -3.367 -13.539 1 96.69 276 PRO B O 1
ATOM 5343 N N . VAL B 1 277 ? -1.627 -5.547 -13.656 1 97.56 277 VAL B N 1
ATOM 5344 C CA . VAL B 1 277 ? -1.393 -5.777 -12.234 1 97.56 277 VAL B CA 1
ATOM 5345 C C . VAL B 1 277 ? 0.082 -6.098 -12 1 97.56 277 VAL B C 1
ATOM 5347 O O . VAL B 1 277 ? 0.564 -7.16 -12.398 1 97.56 277 VAL B O 1
ATOM 5350 N N . TYR B 1 278 ? 0.798 -5.184 -11.32 1 97 278 TYR B N 1
ATOM 5351 C CA . TYR B 1 278 ? 2.227 -5.363 -11.078 1 97 278 TYR B CA 1
ATOM 5352 C C . TYR B 1 278 ? 2.512 -5.523 -9.594 1 97 278 TYR B C 1
ATOM 5354 O O . TYR B 1 278 ? 3.668 -5.664 -9.188 1 97 278 TYR B O 1
ATOM 5362 N N . SER B 1 279 ? 1.526 -5.453 -8.789 1 96.75 279 SER B N 1
ATOM 5363 C CA . SER B 1 279 ? 1.636 -5.633 -7.348 1 96.75 279 SER B CA 1
ATOM 5364 C C . SER B 1 279 ? 0.342 -6.188 -6.762 1 96.75 279 SER B C 1
ATOM 5366 O O . SER B 1 279 ? -0.697 -6.188 -7.426 1 96.75 279 SER B O 1
ATOM 5368 N N . LEU B 1 280 ? 0.456 -6.727 -5.559 1 98.25 280 LEU B N 1
ATOM 5369 C CA . LEU B 1 280 ? -0.698 -7.34 -4.914 1 98.25 280 LEU B CA 1
ATOM 5370 C C . LEU B 1 280 ? -1.066 -6.594 -3.635 1 98.25 280 LEU B C 1
ATOM 5372 O O . LEU B 1 280 ? -0.185 -6.152 -2.893 1 98.25 280 LEU B O 1
ATOM 5376 N N . PRO B 1 281 ? -2.338 -6.516 -3.35 1 98.38 281 PRO B N 1
ATOM 5377 C CA . PRO B 1 281 ? -2.789 -5.809 -2.146 1 98.38 281 PRO B CA 1
ATOM 5378 C C . PRO B 1 281 ? -2.619 -6.641 -0.877 1 98.38 281 PRO B C 1
ATOM 5380 O O . PRO B 1 281 ? -2.35 -7.844 -0.952 1 98.38 281 PRO B O 1
ATOM 5383 N N . VAL B 1 282 ? -2.758 -5.953 0.287 1 98.75 282 VAL B N 1
ATOM 5384 C CA . VAL B 1 282 ? -2.754 -6.645 1.572 1 98.75 282 VAL B CA 1
ATOM 5385 C C . VAL B 1 282 ? -3.914 -7.637 1.632 1 98.75 282 VAL B C 1
ATOM 5387 O O . VAL B 1 282 ? -5.027 -7.324 1.197 1 98.75 282 VAL B O 1
ATOM 5390 N N . THR B 1 283 ? -3.621 -8.828 2.047 1 98.81 283 THR B N 1
ATOM 5391 C CA . THR B 1 283 ? -4.613 -9.898 2.158 1 98.81 283 THR B CA 1
ATOM 5392 C C . THR B 1 283 ? -4.305 -10.797 3.352 1 98.81 283 THR B C 1
ATOM 5394 O O . THR B 1 283 ? -3.256 -10.664 3.984 1 98.81 283 THR B O 1
ATOM 5397 N N . SER B 1 284 ? -5.293 -11.617 3.744 1 98.88 284 SER B N 1
ATOM 5398 C CA . SER B 1 284 ? -5.141 -12.617 4.793 1 98.88 284 SER B CA 1
ATOM 5399 C C . SER B 1 284 ? -6.141 -13.758 4.621 1 98.88 284 SER B C 1
ATOM 5401 O O . SER B 1 284 ? -7.105 -13.633 3.863 1 98.88 284 SER B O 1
ATOM 5403 N N . ALA B 1 285 ? -5.84 -14.812 5.27 1 98.88 285 ALA B N 1
ATOM 5404 C CA . ALA B 1 285 ? -6.77 -15.945 5.289 1 98.88 285 ALA B CA 1
ATOM 5405 C C . ALA B 1 285 ? -6.594 -16.766 6.559 1 98.88 285 ALA B C 1
ATOM 5407 O O . ALA B 1 285 ? -5.48 -16.891 7.082 1 98.88 285 ALA B O 1
ATOM 5408 N N . ILE B 1 286 ? -7.723 -17.25 7.043 1 98.94 286 ILE B N 1
ATOM 5409 C CA . ILE B 1 286 ? -7.73 -18.234 8.117 1 98.94 286 ILE B CA 1
ATOM 5410 C C . ILE B 1 286 ? -7.469 -19.625 7.543 1 98.94 286 ILE B C 1
ATOM 5412 O O . ILE B 1 286 ? -8.141 -20.062 6.602 1 98.94 286 ILE B O 1
ATOM 5416 N N . CYS B 1 287 ? -6.512 -20.281 8.086 1 98.88 287 CYS B N 1
ATOM 5417 C CA . CYS B 1 287 ? -6.145 -21.594 7.582 1 98.88 287 CYS B CA 1
ATOM 5418 C C . CYS B 1 287 ? -6.586 -22.688 8.555 1 98.88 287 CYS B C 1
ATOM 5420 O O . CYS B 1 287 ? -6.855 -23.828 8.141 1 98.88 287 CYS B O 1
ATOM 5422 N N . ASP B 1 288 ? -6.57 -22.375 9.773 1 98.62 288 ASP B N 1
ATOM 5423 C CA . ASP B 1 288 ? -6.977 -23.281 10.844 1 98.62 288 ASP B CA 1
ATOM 5424 C C . ASP B 1 288 ? -7.699 -22.531 11.961 1 98.62 288 ASP B C 1
ATOM 5426 O O . ASP B 1 288 ? -7.105 -21.688 12.625 1 98.62 288 ASP B O 1
ATOM 5430 N N . PRO B 1 289 ? -8.969 -22.875 12.297 1 98.44 289 PRO B N 1
ATOM 5431 C CA . PRO B 1 289 ? -9.828 -23.938 11.773 1 98.44 289 PRO B CA 1
ATOM 5432 C C . PRO B 1 289 ? -10.352 -23.641 10.367 1 98.44 289 PRO B C 1
ATOM 5434 O O . PRO B 1 289 ? -10.172 -22.531 9.867 1 98.44 289 PRO B O 1
ATOM 5437 N N . GLY B 1 290 ? -10.914 -24.719 9.758 1 98 290 GLY B N 1
ATOM 5438 C CA . GLY B 1 290 ? -11.547 -24.578 8.453 1 98 290 GLY B CA 1
ATOM 5439 C C . GLY B 1 290 ? -13.031 -24.281 8.539 1 98 290 GLY B C 1
ATOM 5440 O O . GLY B 1 290 ? -13.633 -24.375 9.609 1 98 290 GLY B O 1
ATOM 5441 N N . GLU B 1 291 ? -13.539 -23.891 7.398 1 97.38 291 GLU B N 1
ATOM 5442 C CA . GLU B 1 291 ? -14.977 -23.625 7.289 1 97.38 291 GLU B CA 1
ATOM 5443 C C . GLU B 1 291 ? -15.789 -24.812 7.777 1 97.38 291 GLU B C 1
ATOM 5445 O O . GLU B 1 291 ? -15.578 -25.938 7.336 1 97.38 291 GLU B O 1
ATOM 5450 N N . GLY B 1 292 ? -16.672 -24.625 8.695 1 97.38 292 GLY B N 1
ATOM 5451 C CA . GLY B 1 292 ? -17.594 -25.641 9.156 1 97.38 292 GLY B CA 1
ATOM 5452 C C . GLY B 1 292 ? -16.984 -26.609 10.164 1 97.38 292 GLY B C 1
ATOM 5453 O O . GLY B 1 292 ? -17.672 -27.469 10.703 1 97.38 292 GLY B O 1
ATOM 5454 N N . GLU B 1 293 ? -15.812 -26.422 10.484 1 97.88 293 GLU B N 1
ATOM 5455 C CA . GLU B 1 293 ? -15.094 -27.359 11.344 1 97.88 293 GLU B CA 1
ATOM 5456 C C . GLU B 1 293 ? -15.586 -27.281 12.781 1 97.88 293 GLU B C 1
ATOM 5458 O O . GLU B 1 293 ? -15.984 -26.219 13.258 1 97.88 293 GLU B O 1
ATOM 5463 N N . GLN B 1 294 ? -15.57 -28.422 13.5 1 98 294 GLN B N 1
ATOM 5464 C CA . GLN B 1 294 ? -15.805 -28.469 14.945 1 98 294 GLN B CA 1
ATOM 5465 C C . GLN B 1 294 ? -14.508 -28.25 15.719 1 98 294 GLN B C 1
ATOM 5467 O O . GLN B 1 294 ? -13.539 -29 15.523 1 98 294 GLN B O 1
ATOM 5472 N N . VAL B 1 295 ? -14.531 -27.281 16.594 1 98 295 VAL B N 1
ATOM 5473 C CA . VAL B 1 295 ? -13.312 -26.891 17.281 1 98 295 VAL B CA 1
ATOM 5474 C C . VAL B 1 295 ? -13.523 -27 18.797 1 98 295 VAL B C 1
ATOM 5476 O O . VAL B 1 295 ? -14.539 -26.531 19.328 1 98 295 VAL B O 1
ATOM 5479 N N . LYS B 1 296 ? -12.586 -27.531 19.469 1 96.75 296 LYS B N 1
ATOM 5480 C CA . LYS B 1 296 ? -12.641 -27.656 20.922 1 96.75 296 LYS B CA 1
ATOM 5481 C C . LYS B 1 296 ? -12.266 -26.344 21.594 1 96.75 296 LYS B C 1
ATOM 5483 O O . LYS B 1 296 ? -11.242 -25.734 21.266 1 96.75 296 LYS B O 1
ATOM 5488 N N . VAL B 1 297 ? -13.102 -25.938 22.547 1 97.38 297 VAL B N 1
ATOM 5489 C CA . VAL B 1 297 ? -12.82 -24.75 23.344 1 97.38 297 VAL B CA 1
ATOM 5490 C C . VAL B 1 297 ? -11.844 -25.109 24.469 1 97.38 297 VAL B C 1
ATOM 5492 O O . VAL B 1 297 ? -12.062 -26.078 25.203 1 97.38 297 VAL B O 1
ATOM 5495 N N . LYS B 1 298 ? -10.75 -24.438 24.516 1 96 298 LYS B N 1
ATOM 5496 C CA . LYS B 1 298 ? -9.773 -24.625 25.594 1 96 298 LYS B CA 1
ATOM 5497 C C . LYS B 1 298 ? -9.656 -23.375 26.469 1 96 298 LYS B C 1
ATOM 5499 O O . LYS B 1 298 ? -9.242 -22.312 25.984 1 96 298 LYS B O 1
ATOM 5504 N N . ASN B 1 299 ? -9.969 -23.5 27.75 1 95.44 299 ASN B N 1
ATOM 5505 C CA . ASN B 1 299 ? -9.883 -22.406 28.703 1 95.44 299 ASN B CA 1
ATOM 5506 C C . ASN B 1 299 ? -10.633 -21.172 28.203 1 95.44 299 ASN B C 1
ATOM 5508 O O . ASN B 1 299 ? -10.086 -20.062 28.219 1 95.44 299 ASN B O 1
ATOM 5512 N N . GLY B 1 300 ? -11.797 -21.391 27.578 1 96.19 300 GLY B N 1
ATOM 5513 C CA . GLY B 1 300 ? -12.672 -20.297 27.172 1 96.19 300 GLY B CA 1
ATOM 5514 C C . GLY B 1 300 ? -12.219 -19.625 25.891 1 96.19 300 GLY B C 1
ATOM 5515 O O . GLY B 1 300 ? -12.672 -18.531 25.562 1 96.19 300 GLY B O 1
ATOM 5516 N N . HIS B 1 301 ? -11.258 -20.25 25.172 1 97.81 301 HIS B N 1
ATOM 5517 C CA . HIS B 1 301 ? -10.734 -19.672 23.938 1 97.81 301 HIS B CA 1
ATOM 5518 C C . HIS B 1 301 ? -10.633 -20.703 22.828 1 97.81 301 HIS B C 1
ATOM 5520 O O . HIS B 1 301 ? -10.656 -21.906 23.094 1 97.81 301 HIS B O 1
ATOM 5526 N N . VAL B 1 302 ? -10.594 -20.219 21.625 1 98.06 302 VAL B N 1
ATOM 5527 C CA . VAL B 1 302 ? -10.164 -21.031 20.484 1 98.06 302 VAL B CA 1
ATOM 5528 C C . VAL B 1 302 ? -8.961 -20.375 19.812 1 98.06 302 VAL B C 1
ATOM 5530 O O . VAL B 1 302 ? -8.844 -19.141 19.781 1 98.06 302 VAL B O 1
ATOM 5533 N N . GLU B 1 303 ? -8.156 -21.188 19.328 1 98.12 303 GLU B N 1
ATOM 5534 C CA . GLU B 1 303 ? -6.992 -20.719 18.578 1 98.12 303 GLU B CA 1
ATOM 5535 C C . GLU B 1 303 ? -7.27 -20.656 17.094 1 98.12 303 GLU B C 1
ATOM 5537 O O . GLU B 1 303 ? -7.82 -21.609 16.516 1 98.12 303 GLU B O 1
ATOM 5542 N N . VAL B 1 304 ? -6.988 -19.594 16.5 1 98.75 304 VAL B N 1
ATOM 5543 C CA . VAL B 1 304 ? -7.168 -19.359 15.062 1 98.75 304 VAL B CA 1
ATOM 5544 C C . VAL B 1 304 ? -5.824 -19.016 14.422 1 98.75 304 VAL B C 1
ATOM 5546 O O . VAL B 1 304 ? -5.07 -18.188 14.938 1 98.75 304 VAL B O 1
ATOM 5549 N N . LYS B 1 305 ? -5.465 -19.703 13.312 1 98.81 305 LYS B N 1
ATOM 5550 C CA . LYS B 1 305 ? -4.188 -19.516 12.633 1 98.81 305 LYS B CA 1
ATOM 5551 C C . LYS B 1 305 ? -4.395 -19.234 11.148 1 98.81 305 LYS B C 1
ATOM 5553 O O . LYS B 1 305 ? -5.355 -19.719 10.547 1 98.81 305 LYS B O 1
ATOM 5558 N N . GLY B 1 306 ? -3.486 -18.484 10.586 1 98.88 306 GLY B N 1
ATOM 5559 C CA . GLY B 1 306 ? -3.549 -18.188 9.156 1 98.88 306 GLY B CA 1
ATOM 5560 C C . GLY B 1 306 ? -2.322 -17.469 8.641 1 98.88 306 GLY B C 1
ATOM 5561 O O . GLY B 1 306 ? -1.259 -17.516 9.266 1 98.88 306 GLY B O 1
ATOM 5562 N N . TYR B 1 307 ? -2.449 -16.938 7.414 1 98.94 307 TYR B N 1
ATOM 5563 C CA . TYR B 1 307 ? -1.389 -16.125 6.816 1 98.94 307 TYR B CA 1
ATOM 5564 C C . TYR B 1 307 ? -1.9 -14.75 6.438 1 98.94 307 TYR B C 1
ATOM 5566 O O . TYR B 1 307 ? -3.109 -14.531 6.336 1 98.94 307 TYR B O 1
ATOM 5574 N N . ALA B 1 308 ? -1.007 -13.82 6.34 1 98.94 308 ALA B N 1
ATOM 5575 C CA . ALA B 1 308 ? -1.222 -12.5 5.766 1 98.94 308 ALA B CA 1
ATOM 5576 C C . ALA B 1 308 ? -0.069 -12.109 4.844 1 98.94 308 ALA B C 1
ATOM 5578 O O . ALA B 1 308 ? 1.054 -12.594 5.004 1 98.94 308 ALA B O 1
ATOM 5579 N N . TYR B 1 309 ? -0.418 -11.336 3.861 1 98.75 309 TYR B N 1
ATOM 5580 C CA . TYR B 1 309 ? 0.56 -10.984 2.836 1 98.75 309 TYR B CA 1
ATOM 5581 C C . TYR B 1 309 ? 0.241 -9.633 2.215 1 98.75 309 TYR B C 1
ATOM 5583 O O . TYR B 1 309 ? -0.928 -9.289 2.027 1 98.75 309 TYR B O 1
ATOM 5591 N N . SER B 1 310 ? 1.274 -8.828 1.963 1 97.62 310 SER B N 1
ATOM 5592 C CA . SER B 1 310 ? 1.169 -7.574 1.229 1 97.62 310 SER B CA 1
ATOM 5593 C C . SER B 1 310 ? 2.252 -7.465 0.161 1 97.62 310 SER B C 1
ATOM 5595 O O . SER B 1 310 ? 3.439 -7.367 0.481 1 97.62 310 SER B O 1
ATOM 5597 N N . GLY B 1 311 ? 1.965 -7.391 -1.097 1 89.75 311 GLY B N 1
ATOM 5598 C CA . GLY B 1 311 ? 2.896 -7.469 -2.211 1 89.75 311 GLY B CA 1
ATOM 5599 C C . GLY B 1 311 ? 3.789 -6.246 -2.328 1 89.75 311 GLY B C 1
ATOM 5600 O O . GLY B 1 311 ? 4.902 -6.336 -2.848 1 89.75 311 GLY B O 1
ATOM 5601 N N . GLY B 1 312 ? 3.398 -5.078 -2.041 1 84.06 312 GLY B N 1
ATOM 5602 C CA . GLY B 1 312 ? 4.117 -3.828 -2.236 1 84.06 312 GLY B CA 1
ATOM 5603 C C . GLY B 1 312 ? 5.344 -3.701 -1.354 1 84.06 312 GLY B C 1
ATOM 5604 O O . GLY B 1 312 ? 5.922 -2.619 -1.238 1 84.06 312 GLY B O 1
ATOM 5605 N N . GLY B 1 313 ? 5.766 -4.816 -0.707 1 92.69 313 GLY B N 1
ATOM 5606 C CA . GLY B 1 313 ? 6.938 -4.766 0.154 1 92.69 313 GLY B CA 1
ATOM 5607 C C . GLY B 1 313 ? 6.629 -4.266 1.553 1 92.69 313 GLY B C 1
ATOM 5608 O O . GLY B 1 313 ? 7.535 -4.094 2.371 1 92.69 313 GLY B O 1
ATOM 5609 N N . ALA B 1 314 ? 5.391 -4.047 1.808 1 95.25 314 ALA B N 1
ATOM 5610 C CA . ALA B 1 314 ? 4.977 -3.596 3.135 1 95.25 314 ALA B CA 1
ATOM 5611 C C . ALA B 1 314 ? 4.895 -4.766 4.109 1 95.25 314 ALA B C 1
ATOM 5613 O O . ALA B 1 314 ? 4.457 -5.859 3.742 1 95.25 314 ALA B O 1
ATOM 5614 N N . LYS B 1 315 ? 5.312 -4.48 5.297 1 96.38 315 LYS B N 1
ATOM 5615 C CA . LYS B 1 315 ? 5.242 -5.484 6.355 1 96.38 315 LYS B CA 1
ATOM 5616 C C . LYS B 1 315 ? 3.826 -5.602 6.91 1 96.38 315 LYS B C 1
ATOM 5618 O O . LYS B 1 315 ? 3.105 -4.605 7.008 1 96.38 315 LYS B O 1
ATOM 5623 N N . ILE B 1 316 ? 3.43 -6.824 7.258 1 98.19 316 ILE B N 1
ATOM 5624 C CA . ILE B 1 316 ? 2.18 -6.984 7.992 1 98.19 316 ILE B CA 1
ATOM 5625 C C . ILE B 1 316 ? 2.359 -6.492 9.43 1 98.19 316 ILE B C 1
ATOM 5627 O O . ILE B 1 316 ? 3.176 -7.031 10.18 1 98.19 316 ILE B O 1
ATOM 5631 N N . MET B 1 317 ? 1.578 -5.508 9.789 1 96.56 317 MET B N 1
ATOM 5632 C CA . MET B 1 317 ? 1.722 -4.902 11.109 1 96.56 317 MET B CA 1
ATOM 5633 C C . MET B 1 317 ? 0.777 -5.555 12.109 1 96.56 317 MET B C 1
ATOM 5635 O O . MET B 1 317 ? 1.102 -5.668 13.297 1 96.56 317 MET B O 1
ATOM 5639 N N . ARG B 1 318 ? -0.334 -5.914 11.578 1 97.75 318 ARG B N 1
ATOM 5640 C CA . ARG B 1 318 ? -1.355 -6.445 12.469 1 97.75 318 ARG B CA 1
ATOM 5641 C C . ARG B 1 318 ? -2.361 -7.301 11.711 1 97.75 318 ARG B C 1
ATOM 5643 O O . ARG B 1 318 ? -2.623 -7.059 10.531 1 97.75 318 ARG B O 1
ATOM 5650 N N . VAL B 1 319 ? -2.84 -8.273 12.383 1 98.75 319 VAL B N 1
ATOM 5651 C CA . VAL B 1 319 ? -3.998 -9.055 11.953 1 98.75 319 VAL B CA 1
ATOM 5652 C C . VAL B 1 319 ? -5.066 -9.039 13.047 1 98.75 319 VAL B C 1
ATOM 5654 O O . VAL B 1 319 ? -4.781 -9.359 14.203 1 98.75 319 VAL B O 1
ATOM 5657 N N . ASP B 1 320 ? -6.262 -8.656 12.68 1 98.62 320 ASP B N 1
ATOM 5658 C CA . ASP B 1 320 ? -7.383 -8.555 13.609 1 98.62 320 ASP B CA 1
ATOM 5659 C C . ASP B 1 320 ? -8.453 -9.602 13.297 1 98.62 320 ASP B C 1
ATOM 5661 O O . ASP B 1 320 ? -8.828 -9.781 12.141 1 98.62 320 ASP B O 1
ATOM 5665 N N . ILE B 1 321 ? -8.922 -10.258 14.344 1 98.81 321 ILE B N 1
ATOM 5666 C CA . ILE B 1 321 ? -9.961 -11.273 14.203 1 98.81 321 ILE B CA 1
ATOM 5667 C C . ILE B 1 321 ? -11.219 -10.82 14.938 1 98.81 321 ILE B C 1
ATOM 5669 O O . ILE B 1 321 ? -11.156 -10.367 16.078 1 98.81 321 ILE B O 1
ATOM 5673 N N . SER B 1 322 ? -12.336 -10.906 14.305 1 98.56 322 SER B N 1
ATOM 5674 C CA . SER B 1 322 ? -13.617 -10.633 14.938 1 98.56 322 SER B CA 1
ATOM 5675 C C . SER B 1 322 ? -14.477 -11.891 15.008 1 98.56 322 SER B C 1
ATOM 5677 O O . SER B 1 322 ? -14.523 -12.68 14.055 1 98.56 322 SER B O 1
ATOM 5679 N N . ALA B 1 323 ? -15.125 -12.055 16.094 1 98 323 ALA B N 1
ATOM 5680 C CA . ALA B 1 323 ? -16.062 -13.164 16.281 1 98 323 ALA B CA 1
ATOM 5681 C C . ALA B 1 323 ? -17.5 -12.656 16.391 1 98 323 ALA B C 1
ATOM 5683 O O . ALA B 1 323 ? -18.391 -13.398 16.812 1 98 323 ALA B O 1
ATOM 5684 N N . ASP B 1 324 ? -17.688 -11.438 16.156 1 96.75 324 ASP B N 1
ATOM 5685 C CA . ASP B 1 324 ? -19 -10.82 16.297 1 96.75 324 ASP B CA 1
ATOM 5686 C C . ASP B 1 324 ? -19.266 -9.844 15.156 1 96.75 324 ASP B C 1
ATOM 5688 O O . ASP B 1 324 ? -19.797 -8.75 15.375 1 96.75 324 ASP B O 1
ATOM 5692 N N . ARG B 1 325 ? -18.719 -10.188 13.992 1 96.94 325 ARG B N 1
ATOM 5693 C CA . ARG B 1 325 ? -19 -9.5 12.734 1 96.94 325 ARG B CA 1
ATOM 5694 C C . ARG B 1 325 ? -18.531 -8.047 12.789 1 96.94 325 ARG B C 1
ATOM 5696 O O . ARG B 1 325 ? -19.25 -7.145 12.344 1 96.94 325 ARG B O 1
ATOM 5703 N N . GLY B 1 326 ? -17.422 -7.766 13.461 1 96.75 326 GLY B N 1
ATOM 5704 C CA . GLY B 1 326 ? -16.766 -6.469 13.406 1 96.75 326 GLY B CA 1
ATOM 5705 C C . GLY B 1 326 ? -17.078 -5.594 14.609 1 96.75 326 GLY B C 1
ATOM 5706 O O . GLY B 1 326 ? -16.531 -4.492 14.742 1 96.75 326 GLY B O 1
ATOM 5707 N N . ALA B 1 327 ? -17.922 -6.023 15.5 1 96.69 327 ALA B N 1
ATOM 5708 C CA . ALA B 1 327 ? -18.219 -5.223 16.688 1 96.69 327 ALA B CA 1
ATOM 5709 C C . ALA B 1 327 ? -16.984 -5.07 17.562 1 96.69 327 ALA B C 1
ATOM 5711 O O . ALA B 1 327 ? -16.766 -4.012 18.156 1 96.69 327 ALA B O 1
ATOM 5712 N N . THR B 1 328 ? -16.266 -6.152 17.703 1 96.75 328 THR B N 1
ATOM 5713 C CA . THR B 1 328 ? -14.992 -6.121 18.406 1 96.75 328 THR B CA 1
ATOM 5714 C C . THR B 1 328 ? -13.922 -6.879 17.625 1 96.75 328 THR B C 1
ATOM 5716 O O . THR B 1 328 ? -14.234 -7.758 16.812 1 96.75 328 THR B O 1
ATOM 5719 N N . TRP B 1 329 ? -12.719 -6.512 17.906 1 97.88 329 TRP B N 1
ATOM 5720 C CA . TRP B 1 329 ? -11.586 -7.105 17.219 1 97.88 329 TRP B CA 1
ATOM 5721 C C . TRP B 1 329 ? -10.5 -7.52 18.188 1 97.88 329 TRP B C 1
ATOM 5723 O O . TRP B 1 329 ? -10.141 -6.754 19.094 1 97.88 329 TRP B O 1
ATOM 5733 N N . VAL B 1 330 ? -10.031 -8.742 17.953 1 97.25 330 VAL B N 1
ATOM 5734 C CA . VAL B 1 330 ? -8.898 -9.273 18.703 1 97.25 330 VAL B CA 1
ATOM 5735 C C . VAL B 1 330 ? -7.648 -9.281 17.828 1 97.25 330 VAL B C 1
ATOM 5737 O O . VAL B 1 330 ? -7.664 -9.82 16.719 1 97.25 330 VAL B O 1
ATOM 5740 N N . GLU B 1 331 ? -6.617 -8.672 18.375 1 97.19 331 GLU B N 1
ATOM 5741 C CA . GLU B 1 331 ? -5.352 -8.648 17.656 1 97.19 331 GLU B CA 1
ATOM 5742 C C . GLU B 1 331 ? -4.613 -9.977 17.781 1 97.19 331 GLU B C 1
ATOM 5744 O O . GLU B 1 331 ? -4.547 -10.547 18.875 1 97.19 331 GLU B O 1
ATOM 5749 N N . ALA B 1 332 ? -4.113 -10.5 16.641 1 98.25 332 ALA B N 1
ATOM 5750 C CA . ALA B 1 332 ? -3.271 -11.695 16.703 1 98.25 332 ALA B CA 1
ATOM 5751 C C . ALA B 1 332 ? -2.037 -11.453 17.562 1 98.25 332 ALA B C 1
ATOM 5753 O O . ALA B 1 332 ? -1.406 -10.398 17.484 1 98.25 332 ALA B O 1
ATOM 5754 N N . GLN B 1 333 ? -1.646 -12.359 18.344 1 95 333 GLN B N 1
ATOM 5755 C CA . GLN B 1 333 ? -0.579 -12.195 19.328 1 95 333 GLN B CA 1
ATOM 5756 C C . GLN B 1 333 ? 0.767 -12.633 18.75 1 95 333 GLN B C 1
ATOM 5758 O O . GLN B 1 333 ? 1.818 -12.188 19.219 1 95 333 GLN B O 1
ATOM 5763 N N . HIS B 1 334 ? 0.702 -13.5 17.859 1 96.06 334 HIS B N 1
ATOM 5764 C CA . HIS B 1 334 ? 1.947 -14.023 17.312 1 96.06 334 HIS B CA 1
ATOM 5765 C C . HIS B 1 334 ? 2.016 -13.812 15.805 1 96.06 334 HIS B C 1
ATOM 5767 O O . HIS B 1 334 ? 1.154 -14.297 15.062 1 96.06 334 HIS B O 1
ATOM 5773 N N . LEU B 1 335 ? 2.949 -13.125 15.445 1 97 335 LEU B N 1
ATOM 5774 C CA . LEU B 1 335 ? 3.281 -12.938 14.031 1 97 335 LEU B CA 1
ATOM 5775 C C . LEU B 1 335 ? 4.676 -13.477 13.734 1 97 335 LEU B C 1
ATOM 5777 O O . LEU B 1 335 ? 5.629 -13.188 14.461 1 97 335 LEU B O 1
ATOM 5781 N N . ILE B 1 336 ? 4.77 -14.297 12.727 1 98.12 336 ILE B N 1
ATOM 5782 C CA . ILE B 1 336 ? 6.047 -14.844 12.289 1 98.12 336 ILE B CA 1
ATOM 5783 C C . ILE B 1 336 ? 6.348 -14.367 10.867 1 98.12 336 ILE B C 1
ATOM 5785 O O . ILE B 1 336 ? 5.582 -14.641 9.938 1 98.12 336 ILE B O 1
ATOM 5789 N N . SER B 1 337 ? 7.316 -13.641 10.672 1 97.19 337 SER B N 1
ATOM 5790 C CA . SER B 1 337 ? 7.785 -13.133 9.383 1 97.19 337 SER B CA 1
ATOM 5791 C C . SER B 1 337 ? 9.305 -12.992 9.367 1 97.19 337 SER B C 1
ATOM 5793 O O . SER B 1 337 ? 9.969 -13.234 10.375 1 97.19 337 SER B O 1
ATOM 5795 N N . ASP B 1 338 ? 9.875 -12.703 8.211 1 94.12 338 ASP B N 1
ATOM 5796 C CA . ASP B 1 338 ? 11.32 -12.508 8.148 1 94.12 338 ASP B CA 1
ATOM 5797 C C . ASP B 1 338 ? 11.703 -11.102 8.617 1 94.12 338 ASP B C 1
ATOM 5799 O O . ASP B 1 338 ? 10.844 -10.312 9 1 94.12 338 ASP B O 1
ATOM 5803 N N . ASP B 1 339 ? 12.977 -10.875 8.688 1 90.19 339 ASP B N 1
ATOM 5804 C CA . ASP B 1 339 ? 13.484 -9.602 9.195 1 90.19 339 ASP B CA 1
ATOM 5805 C C . ASP B 1 339 ? 14.008 -8.734 8.055 1 90.19 339 ASP B C 1
ATOM 5807 O O . ASP B 1 339 ? 15.062 -8.102 8.18 1 90.19 339 ASP B O 1
ATOM 5811 N N . ALA B 1 340 ? 13.281 -8.742 6.992 1 91.12 340 ALA B N 1
ATOM 5812 C CA . ALA B 1 340 ? 13.688 -7.93 5.848 1 91.12 340 ALA B CA 1
ATOM 5813 C C . ALA B 1 340 ? 13.664 -6.441 6.191 1 91.12 340 ALA B C 1
ATOM 5815 O O . ALA B 1 340 ? 12.914 -6.016 7.078 1 91.12 340 ALA B O 1
ATOM 5816 N N . PRO B 1 341 ? 14.508 -5.629 5.527 1 87 341 PRO B N 1
ATOM 5817 C CA . PRO B 1 341 ? 14.461 -4.184 5.738 1 87 341 PRO B CA 1
ATOM 5818 C C . PRO B 1 341 ? 13.117 -3.57 5.328 1 87 341 PRO B C 1
ATOM 5820 O O . PRO B 1 341 ? 12.344 -4.203 4.613 1 87 341 PRO B O 1
ATOM 5823 N N . PRO B 1 342 ? 12.891 -2.332 5.812 1 87.12 342 PRO B N 1
ATOM 5824 C CA . PRO B 1 342 ? 11.641 -1.66 5.449 1 87.12 342 PRO B CA 1
ATOM 5825 C C . PRO B 1 342 ? 11.422 -1.598 3.938 1 87.12 342 PRO B C 1
ATOM 5827 O O . PRO B 1 342 ? 12.375 -1.39 3.182 1 87.12 342 PRO B O 1
ATOM 5830 N N . ASN B 1 343 ? 10.18 -1.845 3.549 1 88.69 343 ASN B N 1
ATOM 5831 C CA . ASN B 1 343 ? 9.688 -1.745 2.178 1 88.69 343 ASN B CA 1
ATOM 5832 C C . ASN B 1 343 ? 10.18 -2.908 1.321 1 88.69 343 ASN B C 1
ATOM 5834 O O . ASN B 1 343 ? 10.117 -2.848 0.092 1 88.69 343 ASN B O 1
ATOM 5838 N N . THR B 1 344 ? 10.789 -3.902 1.97 1 92.19 344 THR B N 1
ATOM 5839 C CA . THR B 1 344 ? 11.242 -5.074 1.227 1 92.19 344 THR B CA 1
ATOM 5840 C C . THR B 1 344 ? 10.703 -6.355 1.855 1 92.19 344 THR B C 1
ATOM 5842 O O . THR B 1 344 ? 11.383 -7.387 1.845 1 92.19 344 THR B O 1
ATOM 5845 N N . HIS B 1 345 ? 9.617 -6.188 2.492 1 95.69 345 HIS B N 1
ATOM 5846 C CA . HIS B 1 345 ? 8.961 -7.348 3.09 1 95.69 345 HIS B CA 1
ATOM 5847 C C . HIS B 1 345 ? 8.141 -8.109 2.059 1 95.69 345 HIS B C 1
ATOM 5849 O O . HIS B 1 345 ? 6.914 -7.961 2.004 1 95.69 345 HIS B O 1
ATOM 5855 N N . TYR B 1 346 ? 8.805 -9.039 1.36 1 97.81 346 TYR B N 1
ATOM 5856 C CA . TYR B 1 346 ? 8.141 -9.719 0.257 1 97.81 346 TYR B CA 1
ATOM 5857 C C . TYR B 1 346 ? 7.699 -11.117 0.665 1 97.81 346 TYR B C 1
ATOM 5859 O O . TYR B 1 346 ? 7.035 -11.812 -0.106 1 97.81 346 TYR B O 1
ATOM 5867 N N . GLY B 1 347 ? 8.031 -11.57 1.808 1 98.31 347 GLY B N 1
ATOM 5868 C CA . GLY B 1 347 ? 7.504 -12.805 2.369 1 98.31 347 GLY B CA 1
ATOM 5869 C C . GLY B 1 347 ? 6.176 -12.617 3.076 1 98.31 347 GLY B C 1
ATOM 5870 O O . GLY B 1 347 ? 5.816 -11.5 3.459 1 98.31 347 GLY B O 1
ATOM 5871 N N . TRP B 1 348 ? 5.449 -13.695 3.27 1 98.69 348 TRP B N 1
ATOM 5872 C CA . TRP B 1 348 ? 4.188 -13.617 4 1 98.69 348 TRP B CA 1
ATOM 5873 C C . TRP B 1 348 ? 4.422 -13.672 5.504 1 98.69 348 TRP B C 1
ATOM 5875 O O . TRP B 1 348 ? 5.566 -13.766 5.957 1 98.69 348 TRP B O 1
ATOM 5885 N N . THR B 1 349 ? 3.418 -13.422 6.266 1 98.75 349 THR B N 1
ATOM 5886 C CA . THR B 1 349 ? 3.398 -13.5 7.723 1 98.75 349 THR B CA 1
ATOM 5887 C C . THR B 1 349 ? 2.422 -14.57 8.195 1 98.75 349 THR B C 1
ATOM 5889 O O . THR B 1 349 ? 1.272 -14.617 7.75 1 98.75 349 THR B O 1
ATOM 5892 N N . LEU B 1 350 ? 2.924 -15.453 8.984 1 98.88 350 LEU B N 1
ATOM 5893 C CA . LEU B 1 350 ? 2.029 -16.391 9.664 1 98.88 350 LEU B CA 1
ATOM 5894 C C . LEU B 1 350 ? 1.559 -15.805 11 1 98.88 350 LEU B C 1
ATOM 5896 O O . LEU B 1 350 ? 2.326 -15.141 11.695 1 98.88 350 LEU B O 1
ATOM 5900 N N . TRP B 1 351 ? 0.309 -16.016 11.344 1 98.88 351 TRP B N 1
ATOM 5901 C CA . TRP B 1 351 ? -0.214 -15.406 12.555 1 98.88 351 TRP B CA 1
ATOM 5902 C C . TRP B 1 351 ? -1.048 -16.391 13.359 1 98.88 351 TRP B C 1
ATOM 5904 O O . TRP B 1 351 ? -1.567 -17.375 12.805 1 98.88 351 TRP B O 1
ATOM 5914 N N . THR B 1 352 ? -1.118 -16.203 14.625 1 98.75 352 THR B N 1
ATOM 5915 C CA . THR B 1 352 ? -1.95 -16.938 15.562 1 98.75 352 THR B CA 1
ATOM 5916 C C . THR B 1 352 ? -2.701 -15.992 16.484 1 98.75 352 THR B C 1
ATOM 5918 O O . THR B 1 352 ? -2.117 -15.039 17.016 1 98.75 352 THR B O 1
ATOM 5921 N N . ALA B 1 353 ? -3.91 -16.25 16.641 1 98.5 353 ALA B N 1
ATOM 5922 C CA . ALA B 1 353 ? -4.758 -15.477 17.547 1 98.5 353 ALA B CA 1
ATOM 5923 C C . ALA B 1 353 ? -5.523 -16.391 18.5 1 98.5 353 ALA B C 1
ATOM 5925 O O . ALA B 1 353 ? -5.875 -17.516 18.141 1 98.5 353 ALA B O 1
ATOM 5926 N N 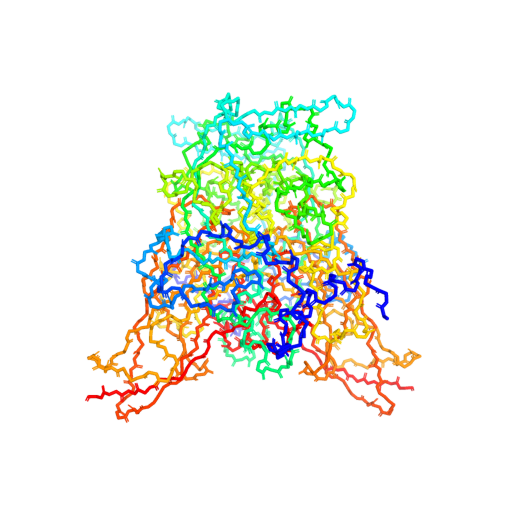. ARG B 1 354 ? -5.742 -15.922 19.672 1 98.06 354 ARG B N 1
ATOM 5927 C CA . ARG B 1 354 ? -6.625 -16.562 20.656 1 98.06 354 ARG B CA 1
ATOM 5928 C C . ARG B 1 354 ? -7.926 -15.773 20.812 1 98.06 354 ARG B C 1
ATOM 5930 O O . ARG B 1 354 ? -7.914 -14.641 21.297 1 98.06 354 ARG B O 1
ATOM 5937 N N . VAL B 1 355 ? -8.969 -16.375 20.438 1 98.19 355 VAL B N 1
ATOM 5938 C CA . VAL B 1 355 ? -10.25 -15.695 20.391 1 98.19 355 VAL B CA 1
ATOM 5939 C C . VAL B 1 355 ? -11.141 -16.172 21.547 1 98.19 355 VAL B C 1
ATOM 5941 O O . VAL B 1 355 ? -11.344 -17.375 21.703 1 98.19 355 VAL B O 1
ATOM 5944 N N . PRO B 1 356 ? -11.672 -15.273 22.359 1 97.69 356 PRO B N 1
ATOM 5945 C CA . PRO B 1 356 ? -12.539 -15.68 23.453 1 97.69 356 PRO B CA 1
ATOM 5946 C C . PRO B 1 356 ? -13.875 -16.266 22.984 1 97.69 356 PRO B C 1
ATOM 5948 O O . PRO B 1 356 ? -14.406 -15.82 21.953 1 97.69 356 PRO B O 1
ATOM 5951 N N . VAL B 1 357 ? -14.336 -17.219 23.734 1 97.12 357 VAL B N 1
ATOM 5952 C CA . VAL B 1 357 ? -15.609 -17.875 23.453 1 97.12 357 VAL B CA 1
ATOM 5953 C C . VAL B 1 357 ? -16.594 -17.594 24.594 1 97.12 357 VAL B C 1
ATOM 5955 O O . VAL B 1 357 ? -16.25 -17.688 25.766 1 97.12 357 VAL B O 1
ATOM 5958 N N . GLY B 1 358 ? -17.766 -17.172 24.156 1 94.06 358 GLY B N 1
ATOM 5959 C CA . GLY B 1 358 ? -18.797 -16.984 25.172 1 94.06 358 GLY B CA 1
ATOM 5960 C C . GLY B 1 358 ? -19.25 -18.266 25.828 1 94.06 358 GLY B C 1
ATOM 5961 O O . GLY B 1 358 ? -19.234 -19.328 25.188 1 94.06 358 GLY B O 1
ATOM 5962 N N . LYS B 1 359 ? -19.75 -18.062 27.031 1 90.88 359 LYS B N 1
ATOM 5963 C CA . LYS B 1 359 ? -20.281 -19.234 27.719 1 90.88 359 LYS B CA 1
ATOM 5964 C C . LYS B 1 359 ? -21.469 -19.828 26.984 1 90.88 359 LYS B C 1
ATOM 5966 O O . LYS B 1 359 ? -22.406 -19.109 26.625 1 90.88 359 LYS B O 1
ATOM 5971 N N . GLY B 1 360 ? -21.422 -21.125 26.641 1 90.12 360 GLY B N 1
ATOM 5972 C CA . GLY B 1 360 ? -22.516 -21.828 26.016 1 90.12 360 GLY B CA 1
ATOM 5973 C C . GLY B 1 360 ? -22.625 -21.578 24.516 1 90.12 360 GLY B C 1
ATOM 5974 O O . GLY B 1 360 ? -23.531 -22.094 23.859 1 90.12 360 GLY B O 1
ATOM 5975 N N . GLN B 1 361 ? -21.766 -20.781 24.062 1 94.38 361 GLN B N 1
ATOM 5976 C CA . GLN B 1 361 ? -21.766 -20.516 22.641 1 94.38 361 GLN B CA 1
ATOM 5977 C C . GLN B 1 361 ? -21.484 -21.781 21.828 1 94.38 361 GLN B C 1
ATOM 5979 O O . GLN B 1 361 ? -20.531 -22.516 22.141 1 94.38 361 GLN B O 1
ATOM 5984 N N . SER B 1 362 ? -22.297 -22.109 20.75 1 96.44 362 SER B N 1
ATOM 5985 C CA . SER B 1 362 ? -22.156 -23.359 20.016 1 96.44 362 SER B CA 1
ATOM 5986 C C . SER B 1 362 ? -21.562 -23.125 18.641 1 96.44 362 SER B C 1
ATOM 5988 O O . SER B 1 362 ? -21.094 -24.078 17.984 1 96.44 362 SER B O 1
ATOM 5990 N N . GLU B 1 363 ? -21.703 -21.906 18.141 1 97.56 363 GLU B N 1
ATOM 5991 C CA . GLU B 1 363 ? -21.172 -21.547 16.828 1 97.56 363 GLU B CA 1
ATOM 5992 C C . GLU B 1 363 ? -20.531 -20.156 16.859 1 97.56 363 GLU B C 1
ATOM 5994 O O . GLU B 1 363 ? -20.766 -19.375 17.781 1 97.56 363 GLU B O 1
ATOM 5999 N N . MET B 1 364 ? -19.672 -19.984 15.852 1 96.62 364 MET B N 1
ATOM 6000 C CA . MET B 1 364 ? -18.953 -18.719 15.789 1 96.62 364 MET B CA 1
ATOM 6001 C C . MET B 1 364 ? -18.578 -18.359 14.352 1 96.62 364 MET B C 1
ATOM 6003 O O . MET B 1 364 ? -18.172 -19.234 13.578 1 96.62 364 MET B O 1
ATOM 6007 N N . GLU B 1 365 ? -18.891 -17.141 13.953 1 98.31 365 GLU B N 1
ATOM 6008 C CA . GLU B 1 365 ? -18.391 -16.625 12.68 1 98.31 365 GLU B CA 1
ATOM 6009 C C . GLU B 1 365 ? -17.125 -15.789 12.883 1 98.31 365 GLU B C 1
ATOM 6011 O O . GLU B 1 365 ? -17.125 -14.812 13.641 1 98.31 365 GLU B O 1
ATOM 6016 N N . LEU B 1 366 ? -16.047 -16.203 12.227 1 98.75 366 LEU B N 1
ATOM 6017 C CA . LEU B 1 366 ? -14.758 -15.531 12.359 1 98.75 366 LEU B CA 1
ATOM 6018 C C . LEU B 1 366 ? -14.461 -14.68 11.133 1 98.75 366 LEU B C 1
ATOM 6020 O O . LEU B 1 366 ? -14.625 -15.133 10 1 98.75 366 LEU B O 1
ATOM 6024 N N . TRP B 1 367 ? -14.117 -13.398 11.344 1 98.81 367 TRP B N 1
ATOM 6025 C CA . TRP B 1 367 ? -13.594 -12.484 10.328 1 98.81 367 TRP B CA 1
ATOM 6026 C C . TRP B 1 367 ? -12.117 -12.203 10.562 1 98.81 367 TRP B C 1
ATOM 6028 O O . TRP B 1 367 ? -11.695 -11.953 11.703 1 98.81 367 TRP B O 1
ATOM 6038 N N . ALA B 1 368 ? -11.32 -12.266 9.531 1 98.88 368 ALA B N 1
ATOM 6039 C CA . ALA B 1 368 ? -9.914 -11.898 9.641 1 98.88 368 ALA B CA 1
ATOM 6040 C C . ALA B 1 368 ? -9.562 -10.781 8.664 1 98.88 368 ALA B C 1
ATOM 6042 O O . ALA B 1 368 ? -9.961 -10.82 7.496 1 98.88 368 ALA B O 1
ATOM 6043 N N . LYS B 1 369 ? -8.836 -9.773 9.117 1 98.75 369 LYS B N 1
ATOM 6044 C CA . LYS B 1 369 ? -8.281 -8.727 8.266 1 98.75 369 LYS B CA 1
ATOM 6045 C C . LYS B 1 369 ? -6.852 -8.383 8.68 1 98.75 369 LYS B C 1
ATOM 6047 O O . LYS B 1 369 ? -6.52 -8.414 9.859 1 98.75 369 LYS B O 1
ATOM 6052 N N . ALA B 1 370 ? -6.074 -8.062 7.707 1 98.81 370 ALA B N 1
ATOM 6053 C CA . ALA B 1 370 ? -4.684 -7.664 7.934 1 98.81 370 ALA B CA 1
ATOM 6054 C C . ALA B 1 370 ? -4.477 -6.188 7.613 1 98.81 370 ALA B C 1
ATOM 6056 O O . ALA B 1 370 ? -5.172 -5.625 6.766 1 98.81 370 ALA B O 1
ATOM 6057 N N . THR B 1 371 ? -3.6 -5.562 8.305 1 98.31 371 THR B N 1
ATOM 6058 C CA . THR B 1 371 ? -3.111 -4.211 8.07 1 98.31 371 THR B CA 1
ATOM 6059 C C . THR B 1 371 ? -1.6 -4.211 7.855 1 98.31 371 THR B C 1
ATOM 6061 O O . THR B 1 371 ? -0.859 -4.816 8.633 1 98.31 371 THR B O 1
ATOM 6064 N N . ASP B 1 372 ? -1.18 -3.574 6.805 1 97.81 372 ASP B N 1
ATOM 6065 C CA . ASP B 1 372 ? 0.252 -3.586 6.52 1 97.81 372 ASP B CA 1
ATOM 6066 C C . ASP B 1 372 ? 0.923 -2.311 7.02 1 97.81 372 ASP B C 1
ATOM 6068 O O . ASP B 1 372 ? 0.303 -1.512 7.727 1 97.81 372 ASP B O 1
ATOM 6072 N N . SER B 1 373 ? 2.205 -2.094 6.688 1 96.5 373 SER B N 1
ATOM 6073 C CA . SER B 1 373 ? 3.004 -1.024 7.277 1 96.5 373 SER B CA 1
ATOM 6074 C C . SER B 1 373 ? 2.701 0.318 6.617 1 96.5 373 SER B C 1
ATOM 6076 O O . SER B 1 373 ? 3.111 1.367 7.117 1 96.5 373 SER B O 1
ATOM 6078 N N . ASN B 1 374 ? 1.993 0.308 5.523 1 96.69 374 ASN B N 1
ATOM 6079 C CA . ASN B 1 374 ? 1.441 1.542 4.973 1 96.69 374 ASN B CA 1
ATOM 6080 C C . ASN B 1 374 ? 0.064 1.848 5.555 1 96.69 374 ASN B C 1
ATOM 6082 O O . ASN B 1 374 ? -0.564 2.842 5.184 1 96.69 374 ASN B O 1
ATOM 6086 N N . PHE B 1 375 ? -0.387 0.918 6.375 1 97.56 375 PHE B N 1
ATOM 6087 C CA . PHE B 1 375 ? -1.643 0.979 7.113 1 97.56 375 PHE B CA 1
ATOM 6088 C C . PHE B 1 375 ? -2.832 0.859 6.172 1 97.56 375 PHE B C 1
ATOM 6090 O O . PHE B 1 375 ? -3.887 1.449 6.418 1 97.56 375 PHE B O 1
ATOM 6097 N N . ASN B 1 376 ? -2.576 0.288 5.07 1 98.31 376 ASN B N 1
ATOM 6098 C CA . ASN B 1 376 ? -3.695 -0.24 4.293 1 98.31 376 ASN B CA 1
ATOM 6099 C C . ASN B 1 376 ? -4.301 -1.477 4.953 1 98.31 376 ASN B C 1
ATOM 6101 O O . ASN B 1 376 ? -3.574 -2.33 5.465 1 98.31 376 ASN B O 1
ATOM 6105 N N . THR B 1 377 ? -5.594 -1.468 5.012 1 98.38 377 THR B N 1
ATOM 6106 C CA . THR B 1 377 ? -6.324 -2.605 5.562 1 98.38 377 THR B CA 1
ATOM 6107 C C . THR B 1 377 ? -7.227 -3.232 4.508 1 98.38 377 THR B C 1
ATOM 6109 O O . THR B 1 377 ? -7.707 -2.543 3.604 1 98.38 377 THR B O 1
ATOM 6112 N N . GLN B 1 378 ? -7.453 -4.508 4.625 1 98.75 378 GLN B N 1
ATOM 6113 C CA . GLN B 1 378 ? -8.328 -5.211 3.695 1 98.75 378 GLN B CA 1
ATOM 6114 C C . GLN B 1 378 ? -9.727 -4.602 3.686 1 98.75 378 GLN B C 1
ATOM 6116 O O . GLN B 1 378 ? -10.242 -4.195 4.73 1 98.75 378 GLN B O 1
ATOM 6121 N N . PRO B 1 379 ? -10.352 -4.551 2.496 1 98.44 379 PRO B N 1
ATOM 6122 C CA . PRO B 1 379 ? -11.766 -4.164 2.451 1 98.44 379 PRO B CA 1
ATOM 6123 C C . PRO B 1 379 ? -12.688 -5.215 3.066 1 98.44 379 PRO B C 1
ATOM 6125 O O . PRO B 1 379 ? -12.273 -6.363 3.25 1 98.44 379 PRO B O 1
ATOM 6128 N N . GLU B 1 380 ? -13.906 -4.887 3.299 1 97.94 380 GLU B N 1
ATOM 6129 C CA . GLU B 1 380 ? -14.805 -5.707 4.105 1 97.94 380 GLU B CA 1
ATOM 6130 C C . GLU B 1 380 ? -15.43 -6.82 3.271 1 97.94 380 GLU B C 1
ATOM 6132 O O . GLU B 1 380 ? -15.617 -7.938 3.758 1 97.94 380 GLU B O 1
ATOM 6137 N N . LYS B 1 381 ? -15.789 -6.449 2.055 1 97.69 381 LYS B N 1
ATOM 6138 C CA . LYS B 1 381 ? -16.562 -7.402 1.262 1 97.69 381 LYS B CA 1
ATOM 6139 C C . LYS B 1 381 ? -16.141 -7.355 -0.206 1 97.69 381 LYS B C 1
ATOM 6141 O O . LYS B 1 381 ? -15.547 -6.379 -0.657 1 97.69 381 LYS B O 1
ATOM 6146 N N . PHE B 1 382 ? -16.5 -8.359 -0.916 1 98 382 PHE B N 1
ATOM 6147 C CA . PHE B 1 382 ? -16.078 -8.5 -2.307 1 98 382 PHE B CA 1
ATOM 6148 C C . PHE B 1 382 ? -16.984 -7.691 -3.225 1 98 382 PHE B C 1
ATOM 6150 O O . PHE B 1 382 ? -16.594 -7.328 -4.336 1 98 382 PHE B O 1
ATOM 6157 N N . ASP B 1 383 ? -18.203 -7.336 -2.803 1 97.25 383 ASP B N 1
ATOM 6158 C CA . ASP B 1 383 ? -19.188 -6.648 -3.637 1 97.25 383 ASP B CA 1
ATOM 6159 C C . ASP B 1 383 ? -18.594 -5.387 -4.254 1 97.25 383 ASP B C 1
ATOM 6161 O O . ASP B 1 383 ? -18.828 -5.09 -5.426 1 97.25 383 ASP B O 1
ATOM 6165 N N . ASP B 1 384 ? -17.797 -4.73 -3.479 1 97 384 ASP B N 1
ATOM 6166 C CA . ASP B 1 384 ? -17.344 -3.404 -3.883 1 97 384 ASP B CA 1
ATOM 6167 C C . ASP B 1 384 ? -16.016 -3.486 -4.633 1 97 384 ASP B C 1
ATOM 6169 O O . ASP B 1 384 ? -15.539 -2.49 -5.184 1 97 384 ASP B O 1
ATOM 6173 N N . ILE B 1 385 ? -15.391 -4.676 -4.664 1 97.69 385 ILE B N 1
ATOM 6174 C CA . ILE B 1 385 ? -14.094 -4.797 -5.324 1 97.69 385 ILE B CA 1
ATOM 6175 C C . ILE B 1 385 ? -14.141 -5.918 -6.359 1 97.69 385 ILE B C 1
ATOM 6177 O O . ILE B 1 385 ? -13.109 -6.336 -6.883 1 97.69 385 ILE B O 1
ATOM 6181 N N . TRP B 1 386 ? -15.344 -6.422 -6.645 1 97.69 386 TRP B N 1
ATOM 6182 C CA . TRP B 1 386 ? -15.539 -7.473 -7.641 1 97.69 386 TRP B CA 1
ATOM 6183 C C . TRP B 1 386 ? -14.961 -7.059 -8.992 1 97.69 386 TRP B C 1
ATOM 6185 O O . TRP B 1 386 ? -14.961 -5.875 -9.336 1 97.69 386 TRP B O 1
ATOM 6195 N N . ASN B 1 387 ? -14.469 -7.949 -9.812 1 97.06 387 ASN B N 1
ATOM 6196 C CA . ASN B 1 387 ? -14.094 -7.742 -11.203 1 97.06 387 ASN B CA 1
ATOM 6197 C C . ASN B 1 387 ? -14.281 -9.008 -12.031 1 97.06 387 ASN B C 1
ATOM 6199 O O . ASN B 1 387 ? -14.367 -10.109 -11.484 1 97.06 387 ASN B O 1
ATOM 6203 N N . ILE B 1 388 ? -14.289 -8.945 -13.266 1 95.19 388 ILE B N 1
ATOM 6204 C CA . ILE B 1 388 ? -14.766 -9.984 -14.172 1 95.19 388 ILE B CA 1
ATOM 6205 C C . ILE B 1 388 ? -13.844 -11.195 -14.094 1 95.19 388 ILE B C 1
ATOM 6207 O O . ILE B 1 388 ? -14.273 -12.328 -14.336 1 95.19 388 ILE B O 1
ATOM 6211 N N . ARG B 1 389 ? -12.578 -11 -13.695 1 95.81 389 ARG B N 1
ATOM 6212 C CA . ARG B 1 389 ? -11.617 -12.109 -13.68 1 95.81 389 ARG B CA 1
ATOM 6213 C C . ARG B 1 389 ? -11.453 -12.664 -12.273 1 95.81 389 ARG B C 1
ATOM 6215 O O . ARG B 1 389 ? -10.789 -13.688 -12.078 1 95.81 389 ARG B O 1
ATOM 6222 N N . GLY B 1 390 ? -12.031 -12.023 -11.289 1 97.38 390 GLY B N 1
ATOM 6223 C CA . GLY B 1 390 ? -11.922 -12.477 -9.906 1 97.38 390 GLY B CA 1
ATOM 6224 C C . GLY B 1 390 ? -10.5 -12.414 -9.375 1 97.38 390 GLY B C 1
ATOM 6225 O O . GLY B 1 390 ? -10.109 -13.219 -8.531 1 97.38 390 GLY B O 1
ATOM 6226 N N . ILE B 1 391 ? -9.688 -11.547 -9.922 1 97.94 391 ILE B N 1
ATOM 6227 C CA . ILE B 1 391 ? -8.336 -11.375 -9.414 1 97.94 391 ILE B CA 1
ATOM 6228 C C . ILE B 1 391 ? -8.328 -10.328 -8.305 1 97.94 391 ILE B C 1
ATOM 6230 O O . ILE B 1 391 ? -9.305 -9.594 -8.133 1 97.94 391 ILE B O 1
ATOM 6234 N N . LEU B 1 392 ? -7.254 -10.328 -7.473 1 98.06 392 LEU B N 1
ATOM 6235 C CA . LEU B 1 392 ? -7.102 -9.352 -6.398 1 98.06 392 LEU B CA 1
ATOM 6236 C C . LEU B 1 392 ? -8.195 -9.523 -5.352 1 98.06 392 LEU B C 1
ATOM 6238 O O . LEU B 1 392 ? -8.781 -8.539 -4.895 1 98.06 392 LEU B O 1
ATOM 6242 N N . SER B 1 393 ? -8.547 -10.797 -5.043 1 98.38 393 SER B N 1
ATOM 6243 C CA . SER B 1 393 ? -9.547 -11.109 -4.027 1 98.38 393 SER B CA 1
ATOM 6244 C C . SER B 1 393 ? -8.984 -10.945 -2.621 1 98.38 393 SER B C 1
ATOM 6246 O O . SER B 1 393 ? -8.477 -11.906 -2.035 1 98.38 393 SER B O 1
ATOM 6248 N N . ASN B 1 394 ? -9.234 -9.727 -2.051 1 98.62 394 ASN B N 1
ATOM 6249 C CA . ASN B 1 394 ? -8.547 -9.461 -0.793 1 98.62 394 ASN B CA 1
ATOM 6250 C C . ASN B 1 394 ? -9.516 -8.945 0.272 1 98.62 394 ASN B C 1
ATOM 6252 O O . ASN B 1 394 ? -9.102 -8.266 1.211 1 98.62 394 ASN B O 1
ATOM 6256 N N . ALA B 1 395 ? -10.828 -9.219 0.181 1 98.75 395 ALA B N 1
ATOM 6257 C CA . ALA B 1 395 ? -11.75 -8.859 1.25 1 98.75 395 ALA B CA 1
ATOM 6258 C C . ALA B 1 395 ? -11.5 -9.695 2.502 1 98.75 395 ALA B C 1
ATOM 6260 O O . ALA B 1 395 ? -10.727 -10.656 2.471 1 98.75 395 ALA B O 1
ATOM 6261 N N . TYR B 1 396 ? -12.156 -9.273 3.604 1 98.88 396 TYR B N 1
ATOM 6262 C CA . TYR B 1 396 ? -12.047 -10.047 4.836 1 98.88 396 TYR B CA 1
ATOM 6263 C C . TYR B 1 396 ? -12.273 -11.531 4.57 1 98.88 396 TYR B C 1
ATOM 6265 O O . TYR B 1 396 ? -13.156 -11.898 3.783 1 98.88 396 TYR B O 1
ATOM 6273 N N . HIS B 1 397 ? -11.445 -12.383 5.148 1 98.88 397 HIS B N 1
ATOM 6274 C CA . HIS B 1 397 ? -11.773 -13.805 5.129 1 98.88 397 HIS B CA 1
ATOM 6275 C C . HIS B 1 397 ? -12.766 -14.164 6.23 1 98.88 397 HIS B C 1
ATOM 6277 O O . HIS B 1 397 ? -12.547 -13.828 7.395 1 98.88 397 HIS B O 1
ATOM 6283 N N . LYS B 1 398 ? -13.82 -14.789 5.898 1 98.69 398 LYS B N 1
ATOM 6284 C CA . LYS B 1 398 ? -14.906 -15.109 6.824 1 98.69 398 LYS B CA 1
ATOM 6285 C C . LYS B 1 398 ? -15.219 -16.609 6.809 1 98.69 398 LYS B C 1
ATOM 6287 O O . LYS B 1 398 ? -15.43 -17.188 5.742 1 98.69 398 LYS B O 1
ATOM 6292 N N . ILE B 1 399 ? -15.242 -17.141 7.969 1 98.62 399 ILE B N 1
ATOM 6293 C CA . ILE B 1 399 ? -15.609 -18.562 8.062 1 98.62 399 ILE B CA 1
ATOM 6294 C C . ILE B 1 399 ? -16.547 -18.766 9.25 1 98.62 399 ILE B C 1
ATOM 6296 O O . ILE B 1 399 ? -16.578 -17.953 10.18 1 98.62 399 ILE B O 1
ATOM 6300 N N . LYS B 1 400 ? -17.281 -19.828 9.203 1 98.44 400 LYS B N 1
ATOM 6301 C CA . LYS B 1 400 ? -18.109 -20.281 10.312 1 98.44 400 LYS B CA 1
ATOM 6302 C C . LYS B 1 400 ? -17.594 -21.609 10.883 1 98.44 400 LYS B C 1
ATOM 6304 O O . LYS B 1 400 ? -17.234 -22.5 10.125 1 98.44 400 LYS B O 1
ATOM 6309 N N . ILE B 1 401 ? -17.547 -21.656 12.211 1 98.5 401 ILE B N 1
ATOM 6310 C CA . ILE B 1 401 ? -17.094 -22.891 12.852 1 98.5 401 ILE B CA 1
ATOM 6311 C C . ILE B 1 401 ? -18.078 -23.297 13.938 1 98.5 401 ILE B C 1
ATOM 6313 O O . ILE B 1 401 ? -18.891 -22.5 14.391 1 98.5 401 ILE B O 1
ATOM 6317 N N . LYS B 1 402 ? -18.016 -24.562 14.258 1 98.31 402 LYS B N 1
ATOM 6318 C CA . LYS B 1 402 ? -18.766 -25.109 15.383 1 98.31 402 LYS B CA 1
ATOM 6319 C C . LYS B 1 402 ? -17.875 -25.297 16.609 1 98.31 402 LYS B C 1
ATOM 6321 O O . LYS B 1 402 ? -16.672 -25.547 16.469 1 98.31 402 LYS B O 1
ATOM 6326 N N . LEU B 1 403 ? -18.484 -25.078 17.781 1 97.94 403 LEU B N 1
ATOM 6327 C CA . LEU B 1 403 ? -17.703 -25.141 19.016 1 97.94 403 LEU B CA 1
ATOM 6328 C C . LEU B 1 403 ? -18.094 -26.344 19.844 1 97.94 403 LEU B C 1
ATOM 6330 O O . LEU B 1 403 ? -19.266 -26.703 19.938 1 97.94 403 LEU B O 1
ATOM 6334 N N . GLN B 1 404 ? -17.141 -26.969 20.406 1 95.62 404 GLN B N 1
ATOM 6335 C CA . GLN B 1 404 ? -17.312 -28.062 21.344 1 95.62 404 GLN B CA 1
ATOM 6336 C C . GLN B 1 404 ? -16.719 -27.734 22.703 1 95.62 404 GLN B C 1
ATOM 6338 O O . GLN B 1 404 ? -15.523 -27.469 22.812 1 95.62 404 GLN B O 1
ATOM 6343 N N . HIS B 1 405 ? -17.594 -27.766 23.656 1 92.75 405 HIS B N 1
ATOM 6344 C CA . HIS B 1 405 ? -17.172 -27.422 25.016 1 92.75 405 HIS B CA 1
ATOM 6345 C C . HIS B 1 405 ? -16.766 -28.656 25.812 1 92.75 405 HIS B C 1
ATOM 6347 O O . HIS B 1 405 ? -17.328 -29.734 25.594 1 92.75 405 HIS B O 1
#

Solvent-accessible surface area (backbone atoms only — not comparable to full-atom values): 42133 Å² total; per-residue (Å²): 132,84,86,40,76,64,51,50,50,49,42,52,61,44,54,48,41,89,65,71,89,78,63,87,84,65,69,81,64,50,66,64,54,68,71,53,79,90,70,53,79,75,44,46,74,77,38,77,83,40,46,24,27,22,27,46,48,65,65,58,68,72,38,83,55,42,53,78,72,54,40,42,40,83,43,89,35,44,65,66,90,68,54,61,91,76,41,51,34,36,40,36,36,83,98,48,78,67,44,75,36,40,65,72,60,50,60,78,44,71,74,48,72,49,55,30,30,44,30,46,49,34,27,26,14,45,63,42,35,71,76,50,80,45,52,46,64,76,29,50,82,18,35,48,37,23,35,39,39,30,25,25,48,41,34,60,55,43,47,74,61,63,54,56,88,87,70,31,85,76,27,16,33,29,39,26,23,65,30,36,45,97,86,65,49,56,47,38,24,52,46,50,32,54,56,42,54,30,79,70,62,48,24,28,44,26,41,28,42,69,89,35,69,36,49,70,90,68,10,28,56,31,18,36,43,42,57,13,20,27,34,78,65,29,32,39,27,41,34,36,38,35,54,32,76,53,70,32,83,31,61,67,40,51,70,31,67,50,58,59,60,50,56,49,42,85,90,66,56,56,51,89,76,34,53,68,61,67,27,30,37,42,25,40,41,71,27,34,65,48,74,66,35,79,40,67,53,52,94,54,22,37,71,40,30,25,43,32,38,28,21,68,8,32,42,78,70,46,41,37,37,14,67,60,86,51,78,43,54,44,67,44,77,41,76,48,61,80,87,55,59,91,60,42,22,22,40,45,31,39,37,36,28,77,43,80,52,62,89,86,54,52,65,46,46,40,36,36,38,26,27,30,54,30,56,41,43,35,24,72,52,44,73,70,58,33,29,57,54,21,45,70,49,30,31,42,30,71,39,41,32,33,47,40,125,132,82,87,40,74,63,50,50,50,47,41,53,60,43,53,48,42,88,66,71,89,80,63,85,84,65,68,82,63,50,66,64,53,69,70,54,78,90,70,53,80,74,45,46,74,78,38,79,84,40,46,24,27,22,26,45,46,67,64,58,66,74,37,84,56,42,53,78,71,56,42,43,40,83,44,89,36,44,64,66,89,70,53,60,90,74,41,52,34,36,40,36,36,83,98,46,76,67,43,74,36,39,64,70,59,50,61,78,44,71,74,47,73,48,55,28,30,43,30,44,48,36,26,26,14,44,63,42,34,72,76,50,81,45,53,47,64,76,27,49,84,17,34,48,36,23,34,40,39,30,26,26,48,41,35,61,54,42,46,74,59,65,56,57,87,87,70,31,85,76,27,18,33,29,41,27,23,66,28,38,46,98,86,64,50,57,46,36,26,51,46,48,30,54,55,42,56,30,80,70,61,50,23,28,42,28,41,26,41,69,88,33,70,38,49,70,91,67,9,28,55,30,17,36,42,41,56,13,21,28,33,77,64,28,31,39,28,40,36,36,39,33,53,32,75,53,71,34,83,32,62,65,39,50,72,33,67,49,57,60,59,48,55,49,42,84,90,68,56,56,53,88,76,32,51,69,61,66,27,30,39,44,23,40,42,72,27,34,65,48,74,66,34,78,40,68,52,55,96,54,22,38,71,40,31,24,44,31,39,27,21,69,8,32,41,78,71,45,41,37,37,16,66,60,84,51,76,43,51,44,67,44,79,40,76,48,62,79,87,55,57,90,62,41,23,23,40,46,31,40,37,36,27,75,42,80,52,62,88,86,54,52,63,46,46,40,36,36,39,25,26,29,53,29,55,41,44,35,26,71,51,44,75,70,59,33,28,55,54,21,43,70,49,30,30,41,30,71,40,42,32,33,47,39,126

Organism: Manduca sexta (NCBI:txid7130)

pLDDT: mean 92.67, std 14.49, range [27.64, 98.94]